Protein AF-A0A956QXT5-F1 (afdb_monomer_lite)

Structure (mmCIF, N/CA/C/O backbone):
data_AF-A0A956QXT5-F1
#
_entry.id   AF-A0A956QXT5-F1
#
loop_
_atom_site.group_PDB
_atom_site.id
_atom_site.type_symbol
_atom_site.label_atom_id
_atom_site.label_alt_id
_atom_site.label_comp_id
_atom_site.label_asym_id
_atom_site.label_entity_id
_atom_site.label_seq_id
_atom_site.pdbx_PDB_ins_code
_atom_site.Cartn_x
_atom_site.Cartn_y
_atom_site.Cartn_z
_atom_site.occupancy
_atom_site.B_iso_or_equiv
_atom_site.auth_seq_id
_atom_site.auth_comp_id
_atom_site.auth_asym_id
_atom_site.auth_atom_id
_atom_site.pdbx_PDB_model_num
ATOM 1 N N . MET A 1 1 ? 35.397 8.849 39.940 1.00 33.38 1 MET A N 1
ATOM 2 C CA . MET A 1 1 ? 35.461 8.107 41.216 1.00 33.38 1 MET A CA 1
ATOM 3 C C . MET A 1 1 ? 36.608 7.116 41.119 1.00 33.38 1 MET A C 1
ATOM 5 O O . MET A 1 1 ? 36.564 6.267 40.241 1.00 33.38 1 MET A O 1
ATOM 9 N N . ARG A 1 2 ? 37.656 7.274 41.935 1.00 33.16 2 ARG A N 1
ATOM 10 C CA . ARG A 1 2 ? 38.649 6.218 42.184 1.00 33.16 2 ARG A CA 1
ATOM 11 C C . ARG A 1 2 ? 38.092 5.381 43.335 1.00 33.16 2 ARG A C 1
ATOM 13 O O . ARG A 1 2 ? 37.823 5.950 44.386 1.00 33.16 2 ARG A O 1
ATOM 20 N N . LEU A 1 3 ? 37.857 4.095 43.102 1.00 41.50 3 LEU A N 1
ATOM 21 C CA . LEU A 1 3 ? 37.559 3.132 44.160 1.00 41.50 3 LEU A CA 1
ATOM 22 C C . LEU A 1 3 ? 38.892 2.741 44.806 1.00 41.50 3 LEU A C 1
ATOM 24 O O . LEU A 1 3 ? 39.744 2.151 44.146 1.00 41.50 3 LEU A O 1
ATOM 28 N N . GLU A 1 4 ? 39.088 3.137 46.061 1.00 44.16 4 GLU A N 1
ATOM 29 C CA . GLU A 1 4 ? 40.103 2.552 46.937 1.00 44.16 4 GLU A CA 1
ATOM 30 C C . GLU A 1 4 ? 39.530 1.229 47.461 1.00 44.16 4 GLU A C 1
ATOM 32 O O . GLU A 1 4 ? 38.479 1.215 48.101 1.00 44.16 4 GLU A O 1
ATOM 37 N N . LEU A 1 5 ? 40.173 0.114 47.112 1.00 43.59 5 LEU A N 1
ATOM 38 C CA . LEU A 1 5 ? 39.846 -1.213 47.629 1.00 43.59 5 LEU A CA 1
ATOM 39 C C . LEU A 1 5 ? 40.491 -1.357 49.012 1.00 43.59 5 LEU A C 1
ATOM 41 O O . LEU A 1 5 ? 41.715 -1.328 49.124 1.00 43.59 5 LEU A O 1
ATOM 45 N N . ASN A 1 6 ? 39.670 -1.504 50.051 1.00 49.28 6 ASN A N 1
ATOM 46 C CA . ASN A 1 6 ? 40.124 -2.001 51.348 1.00 49.28 6 ASN A CA 1
ATOM 47 C C . ASN A 1 6 ? 40.420 -3.504 51.204 1.00 49.28 6 ASN A C 1
ATOM 49 O O . ASN A 1 6 ? 39.565 -4.253 50.740 1.00 49.28 6 ASN A O 1
ATOM 53 N N . GLU A 1 7 ? 41.621 -3.940 51.585 1.00 50.31 7 GLU A N 1
ATOM 54 C CA . GLU A 1 7 ? 42.147 -5.295 51.332 1.00 50.31 7 GLU A CA 1
ATOM 55 C C . GLU A 1 7 ? 41.571 -6.413 52.236 1.00 50.31 7 GLU A C 1
ATOM 57 O O . GLU A 1 7 ? 42.074 -7.529 52.185 1.00 50.31 7 GLU A O 1
ATOM 62 N N . ASP A 1 8 ? 40.506 -6.173 53.015 1.00 52.91 8 ASP A N 1
ATOM 63 C CA . ASP A 1 8 ? 40.034 -7.113 54.058 1.00 52.91 8 ASP A CA 1
ATOM 64 C C . ASP A 1 8 ? 38.511 -7.406 54.070 1.00 52.91 8 ASP A C 1
ATOM 66 O O . ASP A 1 8 ? 37.985 -7.899 55.068 1.00 52.91 8 ASP A O 1
ATOM 70 N N . GLU A 1 9 ? 37.773 -7.159 52.983 1.00 55.09 9 GLU A N 1
ATOM 71 C CA . GLU A 1 9 ? 36.393 -7.665 52.838 1.00 55.09 9 GLU A CA 1
ATOM 72 C C . GLU A 1 9 ? 36.376 -8.851 51.865 1.00 55.09 9 GLU A C 1
ATOM 74 O O . GLU A 1 9 ? 36.993 -8.791 50.800 1.00 55.09 9 GLU A O 1
ATOM 79 N N . GLU A 1 10 ? 35.707 -9.950 52.250 1.00 60.25 10 GLU A N 1
ATOM 80 C CA . GLU A 1 10 ? 35.424 -11.091 51.369 1.00 60.25 10 GLU A CA 1
ATOM 81 C C . GLU A 1 10 ? 35.057 -10.566 49.982 1.00 60.25 10 GLU A C 1
ATOM 83 O O . GLU A 1 10 ? 34.196 -9.695 49.873 1.00 60.25 10 GLU A O 1
ATOM 88 N N . ILE A 1 11 ? 35.73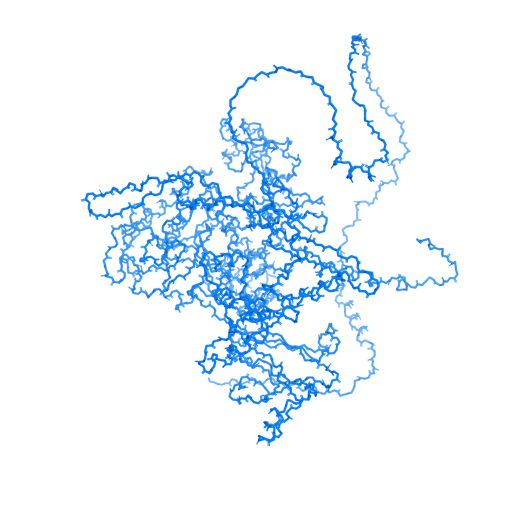1 -11.059 48.935 1.00 61.75 11 ILE A N 1
ATOM 89 C CA . ILE A 1 11 ? 35.431 -10.686 47.551 1.00 61.75 11 ILE A CA 1
ATOM 90 C C . ILE A 1 11 ? 33.943 -10.975 47.342 1.00 61.75 11 ILE A C 1
ATOM 92 O O . ILE A 1 11 ? 33.554 -12.135 47.194 1.00 61.75 11 ILE A O 1
ATOM 96 N N . GLY A 1 12 ? 33.127 -9.917 47.405 1.00 65.50 12 GLY A N 1
ATOM 97 C CA . GLY A 1 12 ? 31.688 -9.996 47.220 1.00 65.50 12 GLY A CA 1
ATOM 98 C C . GLY A 1 12 ? 31.412 -10.734 45.923 1.00 65.50 12 GLY A C 1
ATOM 99 O O . GLY A 1 12 ? 32.169 -10.618 44.950 1.00 65.50 12 GLY A O 1
ATOM 100 N N . SER A 1 13 ? 30.363 -11.549 45.913 1.00 79.12 13 SER A N 1
ATOM 101 C CA . SER A 1 13 ? 30.019 -12.288 44.707 1.00 79.12 13 SER A CA 1
ATOM 102 C C . SER A 1 13 ? 29.807 -11.290 43.555 1.00 79.12 13 SER A C 1
ATOM 104 O O . SER A 1 13 ? 29.371 -10.164 43.799 1.00 79.12 13 SER A O 1
ATOM 106 N N . PRO A 1 14 ? 30.072 -11.644 42.284 1.00 76.75 14 PRO A N 1
ATOM 107 C CA . PRO A 1 14 ? 29.818 -10.736 41.160 1.00 76.75 14 PRO A CA 1
ATOM 108 C C . PRO A 1 14 ? 28.393 -10.151 41.141 1.00 76.75 14 PRO A C 1
ATOM 110 O O . PRO A 1 14 ? 28.189 -9.043 40.649 1.00 76.75 14 PRO A O 1
ATOM 113 N N . ASN A 1 15 ? 27.422 -10.855 41.734 1.00 78.12 15 ASN A N 1
ATOM 114 C CA . ASN A 1 15 ? 26.043 -10.393 41.894 1.00 78.12 15 ASN A CA 1
ATOM 115 C C . ASN A 1 15 ? 25.910 -9.168 42.813 1.00 78.12 15 ASN A C 1
ATOM 117 O O . ASN A 1 15 ? 24.997 -8.372 42.618 1.00 78.12 15 ASN A O 1
ATOM 121 N N . ASP A 1 16 ? 26.819 -8.990 43.774 1.00 80.12 16 ASP A N 1
ATOM 122 C CA . ASP A 1 16 ? 26.822 -7.846 44.693 1.00 80.12 16 ASP A CA 1
ATOM 123 C C . ASP A 1 16 ? 27.403 -6.583 44.027 1.00 80.12 16 ASP A C 1
ATOM 125 O O . ASP A 1 16 ? 27.138 -5.461 44.460 1.00 80.12 16 ASP A O 1
ATOM 129 N N . LEU A 1 17 ? 28.169 -6.757 42.942 1.00 82.19 17 LEU A N 1
ATOM 130 C CA . LEU A 1 17 ? 28.815 -5.678 42.184 1.00 82.19 17 LEU A CA 1
ATOM 131 C C . LEU A 1 17 ? 28.030 -5.255 40.932 1.00 82.19 17 LEU A C 1
ATOM 133 O O . LEU A 1 17 ? 28.204 -4.131 40.453 1.00 82.19 17 LEU A O 1
ATOM 137 N N . ILE A 1 18 ? 27.193 -6.136 40.374 1.00 84.88 18 ILE A N 1
ATOM 138 C CA . ILE A 1 18 ? 26.511 -5.917 39.092 1.00 84.88 18 ILE A CA 1
ATOM 139 C C . ILE A 1 18 ? 25.040 -5.559 39.322 1.00 84.88 18 ILE A C 1
ATOM 141 O O . ILE A 1 18 ? 24.184 -6.421 39.504 1.00 84.88 18 ILE A O 1
ATOM 145 N N . ASP A 1 19 ? 24.719 -4.269 39.210 1.00 86.25 19 ASP A N 1
ATOM 146 C CA . ASP A 1 19 ? 23.337 -3.819 39.036 1.00 86.25 19 ASP A CA 1
ATOM 147 C C . ASP A 1 19 ? 22.961 -3.861 37.547 1.00 86.25 19 ASP A C 1
ATOM 149 O O . ASP A 1 19 ? 23.505 -3.117 36.729 1.00 86.25 19 ASP A O 1
ATOM 153 N N . THR A 1 20 ? 22.013 -4.724 37.180 1.00 90.94 20 THR A N 1
ATOM 154 C CA . THR A 1 20 ? 21.535 -4.869 35.795 1.00 90.94 20 THR A CA 1
ATOM 155 C C . THR A 1 20 ? 20.510 -3.805 35.399 1.00 90.94 20 THR A C 1
ATOM 157 O O . THR A 1 20 ? 20.243 -3.625 34.206 1.00 90.94 20 THR A O 1
ATOM 160 N N . ARG A 1 21 ? 19.946 -3.050 36.355 1.00 92.12 21 ARG A N 1
ATOM 161 C CA . ARG A 1 21 ? 18.882 -2.066 36.086 1.00 92.12 21 ARG A CA 1
ATOM 162 C C . ARG A 1 21 ? 19.313 -0.948 35.134 1.00 92.12 21 ARG A C 1
ATOM 164 O O . ARG A 1 21 ? 18.531 -0.645 34.234 1.00 92.12 21 ARG A O 1
ATOM 171 N N . PRO A 1 22 ? 20.509 -0.332 35.247 1.00 93.62 22 PRO A N 1
ATOM 172 C CA . PRO A 1 22 ? 20.951 0.684 34.290 1.00 93.62 22 PRO A CA 1
ATOM 173 C C . PRO A 1 22 ? 21.026 0.146 32.858 1.00 93.62 22 PRO A C 1
ATOM 175 O O . PRO A 1 22 ? 20.615 0.832 31.924 1.00 93.62 22 PRO A O 1
ATOM 178 N N . PHE A 1 23 ? 21.489 -1.095 32.693 1.00 91.69 23 PHE A N 1
ATOM 179 C CA . PHE A 1 23 ? 21.576 -1.758 31.395 1.00 91.69 23 PHE A CA 1
ATOM 180 C C . PHE A 1 23 ? 20.186 -2.067 30.821 1.00 91.69 23 PHE A C 1
ATOM 182 O O . PHE A 1 23 ? 19.888 -1.675 29.693 1.00 91.69 23 PHE A O 1
ATOM 189 N N . ALA A 1 24 ? 19.298 -2.670 31.618 1.00 92.00 24 ALA A N 1
ATOM 190 C CA . ALA A 1 24 ? 17.917 -2.940 31.215 1.00 92.00 24 ALA A CA 1
ATOM 191 C C . ALA A 1 24 ? 17.161 -1.646 30.861 1.00 92.00 24 ALA A C 1
ATOM 193 O O . ALA A 1 24 ? 16.478 -1.579 29.841 1.00 92.00 24 ALA A O 1
ATOM 194 N N . ASN A 1 25 ? 17.339 -0.582 31.649 1.00 92.50 25 ASN A N 1
ATOM 195 C CA . ASN A 1 25 ? 16.747 0.727 31.375 1.00 92.50 25 ASN A CA 1
ATOM 196 C C . ASN A 1 25 ? 17.300 1.356 30.093 1.00 92.50 25 ASN A C 1
ATOM 198 O O . ASN A 1 25 ? 16.537 1.974 29.353 1.00 92.50 25 ASN A O 1
ATOM 202 N N . ALA A 1 26 ? 18.596 1.205 29.806 1.00 92.75 26 ALA A N 1
ATOM 203 C CA . ALA A 1 26 ? 19.191 1.690 28.563 1.00 92.75 26 ALA A CA 1
ATOM 204 C C . ALA A 1 26 ? 18.623 0.954 27.340 1.00 92.75 26 ALA A C 1
ATOM 206 O O . ALA A 1 26 ? 18.244 1.604 26.365 1.00 92.75 26 ALA A O 1
ATOM 207 N N . ILE A 1 27 ? 18.484 -0.374 27.420 1.00 93.94 27 ILE A N 1
ATOM 208 C CA . ILE A 1 27 ? 17.854 -1.195 26.376 1.00 93.94 27 ILE A CA 1
ATOM 209 C C . ILE A 1 27 ? 16.394 -0.783 26.177 1.00 93.94 27 ILE A C 1
ATOM 211 O O . ILE A 1 27 ? 15.992 -0.468 25.058 1.00 93.94 27 ILE A O 1
ATOM 215 N N . ASN A 1 28 ? 15.612 -0.708 27.254 1.00 91.19 28 ASN A N 1
ATOM 216 C CA . ASN A 1 28 ? 14.204 -0.320 27.182 1.00 91.19 28 ASN A CA 1
ATOM 217 C C . ASN A 1 28 ? 14.039 1.096 26.623 1.00 91.19 28 ASN A C 1
ATOM 219 O O . ASN A 1 28 ? 13.178 1.328 25.778 1.00 91.19 28 ASN A O 1
ATOM 223 N N . LYS A 1 29 ? 14.899 2.040 27.022 1.00 91.62 29 LYS A N 1
ATOM 224 C CA . LYS A 1 29 ? 14.904 3.401 26.473 1.00 91.62 29 LYS A CA 1
ATOM 225 C C . LYS A 1 29 ? 15.244 3.413 24.982 1.00 91.62 29 LYS A C 1
ATOM 227 O O . LYS A 1 29 ? 14.651 4.197 24.244 1.00 91.62 29 LYS A O 1
ATOM 232 N N . TYR A 1 30 ? 16.165 2.559 24.538 1.00 91.31 30 TYR A N 1
ATOM 233 C CA . TYR A 1 30 ? 16.497 2.424 23.123 1.00 91.31 30 TYR A CA 1
ATOM 234 C C . TYR A 1 30 ? 15.307 1.874 22.326 1.00 91.31 30 TYR A C 1
ATOM 236 O O . TYR A 1 30 ? 14.869 2.523 21.383 1.00 91.31 30 TYR A O 1
ATOM 244 N N . PHE A 1 31 ? 14.724 0.742 22.724 1.00 91.75 31 PHE A N 1
ATOM 245 C CA . PHE A 1 31 ? 13.622 0.131 21.970 1.00 91.75 31 PHE A CA 1
ATOM 246 C C . PHE A 1 31 ? 12.296 0.898 22.060 1.00 91.75 31 PHE A C 1
ATOM 248 O O . PHE A 1 31 ? 11.539 0.899 21.095 1.00 91.75 31 PHE A O 1
ATOM 255 N N . ALA A 1 32 ? 12.010 1.577 23.174 1.00 89.81 32 ALA A N 1
ATOM 256 C CA . ALA A 1 32 ? 10.759 2.318 23.340 1.00 89.81 32 ALA A CA 1
ATOM 257 C C . ALA A 1 32 ? 10.829 3.777 22.856 1.00 89.81 32 ALA A C 1
ATOM 259 O O . ALA A 1 32 ? 9.798 4.352 22.516 1.00 89.81 32 ALA A O 1
ATOM 260 N N . GLY A 1 33 ? 12.015 4.399 22.871 1.00 86.38 33 GLY A N 1
ATOM 261 C CA . GLY A 1 33 ? 12.171 5.842 22.653 1.00 86.38 33 GLY A CA 1
ATOM 262 C C . GLY A 1 33 ? 13.008 6.247 21.440 1.00 86.38 33 GLY A C 1
ATOM 263 O O . GLY A 1 33 ? 13.043 7.434 21.114 1.00 86.38 33 GLY A O 1
ATOM 264 N N . ASN A 1 34 ? 13.705 5.320 20.777 1.00 89.06 34 ASN A N 1
ATOM 265 C CA . ASN A 1 34 ? 14.541 5.660 19.626 1.00 89.06 34 ASN A CA 1
ATOM 266 C C . ASN A 1 34 ? 13.701 5.736 18.336 1.00 89.06 34 ASN A C 1
ATOM 268 O O . ASN A 1 34 ? 13.064 4.746 17.983 1.00 89.06 34 ASN A O 1
ATOM 272 N N . PRO A 1 35 ? 13.749 6.843 17.568 1.00 86.44 35 PRO A N 1
ATOM 273 C CA . PRO A 1 35 ? 13.013 6.973 16.304 1.00 86.44 35 PRO A CA 1
ATOM 274 C C . PRO A 1 35 ? 13.438 5.977 15.206 1.00 86.44 35 PRO A C 1
ATOM 276 O O . PRO A 1 35 ? 12.717 5.806 14.218 1.00 86.44 35 PRO A O 1
ATOM 279 N N . LEU A 1 36 ? 14.598 5.325 15.351 1.00 88.56 36 LEU A N 1
ATOM 280 C CA . LEU A 1 36 ? 15.037 4.242 14.466 1.00 88.56 36 LEU A CA 1
ATOM 281 C C . LEU A 1 36 ? 14.276 2.934 14.721 1.00 88.56 36 LEU A C 1
ATOM 283 O O . LEU A 1 36 ? 14.147 2.116 13.811 1.00 88.56 36 LEU A O 1
ATOM 287 N N . VAL A 1 37 ? 13.750 2.739 15.934 1.00 92.12 37 VAL A N 1
ATOM 288 C CA . VAL A 1 37 ? 12.935 1.575 16.282 1.00 92.12 37 VAL A CA 1
ATOM 289 C C . VAL A 1 37 ? 11.493 1.886 15.912 1.00 92.12 37 VAL A C 1
ATOM 291 O O . VAL A 1 37 ? 10.801 2.657 16.571 1.00 92.12 37 VAL A O 1
ATOM 294 N N . GLN A 1 38 ? 11.055 1.307 14.800 1.00 90.81 38 GLN A N 1
ATOM 295 C CA . GLN A 1 38 ? 9.746 1.575 14.221 1.00 90.81 38 GLN A CA 1
ATOM 296 C C . GLN A 1 38 ? 8.889 0.319 14.218 1.00 90.81 38 GLN A C 1
ATOM 298 O O . GLN A 1 38 ? 9.390 -0.792 14.045 1.00 90.81 38 GLN A O 1
ATOM 303 N N . TYR A 1 39 ? 7.576 0.508 14.349 1.00 92.25 39 TYR A N 1
ATOM 304 C CA . TYR A 1 39 ? 6.623 -0.568 14.116 1.00 92.25 39 TYR A CA 1
ATOM 305 C C . TYR A 1 39 ? 6.800 -1.116 12.707 1.00 92.25 39 TYR A C 1
ATOM 307 O O . TYR A 1 39 ? 6.758 -0.369 11.729 1.00 92.25 39 TYR A O 1
ATOM 315 N N . LEU A 1 40 ? 6.991 -2.428 12.613 1.00 93.50 40 LEU A N 1
ATOM 316 C CA . LEU A 1 40 ? 7.218 -3.086 11.339 1.00 93.50 40 LEU A CA 1
ATOM 317 C C . LEU A 1 40 ? 6.010 -2.886 10.410 1.00 93.50 40 LEU A C 1
ATOM 319 O O . LEU A 1 40 ? 4.858 -3.006 10.835 1.00 93.50 40 LEU A O 1
ATOM 323 N N . ASP A 1 41 ? 6.291 -2.572 9.144 1.00 93.69 41 ASP A N 1
ATOM 324 C CA . ASP A 1 41 ? 5.271 -2.272 8.133 1.00 93.69 41 ASP A CA 1
ATOM 325 C C . ASP A 1 41 ? 4.868 -3.561 7.421 1.00 93.69 41 ASP A C 1
ATOM 327 O O . ASP A 1 41 ? 5.502 -3.981 6.458 1.00 93.69 41 ASP A O 1
ATOM 331 N N . GLN A 1 42 ? 3.835 -4.211 7.936 1.00 93.31 42 GLN A N 1
ATOM 332 C CA . GLN A 1 42 ? 3.338 -5.522 7.531 1.00 93.31 42 GLN A CA 1
ATOM 333 C C . GLN A 1 42 ? 2.003 -5.430 6.786 1.00 93.31 42 GLN A C 1
ATOM 335 O O . GLN A 1 42 ? 1.137 -6.290 6.942 1.00 93.31 42 GLN A O 1
ATOM 340 N N . GLN A 1 43 ? 1.811 -4.398 5.962 1.00 94.62 43 GLN A N 1
ATOM 341 C CA . GLN A 1 43 ? 0.646 -4.350 5.077 1.00 94.62 43 GLN A CA 1
ATOM 342 C C . GLN A 1 43 ? 0.638 -5.539 4.120 1.00 94.62 43 GLN A C 1
ATOM 344 O O . GLN A 1 43 ? -0.380 -6.218 3.993 1.00 94.62 43 GLN A O 1
ATOM 349 N N . ASN A 1 44 ? 1.780 -5.814 3.489 1.00 95.81 44 ASN A N 1
ATOM 350 C CA . ASN A 1 44 ? 1.991 -6.958 2.612 1.00 95.81 44 ASN A CA 1
ATOM 351 C C . ASN A 1 44 ? 3.468 -7.421 2.656 1.00 95.81 44 ASN A C 1
ATOM 353 O O . ASN A 1 44 ? 4.317 -6.736 3.230 1.00 95.81 44 ASN A O 1
ATOM 357 N N . PRO A 1 45 ? 3.826 -8.566 2.046 1.00 95.81 45 PRO A N 1
ATOM 358 C CA . PRO A 1 45 ? 5.200 -9.074 2.112 1.00 95.81 45 PRO A CA 1
ATOM 359 C C . PRO A 1 45 ? 6.266 -8.129 1.529 1.00 95.81 45 PRO A C 1
ATOM 361 O O . PRO A 1 45 ? 7.415 -8.142 1.976 1.00 95.81 45 PRO A O 1
ATOM 364 N N . LEU A 1 46 ? 5.911 -7.302 0.536 1.00 96.31 46 LEU A N 1
ATOM 365 C CA . LEU A 1 46 ? 6.823 -6.319 -0.055 1.00 96.31 46 LEU A CA 1
ATOM 366 C C . LEU A 1 46 ? 7.046 -5.127 0.883 1.00 96.31 46 LEU A C 1
ATOM 368 O O . LEU A 1 46 ? 8.184 -4.678 1.010 1.00 96.31 46 LEU A O 1
ATOM 372 N N . SER A 1 47 ? 5.997 -4.620 1.542 1.00 95.44 47 SER A N 1
ATOM 373 C CA . SER A 1 47 ? 6.122 -3.505 2.493 1.00 95.44 47 SER A CA 1
ATOM 374 C C . SER A 1 47 ? 7.103 -3.850 3.610 1.00 95.44 47 SER A C 1
ATOM 376 O O . SER A 1 47 ? 7.997 -3.060 3.916 1.00 95.44 47 SER A O 1
ATOM 378 N N . GLU A 1 48 ? 7.006 -5.072 4.135 1.00 95.12 48 GLU A N 1
ATOM 379 C CA . GLU A 1 48 ? 7.861 -5.545 5.220 1.00 95.12 48 GLU A CA 1
ATOM 380 C C . GLU A 1 48 ? 9.318 -5.671 4.769 1.00 95.12 48 GLU A C 1
ATOM 382 O O . GLU A 1 48 ? 10.232 -5.174 5.436 1.00 95.12 48 GLU A O 1
ATOM 387 N N . LEU A 1 49 ? 9.541 -6.290 3.606 1.00 94.94 49 LEU A N 1
ATOM 388 C CA . LEU A 1 49 ? 10.877 -6.458 3.044 1.00 94.94 49 LEU A CA 1
ATOM 389 C C . LEU A 1 49 ? 11.539 -5.107 2.738 1.00 94.94 49 LEU A C 1
ATOM 391 O O . LEU A 1 49 ? 12.715 -4.913 3.052 1.00 94.94 49 LEU A O 1
ATOM 395 N N . SER A 1 50 ? 10.794 -4.161 2.165 1.00 94.50 50 SER A N 1
ATOM 396 C CA . SER A 1 50 ? 11.301 -2.819 1.878 1.00 94.50 50 SER A CA 1
ATOM 397 C C . SER A 1 50 ? 11.565 -2.014 3.149 1.00 94.50 50 SER A C 1
ATOM 399 O O . SER A 1 50 ? 12.562 -1.297 3.198 1.00 94.50 50 SER A O 1
ATOM 401 N N . HIS A 1 51 ? 10.744 -2.149 4.196 1.00 94.94 51 HIS A N 1
ATOM 402 C CA . HIS A 1 51 ? 10.983 -1.476 5.477 1.00 94.94 51 HIS A CA 1
ATOM 403 C C . HIS A 1 51 ? 12.297 -1.956 6.114 1.00 94.94 51 HIS A C 1
ATOM 405 O O . HIS A 1 51 ? 13.115 -1.134 6.523 1.00 94.94 51 HIS A O 1
ATOM 411 N N . ARG A 1 52 ? 12.574 -3.266 6.094 1.00 93.94 52 ARG A N 1
ATOM 412 C CA . ARG A 1 52 ? 13.849 -3.826 6.587 1.00 93.94 52 ARG A CA 1
ATOM 413 C C . ARG A 1 52 ? 15.079 -3.356 5.795 1.00 93.94 52 ARG A C 1
ATOM 415 O O . ARG A 1 52 ? 16.189 -3.426 6.308 1.00 93.94 52 ARG A O 1
ATOM 422 N N . ARG A 1 53 ? 14.897 -2.897 4.551 1.00 94.44 53 ARG A N 1
ATOM 423 C CA . ARG A 1 53 ? 15.960 -2.405 3.649 1.00 94.44 53 ARG A CA 1
ATOM 424 C C . ARG A 1 53 ? 15.974 -0.879 3.496 1.00 94.44 53 ARG A C 1
ATOM 426 O O . ARG A 1 53 ? 16.604 -0.362 2.569 1.00 94.44 53 ARG A O 1
ATOM 433 N N . ARG A 1 54 ? 15.248 -0.164 4.354 1.00 94.06 54 ARG A N 1
ATOM 434 C CA . ARG A 1 54 ? 15.135 1.292 4.309 1.00 94.06 54 ARG A CA 1
ATOM 435 C C . ARG A 1 54 ? 16.328 1.942 5.002 1.00 94.06 54 ARG A C 1
ATOM 437 O O . ARG A 1 54 ? 16.732 1.526 6.082 1.00 94.06 54 ARG A O 1
ATOM 444 N N . ILE A 1 55 ? 16.842 2.993 4.387 1.00 92.81 55 ILE A N 1
ATOM 445 C CA . ILE A 1 55 ? 17.942 3.823 4.868 1.00 92.81 55 ILE A CA 1
ATOM 446 C C . ILE A 1 55 ? 17.341 5.148 5.327 1.00 92.81 55 ILE A C 1
ATOM 448 O O . ILE A 1 55 ? 16.527 5.734 4.612 1.00 92.81 55 ILE A O 1
ATOM 452 N N . THR A 1 56 ? 17.717 5.613 6.514 1.00 91.56 56 THR A N 1
ATOM 453 C CA . THR A 1 56 ? 17.247 6.884 7.076 1.00 91.56 56 THR A CA 1
ATOM 454 C C . THR A 1 56 ? 18.432 7.738 7.501 1.00 91.56 56 THR A C 1
ATOM 456 O O . THR A 1 56 ? 19.259 7.283 8.287 1.00 91.56 56 THR A O 1
ATOM 459 N N . SER A 1 57 ? 18.484 8.980 7.025 1.00 88.69 57 SER A N 1
ATOM 460 C CA . SER A 1 57 ? 19.556 9.938 7.345 1.00 88.69 57 SER A CA 1
ATOM 461 C C . SER A 1 57 ? 19.316 10.728 8.642 1.00 88.69 57 SER A C 1
ATOM 463 O O . SER A 1 57 ? 20.179 11.490 9.074 1.00 88.69 57 SER A O 1
ATOM 465 N N . PHE A 1 58 ? 18.148 10.564 9.270 1.00 84.69 58 PHE A N 1
ATOM 466 C CA . PHE A 1 58 ? 17.779 11.200 10.537 1.00 84.69 58 PHE A CA 1
ATOM 467 C C . PHE A 1 58 ? 17.760 10.195 11.696 1.00 84.69 58 PHE A C 1
ATOM 469 O O . PHE A 1 58 ? 17.672 8.986 11.490 1.00 84.69 58 PHE A O 1
ATOM 476 N N . GLY A 1 59 ? 17.796 10.712 12.924 1.00 86.00 59 GLY A N 1
ATOM 477 C CA . GLY A 1 59 ? 17.850 9.928 14.160 1.00 86.00 59 GLY A CA 1
ATOM 478 C C . GLY A 1 59 ? 18.985 10.402 15.072 1.00 86.00 59 GLY A C 1
ATOM 479 O O . GLY A 1 59 ? 19.635 11.402 14.765 1.00 86.00 59 GLY A O 1
ATOM 480 N N . PRO A 1 60 ? 19.239 9.722 16.202 1.00 85.19 60 PRO A N 1
ATOM 481 C CA . PRO A 1 60 ? 20.366 10.050 17.071 1.00 85.19 60 PRO A CA 1
ATOM 482 C C . PRO A 1 60 ? 21.691 10.005 16.295 1.00 85.19 60 PRO A C 1
ATOM 484 O O . PRO A 1 60 ? 22.029 8.973 15.722 1.00 85.19 60 PRO A O 1
ATOM 487 N N . GLY A 1 61 ? 22.422 11.123 16.257 1.00 86.31 61 GLY A N 1
ATOM 488 C CA . GLY A 1 61 ? 23.660 11.262 15.474 1.00 86.31 61 GLY A CA 1
ATOM 489 C C . GLY A 1 61 ? 23.462 11.500 13.969 1.00 86.31 61 GLY A C 1
ATOM 490 O O . GLY A 1 61 ? 24.447 11.636 13.251 1.00 86.31 61 GLY A O 1
ATOM 491 N N . GLY A 1 62 ? 22.214 11.556 13.496 1.00 87.81 62 GLY A N 1
ATOM 492 C CA . GLY A 1 62 ? 21.855 11.915 12.124 1.00 87.81 62 GLY A CA 1
ATOM 493 C C . GLY A 1 62 ? 21.524 13.399 11.968 1.00 87.81 62 GLY A C 1
ATOM 494 O O . GLY A 1 62 ? 21.830 14.224 12.829 1.00 87.81 62 GLY A O 1
ATOM 495 N N . ILE A 1 63 ? 20.868 13.733 10.858 1.00 86.00 63 ILE A N 1
ATOM 496 C CA . ILE A 1 63 ? 20.534 15.112 10.485 1.00 86.00 63 ILE A CA 1
ATOM 497 C C . ILE A 1 63 ? 19.039 15.360 10.674 1.00 86.00 63 ILE A C 1
ATOM 499 O O . ILE A 1 63 ? 18.213 14.518 10.320 1.00 86.00 63 ILE A O 1
ATOM 503 N N . ASP A 1 64 ? 18.687 16.519 11.235 1.00 83.94 64 ASP A N 1
ATOM 504 C CA . ASP A 1 64 ? 17.292 16.949 11.328 1.00 83.94 64 ASP A CA 1
ATOM 505 C C . ASP A 1 64 ? 16.744 17.208 9.912 1.00 83.94 64 ASP A C 1
ATOM 507 O O . ASP A 1 64 ? 17.283 18.063 9.201 1.00 83.94 64 ASP A O 1
ATOM 511 N N . PRO A 1 65 ? 15.672 16.515 9.477 1.00 81.56 65 PRO A N 1
ATOM 512 C CA . PRO A 1 65 ? 15.066 16.746 8.171 1.00 81.56 65 PRO A CA 1
ATOM 513 C C . PRO A 1 65 ? 14.688 18.208 7.910 1.00 81.56 65 PRO A C 1
ATOM 515 O O . PRO A 1 65 ? 14.712 18.627 6.752 1.00 81.56 65 PRO A O 1
ATOM 518 N N . ALA A 1 66 ? 14.339 18.982 8.943 1.00 83.38 66 ALA A N 1
ATOM 519 C CA . ALA A 1 66 ? 13.974 20.392 8.799 1.00 83.38 66 ALA A CA 1
ATOM 520 C C . ALA A 1 66 ? 15.182 21.303 8.524 1.00 83.38 66 ALA A C 1
ATOM 522 O O . ALA A 1 66 ? 15.023 22.341 7.888 1.00 83.38 66 ALA A O 1
ATOM 523 N N . ALA A 1 67 ? 16.373 20.904 8.974 1.00 85.69 67 ALA A N 1
ATOM 524 C CA . ALA A 1 67 ? 17.617 21.648 8.788 1.00 85.69 67 ALA A CA 1
ATOM 525 C C . ALA A 1 67 ? 18.468 21.122 7.615 1.00 85.69 67 ALA A C 1
ATOM 527 O O . ALA A 1 67 ? 19.493 21.717 7.290 1.00 85.69 67 ALA A O 1
ATOM 528 N N . ALA A 1 68 ? 18.076 20.002 6.998 1.00 86.81 68 ALA A N 1
ATOM 529 C CA . ALA A 1 68 ? 18.842 19.364 5.934 1.00 86.81 68 ALA A CA 1
ATOM 530 C C . ALA A 1 68 ? 18.865 20.227 4.652 1.00 86.81 68 ALA A C 1
ATOM 532 O O . ALA A 1 68 ? 17.790 20.500 4.102 1.00 86.81 68 ALA A O 1
ATOM 533 N N . PRO A 1 69 ? 20.054 20.609 4.140 1.00 87.75 69 PRO A N 1
ATOM 534 C CA . PRO A 1 69 ? 20.174 21.344 2.886 1.00 87.75 69 PRO A CA 1
ATOM 535 C C . PRO A 1 69 ? 19.723 20.489 1.697 1.00 87.75 69 PRO A C 1
ATOM 537 O O . PRO A 1 69 ? 19.699 19.256 1.761 1.00 87.75 69 PRO A O 1
ATOM 540 N N . VAL A 1 70 ? 19.364 21.154 0.597 1.00 87.19 70 VAL A N 1
ATOM 541 C CA . VAL A 1 70 ? 18.830 20.492 -0.604 1.00 87.19 70 VAL A CA 1
ATOM 542 C C . VAL A 1 70 ? 19.849 19.525 -1.207 1.00 87.19 70 VAL A C 1
ATOM 544 O O . VAL A 1 70 ? 19.476 18.400 -1.520 1.00 87.19 70 VAL A O 1
ATOM 547 N N . GLU A 1 71 ? 21.139 19.880 -1.243 1.00 88.94 71 GLU A N 1
ATOM 548 C CA . GLU A 1 71 ? 22.176 19.029 -1.857 1.00 88.94 71 GLU A CA 1
ATOM 549 C C . GLU A 1 71 ? 22.314 17.662 -1.171 1.00 88.94 71 GLU A C 1
ATOM 551 O O . GLU A 1 71 ? 22.723 16.683 -1.789 1.00 88.94 71 GLU A O 1
ATOM 556 N N . MET A 1 72 ? 21.957 17.569 0.115 1.00 86.12 72 MET A N 1
ATOM 557 C CA . MET A 1 72 ? 21.989 16.306 0.853 1.00 86.12 72 MET A CA 1
ATOM 558 C C . MET A 1 72 ? 20.845 15.363 0.447 1.00 86.12 72 MET A C 1
ATOM 560 O O . MET A 1 72 ? 20.934 14.149 0.634 1.00 86.12 72 MET A O 1
ATOM 564 N N . ARG A 1 73 ? 19.752 15.924 -0.072 1.00 90.06 73 ARG A N 1
ATOM 565 C CA . ARG A 1 73 ? 18.563 15.183 -0.508 1.00 90.06 73 ARG A CA 1
ATOM 566 C C . ARG A 1 73 ? 18.684 14.713 -1.956 1.00 90.06 73 ARG A C 1
ATOM 568 O O . ARG A 1 73 ? 17.947 13.810 -2.350 1.00 90.06 73 ARG A O 1
ATOM 575 N N . ASP A 1 74 ? 19.589 15.314 -2.721 1.00 91.19 74 ASP A N 1
ATOM 576 C CA . ASP A 1 74 ? 19.782 15.012 -4.130 1.00 91.19 74 ASP A CA 1
ATOM 577 C C . ASP A 1 74 ? 20.450 13.649 -4.354 1.00 91.19 74 ASP A C 1
ATOM 579 O O . ASP A 1 74 ? 21.169 13.091 -3.515 1.00 91.19 74 ASP A O 1
ATOM 583 N N . VAL A 1 75 ? 20.198 13.088 -5.535 1.00 91.75 75 VAL A N 1
ATOM 584 C CA . VAL A 1 75 ? 20.787 11.818 -5.952 1.00 91.75 75 VAL A CA 1
ATOM 585 C C . VAL A 1 75 ? 22.238 12.049 -6.358 1.00 91.75 75 VAL A C 1
ATOM 587 O O . VAL A 1 75 ? 22.531 12.762 -7.315 1.00 91.75 75 VAL A O 1
ATOM 590 N N . HIS A 1 76 ? 23.158 11.392 -5.657 1.00 92.38 76 HIS A N 1
ATOM 591 C CA . HIS A 1 76 ? 24.588 11.486 -5.939 1.00 92.38 76 HIS A CA 1
ATOM 592 C C . HIS A 1 76 ? 25.065 10.321 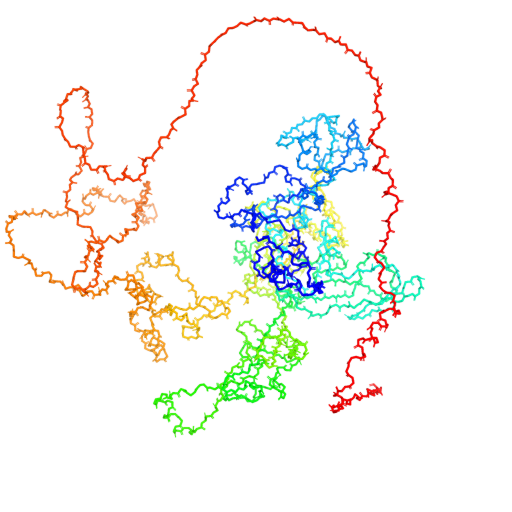-6.835 1.00 92.38 76 HIS A C 1
ATOM 594 O O . HIS A 1 76 ? 24.645 9.186 -6.606 1.00 92.38 76 HIS A O 1
ATOM 600 N N . PRO A 1 77 ? 26.000 10.509 -7.794 1.00 91.81 77 PRO A N 1
ATOM 601 C CA . PRO A 1 77 ? 26.480 9.430 -8.675 1.00 91.81 77 PRO A CA 1
ATOM 602 C C . PRO A 1 77 ? 27.049 8.197 -7.956 1.00 91.81 77 PRO A C 1
ATOM 604 O O . PRO A 1 77 ? 26.964 7.079 -8.466 1.00 91.81 77 PRO A O 1
ATOM 607 N N . SER A 1 78 ? 27.591 8.363 -6.746 1.00 92.56 78 SER A N 1
ATOM 608 C CA . SER A 1 78 ? 28.041 7.229 -5.922 1.00 92.56 78 SER A CA 1
ATOM 609 C C . SER A 1 78 ? 26.894 6.327 -5.451 1.00 92.56 78 SER A C 1
ATOM 611 O O . SER A 1 78 ? 27.147 5.203 -5.030 1.00 92.56 78 SER A O 1
ATOM 613 N N . GLN A 1 79 ? 25.636 6.763 -5.525 1.00 93.88 79 GLN A N 1
ATOM 614 C CA . GLN A 1 79 ? 24.478 5.962 -5.132 1.00 93.88 79 GLN A CA 1
ATOM 615 C C . GLN A 1 79 ? 24.143 4.864 -6.151 1.00 93.88 79 GLN A C 1
ATOM 617 O O . GLN A 1 79 ? 23.451 3.913 -5.792 1.00 93.88 79 GLN A O 1
ATOM 622 N N . ILE A 1 80 ? 24.664 4.939 -7.384 1.00 93.50 80 ILE A N 1
ATOM 623 C CA . ILE A 1 80 ? 24.402 3.961 -8.452 1.00 93.50 80 ILE A CA 1
ATOM 624 C C . ILE A 1 80 ? 24.707 2.535 -7.966 1.00 93.50 80 ILE A C 1
ATOM 626 O O . ILE A 1 80 ? 25.842 2.195 -7.633 1.00 93.50 80 ILE A O 1
ATOM 630 N N . GLY A 1 81 ? 23.668 1.694 -7.922 1.00 92.56 81 GLY A N 1
ATOM 631 C CA . GLY A 1 81 ? 23.755 0.295 -7.484 1.00 92.56 81 GLY A CA 1
ATOM 632 C C . GLY A 1 81 ? 23.911 0.081 -5.973 1.00 92.56 81 GLY A C 1
ATOM 633 O O . GLY A 1 81 ? 24.013 -1.065 -5.536 1.00 92.56 81 GLY A O 1
ATOM 634 N N . ARG A 1 82 ? 23.899 1.156 -5.176 1.00 95.19 82 ARG A N 1
ATOM 635 C CA . ARG A 1 82 ? 23.982 1.134 -3.705 1.00 95.19 82 ARG A CA 1
ATOM 636 C C . ARG A 1 82 ? 22.649 1.532 -3.076 1.00 95.19 82 ARG A C 1
ATOM 638 O O . ARG A 1 82 ? 22.060 0.777 -2.303 1.00 95.19 82 ARG A O 1
ATOM 645 N N . VAL A 1 83 ? 22.133 2.687 -3.480 1.00 95.69 83 VAL A N 1
ATOM 646 C CA . VAL A 1 83 ? 20.836 3.231 -3.070 1.00 95.69 83 VAL A CA 1
ATOM 647 C C . VAL A 1 83 ? 19.951 3.324 -4.308 1.00 95.69 83 VAL A C 1
ATOM 649 O O . VAL A 1 83 ? 20.432 3.594 -5.406 1.00 95.69 83 VAL A O 1
ATOM 652 N N . CYS A 1 84 ? 18.660 3.049 -4.158 1.00 95.19 84 CYS A N 1
ATOM 653 C CA . CYS A 1 84 ? 17.723 3.181 -5.261 1.00 95.19 84 CYS A CA 1
ATOM 654 C C . CYS A 1 84 ? 17.627 4.638 -5.718 1.00 95.19 84 CYS A C 1
ATOM 656 O O . CYS A 1 84 ? 17.402 5.529 -4.907 1.00 95.19 84 CYS A O 1
ATOM 658 N N . LEU A 1 85 ? 17.738 4.845 -7.029 1.00 91.12 85 LEU A N 1
ATOM 659 C CA . LEU A 1 85 ? 17.702 6.171 -7.654 1.00 91.12 85 LEU A CA 1
ATOM 660 C C . LEU A 1 85 ? 16.279 6.721 -7.856 1.00 91.12 85 LEU A C 1
ATOM 662 O O . LEU A 1 85 ? 16.116 7.855 -8.287 1.00 91.12 85 LEU A O 1
ATOM 666 N N . VAL A 1 86 ? 15.254 5.905 -7.595 1.00 92.56 86 VAL A N 1
ATOM 667 C CA . VAL A 1 86 ? 13.842 6.228 -7.861 1.00 92.56 86 VAL A CA 1
ATOM 668 C C . VAL A 1 86 ? 13.028 6.232 -6.573 1.00 92.56 86 VAL A C 1
ATOM 670 O O . VAL A 1 86 ? 12.211 7.117 -6.353 1.00 92.56 86 VAL A O 1
ATOM 673 N N . GLU A 1 87 ? 13.207 5.233 -5.710 1.00 90.75 87 GLU A N 1
ATOM 674 C CA . GLU A 1 87 ? 12.339 5.061 -4.552 1.00 90.75 87 GLU A CA 1
ATOM 675 C C . GLU A 1 87 ? 12.756 5.961 -3.380 1.00 90.75 87 GLU A C 1
ATOM 677 O O . GLU A 1 87 ? 13.751 5.710 -2.700 1.00 90.75 87 GLU A O 1
ATOM 682 N N . SER A 1 88 ? 11.928 6.965 -3.096 1.00 92.31 88 SER A N 1
ATOM 683 C CA . SER A 1 88 ? 11.987 7.827 -1.913 1.00 92.31 88 SER A CA 1
ATOM 684 C C . SER A 1 88 ? 10.556 8.253 -1.545 1.00 92.31 88 SER A C 1
ATOM 686 O O . SER A 1 88 ? 9.709 8.356 -2.432 1.00 92.31 88 SER A O 1
ATOM 688 N N . PRO A 1 89 ? 10.210 8.476 -0.264 1.00 89.94 89 PRO A N 1
ATOM 689 C CA . PRO A 1 89 ? 8.920 9.056 0.094 1.00 89.94 89 PRO A CA 1
ATOM 690 C C . PRO A 1 89 ? 8.748 10.464 -0.485 1.00 89.94 89 PRO A C 1
ATOM 692 O O . PRO A 1 89 ? 9.663 11.283 -0.417 1.00 89.94 89 PRO A O 1
ATOM 695 N N . GLU A 1 90 ? 7.549 10.767 -0.979 1.00 86.44 90 GLU A N 1
ATOM 696 C CA . GLU A 1 90 ? 7.164 12.134 -1.336 1.00 86.44 90 GLU A CA 1
ATOM 697 C C . GLU A 1 90 ? 7.004 13.000 -0.069 1.00 86.44 90 GLU A C 1
ATOM 699 O O . GLU A 1 90 ? 6.612 12.517 0.999 1.00 86.44 90 GLU A O 1
ATOM 704 N N . GLY A 1 91 ? 7.287 14.300 -0.179 1.00 86.75 91 GLY A N 1
ATOM 705 C CA . GLY A 1 91 ? 7.098 15.275 0.900 1.00 86.75 91 GLY A CA 1
ATOM 706 C C . GLY A 1 91 ? 8.360 15.555 1.720 1.00 86.75 91 GLY A C 1
ATOM 707 O O . GLY A 1 91 ? 9.477 15.533 1.208 1.00 86.75 91 GLY A O 1
ATOM 708 N N . LYS A 1 92 ? 8.195 15.853 3.017 1.00 85.81 92 LYS A N 1
ATOM 709 C CA . LYS A 1 92 ? 9.279 16.393 3.866 1.00 85.81 92 LYS A CA 1
ATOM 710 C C . LYS A 1 92 ? 10.502 15.482 3.982 1.00 85.81 92 LYS A C 1
ATOM 712 O O . LYS A 1 92 ? 11.611 15.985 4.132 1.00 85.81 92 LYS A O 1
ATOM 717 N N . ASN A 1 93 ? 10.302 14.170 3.885 1.00 89.38 93 ASN A N 1
ATOM 718 C CA . ASN A 1 93 ? 11.353 13.163 4.036 1.00 89.38 93 ASN A CA 1
ATOM 719 C C . ASN A 1 93 ? 12.006 12.753 2.706 1.00 89.38 93 ASN A C 1
ATOM 721 O O . ASN A 1 93 ? 12.821 11.832 2.701 1.00 89.38 93 ASN A O 1
ATOM 725 N N . CYS A 1 94 ? 11.662 13.413 1.595 1.00 90.62 94 CYS A N 1
ATOM 726 C CA . CYS A 1 94 ? 12.252 13.126 0.291 1.00 90.62 94 CYS A CA 1
ATOM 727 C C . CYS A 1 94 ? 13.779 13.293 0.326 1.00 90.62 94 CYS A C 1
ATOM 729 O O . CYS A 1 94 ? 14.271 14.297 0.852 1.00 90.62 94 CYS A O 1
ATOM 731 N N . GLY A 1 95 ? 14.508 12.290 -0.177 1.00 89.44 95 GLY A N 1
ATOM 732 C CA . GLY A 1 95 ? 15.977 12.228 -0.184 1.00 89.44 95 GLY A CA 1
ATOM 733 C C . GLY A 1 95 ? 16.618 11.860 1.162 1.00 89.44 95 GLY A C 1
ATOM 734 O O . GLY A 1 95 ? 17.732 11.352 1.203 1.00 89.44 95 GLY A O 1
ATOM 735 N N . MET A 1 96 ? 15.899 12.044 2.274 1.00 90.50 96 MET A N 1
ATOM 736 C CA . MET A 1 96 ? 16.355 11.667 3.624 1.00 90.50 96 MET A CA 1
ATOM 737 C C . MET A 1 96 ? 16.029 10.214 3.976 1.00 90.50 96 MET A C 1
ATOM 739 O O . MET A 1 96 ? 16.591 9.649 4.918 1.00 90.50 96 MET A O 1
ATOM 743 N N . VAL A 1 97 ? 15.072 9.628 3.259 1.00 92.44 97 VAL A N 1
ATOM 744 C CA . VAL A 1 97 ? 14.673 8.232 3.383 1.00 92.44 97 VAL A CA 1
ATOM 745 C C . VAL A 1 97 ? 14.780 7.590 2.016 1.00 92.44 97 VAL A C 1
ATOM 747 O O . VAL A 1 97 ? 14.042 7.951 1.103 1.00 92.44 97 VAL A O 1
ATOM 750 N N . SER A 1 98 ? 15.633 6.583 1.916 1.00 93.38 98 SER A N 1
ATOM 751 C CA . SER A 1 98 ? 15.890 5.874 0.664 1.00 93.38 98 SER A CA 1
ATOM 752 C C . SER A 1 98 ? 15.868 4.369 0.902 1.00 93.38 98 SER A C 1
ATOM 754 O O . SER A 1 98 ? 15.711 3.903 2.031 1.00 93.38 98 SER A O 1
ATOM 756 N N . TYR A 1 99 ? 16.003 3.578 -0.156 1.00 94.81 99 TYR A N 1
ATOM 757 C CA . TYR A 1 99 ? 15.966 2.117 -0.071 1.00 94.81 99 TYR A CA 1
ATOM 758 C C . TYR A 1 99 ? 17.228 1.530 -0.686 1.00 94.81 99 TYR A C 1
ATOM 760 O O . TYR A 1 99 ? 17.719 2.030 -1.699 1.00 94.81 99 TYR A O 1
ATOM 768 N N . LEU A 1 100 ? 17.754 0.460 -0.088 1.00 95.88 100 LEU A N 1
ATOM 769 C CA . LEU A 1 100 ? 18.911 -0.243 -0.641 1.00 95.88 100 LEU A CA 1
ATOM 770 C C . LEU A 1 100 ? 18.591 -0.798 -2.029 1.00 95.88 100 LEU A C 1
ATOM 772 O O . LEU A 1 100 ? 17.547 -1.429 -2.238 1.00 95.88 100 LEU A O 1
ATOM 776 N N . ALA A 1 101 ? 19.534 -0.633 -2.951 1.00 95.44 101 ALA A N 1
ATOM 777 C CA . ALA A 1 101 ? 19.464 -1.270 -4.255 1.00 95.44 101 ALA A CA 1
ATOM 778 C C . ALA A 1 101 ? 19.556 -2.804 -4.124 1.00 95.44 101 ALA A C 1
ATOM 780 O O . ALA A 1 101 ? 20.021 -3.340 -3.111 1.00 95.44 101 ALA A O 1
ATOM 781 N N . THR A 1 102 ? 19.090 -3.533 -5.137 1.00 93.00 102 THR A N 1
ATOM 782 C CA . THR A 1 102 ? 18.849 -4.986 -5.054 1.00 93.00 102 THR A CA 1
ATOM 783 C C . THR A 1 102 ? 20.098 -5.797 -4.675 1.00 93.00 102 THR A C 1
ATOM 785 O O . THR A 1 102 ? 20.041 -6.600 -3.739 1.00 93.00 102 THR A O 1
ATOM 788 N N . TYR A 1 103 ? 21.236 -5.564 -5.342 1.00 93.06 103 TYR A N 1
ATOM 789 C CA . TYR A 1 103 ? 22.486 -6.312 -5.107 1.00 93.06 103 TYR A CA 1
ATOM 790 C C . TYR A 1 103 ? 23.460 -5.639 -4.133 1.00 93.06 103 TYR A C 1
ATOM 792 O O . TYR A 1 103 ? 24.550 -6.173 -3.909 1.00 93.06 103 TYR A O 1
ATOM 800 N N . CYS A 1 104 ? 23.082 -4.491 -3.564 1.00 94.88 104 CYS A N 1
ATOM 801 C CA . CYS A 1 104 ? 23.907 -3.785 -2.593 1.00 94.88 104 CYS A CA 1
ATOM 802 C C . CYS A 1 104 ? 24.155 -4.659 -1.357 1.00 94.88 104 CYS A C 1
ATOM 804 O O . CYS A 1 104 ? 23.244 -5.338 -0.867 1.00 94.88 104 CYS A O 1
ATOM 806 N N . ARG A 1 105 ? 25.382 -4.609 -0.839 1.00 93.88 105 ARG A N 1
ATOM 807 C CA . ARG A 1 105 ? 25.769 -5.195 0.449 1.00 93.88 105 ARG A CA 1
ATOM 808 C C . ARG A 1 105 ? 26.397 -4.132 1.336 1.00 93.88 105 ARG A C 1
ATOM 810 O O . ARG A 1 105 ? 26.848 -3.107 0.839 1.00 93.88 105 ARG A O 1
ATOM 817 N N . ILE A 1 106 ? 26.396 -4.389 2.634 1.00 95.12 106 ILE A N 1
ATOM 818 C CA . ILE A 1 106 ? 27.117 -3.589 3.620 1.00 95.12 106 ILE A CA 1
ATOM 819 C C . ILE A 1 106 ? 28.359 -4.406 3.978 1.00 95.12 106 ILE A C 1
ATOM 821 O O . ILE A 1 106 ? 28.217 -5.603 4.238 1.00 95.12 106 ILE A O 1
ATOM 825 N N . ASP A 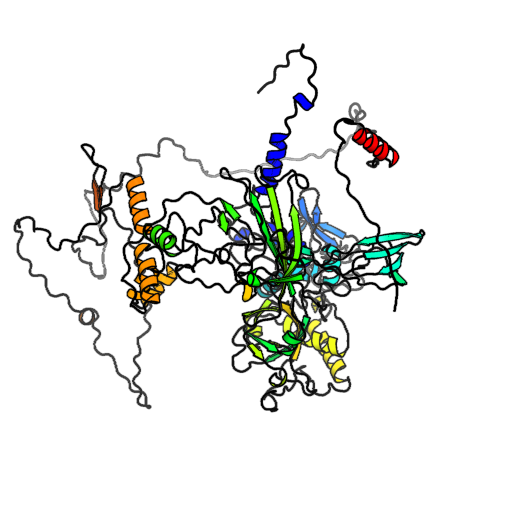1 107 ? 29.546 -3.814 3.869 1.00 94.06 107 ASP A N 1
ATOM 826 C CA . ASP A 1 107 ? 30.787 -4.450 4.323 1.00 94.06 107 ASP A CA 1
ATOM 827 C C . ASP A 1 107 ? 30.982 -4.295 5.842 1.00 94.06 107 ASP A C 1
ATOM 829 O O . ASP A 1 107 ? 30.162 -3.675 6.523 1.00 94.06 107 ASP A O 1
ATOM 833 N N . ASP A 1 108 ? 32.048 -4.890 6.378 1.00 92.94 108 ASP A N 1
ATOM 834 C CA . ASP A 1 108 ? 32.317 -4.911 7.823 1.00 92.94 108 ASP A CA 1
ATOM 835 C C . ASP A 1 108 ? 32.593 -3.506 8.399 1.00 92.94 108 ASP A C 1
ATOM 837 O O . ASP A 1 108 ? 32.338 -3.262 9.578 1.00 92.94 108 ASP A O 1
ATOM 841 N N . ASP A 1 109 ? 33.040 -2.568 7.555 1.00 92.75 109 ASP A N 1
ATOM 842 C CA . ASP A 1 109 ? 33.276 -1.162 7.905 1.00 92.75 109 ASP A CA 1
ATOM 843 C C . ASP A 1 109 ? 32.000 -0.299 7.797 1.00 92.75 109 ASP A C 1
ATOM 845 O O . ASP A 1 109 ? 31.995 0.875 8.180 1.00 92.75 109 ASP A O 1
ATOM 849 N N . GLY A 1 110 ? 30.898 -0.860 7.288 1.00 91.75 110 GLY A N 1
ATOM 850 C CA . GLY A 1 110 ? 29.612 -0.179 7.145 1.00 91.75 110 GLY A CA 1
ATOM 851 C C . GLY A 1 110 ? 29.408 0.558 5.816 1.00 91.75 110 GLY A C 1
ATOM 852 O O . GLY A 1 110 ? 28.410 1.270 5.663 1.00 91.75 110 GLY A O 1
ATOM 853 N N . PHE A 1 111 ? 30.297 0.401 4.831 1.00 94.94 111 PHE A N 1
ATOM 854 C CA . PHE A 1 111 ? 30.133 0.988 3.504 1.00 94.94 111 PHE A CA 1
ATOM 855 C C . PHE A 1 111 ? 29.189 0.170 2.622 1.00 94.94 111 PHE A C 1
ATOM 857 O O . PHE A 1 111 ? 29.190 -1.061 2.584 1.00 94.94 111 PHE A O 1
ATOM 864 N N . LEU A 1 112 ? 28.400 0.894 1.826 1.00 96.00 112 LEU A N 1
ATOM 865 C CA . LEU A 1 112 ? 27.562 0.299 0.795 1.00 96.00 112 LEU A CA 1
ATOM 866 C C . LEU A 1 112 ? 28.426 -0.110 -0.401 1.00 96.00 112 LEU A C 1
ATOM 868 O O . LEU A 1 112 ? 29.029 0.730 -1.076 1.00 96.00 112 LEU A O 1
ATOM 872 N N . THR A 1 113 ? 28.457 -1.403 -0.693 1.00 95.56 113 THR A N 1
ATOM 873 C CA . THR A 1 113 ? 29.231 -1.975 -1.790 1.00 95.56 113 THR A CA 1
ATOM 874 C C . THR A 1 113 ? 28.329 -2.526 -2.885 1.00 95.56 113 THR A C 1
ATOM 876 O O . THR A 1 113 ? 27.259 -3.089 -2.641 1.00 95.56 113 THR A O 1
ATOM 879 N N . VAL A 1 114 ? 28.781 -2.362 -4.125 1.00 95.19 114 VAL A N 1
ATOM 880 C CA . VAL A 1 114 ? 28.060 -2.769 -5.338 1.00 95.19 114 VAL A CA 1
ATOM 881 C C . VAL A 1 114 ? 28.917 -3.756 -6.132 1.00 95.19 114 VAL A C 1
ATOM 883 O O . VAL A 1 114 ? 30.125 -3.538 -6.263 1.00 95.19 114 VAL A O 1
ATOM 886 N N . PRO A 1 115 ? 28.345 -4.851 -6.659 1.00 95.19 115 PRO A N 1
ATOM 887 C CA . PRO A 1 115 ? 29.121 -5.828 -7.402 1.00 95.19 115 PRO A CA 1
ATOM 888 C C . PRO A 1 115 ? 29.342 -5.399 -8.857 1.00 95.19 115 PRO A C 1
ATOM 890 O O . PRO A 1 115 ? 28.404 -5.037 -9.570 1.00 95.19 115 PRO A O 1
ATOM 893 N N . TYR A 1 116 ? 30.585 -5.521 -9.309 1.00 95.25 116 TYR A N 1
ATOM 894 C CA . TYR A 1 116 ? 31.011 -5.305 -10.688 1.00 95.25 116 TYR A CA 1
ATOM 895 C C . TYR A 1 116 ? 31.829 -6.500 -11.186 1.00 95.25 116 TYR A C 1
ATOM 897 O O . TYR A 1 116 ? 32.535 -7.150 -10.413 1.00 95.25 116 TYR A O 1
ATOM 905 N N . ARG A 1 117 ? 31.773 -6.787 -12.488 1.00 95.06 117 ARG A N 1
ATOM 906 C CA . ARG A 1 117 ? 32.630 -7.792 -13.134 1.00 95.06 117 ARG A CA 1
ATOM 907 C C . ARG A 1 117 ? 33.906 -7.146 -13.653 1.00 95.06 117 ARG A C 1
ATOM 909 O O . ARG A 1 117 ? 33.846 -6.072 -14.249 1.00 95.06 117 ARG A O 1
ATOM 916 N N . LYS A 1 118 ? 35.041 -7.822 -13.473 1.00 94.94 118 LYS A N 1
ATOM 917 C CA . LYS A 1 118 ? 36.334 -7.377 -14.011 1.00 94.94 118 LYS A CA 1
ATOM 918 C C . LYS A 1 118 ? 36.386 -7.526 -15.525 1.00 94.94 118 LYS A C 1
ATOM 920 O O . LYS A 1 118 ? 36.012 -8.575 -16.060 1.00 94.94 118 LYS A O 1
ATOM 925 N N . VAL A 1 119 ? 36.921 -6.511 -16.188 1.00 95.00 119 VAL A N 1
ATOM 926 C CA . VAL A 1 119 ? 37.244 -6.512 -17.614 1.00 95.00 119 VAL A CA 1
ATOM 927 C C . VAL A 1 119 ? 38.762 -6.460 -17.753 1.00 95.00 119 VAL A C 1
ATOM 929 O O . VAL A 1 119 ? 39.442 -5.738 -17.031 1.00 95.00 119 VAL A O 1
ATOM 932 N N . LYS A 1 120 ? 39.309 -7.277 -18.651 1.00 92.81 120 LYS A N 1
ATOM 933 C CA . LYS A 1 120 ? 40.737 -7.291 -18.965 1.00 92.81 120 LYS A CA 1
ATOM 934 C C . LYS A 1 120 ? 40.918 -7.198 -20.471 1.00 92.81 120 LYS A C 1
ATOM 936 O O . LYS A 1 120 ? 40.458 -8.083 -21.188 1.00 92.81 120 LYS A O 1
ATOM 941 N N . ASP A 1 121 ? 41.574 -6.137 -20.934 1.00 87.94 121 ASP A N 1
ATOM 942 C CA . ASP A 1 121 ? 41.856 -5.892 -22.355 1.00 87.94 121 ASP A CA 1
ATOM 943 C C . ASP A 1 121 ? 40.587 -5.983 -23.238 1.00 87.94 121 ASP A C 1
ATOM 945 O O . ASP A 1 121 ? 40.575 -6.626 -24.288 1.00 87.94 121 ASP A O 1
ATOM 949 N N . GLY A 1 122 ? 39.472 -5.407 -22.766 1.00 88.19 122 GLY A N 1
ATOM 950 C CA . GLY A 1 122 ? 38.167 -5.454 -23.445 1.00 88.19 122 GLY A CA 1
ATOM 951 C C . GLY A 1 122 ? 37.431 -6.803 -23.368 1.00 88.19 122 GLY A C 1
ATOM 952 O O . GLY A 1 122 ? 36.373 -6.963 -23.986 1.00 88.19 122 GLY A O 1
ATOM 953 N N . ILE A 1 123 ? 37.962 -7.776 -22.617 1.00 91.81 123 ILE A N 1
ATOM 954 C CA . ILE A 1 123 ? 37.365 -9.100 -22.395 1.00 91.81 123 ILE A CA 1
ATOM 955 C C . ILE A 1 123 ? 36.765 -9.172 -20.992 1.00 91.81 123 ILE A C 1
ATOM 957 O O . ILE A 1 123 ? 37.439 -8.960 -19.983 1.00 91.81 123 ILE A O 1
ATOM 961 N N . LEU A 1 124 ? 35.485 -9.512 -20.926 1.00 92.88 124 LEU A N 1
ATOM 962 C CA . LEU A 1 124 ? 34.752 -9.712 -19.692 1.00 92.88 124 LEU A CA 1
ATOM 963 C C . LEU A 1 124 ? 35.186 -11.009 -18.997 1.00 92.88 124 LEU A C 1
ATOM 965 O O . LEU A 1 124 ? 35.216 -12.075 -19.608 1.00 92.88 124 LEU A O 1
ATOM 969 N N . THR A 1 125 ? 35.470 -10.928 -17.699 1.00 91.69 125 THR A N 1
ATOM 970 C CA . THR A 1 125 ? 35.792 -12.092 -16.859 1.00 91.69 125 THR A CA 1
ATOM 971 C C . THR A 1 125 ? 34.620 -12.454 -15.943 1.00 91.69 125 THR A C 1
ATOM 973 O O . THR A 1 125 ? 33.718 -11.645 -15.709 1.00 91.69 125 THR A O 1
ATOM 976 N N . ASP A 1 126 ? 34.600 -13.678 -15.411 1.00 90.12 126 ASP A N 1
ATOM 977 C CA . ASP A 1 126 ? 33.598 -14.115 -14.420 1.00 90.12 126 ASP A CA 1
ATOM 978 C C . ASP A 1 126 ? 33.927 -13.658 -12.988 1.00 90.12 126 ASP A C 1
ATOM 980 O O . ASP A 1 126 ? 33.137 -13.862 -12.068 1.00 90.12 126 ASP A O 1
ATOM 984 N N . ALA A 1 127 ? 35.077 -13.006 -12.783 1.00 93.94 127 ALA A N 1
ATOM 985 C CA . ALA A 1 127 ? 35.470 -12.486 -11.482 1.00 93.94 127 ALA A CA 1
ATOM 986 C C . ALA A 1 127 ? 34.615 -11.264 -11.108 1.00 93.94 127 ALA A C 1
ATOM 988 O O . ALA A 1 127 ? 34.687 -10.215 -11.756 1.00 93.94 127 ALA A O 1
ATOM 989 N N . VAL A 1 128 ? 33.834 -11.399 -10.035 1.00 94.88 128 VAL A N 1
ATOM 990 C CA . VAL A 1 128 ? 33.035 -10.321 -9.442 1.00 94.88 128 VAL A CA 1
ATOM 991 C C . VAL A 1 128 ? 33.794 -9.711 -8.269 1.00 94.88 128 VAL A C 1
ATOM 993 O O . VAL A 1 128 ? 34.289 -10.430 -7.404 1.00 94.88 128 VAL A O 1
ATOM 996 N N . GLN A 1 129 ? 33.861 -8.383 -8.223 1.00 94.88 129 GLN A N 1
ATOM 997 C CA . GLN A 1 129 ? 34.400 -7.623 -7.101 1.00 94.88 129 GLN A CA 1
ATOM 998 C C . GLN A 1 129 ? 33.352 -6.627 -6.604 1.00 94.88 129 GLN A C 1
ATOM 1000 O O . GLN A 1 129 ? 32.701 -5.949 -7.398 1.00 94.88 129 GLN A O 1
ATOM 1005 N N . TYR A 1 130 ? 33.203 -6.542 -5.284 1.00 94.94 130 TYR A N 1
ATOM 1006 C CA . TYR A 1 130 ? 32.385 -5.530 -4.626 1.00 94.94 130 TYR A CA 1
ATOM 1007 C C . TYR A 1 130 ? 33.200 -4.246 -4.470 1.00 94.94 130 TYR A C 1
ATOM 1009 O O . TYR A 1 130 ? 34.332 -4.292 -3.993 1.00 94.94 130 TYR A O 1
ATOM 1017 N N . LEU A 1 131 ? 32.643 -3.123 -4.923 1.00 94.88 131 LEU A N 1
ATOM 1018 C CA . LEU A 1 131 ? 33.320 -1.827 -4.952 1.00 94.88 131 LEU A CA 1
ATOM 1019 C C . LEU A 1 131 ? 32.719 -0.863 -3.928 1.00 94.88 131 LEU A C 1
ATOM 1021 O O . LEU A 1 131 ? 31.500 -0.647 -3.900 1.00 94.88 131 LEU A O 1
ATOM 1025 N N . THR A 1 132 ? 33.584 -0.233 -3.137 1.00 95.19 132 THR A N 1
ATOM 1026 C CA . THR A 1 132 ? 33.223 0.855 -2.216 1.00 95.19 132 THR A CA 1
ATOM 1027 C C . THR A 1 132 ? 33.059 2.177 -2.980 1.00 95.19 132 THR A C 1
ATOM 1029 O O . THR A 1 132 ? 33.556 2.295 -4.103 1.00 95.19 132 THR A O 1
ATOM 1032 N N . PRO A 1 133 ? 32.399 3.207 -2.415 1.00 93.12 133 PRO A N 1
ATOM 1033 C CA . PRO A 1 133 ? 32.271 4.510 -3.079 1.00 93.12 133 PRO A CA 1
ATOM 1034 C C . PRO A 1 133 ? 33.614 5.145 -3.472 1.00 93.12 133 PRO A C 1
ATOM 1036 O O . PRO A 1 133 ? 33.706 5.824 -4.492 1.00 93.12 133 PRO A O 1
ATOM 1039 N N . SER A 1 134 ? 34.674 4.897 -2.700 1.00 92.44 134 SER A N 1
ATOM 1040 C CA . SER A 1 134 ? 36.027 5.393 -2.984 1.00 92.44 134 SER A CA 1
ATOM 1041 C C . SER A 1 134 ? 36.651 4.751 -4.226 1.00 92.44 134 SER A C 1
ATOM 1043 O O . SER A 1 134 ? 37.491 5.367 -4.888 1.00 92.44 134 SER A O 1
ATOM 1045 N N . ASP A 1 135 ? 36.243 3.527 -4.566 1.00 93.94 135 ASP A N 1
ATOM 1046 C CA . ASP A 1 135 ? 36.744 2.808 -5.738 1.00 93.94 135 ASP A CA 1
ATOM 1047 C C . ASP A 1 135 ? 36.166 3.350 -7.051 1.00 93.94 135 ASP A C 1
ATOM 1049 O O . ASP A 1 135 ? 36.798 3.190 -8.096 1.00 93.94 135 ASP A O 1
ATOM 1053 N N . ASP A 1 136 ? 35.040 4.075 -7.006 1.00 91.25 136 ASP A N 1
ATOM 1054 C CA . ASP A 1 136 ? 34.430 4.696 -8.190 1.00 91.25 136 ASP A CA 1
ATOM 1055 C C . ASP A 1 136 ? 35.396 5.674 -8.885 1.00 91.25 136 ASP A C 1
ATOM 1057 O O . ASP A 1 136 ? 35.308 5.867 -10.095 1.00 91.25 136 ASP A O 1
ATOM 1061 N N . LYS A 1 137 ? 36.344 6.280 -8.150 1.00 93.25 137 LYS A N 1
ATOM 1062 C CA . LYS A 1 137 ? 37.388 7.161 -8.712 1.00 93.25 137 LYS A CA 1
ATOM 1063 C C . LYS A 1 137 ? 38.588 6.396 -9.283 1.00 93.25 137 LYS A C 1
ATOM 1065 O O . LYS A 1 137 ? 39.324 6.956 -10.094 1.00 93.25 137 LYS A O 1
ATOM 1070 N N . LYS A 1 138 ? 38.807 5.152 -8.846 1.00 94.50 138 LYS A N 1
ATOM 1071 C CA . LYS A 1 138 ? 39.968 4.330 -9.226 1.00 94.50 138 LYS A CA 1
ATOM 1072 C C . LYS A 1 138 ? 39.751 3.623 -10.558 1.00 94.50 138 LYS A C 1
ATOM 1074 O O . LYS A 1 138 ? 40.678 3.556 -11.358 1.00 94.50 138 LYS A O 1
ATOM 1079 N N . TYR A 1 139 ? 38.546 3.105 -10.777 1.00 95.00 139 TYR A N 1
ATOM 1080 C CA . TYR A 1 139 ? 38.214 2.278 -11.934 1.00 95.00 139 TYR A CA 1
ATOM 1081 C C . TYR A 1 139 ? 37.338 3.018 -12.943 1.00 95.00 139 TYR A C 1
ATOM 1083 O O . TYR A 1 139 ? 36.545 3.892 -12.597 1.00 95.00 139 TYR A O 1
ATOM 1091 N N . THR A 1 140 ? 37.462 2.631 -14.204 1.00 96.00 140 THR A N 1
ATOM 1092 C CA . THR A 1 140 ? 36.596 3.038 -15.312 1.00 96.00 140 THR A CA 1
ATOM 1093 C C . THR A 1 140 ? 35.439 2.056 -15.403 1.00 96.00 140 THR A C 1
ATOM 1095 O O . THR A 1 140 ? 35.625 0.892 -15.769 1.00 96.00 140 THR A O 1
ATOM 1098 N N . LEU A 1 141 ? 34.252 2.512 -15.014 1.00 95.56 141 LEU A N 1
ATOM 1099 C CA . LEU A 1 141 ? 33.078 1.669 -14.825 1.00 95.56 141 LEU A CA 1
ATOM 1100 C C . LEU A 1 141 ? 32.135 1.794 -16.025 1.00 95.56 141 LEU A C 1
ATOM 1102 O O . LEU A 1 141 ? 31.574 2.863 -16.259 1.00 95.56 141 LEU A O 1
ATOM 1106 N N . ALA A 1 142 ? 31.921 0.700 -16.748 1.00 94.31 142 ALA A N 1
ATOM 1107 C CA . ALA A 1 142 ? 30.899 0.595 -17.783 1.00 94.31 142 ALA A CA 1
ATOM 1108 C C . ALA A 1 142 ? 29.530 0.214 -17.179 1.00 94.31 142 ALA A C 1
ATOM 1110 O O . ALA A 1 142 ? 29.468 -0.566 -16.213 1.00 94.31 142 ALA A O 1
ATOM 1111 N N . PRO A 1 143 ? 28.418 0.725 -17.730 1.00 91.50 143 PRO A N 1
ATOM 1112 C CA . PRO A 1 143 ? 27.080 0.348 -17.304 1.00 91.50 143 PRO A CA 1
ATOM 1113 C C . PRO A 1 143 ? 26.728 -1.085 -17.770 1.00 91.50 143 PRO A C 1
ATOM 1115 O O . PRO A 1 143 ? 27.336 -1.610 -18.708 1.00 91.50 143 PRO A O 1
ATOM 1118 N N . PRO A 1 144 ? 25.783 -1.761 -17.093 1.00 89.56 144 PRO A N 1
ATOM 1119 C CA . PRO A 1 144 ? 25.458 -3.172 -17.324 1.00 89.56 144 PRO A CA 1
ATOM 1120 C C . PRO A 1 144 ? 24.784 -3.460 -18.674 1.00 89.56 144 PRO A C 1
ATOM 1122 O O . PRO A 1 144 ? 24.733 -4.613 -19.089 1.00 89.56 144 PRO A O 1
ATOM 1125 N N . ASP A 1 145 ? 24.265 -2.439 -19.349 1.00 88.12 145 ASP A N 1
ATOM 1126 C CA . ASP A 1 145 ? 23.677 -2.487 -20.693 1.00 88.12 145 ASP A CA 1
ATOM 1127 C C . ASP A 1 145 ? 24.723 -2.401 -21.821 1.00 88.12 145 ASP A C 1
ATOM 1129 O O . ASP A 1 145 ? 24.382 -2.448 -23.005 1.00 88.12 145 ASP A O 1
ATOM 1133 N N . THR A 1 146 ? 26.011 -2.305 -21.477 1.00 90.06 146 THR A N 1
ATOM 1134 C CA . THR A 1 146 ? 27.101 -2.316 -22.457 1.00 90.06 146 THR A CA 1
ATOM 1135 C C . THR A 1 146 ? 27.061 -3.596 -23.293 1.00 90.06 146 THR A C 1
ATOM 1137 O O . THR A 1 146 ? 27.037 -4.711 -22.770 1.00 90.06 146 THR A O 1
ATOM 1140 N N . LYS A 1 147 ? 27.111 -3.445 -24.620 1.00 88.12 147 LYS A N 1
ATOM 1141 C CA . LYS A 1 147 ? 27.009 -4.566 -25.562 1.00 88.12 147 LYS A CA 1
ATOM 1142 C C . LYS A 1 147 ? 28.247 -5.458 -25.502 1.00 88.12 147 LYS A C 1
ATOM 1144 O O . LYS A 1 147 ? 29.367 -5.008 -25.742 1.00 88.12 147 LYS A O 1
ATOM 1149 N N . VAL A 1 148 ? 28.028 -6.748 -25.257 1.00 87.69 148 VAL A N 1
ATOM 1150 C CA . VAL A 1 148 ? 29.074 -7.777 -25.201 1.00 87.69 148 VAL A CA 1
ATOM 1151 C C . VAL A 1 148 ? 28.731 -8.911 -26.169 1.00 87.69 148 VAL A C 1
ATOM 1153 O O . VAL A 1 148 ? 27.601 -9.396 -26.188 1.00 87.69 148 VAL A O 1
ATOM 1156 N N . LYS A 1 149 ? 29.705 -9.361 -26.966 1.00 86.69 149 LYS A N 1
ATOM 1157 C CA . LYS A 1 149 ? 29.592 -10.518 -27.866 1.00 86.69 149 LYS A CA 1
ATOM 1158 C C . LYS A 1 149 ? 30.761 -11.467 -27.636 1.00 86.69 149 LYS A C 1
ATOM 1160 O O . LYS A 1 149 ? 31.910 -11.039 -27.657 1.00 86.69 149 LYS A O 1
ATOM 1165 N N . ASP A 1 150 ? 30.469 -12.745 -27.397 1.00 84.44 150 ASP A N 1
ATOM 1166 C CA . ASP A 1 150 ? 31.473 -13.784 -27.107 1.00 84.44 150 ASP A CA 1
ATOM 1167 C C . ASP A 1 150 ? 32.446 -13.386 -25.972 1.00 84.44 150 ASP A C 1
ATOM 1169 O O . ASP A 1 150 ? 33.642 -13.670 -26.015 1.00 84.44 150 ASP A O 1
ATOM 1173 N N . GLY A 1 151 ? 31.937 -12.660 -24.968 1.00 84.56 151 GLY A N 1
ATOM 1174 C CA . GLY A 1 151 ? 32.723 -12.144 -23.842 1.00 84.56 151 GLY A CA 1
ATOM 1175 C C . GLY A 1 151 ? 33.556 -10.893 -24.143 1.00 84.56 151 GLY A C 1
ATOM 1176 O O . GLY A 1 151 ? 34.210 -10.388 -23.238 1.00 84.56 151 GLY A O 1
ATOM 1177 N N . LYS A 1 152 ? 33.531 -10.353 -25.366 1.00 90.81 152 LYS A N 1
ATOM 1178 C CA . LYS A 1 152 ? 34.213 -9.102 -25.735 1.00 90.81 152 LYS A CA 1
ATOM 1179 C C . LYS A 1 152 ? 33.244 -7.936 -25.813 1.00 90.81 152 LYS A C 1
ATOM 1181 O O . LYS A 1 152 ? 32.151 -8.078 -26.359 1.00 90.81 152 LYS A O 1
ATOM 1186 N N . ILE A 1 153 ? 33.659 -6.783 -25.308 1.00 91.06 153 ILE A N 1
ATOM 1187 C CA . ILE A 1 153 ? 32.887 -5.544 -25.430 1.00 91.06 153 ILE A CA 1
ATOM 1188 C C . ILE A 1 153 ? 32.876 -5.094 -26.900 1.00 91.06 153 ILE A C 1
ATOM 1190 O O . ILE A 1 153 ? 33.895 -5.159 -27.590 1.00 91.06 153 ILE A O 1
ATOM 1194 N N . VAL A 1 154 ? 31.709 -4.677 -27.395 1.00 88.31 154 VAL A N 1
ATOM 1195 C CA . VAL A 1 154 ? 31.478 -4.327 -28.804 1.00 88.31 154 VAL A CA 1
ATOM 1196 C C . VAL A 1 154 ? 31.161 -2.842 -28.942 1.00 88.31 154 VAL A C 1
ATOM 1198 O O . VAL A 1 154 ? 30.272 -2.332 -28.268 1.00 88.31 154 VAL A O 1
ATOM 1201 N N . GLY A 1 155 ? 31.822 -2.178 -29.889 1.00 85.56 155 GLY A N 1
ATOM 1202 C CA . GLY A 1 155 ? 31.598 -0.770 -30.223 1.00 85.56 155 GLY A CA 1
ATOM 1203 C C . GLY A 1 155 ? 32.916 0.006 -30.290 1.00 85.56 155 GLY A C 1
ATOM 1204 O O . GLY A 1 155 ? 33.887 -0.408 -29.663 1.00 85.56 155 GLY A O 1
ATOM 1205 N N . PRO A 1 156 ? 32.987 1.100 -31.071 1.00 87.12 156 PRO A N 1
ATOM 1206 C CA . PRO A 1 156 ? 34.196 1.921 -31.146 1.00 87.12 156 PRO A CA 1
ATOM 1207 C C . PRO A 1 156 ? 34.444 2.701 -29.849 1.00 87.12 156 PRO A C 1
ATOM 1209 O O . PRO A 1 156 ? 35.589 2.910 -29.462 1.00 87.12 156 PRO A O 1
ATOM 1212 N N . LEU A 1 157 ? 33.364 3.115 -29.190 1.00 92.75 157 LEU A N 1
ATOM 1213 C CA . LEU A 1 157 ? 33.353 3.839 -27.932 1.00 92.75 157 LEU A CA 1
ATOM 1214 C C . LEU A 1 157 ? 32.213 3.297 -27.066 1.00 92.75 157 LEU A C 1
ATOM 1216 O O . LEU A 1 157 ? 31.172 2.882 -27.580 1.00 92.75 157 LEU A O 1
ATOM 1220 N N . VAL A 1 158 ? 32.446 3.272 -25.762 1.00 92.38 158 VAL A N 1
ATOM 1221 C CA . VAL A 1 158 ? 31.571 2.712 -24.735 1.00 92.38 158 VAL A CA 1
ATOM 1222 C C . VAL A 1 158 ? 31.375 3.772 -23.664 1.00 92.38 158 VAL A C 1
ATOM 1224 O O . VAL A 1 158 ? 32.351 4.361 -23.194 1.00 92.38 158 VAL A O 1
ATOM 1227 N N . ALA A 1 159 ? 30.123 4.005 -23.274 1.00 93.88 159 ALA A N 1
ATOM 1228 C CA . ALA A 1 159 ? 29.808 4.890 -22.164 1.00 93.88 159 ALA A CA 1
ATOM 1229 C C . ALA A 1 159 ? 30.430 4.347 -20.873 1.00 93.88 159 ALA A C 1
ATOM 1231 O O . ALA A 1 159 ? 30.294 3.170 -20.541 1.00 93.88 159 ALA A O 1
ATOM 1232 N N . ALA A 1 160 ? 31.115 5.207 -20.138 1.00 94.75 160 ALA A N 1
ATOM 1233 C CA . ALA A 1 160 ? 31.775 4.866 -18.897 1.00 94.75 160 ALA A CA 1
ATOM 1234 C C . ALA A 1 160 ? 31.663 6.010 -17.894 1.00 94.75 160 ALA A C 1
ATOM 1236 O O . ALA A 1 160 ? 31.414 7.168 -18.241 1.00 94.75 160 ALA A O 1
ATOM 1237 N N . ARG A 1 161 ? 31.886 5.675 -16.626 1.00 94.69 161 ARG A N 1
ATOM 1238 C CA . ARG A 1 161 ? 32.027 6.657 -15.556 1.00 94.69 161 ARG A CA 1
ATOM 1239 C C . ARG A 1 161 ? 33.297 6.437 -14.751 1.00 94.69 161 ARG A C 1
ATOM 1241 O O . ARG A 1 161 ? 33.747 5.302 -14.578 1.00 94.69 161 ARG A O 1
ATOM 1248 N N . ARG A 1 162 ? 33.836 7.528 -14.212 1.00 94.56 162 ARG A N 1
ATOM 1249 C CA . ARG A 1 162 ? 34.894 7.524 -13.193 1.00 94.56 162 ARG A CA 1
ATOM 1250 C C . ARG A 1 162 ? 34.616 8.651 -12.203 1.00 94.56 162 ARG A C 1
ATOM 1252 O O . ARG A 1 162 ? 34.658 9.827 -12.559 1.00 94.56 162 ARG A O 1
ATOM 1259 N N . GLY A 1 163 ? 34.311 8.290 -10.962 1.00 91.56 163 GLY A N 1
ATOM 1260 C CA . GLY A 1 163 ? 33.765 9.207 -9.967 1.00 91.56 163 GLY A CA 1
ATOM 1261 C C . GLY A 1 163 ? 32.439 9.803 -10.446 1.00 91.56 163 GLY A C 1
ATOM 1262 O O . GLY A 1 163 ? 31.493 9.069 -10.727 1.00 91.56 163 GLY A O 1
ATOM 1263 N N . GLU A 1 164 ? 32.400 11.128 -10.553 1.00 91.00 164 GLU A N 1
ATOM 1264 C CA . GLU A 1 164 ? 31.240 11.910 -11.009 1.00 91.00 164 GLU A CA 1
ATOM 1265 C C . GLU A 1 164 ? 31.266 12.200 -12.520 1.00 91.00 164 GLU A C 1
ATOM 1267 O O . GLU A 1 164 ? 30.297 12.720 -13.068 1.00 91.00 164 GLU A O 1
ATOM 1272 N N . LEU A 1 165 ? 32.361 11.867 -13.212 1.00 93.75 165 LEU A N 1
ATOM 1273 C CA . LEU A 1 165 ? 32.515 12.137 -14.640 1.00 93.75 165 LEU A CA 1
ATOM 1274 C C . LEU A 1 165 ? 31.918 11.002 -15.472 1.00 93.75 165 LEU A C 1
ATOM 1276 O O . LEU A 1 165 ? 32.290 9.840 -15.289 1.00 93.75 165 LEU A O 1
ATOM 1280 N N . PHE A 1 166 ? 31.065 11.363 -16.430 1.00 94.94 166 PHE A N 1
ATOM 1281 C CA . PHE A 1 166 ? 30.512 10.481 -17.458 1.00 94.94 166 PHE A CA 1
ATOM 1282 C C . PHE A 1 166 ? 31.141 10.828 -18.809 1.00 94.94 166 PHE A C 1
ATOM 1284 O O . PHE A 1 166 ? 31.185 11.997 -19.192 1.00 94.94 166 PHE A O 1
ATOM 1291 N N . PHE A 1 167 ? 31.675 9.832 -19.508 1.00 95.69 167 PHE A N 1
ATOM 1292 C CA . PHE A 1 167 ? 32.413 10.015 -20.759 1.00 95.69 167 PHE A CA 1
ATOM 1293 C C . PHE A 1 167 ? 32.401 8.725 -21.584 1.00 95.69 167 PHE A C 1
ATOM 1295 O O . PHE A 1 167 ? 31.977 7.676 -21.109 1.00 95.69 167 PHE A O 1
ATOM 1302 N N . GLU A 1 168 ? 32.870 8.786 -22.826 1.00 96.31 168 GLU A N 1
ATOM 1303 C CA . GLU A 1 168 ? 32.993 7.612 -23.687 1.00 96.31 168 GLU A CA 1
ATOM 1304 C C . GLU A 1 168 ? 34.462 7.219 -23.867 1.00 96.31 168 GLU A C 1
ATOM 1306 O O . GLU A 1 168 ? 35.329 8.079 -24.042 1.00 96.31 168 GLU A O 1
ATOM 1311 N N . VAL A 1 169 ? 34.751 5.918 -23.834 1.00 95.25 169 VAL A N 1
ATOM 1312 C CA . VAL A 1 169 ? 36.109 5.375 -24.003 1.00 95.25 169 VAL A CA 1
ATOM 1313 C C . VAL A 1 169 ? 36.135 4.154 -24.906 1.00 95.25 169 VAL A C 1
ATOM 1315 O O . VAL A 1 169 ? 35.119 3.472 -25.042 1.00 95.25 169 VAL A O 1
ATOM 1318 N N . PRO A 1 170 ? 37.288 3.833 -25.513 1.00 94.75 170 PRO A N 1
ATOM 1319 C CA . PRO A 1 170 ? 37.436 2.575 -26.224 1.00 94.75 170 PRO A CA 1
ATOM 1320 C C . PRO A 1 170 ? 37.323 1.371 -25.259 1.00 94.75 170 PRO A C 1
ATOM 1322 O O . PRO A 1 170 ? 37.663 1.499 -24.077 1.00 94.75 170 PRO A O 1
ATOM 1325 N N . PRO A 1 171 ? 36.866 0.196 -25.737 1.00 94.12 171 PRO A N 1
ATOM 1326 C CA . PRO A 1 171 ? 36.658 -1.003 -24.917 1.00 94.12 171 PRO A CA 1
ATOM 1327 C C . PRO A 1 171 ? 37.849 -1.437 -24.053 1.00 94.12 171 PRO A C 1
ATOM 1329 O O . PRO A 1 171 ? 37.656 -2.010 -22.981 1.00 94.12 171 PRO A O 1
ATOM 1332 N N . GLU A 1 172 ? 39.077 -1.177 -24.499 1.00 92.75 172 GLU A N 1
ATOM 1333 C CA . GLU A 1 172 ? 40.307 -1.555 -23.798 1.00 92.75 172 GLU A CA 1
ATOM 1334 C C . GLU A 1 172 ? 40.547 -0.730 -22.527 1.00 92.75 172 GLU A C 1
ATOM 1336 O O . GLU A 1 172 ? 41.280 -1.170 -21.646 1.00 92.75 172 GLU A O 1
ATOM 1341 N N . ALA A 1 173 ? 39.932 0.451 -22.420 1.00 93.38 173 ALA A N 1
ATOM 1342 C CA . ALA A 1 173 ? 40.049 1.334 -21.262 1.00 93.38 173 ALA A CA 1
ATOM 1343 C C . ALA A 1 173 ? 38.993 1.057 -20.174 1.00 93.38 173 ALA A C 1
ATOM 1345 O O . ALA A 1 173 ? 38.974 1.747 -19.155 1.00 93.38 173 ALA A O 1
ATOM 1346 N N . ILE A 1 174 ? 38.100 0.084 -20.384 1.00 96.25 174 ILE A N 1
ATOM 1347 C CA . ILE A 1 174 ? 37.113 -0.334 -19.385 1.00 96.25 174 ILE A CA 1
ATOM 1348 C C . ILE A 1 174 ? 37.765 -1.294 -18.393 1.00 96.25 174 ILE A C 1
ATOM 1350 O O . ILE A 1 174 ? 38.234 -2.366 -18.772 1.00 96.25 174 ILE A O 1
ATOM 1354 N N . ASP A 1 175 ? 37.719 -0.935 -17.111 1.00 95.75 175 ASP A N 1
ATOM 1355 C CA . ASP A 1 175 ? 38.253 -1.764 -16.029 1.00 95.75 175 ASP A CA 1
ATOM 1356 C C . ASP A 1 175 ? 37.192 -2.732 -15.490 1.00 95.75 175 ASP A C 1
ATOM 1358 O O . ASP A 1 175 ? 37.475 -3.888 -15.166 1.00 95.75 175 ASP A O 1
ATOM 1362 N N . MET A 1 176 ? 35.947 -2.262 -15.375 1.00 95.25 176 MET A N 1
ATOM 1363 C CA . MET A 1 176 ? 34.856 -3.003 -14.745 1.00 95.25 176 MET A CA 1
ATOM 1364 C C . MET A 1 176 ? 33.524 -2.735 -15.450 1.00 95.25 176 MET A C 1
ATOM 1366 O O . MET A 1 176 ? 33.287 -1.630 -15.930 1.00 95.25 176 MET A O 1
ATOM 1370 N N . ILE A 1 177 ? 32.612 -3.705 -15.434 1.00 93.94 177 ILE A N 1
ATOM 1371 C CA . ILE A 1 177 ? 31.242 -3.565 -15.956 1.00 93.94 177 ILE A CA 1
ATOM 1372 C C . ILE A 1 177 ? 30.207 -3.946 -14.891 1.00 93.94 177 ILE A C 1
ATOM 1374 O O . ILE A 1 177 ? 30.424 -4.872 -14.100 1.00 93.94 177 ILE A O 1
ATOM 1378 N N . GLY A 1 178 ? 29.090 -3.217 -14.840 1.00 91.44 178 GLY A N 1
ATOM 1379 C CA . GLY A 1 178 ? 27.959 -3.557 -13.971 1.00 91.44 178 GLY A CA 1
ATOM 1380 C C . GLY A 1 178 ? 27.360 -4.931 -14.304 1.00 91.44 178 GLY A C 1
ATOM 1381 O O . GLY A 1 178 ? 27.494 -5.424 -15.419 1.00 91.44 178 GLY A O 1
ATOM 1382 N N . ILE A 1 179 ? 26.682 -5.566 -13.341 1.00 89.94 179 ILE A N 1
ATOM 1383 C CA . ILE A 1 179 ? 26.112 -6.914 -13.541 1.00 89.94 179 ILE A CA 1
ATOM 1384 C C . ILE A 1 179 ? 24.785 -6.884 -14.304 1.00 89.94 179 ILE A C 1
ATOM 1386 O O . ILE A 1 179 ? 24.595 -7.654 -15.240 1.00 89.94 179 ILE A O 1
ATOM 1390 N N . THR A 1 180 ? 23.836 -6.056 -13.865 1.00 89.38 180 THR A N 1
ATOM 1391 C CA . THR A 1 180 ? 22.487 -5.997 -14.445 1.00 89.38 180 THR A CA 1
ATOM 1392 C C . THR A 1 180 ? 21.824 -4.649 -14.144 1.00 89.38 180 THR A C 1
ATOM 1394 O O . THR A 1 180 ? 22.030 -4.129 -13.041 1.00 89.38 180 THR A O 1
ATOM 1397 N N . PRO A 1 181 ? 21.012 -4.089 -15.067 1.00 88.88 181 PRO A N 1
ATOM 1398 C CA . PRO A 1 181 ? 20.291 -2.833 -14.836 1.00 88.88 181 PRO A CA 1
ATOM 1399 C C . PRO A 1 181 ? 19.353 -2.879 -13.622 1.00 88.88 181 PRO A C 1
ATOM 1401 O O . PRO A 1 181 ? 19.280 -1.917 -12.861 1.00 88.88 181 PRO A O 1
ATOM 1404 N N . GLN A 1 182 ? 18.714 -4.028 -13.357 1.00 88.81 182 GLN A N 1
ATOM 1405 C CA . GLN A 1 182 ? 17.832 -4.215 -12.192 1.00 88.81 182 GLN A CA 1
ATOM 1406 C C . GLN A 1 182 ? 18.564 -3.984 -10.856 1.00 88.81 182 GLN A C 1
ATOM 1408 O O . GLN A 1 182 ? 17.954 -3.666 -9.835 1.00 88.81 182 GLN A O 1
ATOM 1413 N N . GLY A 1 183 ? 19.895 -4.101 -10.859 1.00 89.12 183 GLY A N 1
ATOM 1414 C CA . GLY A 1 183 ? 20.730 -3.848 -9.696 1.00 89.12 183 GLY A CA 1
ATOM 1415 C C . GLY A 1 183 ? 20.781 -2.397 -9.238 1.00 89.12 183 GLY A C 1
ATOM 1416 O O . GLY A 1 183 ? 21.211 -2.165 -8.113 1.00 89.12 183 GLY A O 1
ATOM 1417 N N . PHE A 1 184 ? 20.341 -1.441 -10.058 1.00 91.06 184 PHE A N 1
ATOM 1418 C CA . PHE A 1 184 ? 20.306 -0.016 -9.710 1.00 91.06 184 PHE A CA 1
ATOM 1419 C C . PHE A 1 184 ? 19.061 0.388 -8.918 1.00 91.06 184 PHE A C 1
ATOM 1421 O O . PHE A 1 184 ? 19.032 1.453 -8.300 1.00 91.06 184 PHE A O 1
ATOM 1428 N N . PHE A 1 185 ? 18.047 -0.471 -8.897 1.00 93.81 185 PHE A N 1
ATOM 1429 C CA . PHE A 1 185 ? 16.760 -0.182 -8.287 1.00 93.81 185 PHE A CA 1
ATOM 1430 C C . PHE A 1 185 ? 16.563 -0.974 -6.997 1.00 93.81 185 PHE A C 1
ATOM 1432 O O . PHE A 1 185 ? 17.212 -1.999 -6.752 1.00 93.81 185 PHE A O 1
ATOM 1439 N N . SER A 1 186 ? 15.666 -0.474 -6.148 1.00 94.75 186 SER A N 1
ATOM 1440 C CA . SER A 1 186 ? 15.174 -1.205 -4.987 1.00 94.75 186 SER A CA 1
ATOM 1441 C C . SER A 1 186 ? 14.345 -2.407 -5.431 1.00 94.75 186 SER A C 1
ATOM 1443 O O . SER A 1 186 ? 13.965 -2.548 -6.594 1.00 94.75 186 SER A O 1
ATOM 1445 N N . VAL A 1 187 ? 13.985 -3.249 -4.467 1.00 93.75 187 VAL A N 1
ATOM 1446 C CA . VAL A 1 187 ? 13.049 -4.353 -4.695 1.00 93.75 187 VAL A CA 1
ATOM 1447 C C . VAL A 1 187 ? 11.678 -3.845 -5.170 1.00 93.75 187 VAL A C 1
ATOM 1449 O O . VAL A 1 187 ? 11.065 -4.479 -6.022 1.00 93.75 187 VAL A O 1
ATOM 1452 N N . GLY A 1 188 ? 11.213 -2.696 -4.660 1.00 93.38 188 GLY A N 1
ATOM 1453 C CA . GLY A 1 188 ? 9.937 -2.086 -5.045 1.00 93.38 188 GLY A CA 1
ATOM 1454 C C . GLY A 1 188 ? 9.934 -1.624 -6.501 1.00 93.38 188 GLY A C 1
ATOM 1455 O O . GLY A 1 188 ? 9.146 -2.121 -7.302 1.00 93.38 188 GLY A O 1
ATOM 1456 N N . SER A 1 189 ? 10.851 -0.729 -6.876 1.00 94.25 189 SER A N 1
ATOM 1457 C CA . SER A 1 189 ? 10.986 -0.274 -8.269 1.00 94.25 189 SER A CA 1
ATOM 1458 C C . SER A 1 189 ? 11.385 -1.413 -9.219 1.00 94.25 189 SER A C 1
ATOM 1460 O O . SER A 1 189 ? 11.006 -1.407 -10.386 1.00 94.25 189 SER A O 1
ATOM 1462 N N . GLY A 1 190 ? 12.088 -2.433 -8.719 1.00 93.94 190 GLY A N 1
ATOM 1463 C CA . GLY A 1 190 ? 12.462 -3.650 -9.446 1.00 93.94 190 GLY A CA 1
ATOM 1464 C C . GLY A 1 190 ? 11.290 -4.539 -9.893 1.00 93.94 190 GLY A C 1
ATOM 1465 O O . GLY A 1 190 ? 11.504 -5.449 -10.695 1.00 93.94 190 GLY A O 1
ATOM 1466 N N . LEU A 1 191 ? 10.074 -4.307 -9.381 1.00 95.44 191 LEU A N 1
ATOM 1467 C CA . LEU A 1 191 ? 8.838 -5.030 -9.733 1.00 95.44 191 LEU A CA 1
ATOM 1468 C C . LEU A 1 191 ? 8.020 -4.351 -10.848 1.00 95.44 191 LEU A C 1
ATOM 1470 O O . LEU A 1 191 ? 6.988 -4.884 -11.264 1.00 95.44 191 LEU A O 1
ATOM 1474 N N . ILE A 1 192 ? 8.454 -3.181 -11.324 1.00 96.31 192 ILE A N 1
ATOM 1475 C CA . ILE A 1 192 ? 7.795 -2.446 -12.408 1.00 96.31 192 ILE A CA 1
ATOM 1476 C C . ILE A 1 192 ? 8.355 -2.960 -13.749 1.00 96.31 192 ILE A C 1
ATOM 1478 O O . ILE A 1 192 ? 9.566 -2.828 -13.974 1.00 96.31 192 ILE A O 1
ATOM 1482 N N . PRO A 1 193 ? 7.536 -3.591 -14.616 1.00 95.19 193 PRO A N 1
ATOM 1483 C CA . PRO A 1 193 ? 7.957 -3.950 -15.971 1.00 95.19 193 PRO A CA 1
ATOM 1484 C C . PRO A 1 193 ? 8.053 -2.691 -16.837 1.00 95.19 193 PRO A C 1
ATOM 1486 O O . PRO A 1 193 ? 7.393 -1.705 -16.532 1.00 95.19 193 PRO A O 1
ATOM 1489 N N . PHE A 1 194 ? 8.832 -2.722 -17.923 1.00 95.12 194 PHE A N 1
ATOM 1490 C CA . PHE A 1 194 ? 8.947 -1.584 -18.853 1.00 95.12 194 PHE A CA 1
ATOM 1491 C C . PHE A 1 194 ? 9.308 -0.255 -18.163 1.00 95.12 194 PHE A C 1
ATOM 1493 O O . PHE A 1 194 ? 8.855 0.809 -18.580 1.00 95.12 194 PHE A O 1
ATOM 1500 N N . LEU A 1 195 ? 10.092 -0.324 -17.081 1.00 94.12 195 LEU A N 1
ATOM 1501 C CA . LEU A 1 195 ? 10.429 0.813 -16.221 1.00 94.12 195 LEU A CA 1
ATOM 1502 C C . LEU A 1 195 ? 11.100 1.956 -17.000 1.00 94.12 195 LEU A C 1
ATOM 1504 O O . LEU A 1 195 ? 10.906 3.122 -16.682 1.00 94.12 195 LEU A O 1
ATOM 1508 N N . GLU A 1 196 ? 11.869 1.624 -18.031 1.00 92.44 196 GLU A N 1
ATOM 1509 C CA . GLU A 1 196 ? 12.526 2.559 -18.946 1.00 92.44 196 GLU A CA 1
ATOM 1510 C C . GLU A 1 196 ? 11.553 3.443 -19.750 1.00 92.44 196 GLU A C 1
ATOM 1512 O O . GLU A 1 196 ? 11.962 4.483 -20.265 1.00 92.44 196 GLU A O 1
ATOM 1517 N N . HIS A 1 197 ? 10.276 3.055 -19.842 1.00 94.69 197 HIS A N 1
ATOM 1518 C CA . HIS A 1 197 ? 9.214 3.793 -20.539 1.00 94.69 197 HIS A CA 1
ATOM 1519 C C . HIS A 1 197 ? 8.333 4.613 -19.582 1.00 94.69 197 HIS A C 1
ATOM 1521 O O . HIS A 1 197 ? 7.304 5.156 -20.002 1.00 94.69 197 HIS A O 1
ATOM 1527 N N . ASP A 1 198 ? 8.719 4.693 -18.305 1.00 95.44 198 ASP A N 1
ATOM 1528 C CA . ASP A 1 198 ? 8.042 5.474 -17.277 1.00 95.44 198 ASP A CA 1
ATOM 1529 C C . ASP A 1 198 ? 8.922 6.618 -16.761 1.00 95.44 198 ASP A C 1
ATOM 1531 O O . ASP A 1 198 ? 10.101 6.441 -16.453 1.00 95.44 198 ASP A O 1
ATOM 1535 N N . ASP A 1 199 ? 8.324 7.798 -16.581 1.00 95.56 199 ASP A N 1
ATOM 1536 C CA . ASP A 1 199 ? 8.965 8.892 -15.852 1.00 95.56 199 ASP A CA 1
ATOM 1537 C C . ASP A 1 199 ? 9.312 8.478 -14.412 1.00 95.56 199 ASP A C 1
ATOM 1539 O O . ASP A 1 199 ? 8.525 7.821 -13.716 1.00 95.56 199 ASP A O 1
ATOM 1543 N N . ALA A 1 200 ? 10.472 8.928 -13.930 1.00 93.25 200 ALA A N 1
ATOM 1544 C CA . ALA A 1 200 ? 10.994 8.554 -12.619 1.00 93.25 200 ALA A CA 1
ATOM 1545 C C . ALA A 1 200 ? 10.024 8.893 -11.475 1.00 93.25 200 ALA A C 1
ATOM 1547 O O . ALA A 1 200 ? 9.875 8.101 -10.542 1.00 93.25 200 ALA A O 1
ATOM 1548 N N . ASN A 1 201 ? 9.293 10.012 -11.557 1.00 92.88 201 ASN A N 1
ATOM 1549 C CA . ASN A 1 201 ? 8.333 10.386 -10.514 1.00 92.88 201 ASN A CA 1
ATOM 1550 C C . ASN A 1 201 ? 7.133 9.429 -10.478 1.00 92.88 201 ASN A C 1
ATOM 1552 O O . ASN A 1 201 ? 6.573 9.155 -9.414 1.00 92.88 201 ASN A O 1
ATOM 1556 N N . ARG A 1 202 ? 6.728 8.878 -11.629 1.00 94.25 202 ARG A N 1
ATOM 1557 C CA . ARG A 1 202 ? 5.646 7.883 -11.699 1.00 94.25 202 ARG A CA 1
ATOM 1558 C C . ARG A 1 202 ? 6.111 6.502 -11.277 1.00 94.25 202 ARG A C 1
ATOM 1560 O O . ARG A 1 202 ? 5.373 5.816 -10.569 1.00 94.25 202 ARG A O 1
ATOM 1567 N N . ALA A 1 203 ? 7.339 6.132 -11.612 1.00 94.62 203 ALA A N 1
ATOM 1568 C CA . ALA A 1 203 ? 7.951 4.916 -11.099 1.00 94.62 203 ALA A CA 1
ATOM 1569 C C . ALA A 1 203 ? 8.105 4.945 -9.563 1.00 94.62 203 ALA A C 1
ATOM 1571 O O . ALA A 1 203 ? 7.820 3.943 -8.899 1.00 94.62 203 ALA A O 1
ATOM 1572 N N . LEU A 1 204 ? 8.469 6.098 -8.983 1.00 94.50 204 LEU A N 1
ATOM 1573 C CA . LEU A 1 204 ? 8.508 6.322 -7.529 1.00 94.50 204 LEU A CA 1
ATOM 1574 C C . LEU A 1 204 ? 7.140 6.037 -6.904 1.00 94.50 204 LEU A C 1
ATOM 1576 O O . LEU A 1 204 ? 7.030 5.247 -5.959 1.00 94.50 204 LEU A O 1
ATOM 1580 N N . MET A 1 205 ? 6.086 6.626 -7.475 1.00 94.44 205 MET A N 1
ATOM 1581 C CA . MET A 1 205 ? 4.706 6.380 -7.057 1.00 94.44 205 MET A CA 1
ATOM 1582 C C . MET A 1 205 ? 4.332 4.895 -7.152 1.00 94.44 205 MET A C 1
ATOM 1584 O O . MET A 1 205 ? 3.729 4.366 -6.219 1.00 94.44 205 MET A O 1
ATOM 1588 N N . GLY A 1 206 ? 4.706 4.214 -8.238 1.00 94.56 206 GLY A N 1
ATOM 1589 C CA . GLY A 1 206 ? 4.455 2.787 -8.449 1.00 94.56 206 GLY A CA 1
ATOM 1590 C C . GLY A 1 206 ? 5.036 1.904 -7.344 1.00 94.56 206 GLY A C 1
ATOM 1591 O O . GLY A 1 206 ? 4.309 1.124 -6.719 1.00 94.56 206 GLY A O 1
ATOM 1592 N N . GLY A 1 207 ? 6.324 2.085 -7.034 1.00 92.75 207 GLY A N 1
ATOM 1593 C CA . GLY A 1 207 ? 7.001 1.381 -5.938 1.00 92.75 207 GLY A CA 1
ATOM 1594 C C . GLY A 1 207 ? 6.348 1.645 -4.577 1.00 92.75 207 GLY A C 1
ATOM 1595 O O . GLY A 1 207 ? 6.067 0.712 -3.818 1.00 92.75 207 GLY A O 1
ATOM 1596 N N . GLY A 1 208 ? 6.022 2.910 -4.293 1.00 93.75 208 GLY A N 1
ATOM 1597 C CA . GLY A 1 208 ? 5.336 3.306 -3.062 1.00 93.75 208 GLY A CA 1
ATOM 1598 C C . GLY A 1 208 ? 3.928 2.713 -2.921 1.00 93.75 208 GLY A C 1
ATOM 1599 O O . GLY A 1 208 ? 3.554 2.267 -1.837 1.00 93.75 208 GLY A O 1
ATOM 1600 N N . MET A 1 209 ? 3.153 2.657 -4.005 1.00 95.50 209 MET A N 1
ATOM 1601 C CA . MET A 1 209 ? 1.786 2.119 -4.007 1.00 95.50 209 MET A CA 1
ATOM 1602 C C . MET A 1 209 ? 1.750 0.602 -3.835 1.00 95.50 209 MET A C 1
ATOM 1604 O O . MET A 1 209 ? 0.892 0.093 -3.112 1.00 95.50 209 MET A O 1
ATOM 1608 N N . MET A 1 210 ? 2.708 -0.129 -4.409 1.00 96.38 210 MET A N 1
ATOM 1609 C CA . MET A 1 210 ? 2.821 -1.573 -4.175 1.00 96.38 210 MET A CA 1
ATOM 1610 C C . MET A 1 210 ? 3.021 -1.896 -2.685 1.00 96.38 210 MET A C 1
ATOM 1612 O O . MET A 1 210 ? 2.425 -2.843 -2.175 1.00 96.38 210 MET A O 1
ATOM 1616 N N . ARG A 1 211 ? 3.764 -1.067 -1.938 1.00 94.81 211 ARG A N 1
ATOM 1617 C CA . ARG A 1 211 ? 3.890 -1.209 -0.473 1.00 94.81 211 ARG A CA 1
ATOM 1618 C C . ARG A 1 211 ? 2.603 -0.886 0.288 1.00 94.81 211 ARG A C 1
ATOM 1620 O O . ARG A 1 211 ? 2.396 -1.419 1.366 1.00 94.81 211 ARG A O 1
ATOM 1627 N N . GLN A 1 212 ? 1.732 -0.057 -0.281 1.00 94.75 212 GLN A N 1
ATOM 1628 C CA . GLN A 1 212 ? 0.440 0.316 0.308 1.00 94.75 212 GLN A CA 1
ATOM 1629 C C . GLN A 1 212 ? -0.700 -0.648 -0.058 1.00 94.75 212 GLN A C 1
ATOM 1631 O O . GLN A 1 212 ? -1.864 -0.389 0.251 1.00 94.75 212 GLN A O 1
ATOM 1636 N N . THR A 1 213 ? -0.396 -1.715 -0.798 1.00 96.44 213 THR A N 1
ATOM 1637 C CA . THR A 1 213 ? -1.403 -2.631 -1.334 1.00 96.44 213 THR A CA 1
ATOM 1638 C C . THR A 1 213 ? -1.870 -3.625 -0.275 1.00 96.44 213 THR A C 1
ATOM 1640 O O . THR A 1 213 ? -1.068 -4.155 0.492 1.00 96.44 213 THR A O 1
ATOM 1643 N N . LEU A 1 214 ? -3.169 -3.904 -0.252 1.00 96.31 214 LEU A N 1
ATOM 1644 C CA . LEU A 1 214 ? -3.785 -4.837 0.685 1.00 96.31 214 LEU A CA 1
ATOM 1645 C C . LEU A 1 214 ? -3.766 -6.276 0.135 1.00 96.31 214 LEU A C 1
ATOM 1647 O O . LEU A 1 214 ? -4.070 -6.478 -1.043 1.00 96.31 214 LEU A O 1
ATOM 1651 N N . PRO A 1 215 ? -3.465 -7.293 0.965 1.00 96.25 215 PRO A N 1
ATOM 1652 C CA . PRO A 1 215 ? -3.466 -8.686 0.539 1.00 96.25 215 PRO A CA 1
ATOM 1653 C C . PRO A 1 215 ? -4.893 -9.149 0.229 1.00 96.25 215 PRO A C 1
ATOM 1655 O O . PRO A 1 215 ? -5.765 -9.194 1.099 1.00 96.25 215 PRO A O 1
ATOM 1658 N N . LEU A 1 216 ? -5.134 -9.495 -1.035 1.00 96.25 216 LEU A N 1
ATOM 1659 C CA . LEU A 1 216 ? -6.443 -9.952 -1.493 1.00 96.25 216 LEU A CA 1
ATOM 1660 C C . LEU A 1 216 ? -6.753 -11.368 -0.992 1.00 96.25 216 LEU A C 1
ATOM 1662 O O . LEU A 1 216 ? -5.861 -12.187 -0.770 1.00 96.25 216 LEU A O 1
ATOM 1666 N N . VAL A 1 217 ? -8.041 -11.698 -0.890 1.00 93.62 217 VAL A N 1
ATOM 1667 C CA . VAL A 1 217 ? -8.500 -13.059 -0.575 1.00 93.62 217 VAL A CA 1
ATOM 1668 C C . VAL A 1 217 ? -8.087 -14.027 -1.680 1.00 93.62 217 VAL A C 1
ATOM 1670 O O . VAL A 1 217 ? -7.639 -15.133 -1.389 1.00 93.62 217 VAL A O 1
ATOM 1673 N N . ARG A 1 218 ? -8.196 -13.617 -2.946 1.00 91.81 218 ARG A N 1
ATOM 1674 C CA . ARG A 1 218 ? -7.813 -14.415 -4.119 1.00 91.81 218 ARG A CA 1
ATOM 1675 C C . ARG A 1 218 ? -6.754 -13.671 -4.934 1.00 91.81 218 ARG A C 1
ATOM 1677 O O . ARG A 1 218 ? -7.103 -13.126 -5.978 1.00 91.81 218 ARG A O 1
ATOM 1684 N N . PRO A 1 219 ? -5.496 -13.602 -4.475 1.00 93.44 219 PRO A N 1
ATOM 1685 C CA . PRO A 1 219 ? -4.444 -12.959 -5.250 1.00 93.44 219 PRO A CA 1
ATOM 1686 C C . PRO A 1 219 ? -4.207 -13.721 -6.564 1.00 93.44 219 PRO A C 1
ATOM 1688 O O . PRO A 1 219 ? -4.493 -14.915 -6.657 1.00 93.44 219 PRO A O 1
ATOM 1691 N N . GLU A 1 220 ? -3.725 -13.028 -7.588 1.00 95.31 220 GLU A N 1
ATOM 1692 C CA . GLU A 1 220 ? -3.340 -13.624 -8.869 1.00 95.31 220 GLU A CA 1
ATOM 1693 C C . GLU A 1 220 ? -1.976 -13.066 -9.256 1.00 95.31 220 GLU A C 1
ATOM 1695 O O . GLU A 1 220 ? -1.774 -11.856 -9.190 1.00 95.31 220 GLU A O 1
ATOM 1700 N N . ARG A 1 221 ? -1.027 -13.912 -9.653 1.00 95.06 221 ARG A N 1
ATOM 1701 C CA . ARG A 1 221 ? 0.275 -13.416 -10.122 1.00 95.06 221 ARG A CA 1
ATOM 1702 C C . ARG A 1 221 ? 0.141 -12.558 -11.396 1.00 95.06 221 ARG A C 1
ATOM 1704 O O . ARG A 1 221 ? -0.728 -12.836 -12.235 1.00 95.06 221 ARG A O 1
ATOM 1711 N N . PRO A 1 222 ? 0.999 -11.545 -11.602 1.00 95.94 222 PRO A N 1
ATOM 1712 C CA . PRO A 1 222 ? 0.947 -10.729 -12.811 1.00 95.94 222 PRO A CA 1
ATOM 1713 C C . PRO A 1 222 ? 1.274 -11.565 -14.058 1.00 95.94 222 PRO A C 1
ATOM 1715 O O . PRO A 1 222 ? 2.179 -12.400 -14.045 1.00 95.94 222 PRO A O 1
ATOM 1718 N N . ARG A 1 223 ? 0.554 -11.337 -15.165 1.00 95.00 223 ARG A N 1
ATOM 1719 C CA . ARG A 1 223 ? 0.863 -11.983 -16.461 1.00 95.00 223 ARG A CA 1
ATOM 1720 C C . ARG A 1 223 ? 2.193 -11.513 -17.049 1.00 95.00 223 ARG A C 1
ATOM 1722 O O . ARG A 1 223 ? 2.869 -12.280 -17.733 1.00 95.00 223 ARG A O 1
ATOM 1729 N N . VAL A 1 224 ? 2.555 -10.271 -16.760 1.00 96.62 224 VAL A N 1
ATOM 1730 C CA . VAL A 1 224 ? 3.807 -9.630 -17.155 1.00 96.62 224 VAL A CA 1
ATOM 1731 C C . VAL A 1 224 ? 4.532 -9.241 -15.870 1.00 96.62 224 VAL A C 1
ATOM 1733 O O . VAL A 1 224 ? 4.121 -8.314 -15.173 1.00 96.62 224 VAL A O 1
ATOM 1736 N N . GLY A 1 225 ? 5.566 -9.990 -15.511 1.00 95.06 225 GLY A N 1
ATOM 1737 C CA . GLY A 1 225 ? 6.384 -9.750 -14.322 1.00 95.06 225 GLY A CA 1
ATOM 1738 C C . GLY A 1 225 ? 7.814 -9.364 -14.678 1.00 95.06 225 GLY A C 1
ATOM 1739 O O . GLY A 1 225 ? 8.192 -9.360 -15.851 1.00 95.06 225 GLY A O 1
ATOM 1740 N N . THR A 1 226 ? 8.632 -9.088 -13.665 1.00 94.69 226 THR A N 1
ATOM 1741 C CA . THR A 1 226 ? 10.072 -8.804 -13.841 1.00 94.69 226 THR A CA 1
ATOM 1742 C C . THR A 1 226 ? 10.967 -9.970 -13.423 1.00 94.69 226 THR A C 1
ATOM 1744 O O . THR A 1 226 ? 12.164 -9.999 -13.709 1.00 94.69 226 THR A O 1
ATOM 1747 N N . GLY A 1 227 ? 10.393 -10.976 -12.759 1.00 92.38 227 GLY A N 1
ATOM 1748 C CA . GLY A 1 227 ? 11.103 -12.097 -12.147 1.00 92.38 227 GLY A CA 1
ATOM 1749 C C . GLY A 1 227 ? 11.526 -11.824 -10.703 1.00 92.38 227 GLY A C 1
ATOM 1750 O O . GLY A 1 227 ? 11.955 -12.752 -10.012 1.00 92.38 227 GLY A O 1
ATOM 1751 N N . MET A 1 228 ? 11.374 -10.584 -10.227 1.00 94.25 228 MET A N 1
ATOM 1752 C CA . MET A 1 228 ? 11.600 -10.222 -8.828 1.00 94.25 228 MET A CA 1
ATOM 1753 C C . MET A 1 228 ? 10.505 -10.797 -7.916 1.00 94.25 228 MET A C 1
ATOM 1755 O O . MET A 1 228 ? 10.762 -11.086 -6.751 1.00 94.25 228 MET A O 1
ATOM 1759 N N . GLU A 1 229 ? 9.311 -11.064 -8.446 1.00 95.88 229 GLU A N 1
ATOM 1760 C CA . GLU A 1 229 ? 8.142 -11.568 -7.717 1.00 95.88 229 GLU A CA 1
ATOM 1761 C C . GLU A 1 229 ? 8.454 -12.856 -6.942 1.00 95.88 229 GLU A C 1
ATOM 1763 O O . GLU A 1 229 ? 8.135 -12.969 -5.756 1.00 95.88 229 GLU A O 1
ATOM 1768 N N . LYS A 1 230 ? 9.137 -13.811 -7.585 1.00 93.69 230 LYS A N 1
ATOM 1769 C CA . LYS A 1 230 ? 9.566 -15.073 -6.961 1.00 93.69 230 LYS A CA 1
ATOM 1770 C C . LYS A 1 230 ? 10.601 -14.854 -5.856 1.00 93.69 230 LYS A C 1
ATOM 1772 O O . LYS A 1 230 ? 10.596 -15.543 -4.835 1.00 93.69 230 LYS A O 1
ATOM 1777 N N . ILE A 1 231 ? 11.508 -13.898 -6.058 1.00 93.38 231 ILE A N 1
ATOM 1778 C CA . ILE A 1 231 ? 12.565 -13.570 -5.094 1.00 93.38 231 ILE A CA 1
ATOM 1779 C C . ILE A 1 231 ? 11.948 -12.924 -3.852 1.00 93.38 231 ILE A C 1
ATOM 1781 O O . ILE A 1 231 ? 12.322 -13.292 -2.737 1.00 93.38 231 ILE A O 1
ATOM 1785 N N . VAL A 1 232 ? 10.978 -12.025 -4.025 1.00 94.94 232 VAL A N 1
ATOM 1786 C CA . VAL A 1 232 ? 10.269 -11.360 -2.921 1.00 94.94 232 VAL A CA 1
ATOM 1787 C C . VAL A 1 232 ? 9.415 -12.344 -2.134 1.00 94.94 232 VAL A C 1
ATOM 1789 O O . VAL A 1 232 ? 9.526 -12.387 -0.909 1.00 94.94 232 VAL A O 1
ATOM 1792 N N . ALA A 1 233 ? 8.627 -13.186 -2.807 1.00 93.62 233 ALA A N 1
ATOM 1793 C CA . ALA A 1 233 ? 7.815 -14.204 -2.138 1.00 93.62 233 ALA A CA 1
ATOM 1794 C C . ALA A 1 233 ? 8.674 -15.127 -1.257 1.00 93.62 233 ALA A C 1
ATOM 1796 O O . ALA A 1 233 ? 8.313 -15.408 -0.114 1.00 93.62 233 ALA A O 1
ATOM 1797 N N . ARG A 1 234 ? 9.857 -15.518 -1.750 1.00 91.81 234 ARG A N 1
ATOM 1798 C CA . ARG A 1 234 ? 10.826 -16.330 -1.003 1.00 91.81 234 ARG A CA 1
ATOM 1799 C C . ARG A 1 234 ? 11.510 -15.562 0.135 1.00 91.81 234 ARG A C 1
ATOM 1801 O O . ARG A 1 234 ? 11.681 -16.108 1.218 1.00 91.81 234 ARG A O 1
ATOM 1808 N N . SER A 1 235 ? 11.945 -14.328 -0.111 1.00 92.00 235 SER A N 1
ATOM 1809 C CA . SER A 1 235 ? 12.815 -13.579 0.816 1.00 92.00 235 SER A CA 1
ATOM 1810 C C . SER A 1 235 ? 12.052 -12.787 1.879 1.00 92.00 235 SER A C 1
ATOM 1812 O O . SER A 1 235 ? 12.641 -12.399 2.882 1.00 92.00 235 SER A O 1
ATOM 1814 N N . SER A 1 236 ? 10.753 -12.552 1.681 1.00 90.50 236 SER A N 1
ATOM 1815 C CA . SER A 1 236 ? 9.893 -11.849 2.643 1.00 90.50 236 SER A CA 1
ATOM 1816 C C . SER A 1 236 ? 9.714 -12.600 3.966 1.00 90.50 236 SER A C 1
ATOM 1818 O O . SER A 1 236 ? 9.428 -11.978 4.982 1.00 90.50 236 SER A O 1
ATOM 1820 N N . GLY A 1 237 ? 9.873 -13.929 3.970 1.00 89.19 237 GLY A N 1
ATOM 1821 C CA . GLY A 1 237 ? 9.631 -14.774 5.145 1.00 89.19 237 GLY A CA 1
ATOM 1822 C C . GLY A 1 237 ? 8.153 -15.083 5.416 1.00 89.19 237 GLY A C 1
ATOM 1823 O O . GLY A 1 237 ? 7.852 -15.772 6.384 1.00 89.19 237 GLY A O 1
ATOM 1824 N N . HIS A 1 238 ? 7.240 -14.613 4.559 1.00 92.31 238 HIS A N 1
ATOM 1825 C CA . HIS A 1 238 ? 5.798 -14.871 4.672 1.00 92.31 238 HIS A CA 1
ATOM 1826 C C . HIS A 1 238 ? 5.394 -16.243 4.120 1.00 92.31 238 HIS A C 1
ATOM 1828 O O . HIS A 1 238 ? 4.488 -16.883 4.653 1.00 92.31 238 HIS A O 1
ATOM 1834 N N . SER A 1 239 ? 6.074 -16.701 3.065 1.00 93.75 239 SER A N 1
ATOM 1835 C CA . SER A 1 239 ? 5.858 -18.021 2.462 1.00 93.75 239 SER A CA 1
ATOM 1836 C C . SER A 1 239 ? 6.656 -19.103 3.192 1.00 93.75 239 SER A C 1
ATOM 1838 O O . SER A 1 239 ? 7.778 -18.866 3.648 1.00 93.75 239 SER A O 1
ATOM 1840 N N . VAL A 1 240 ? 6.120 -20.322 3.260 1.00 94.75 240 VAL A N 1
ATOM 1841 C CA . VAL A 1 240 ? 6.797 -21.453 3.911 1.00 94.75 240 VAL A CA 1
ATOM 1842 C C . VAL A 1 240 ? 7.688 -22.167 2.903 1.00 94.75 240 VAL A C 1
ATOM 1844 O O . VAL A 1 240 ? 7.237 -22.560 1.829 1.00 94.75 240 VAL A O 1
ATOM 1847 N N . ILE A 1 241 ? 8.957 -22.364 3.263 1.00 94.75 241 ILE A N 1
ATOM 1848 C CA . ILE A 1 241 ? 9.977 -22.971 2.401 1.00 94.75 241 ILE A CA 1
ATOM 1849 C C . ILE A 1 241 ? 10.394 -24.341 2.951 1.00 94.75 241 ILE A C 1
ATOM 1851 O O . ILE A 1 241 ? 10.696 -24.489 4.141 1.00 94.75 241 ILE A O 1
ATOM 1855 N N . ALA A 1 242 ? 10.483 -25.341 2.071 1.00 94.38 242 ALA A N 1
ATOM 1856 C CA . ALA A 1 242 ? 11.043 -26.647 2.397 1.00 94.38 242 ALA A CA 1
ATOM 1857 C C . ALA A 1 242 ? 12.538 -26.518 2.724 1.00 94.38 242 ALA A C 1
ATOM 1859 O O . ALA A 1 242 ? 13.344 -26.096 1.899 1.00 94.38 242 ALA A O 1
ATOM 1860 N N . ARG A 1 243 ? 12.940 -26.916 3.935 1.00 91.44 243 ARG A N 1
ATOM 1861 C CA . ARG A 1 243 ? 14.354 -26.852 4.361 1.00 91.44 243 ARG A CA 1
ATOM 1862 C C . ARG A 1 243 ? 15.203 -27.941 3.705 1.00 91.44 243 ARG A C 1
ATOM 1864 O O . ARG A 1 243 ? 16.396 -27.753 3.502 1.00 91.44 243 ARG A O 1
ATOM 1871 N N . ARG A 1 244 ? 14.594 -29.088 3.408 1.00 91.56 244 ARG A N 1
ATOM 1872 C CA . ARG A 1 244 ? 15.210 -30.242 2.746 1.00 91.56 244 ARG A CA 1
ATOM 1873 C C . ARG A 1 244 ? 14.229 -30.820 1.736 1.00 91.56 244 ARG A C 1
ATOM 1875 O O . ARG A 1 244 ? 13.022 -30.681 1.916 1.00 91.56 244 ARG A O 1
ATOM 1882 N N . GLY A 1 245 ? 14.765 -31.466 0.705 1.00 93.75 245 GLY A N 1
ATOM 1883 C CA . GLY A 1 245 ? 13.949 -32.161 -0.281 1.00 93.75 245 GLY A CA 1
ATOM 1884 C C . GLY A 1 245 ? 13.331 -33.446 0.274 1.00 93.75 245 GLY A C 1
ATOM 1885 O O . GLY A 1 245 ? 13.876 -34.071 1.190 1.00 93.75 245 GLY A O 1
ATOM 1886 N N . GLY A 1 246 ? 12.194 -33.841 -0.286 1.00 95.12 246 GLY A N 1
ATOM 1887 C CA . GLY A 1 246 ? 11.434 -35.002 0.167 1.00 95.12 246 GLY A CA 1
ATOM 1888 C C . GLY A 1 246 ? 10.147 -35.214 -0.623 1.00 95.12 246 GLY A C 1
ATOM 1889 O O . GLY A 1 246 ? 9.925 -34.578 -1.653 1.00 95.12 246 GLY A O 1
ATOM 1890 N N . ILE A 1 247 ? 9.307 -36.126 -0.141 1.00 96.31 247 ILE A N 1
ATOM 1891 C CA . ILE A 1 247 ? 7.980 -36.410 -0.697 1.00 96.31 247 ILE A CA 1
ATOM 1892 C C . ILE A 1 247 ? 6.930 -35.937 0.303 1.00 96.31 247 ILE A C 1
ATOM 1894 O O . ILE A 1 247 ? 7.014 -36.252 1.489 1.00 96.31 247 ILE A O 1
ATOM 1898 N N . VAL A 1 248 ? 5.936 -35.195 -0.170 1.00 96.69 248 VAL A N 1
ATOM 1899 C CA . VAL A 1 248 ? 4.830 -34.714 0.661 1.00 96.69 248 VAL A CA 1
ATOM 1900 C C . VAL A 1 248 ? 3.928 -35.891 1.047 1.00 96.69 248 VAL A C 1
ATOM 1902 O O . VAL A 1 248 ? 3.272 -36.491 0.192 1.00 96.69 248 VAL A O 1
ATOM 1905 N N . THR A 1 249 ? 3.874 -36.232 2.334 1.00 95.94 249 THR A N 1
ATOM 1906 C CA . THR A 1 249 ? 3.065 -37.348 2.857 1.00 95.94 249 THR A CA 1
ATOM 1907 C C . THR A 1 249 ? 1.667 -36.911 3.269 1.00 95.94 249 THR A C 1
ATOM 1909 O O . THR A 1 249 ? 0.708 -37.675 3.104 1.00 95.94 249 THR A O 1
ATOM 1912 N N . HIS A 1 250 ? 1.538 -35.684 3.773 1.00 95.62 250 HIS A N 1
ATOM 1913 C CA . HIS A 1 250 ? 0.286 -35.127 4.270 1.00 95.62 250 HIS A CA 1
ATOM 1914 C C . HIS A 1 250 ? 0.209 -33.623 3.992 1.00 95.62 250 HIS A C 1
ATOM 1916 O O . HIS A 1 250 ? 1.201 -32.908 4.121 1.00 95.62 250 HIS A O 1
ATOM 1922 N N . VAL A 1 251 ? -0.980 -33.158 3.611 1.00 96.19 251 VAL A N 1
ATOM 1923 C CA . VAL A 1 251 ? -1.306 -31.741 3.418 1.00 96.19 251 VAL A CA 1
ATOM 1924 C C . VAL A 1 251 ? -2.695 -31.517 3.992 1.00 96.19 251 VAL A C 1
ATOM 1926 O O . VAL A 1 251 ? -3.643 -32.184 3.572 1.00 96.19 251 VAL A O 1
ATOM 1929 N N . ASP A 1 252 ? -2.809 -30.581 4.924 1.00 94.69 252 ASP A N 1
ATOM 1930 C CA . ASP A 1 252 ? -4.078 -30.029 5.382 1.00 94.69 252 ASP A CA 1
ATOM 1931 C C . ASP A 1 252 ? -3.992 -28.487 5.421 1.00 94.69 252 ASP A C 1
ATOM 1933 O O . ASP A 1 252 ? -2.993 -27.894 5.012 1.00 94.69 252 ASP A O 1
ATOM 1937 N N . GLY A 1 253 ? -5.062 -27.814 5.854 1.00 91.75 253 GLY A N 1
ATOM 1938 C CA . GLY A 1 253 ? -5.088 -26.348 5.922 1.00 91.75 253 GLY A CA 1
ATOM 1939 C C . GLY A 1 253 ? -4.182 -25.741 6.999 1.00 91.75 253 GLY A C 1
ATOM 1940 O O . GLY A 1 253 ? -3.909 -24.550 6.935 1.00 91.75 253 GLY A O 1
ATOM 1941 N N . ASN A 1 254 ? -3.714 -26.530 7.965 1.00 94.50 254 ASN A N 1
ATOM 1942 C CA . ASN A 1 254 ? -2.983 -26.083 9.151 1.00 94.50 254 ASN A CA 1
ATOM 1943 C C . ASN A 1 254 ? -1.535 -26.596 9.192 1.00 94.50 254 ASN A C 1
ATOM 1945 O O . ASN A 1 254 ? -0.729 -26.069 9.954 1.00 94.50 254 ASN A O 1
ATOM 1949 N N . ARG A 1 255 ? -1.184 -27.629 8.423 1.00 95.56 255 ARG A N 1
ATOM 1950 C CA . ARG A 1 255 ? 0.144 -28.235 8.384 1.00 95.56 255 ARG A CA 1
ATOM 1951 C C . ARG A 1 255 ? 0.429 -28.996 7.088 1.00 95.56 255 ARG A C 1
ATOM 1953 O O . ARG A 1 255 ? -0.455 -29.509 6.403 1.00 95.56 255 ARG A O 1
ATOM 1960 N N . ILE A 1 256 ? 1.719 -29.125 6.799 1.00 96.69 256 ILE A N 1
ATOM 1961 C CA . ILE A 1 256 ? 2.276 -29.916 5.698 1.00 96.69 256 ILE A CA 1
ATOM 1962 C C . ILE A 1 256 ? 3.334 -30.857 6.273 1.00 96.69 256 ILE A C 1
ATOM 1964 O O . ILE A 1 256 ? 4.192 -30.427 7.042 1.00 96.69 256 ILE A O 1
ATOM 1968 N N . GLU A 1 257 ? 3.314 -32.128 5.884 1.00 96.69 257 GLU A N 1
ATOM 1969 C CA . GLU A 1 257 ? 4.326 -33.109 6.280 1.00 96.69 257 GLU A CA 1
ATOM 1970 C C . GLU A 1 257 ? 5.116 -33.592 5.068 1.00 96.69 257 GLU A C 1
ATOM 1972 O O . GLU A 1 257 ? 4.546 -34.002 4.052 1.00 96.69 257 GLU A O 1
ATOM 1977 N N . ILE A 1 258 ? 6.442 -33.551 5.184 1.00 96.38 258 ILE A N 1
ATOM 1978 C CA . ILE A 1 258 ? 7.370 -33.977 4.136 1.00 96.38 258 ILE A CA 1
ATOM 1979 C C . ILE A 1 258 ? 8.263 -35.081 4.689 1.00 96.38 258 ILE A C 1
ATOM 1981 O O . ILE A 1 258 ? 9.003 -34.872 5.653 1.00 96.38 258 ILE A O 1
ATOM 1985 N N . GLN A 1 259 ? 8.227 -36.243 4.041 1.00 95.75 259 GLN A N 1
ATOM 1986 C CA . GLN A 1 259 ? 9.135 -37.348 4.309 1.00 95.75 259 GLN A CA 1
ATOM 1987 C C . GLN A 1 259 ? 10.431 -37.157 3.522 1.00 95.75 259 GLN A C 1
ATOM 1989 O O . GLN A 1 259 ? 10.443 -37.130 2.288 1.00 95.75 259 GLN A O 1
ATOM 1994 N N . GLN A 1 260 ? 11.535 -37.023 4.247 1.00 92.94 260 GLN A N 1
ATOM 1995 C CA . GLN A 1 260 ? 12.870 -36.907 3.671 1.00 92.94 260 GLN A CA 1
ATOM 1996 C C . GLN A 1 260 ? 13.376 -38.270 3.180 1.00 92.94 260 GLN A C 1
ATOM 1998 O O . GLN A 1 260 ? 12.882 -39.323 3.582 1.00 92.94 260 GLN A O 1
ATOM 2003 N N . ALA A 1 261 ? 14.434 -38.263 2.365 1.00 88.50 261 ALA A N 1
ATOM 2004 C CA . ALA A 1 261 ? 15.103 -39.492 1.928 1.00 88.50 261 ALA A CA 1
ATOM 2005 C C . ALA A 1 261 ? 15.670 -40.333 3.095 1.00 88.50 261 ALA A C 1
ATOM 2007 O O . ALA A 1 261 ? 15.816 -41.542 2.955 1.00 88.50 261 ALA A O 1
ATOM 2008 N N . SER A 1 262 ? 15.951 -39.710 4.248 1.00 88.19 262 SER A N 1
ATOM 2009 C CA . SER A 1 262 ? 16.363 -40.386 5.489 1.00 88.19 262 SER A CA 1
ATOM 2010 C C . SER A 1 262 ? 15.238 -41.178 6.170 1.00 88.19 262 SER A C 1
ATOM 2012 O O . SER A 1 262 ? 15.508 -41.929 7.103 1.00 88.19 262 SER A O 1
ATOM 2014 N N . GLY A 1 263 ? 13.984 -40.995 5.746 1.00 87.31 263 GLY A N 1
ATOM 2015 C CA . GLY A 1 263 ? 12.794 -41.534 6.405 1.00 87.31 263 GLY A CA 1
ATOM 2016 C C . GLY A 1 263 ? 12.205 -40.624 7.490 1.00 87.31 263 GLY A C 1
ATOM 2017 O O . GLY A 1 263 ? 11.087 -40.879 7.930 1.00 87.31 263 GLY A O 1
ATOM 2018 N N . GLU A 1 264 ? 12.901 -39.550 7.883 1.00 92.88 264 GLU A N 1
ATOM 2019 C CA . GLU A 1 264 ? 12.405 -38.547 8.836 1.00 92.88 264 GLU A CA 1
ATOM 2020 C C . GLU A 1 264 ? 11.222 -37.768 8.240 1.00 92.88 264 GLU A C 1
ATOM 2022 O O . GLU A 1 264 ? 11.309 -37.246 7.122 1.00 92.88 264 GLU A O 1
ATOM 2027 N N . ILE A 1 265 ? 10.126 -37.662 8.995 1.00 93.88 265 ILE A N 1
ATOM 2028 C CA . ILE A 1 265 ? 8.967 -36.841 8.636 1.00 93.88 265 ILE A CA 1
ATOM 2029 C C . ILE A 1 265 ? 9.114 -35.490 9.317 1.00 93.88 265 ILE A C 1
ATOM 2031 O O . ILE A 1 265 ? 9.239 -35.404 10.537 1.00 93.88 265 ILE A O 1
ATOM 2035 N N . ARG A 1 266 ? 9.077 -34.427 8.518 1.00 93.69 266 ARG A N 1
ATOM 2036 C CA . ARG A 1 266 ? 9.133 -33.057 9.012 1.00 93.69 266 ARG A CA 1
ATOM 2037 C C . ARG A 1 266 ? 7.789 -32.375 8.827 1.00 93.69 266 ARG A C 1
ATOM 2039 O O . ARG A 1 266 ? 7.321 -32.246 7.697 1.00 93.69 266 ARG A O 1
ATOM 2046 N N . THR A 1 267 ? 7.222 -31.905 9.931 1.00 95.75 267 THR A N 1
ATOM 2047 C CA . THR A 1 267 ? 5.954 -31.171 9.956 1.00 95.75 267 THR A CA 1
ATOM 2048 C C . THR A 1 267 ? 6.204 -29.666 9.910 1.00 95.75 267 THR A C 1
ATOM 2050 O O . THR A 1 267 ? 7.046 -29.133 10.636 1.00 95.75 267 THR A O 1
ATOM 2053 N N . TYR A 1 268 ? 5.463 -28.984 9.048 1.00 95.62 268 TYR A N 1
ATOM 2054 C CA . TYR A 1 268 ? 5.440 -27.538 8.883 1.00 95.62 268 TYR A CA 1
ATOM 2055 C C . TYR A 1 268 ? 4.051 -27.043 9.269 1.00 95.62 268 TYR A C 1
ATOM 2057 O O . TYR A 1 268 ? 3.103 -27.338 8.552 1.00 95.62 268 TYR A O 1
ATOM 2065 N N . ASN A 1 269 ? 3.926 -26.314 10.378 1.00 96.06 269 ASN A N 1
ATOM 2066 C CA . ASN A 1 269 ? 2.658 -25.697 10.774 1.00 96.06 269 ASN A CA 1
ATOM 2067 C C . ASN A 1 269 ? 2.456 -24.389 10.002 1.00 96.06 269 ASN A C 1
ATOM 2069 O O . ASN A 1 269 ? 3.405 -23.623 9.833 1.00 96.06 269 ASN A O 1
ATOM 2073 N N . LEU A 1 270 ? 1.234 -24.160 9.538 1.00 95.94 270 LEU A N 1
ATOM 2074 C CA . LEU A 1 270 ? 0.832 -22.991 8.769 1.00 95.94 270 LEU A CA 1
ATOM 2075 C C . LEU A 1 270 ? 0.115 -21.991 9.673 1.00 95.94 270 LEU A C 1
ATOM 2077 O O . LEU A 1 270 ? -0.764 -22.365 10.451 1.00 95.94 270 LEU A O 1
ATOM 2081 N N . THR A 1 271 ? 0.454 -20.714 9.532 1.00 94.31 271 THR A N 1
ATOM 2082 C CA . THR A 1 271 ? -0.276 -19.625 10.188 1.00 94.31 271 THR A CA 1
ATOM 2083 C C . THR A 1 271 ? -1.583 -19.357 9.448 1.00 94.31 271 THR A C 1
ATOM 2085 O O . THR A 1 271 ? -1.585 -19.194 8.227 1.00 94.31 271 THR A O 1
ATOM 2088 N N . ARG A 1 272 ? -2.705 -19.306 10.171 1.00 93.31 272 ARG A N 1
ATOM 2089 C CA . ARG A 1 272 ? -4.049 -19.149 9.597 1.00 93.31 272 ARG A CA 1
ATOM 2090 C C . ARG A 1 272 ? -4.780 -18.002 10.280 1.00 93.31 272 ARG A C 1
ATOM 2092 O O . ARG A 1 272 ? -4.899 -18.011 11.498 1.00 93.31 272 ARG A O 1
ATOM 2099 N N . PHE A 1 273 ? -5.302 -17.071 9.479 1.00 91.50 273 PHE A N 1
ATOM 2100 C CA . PHE A 1 273 ? -6.124 -15.938 9.932 1.00 91.50 273 PHE A CA 1
ATOM 2101 C C . PHE A 1 273 ? -5.525 -15.130 11.098 1.00 91.50 273 PHE A C 1
ATOM 2103 O O . PHE A 1 273 ? -6.261 -14.676 11.972 1.00 91.50 273 PHE A O 1
ATOM 2110 N N . ASP A 1 274 ? -4.205 -14.935 11.110 1.00 93.25 274 ASP A N 1
ATOM 2111 C CA . ASP A 1 274 ? -3.559 -14.117 12.138 1.00 93.25 274 ASP A CA 1
ATOM 2112 C C . ASP A 1 274 ? -3.525 -12.635 11.729 1.00 93.25 274 ASP A C 1
ATOM 2114 O O . ASP A 1 274 ? -3.621 -12.294 10.543 1.00 93.25 274 ASP A O 1
ATOM 2118 N N . ARG A 1 275 ? -3.417 -11.741 12.713 1.00 94.56 275 ARG A N 1
ATOM 2119 C CA . ARG A 1 275 ? -3.468 -10.286 12.513 1.00 94.56 275 ARG A CA 1
ATOM 2120 C C . ARG A 1 275 ? -2.064 -9.704 12.334 1.00 94.56 275 ARG A C 1
ATOM 2122 O O . ARG A 1 275 ? -1.193 -9.911 13.174 1.00 94.56 275 ARG A O 1
ATOM 2129 N N . THR A 1 276 ? -1.872 -8.869 11.315 1.00 94.38 276 THR A N 1
ATOM 2130 C CA . THR A 1 276 ? -0.648 -8.059 11.164 1.00 94.38 276 THR A CA 1
ATOM 2131 C C . THR A 1 276 ? -0.721 -6.736 11.941 1.00 94.38 276 THR A C 1
ATOM 2133 O O . THR A 1 276 ? -1.785 -6.307 12.398 1.00 94.38 276 THR A O 1
ATOM 2136 N N . ASN A 1 277 ? 0.404 -6.023 12.059 1.00 92.56 277 ASN A N 1
ATOM 2137 C CA . ASN A 1 277 ? 0.441 -4.704 12.707 1.00 92.56 277 ASN A CA 1
ATOM 2138 C C . ASN A 1 277 ? -0.544 -3.685 12.097 1.00 92.56 277 ASN A C 1
ATOM 2140 O O . ASN A 1 277 ? -1.100 -2.870 12.833 1.00 92.56 277 ASN A O 1
ATOM 2144 N N . GLN A 1 278 ? -0.784 -3.747 10.784 1.00 91.94 278 GLN A N 1
ATOM 2145 C CA . GLN A 1 278 ? -1.659 -2.836 10.033 1.00 91.94 278 GLN A CA 1
ATOM 2146 C C . GLN A 1 278 ? -3.069 -3.411 9.810 1.00 91.94 278 GLN A C 1
ATOM 2148 O O . GLN A 1 278 ? -3.737 -3.024 8.857 1.00 91.94 278 GLN A O 1
ATOM 2153 N N . ASN A 1 279 ? -3.525 -4.324 10.678 1.00 92.56 279 ASN A N 1
ATOM 2154 C CA . ASN A 1 279 ? -4.855 -4.955 10.624 1.00 92.56 279 ASN A CA 1
ATOM 2155 C C . ASN A 1 279 ? -5.127 -5.773 9.347 1.00 92.56 279 ASN A C 1
ATOM 2157 O O . ASN A 1 279 ? -6.277 -6.094 9.051 1.00 92.56 279 ASN A O 1
ATOM 2161 N N . THR A 1 280 ? -4.096 -6.143 8.584 1.00 93.75 280 THR A N 1
ATOM 2162 C CA . THR A 1 280 ? -4.246 -7.054 7.442 1.00 93.75 280 THR A CA 1
ATOM 2163 C C . THR A 1 280 ? -4.164 -8.512 7.899 1.00 93.75 280 THR A C 1
ATOM 2165 O O . THR A 1 280 ? -3.868 -8.810 9.060 1.00 93.75 280 THR A O 1
ATOM 2168 N N . ILE A 1 281 ? -4.455 -9.433 6.981 1.00 93.81 281 ILE A N 1
ATOM 2169 C CA . ILE A 1 281 ? -4.443 -10.871 7.245 1.00 93.81 281 ILE A CA 1
ATOM 2170 C C . ILE A 1 281 ? -3.072 -11.499 6.953 1.00 93.81 281 ILE A C 1
ATOM 2172 O O . ILE A 1 281 ? -2.514 -11.336 5.865 1.00 93.81 281 ILE A O 1
ATOM 2176 N N . LEU A 1 282 ? -2.574 -12.290 7.902 1.00 93.44 282 LEU A N 1
ATOM 2177 C CA . LEU A 1 282 ? -1.483 -13.241 7.715 1.00 93.44 282 LEU A CA 1
ATOM 2178 C C . LEU A 1 282 ? -2.080 -14.650 7.578 1.00 93.44 282 LEU A C 1
ATOM 2180 O O . LEU A 1 282 ? -2.465 -15.288 8.559 1.00 93.44 282 LEU A O 1
ATOM 2184 N N . ASP A 1 283 ? -2.187 -15.123 6.337 1.00 94.31 283 ASP A N 1
ATOM 2185 C CA . ASP A 1 283 ? -2.762 -16.428 6.003 1.00 94.31 283 ASP A CA 1
ATOM 2186 C C . ASP A 1 283 ? -1.830 -17.204 5.073 1.00 94.31 283 ASP A C 1
ATOM 2188 O O . ASP A 1 283 ? -1.522 -16.746 3.972 1.00 94.31 283 ASP A O 1
ATOM 2192 N N . GLN A 1 284 ? -1.397 -18.381 5.519 1.00 95.31 284 GLN A N 1
ATOM 2193 C CA . GLN A 1 284 ? -0.578 -19.303 4.740 1.00 95.31 284 GLN A CA 1
ATOM 2194 C C . GLN A 1 284 ? -1.438 -20.428 4.169 1.00 95.31 284 GLN A C 1
ATOM 2196 O O . GLN A 1 284 ? -2.259 -21.031 4.869 1.00 95.31 284 GLN A O 1
ATOM 2201 N N . ARG A 1 285 ? -1.249 -20.723 2.883 1.00 94.00 285 ARG A N 1
ATOM 2202 C CA . ARG A 1 285 ? -2.045 -21.703 2.133 1.00 94.00 285 ARG A CA 1
ATOM 2203 C C . ARG A 1 285 ? -1.131 -22.739 1.496 1.00 94.00 285 ARG A C 1
ATOM 2205 O O . ARG A 1 285 ? -0.172 -22.345 0.834 1.00 94.00 285 ARG A O 1
ATOM 2212 N N . PRO A 1 286 ? -1.406 -24.045 1.645 1.00 94.62 286 PRO A N 1
ATOM 2213 C CA . PRO A 1 286 ? -0.611 -25.065 0.976 1.00 94.62 286 PRO A CA 1
ATOM 2214 C C . PRO A 1 286 ? -0.558 -24.841 -0.539 1.00 94.62 286 PRO A C 1
ATOM 2216 O O . PRO A 1 286 ? -1.597 -24.698 -1.182 1.00 94.62 286 PRO A O 1
ATOM 2219 N N . ALA A 1 287 ? 0.652 -24.834 -1.098 1.00 92.50 287 ALA A N 1
ATOM 2220 C CA . ALA A 1 287 ? 0.905 -24.711 -2.536 1.00 92.50 287 ALA A CA 1
ATOM 2221 C C . ALA A 1 287 ? 1.248 -26.065 -3.191 1.00 92.50 287 ALA A C 1
ATOM 2223 O O . ALA A 1 287 ? 1.310 -26.166 -4.415 1.00 92.50 287 ALA A O 1
ATOM 2224 N N . VAL A 1 288 ? 1.473 -27.102 -2.377 1.00 94.06 288 VAL A N 1
ATOM 2225 C CA . VAL A 1 288 ? 1.808 -28.471 -2.799 1.00 94.06 288 VAL A CA 1
ATOM 2226 C C . VAL A 1 288 ? 0.670 -29.441 -2.497 1.00 94.06 288 VAL A C 1
ATOM 2228 O O . VAL A 1 288 ? -0.119 -29.229 -1.574 1.00 94.06 288 VAL A O 1
ATOM 2231 N N . ALA A 1 289 ? 0.609 -30.531 -3.252 1.00 94.75 289 ALA A N 1
ATOM 2232 C CA . ALA A 1 289 ? -0.319 -31.632 -3.051 1.00 94.75 289 ALA A CA 1
ATOM 2233 C C . ALA A 1 289 ? 0.376 -32.857 -2.433 1.00 94.75 289 ALA A C 1
ATOM 2235 O O . ALA A 1 289 ? 1.596 -33.030 -2.480 1.00 94.75 289 ALA A O 1
ATOM 2236 N N . LYS A 1 290 ? -0.424 -33.755 -1.848 1.00 95.69 290 LYS A N 1
ATOM 2237 C CA . LYS A 1 290 ? 0.069 -35.043 -1.349 1.00 95.69 290 LYS A CA 1
ATOM 2238 C C . LYS A 1 290 ? 0.669 -35.858 -2.500 1.00 95.69 290 LYS A C 1
ATOM 2240 O O . LYS A 1 290 ? 0.004 -36.091 -3.504 1.00 95.69 290 LYS A O 1
ATOM 2245 N N . GLY A 1 291 ? 1.884 -36.363 -2.301 1.00 93.94 291 GLY A N 1
ATOM 2246 C CA . GLY A 1 291 ? 2.639 -37.129 -3.294 1.00 93.94 291 GLY A CA 1
ATOM 2247 C C . GLY A 1 291 ? 3.638 -36.300 -4.102 1.00 93.94 291 GLY A C 1
ATOM 2248 O O . GLY A 1 291 ? 4.475 -36.890 -4.789 1.00 93.94 291 GLY A O 1
ATOM 2249 N N . ASP A 1 292 ? 3.611 -34.970 -3.988 1.00 95.00 292 ASP A N 1
ATOM 2250 C CA . ASP A 1 292 ? 4.558 -34.107 -4.687 1.00 95.00 292 ASP A CA 1
ATOM 2251 C C . ASP A 1 292 ? 5.988 -34.321 -4.176 1.00 95.00 292 ASP A C 1
ATOM 2253 O O . ASP A 1 292 ? 6.237 -34.499 -2.978 1.00 95.00 292 ASP A O 1
ATOM 2257 N N . ARG A 1 293 ? 6.950 -34.294 -5.104 1.00 94.94 293 ARG A N 1
ATOM 2258 C CA . ARG A 1 293 ? 8.380 -34.237 -4.784 1.00 94.94 293 ARG A CA 1
ATOM 2259 C C . ARG A 1 293 ? 8.784 -32.778 -4.652 1.00 94.94 293 ARG A C 1
ATOM 2261 O O . ARG A 1 293 ? 8.588 -32.009 -5.588 1.00 94.94 293 ARG A O 1
ATOM 2268 N N . VAL A 1 294 ? 9.363 -32.426 -3.511 1.00 94.62 294 VAL A N 1
ATOM 2269 C CA . VAL A 1 294 ? 9.813 -31.064 -3.216 1.00 94.62 294 VAL A CA 1
ATOM 2270 C C . VAL A 1 294 ? 11.327 -31.003 -3.112 1.00 94.62 294 VAL A C 1
ATOM 2272 O O . VAL A 1 294 ? 11.965 -31.917 -2.581 1.00 94.62 294 VAL A O 1
ATOM 2275 N N . GLU A 1 295 ? 11.903 -29.914 -3.605 1.00 94.62 295 GLU A N 1
ATOM 2276 C CA . GLU A 1 295 ? 13.331 -29.621 -3.488 1.00 94.62 295 GLU A CA 1
ATOM 2277 C C . GLU A 1 295 ? 13.630 -28.757 -2.256 1.00 94.62 295 GLU A C 1
ATOM 2279 O O . GLU A 1 295 ? 12.773 -28.040 -1.733 1.00 94.62 295 GLU A O 1
ATOM 2284 N N . ALA A 1 296 ? 14.878 -28.797 -1.785 1.00 93.44 296 ALA A N 1
ATOM 2285 C CA . ALA A 1 296 ? 15.322 -27.885 -0.739 1.00 93.44 296 ALA A CA 1
ATOM 2286 C C . ALA A 1 296 ? 15.280 -26.436 -1.255 1.00 93.44 296 ALA A C 1
ATOM 2288 O O . ALA A 1 296 ? 15.834 -26.119 -2.304 1.00 93.44 296 ALA A O 1
ATOM 2289 N N . GLY A 1 297 ? 14.636 -25.543 -0.508 1.00 90.69 297 GLY A N 1
ATOM 2290 C CA . GLY A 1 297 ? 14.456 -24.144 -0.890 1.00 90.69 297 GLY A CA 1
ATOM 2291 C C . GLY A 1 297 ? 13.198 -23.857 -1.717 1.00 90.69 297 GLY A C 1
ATOM 2292 O O . GLY A 1 297 ? 12.969 -22.692 -2.047 1.00 90.69 297 GLY A O 1
ATOM 2293 N N . GLN A 1 298 ? 12.377 -24.865 -2.027 1.00 93.69 298 GLN A N 1
ATOM 2294 C CA . GLN A 1 298 ? 11.096 -24.683 -2.713 1.00 93.69 298 GLN A CA 1
ATOM 2295 C C . GLN A 1 298 ? 10.023 -24.136 -1.760 1.00 93.69 298 GLN A C 1
ATOM 2297 O O . GLN A 1 298 ? 9.936 -24.557 -0.606 1.00 93.69 298 GLN A O 1
ATOM 2302 N N . ILE A 1 299 ? 9.188 -23.213 -2.246 1.00 94.12 299 ILE A N 1
ATOM 2303 C CA . ILE A 1 299 ? 8.006 -22.732 -1.518 1.00 94.12 299 ILE A CA 1
ATOM 2304 C C . ILE A 1 299 ? 6.949 -23.842 -1.514 1.00 94.12 299 ILE A C 1
ATOM 2306 O O . ILE A 1 299 ? 6.577 -24.346 -2.573 1.00 94.12 299 ILE A O 1
ATOM 2310 N N . ILE A 1 300 ? 6.499 -24.232 -0.322 1.00 94.81 300 ILE A N 1
ATOM 2311 C CA . ILE A 1 300 ? 5.511 -25.299 -0.098 1.00 94.81 300 ILE A CA 1
ATOM 2312 C C . ILE A 1 300 ? 4.161 -24.769 0.388 1.00 94.81 300 ILE A C 1
ATOM 2314 O O . ILE A 1 300 ? 3.145 -25.442 0.223 1.00 94.81 300 ILE A O 1
ATOM 2318 N N . ALA A 1 301 ? 4.134 -23.561 0.950 1.00 95.69 301 ALA A N 1
ATOM 2319 C CA . ALA A 1 301 ? 2.906 -22.834 1.234 1.00 95.69 301 ALA A CA 1
ATOM 2320 C C . ALA A 1 301 ? 3.084 -21.362 0.864 1.00 95.69 301 ALA A C 1
ATOM 2322 O O . ALA A 1 301 ? 4.083 -20.742 1.242 1.00 95.69 301 ALA A O 1
ATOM 2323 N N . ASP A 1 302 ? 2.110 -20.827 0.141 1.00 95.31 302 ASP A N 1
ATOM 2324 C CA . ASP A 1 302 ? 2.040 -19.417 -0.218 1.00 95.31 302 ASP A CA 1
ATOM 2325 C C . ASP A 1 302 ? 1.632 -18.598 1.009 1.00 95.31 302 ASP A C 1
ATOM 2327 O O . ASP A 1 302 ? 0.748 -19.005 1.766 1.00 95.31 302 ASP A O 1
ATOM 2331 N N . GLY A 1 303 ? 2.289 -17.456 1.216 1.00 94.00 303 GLY A N 1
ATOM 2332 C CA . GLY A 1 303 ? 1.887 -16.470 2.221 1.00 94.00 303 GLY A CA 1
ATOM 2333 C C . GLY A 1 303 ? 0.759 -15.545 1.737 1.00 94.00 303 GLY A C 1
ATOM 2334 O O . GLY A 1 303 ? 0.230 -15.720 0.632 1.00 94.00 303 GLY A O 1
ATOM 2335 N N . PRO A 1 304 ? 0.410 -14.504 2.517 1.00 94.06 304 PRO A N 1
ATOM 2336 C CA . PRO A 1 304 ? -0.485 -13.454 2.040 1.00 94.06 304 PRO A CA 1
ATOM 2337 C C . PRO A 1 304 ? 0.076 -12.800 0.771 1.00 94.06 304 PRO A C 1
ATOM 2339 O O . PRO A 1 304 ? 1.288 -12.663 0.610 1.00 94.06 304 PRO A O 1
ATOM 2342 N N . ALA A 1 305 ? -0.814 -12.395 -0.139 1.00 95.38 305 ALA A N 1
ATOM 2343 C CA . ALA A 1 305 ? -0.446 -11.780 -1.417 1.00 95.38 305 ALA A CA 1
ATOM 2344 C C . ALA A 1 305 ? 0.613 -12.573 -2.214 1.00 95.38 305 ALA A C 1
ATOM 2346 O O . ALA A 1 305 ? 1.542 -11.991 -2.772 1.00 95.38 305 ALA A O 1
ATOM 2347 N N . SER A 1 306 ? 0.498 -13.902 -2.240 1.00 95.06 306 SER A N 1
ATOM 2348 C CA . SER A 1 306 ? 1.339 -14.797 -3.041 1.00 95.06 306 SER A CA 1
ATOM 2349 C C . SER A 1 306 ? 0.469 -15.788 -3.820 1.00 95.06 306 SER A C 1
ATOM 2351 O O . SER A 1 306 ? -0.595 -16.185 -3.344 1.00 95.06 306 SER A O 1
ATOM 2353 N N . ASP A 1 307 ? 0.909 -16.163 -5.019 1.00 94.69 307 ASP A N 1
ATOM 2354 C CA . ASP A 1 307 ? 0.256 -17.155 -5.882 1.00 94.69 307 ASP A CA 1
ATOM 2355 C C . ASP A 1 307 ? 1.331 -18.016 -6.558 1.00 94.69 307 ASP A C 1
ATOM 2357 O O . ASP A 1 307 ? 2.145 -17.515 -7.338 1.00 94.69 307 ASP A O 1
ATOM 2361 N N . LYS A 1 308 ? 1.360 -19.315 -6.239 1.00 90.88 308 LYS A N 1
ATOM 2362 C CA . LYS A 1 308 ? 2.304 -20.307 -6.789 1.00 90.88 308 LYS A CA 1
ATOM 2363 C C . LYS A 1 308 ? 3.775 -19.926 -6.586 1.00 90.88 308 LYS A C 1
ATOM 2365 O O . LYS A 1 308 ? 4.609 -20.119 -7.475 1.00 90.88 308 LYS A O 1
ATOM 2370 N N . GLY A 1 309 ? 4.105 -19.409 -5.406 1.00 90.56 309 GLY A N 1
ATOM 2371 C CA . GLY A 1 309 ? 5.460 -19.011 -5.029 1.00 90.56 309 GLY A CA 1
ATOM 2372 C C . GLY A 1 309 ? 5.949 -17.701 -5.655 1.00 90.56 309 GLY A C 1
ATOM 2373 O O . GLY A 1 309 ? 7.150 -17.427 -5.614 1.00 90.56 309 GLY A O 1
ATOM 2374 N N . GLU A 1 310 ? 5.053 -16.899 -6.231 1.00 94.69 310 GLU A N 1
ATOM 2375 C CA . GLU A 1 310 ? 5.336 -15.560 -6.753 1.00 94.69 310 GLU A CA 1
ATOM 2376 C C . GLU A 1 310 ? 4.511 -14.510 -6.004 1.00 94.69 310 GLU A C 1
ATOM 2378 O O . GLU A 1 310 ? 3.388 -14.772 -5.575 1.00 94.69 310 GLU A O 1
ATOM 2383 N N . LEU A 1 311 ? 5.073 -13.311 -5.837 1.00 97.00 311 LEU A N 1
ATOM 2384 C CA . LEU A 1 311 ? 4.365 -12.184 -5.241 1.00 97.00 311 LEU A CA 1
ATOM 2385 C C . LEU A 1 311 ? 3.158 -11.795 -6.109 1.00 97.00 311 LEU A C 1
ATOM 2387 O O . LEU A 1 311 ? 3.290 -11.492 -7.294 1.00 97.00 311 LEU A O 1
ATOM 2391 N N . ALA A 1 312 ? 1.990 -11.739 -5.482 1.00 96.88 312 ALA A N 1
ATOM 2392 C CA . ALA A 1 312 ? 0.703 -11.488 -6.105 1.00 96.88 312 ALA A CA 1
ATOM 2393 C C . ALA A 1 312 ? -0.093 -10.449 -5.291 1.00 96.88 312 ALA A C 1
ATOM 2395 O O . ALA A 1 312 ? -1.011 -10.764 -4.538 1.00 96.88 312 ALA A O 1
ATOM 2396 N N . LEU A 1 313 ? 0.298 -9.178 -5.422 1.00 95.62 313 LEU A N 1
ATOM 2397 C CA . LEU A 1 313 ? -0.346 -8.039 -4.753 1.00 95.62 313 LEU A CA 1
ATOM 2398 C C . LEU A 1 313 ? -1.749 -7.680 -5.295 1.00 95.62 313 LEU A C 1
ATOM 2400 O O . LEU A 1 313 ? -2.473 -6.930 -4.649 1.00 95.62 313 LEU A O 1
ATOM 2404 N N . GLY A 1 314 ? -2.142 -8.170 -6.473 1.00 95.31 314 GLY A N 1
ATOM 2405 C CA . GLY A 1 314 ? -3.314 -7.684 -7.201 1.00 95.31 314 GLY A CA 1
ATOM 2406 C C . GLY A 1 314 ? -3.983 -8.729 -8.087 1.00 95.31 314 GLY A C 1
ATOM 2407 O O . GLY A 1 314 ? -3.948 -9.928 -7.800 1.00 95.31 314 GLY A O 1
ATOM 2408 N N . ARG A 1 315 ? -4.634 -8.252 -9.153 1.00 96.38 315 ARG A N 1
ATOM 2409 C CA . ARG A 1 315 ? -5.349 -9.062 -10.156 1.00 96.38 315 ARG A CA 1
ATOM 2410 C C . ARG A 1 315 ? -5.093 -8.540 -11.565 1.00 96.38 315 ARG A C 1
ATOM 2412 O O . ARG A 1 315 ? -4.946 -7.336 -11.759 1.00 96.38 315 ARG A O 1
ATOM 2419 N N . ASN A 1 316 ? -5.110 -9.433 -12.555 1.00 96.75 316 ASN A N 1
ATOM 2420 C CA . ASN A 1 316 ? -5.078 -9.047 -13.968 1.00 96.75 316 ASN A CA 1
ATOM 2421 C C . ASN A 1 316 ? -6.512 -8.731 -14.434 1.00 96.75 316 ASN A C 1
ATOM 2423 O O . ASN A 1 316 ? -7.289 -9.657 -14.672 1.00 96.75 316 ASN A O 1
ATOM 2427 N N . LEU A 1 317 ? -6.870 -7.450 -14.552 1.00 96.56 317 LEU A N 1
ATOM 2428 C CA . LEU A 1 317 ? -8.212 -7.005 -14.953 1.00 96.56 317 LEU A CA 1
ATOM 2429 C C . LEU A 1 317 ? -8.264 -6.600 -16.424 1.00 96.56 317 LEU A C 1
ATOM 2431 O O . LEU A 1 317 ? -7.303 -6.022 -16.929 1.00 96.56 317 LEU A O 1
ATOM 2435 N N . LEU A 1 318 ? -9.386 -6.864 -17.100 1.00 97.44 318 LEU A N 1
ATOM 2436 C CA . LEU A 1 318 ? -9.624 -6.388 -18.464 1.00 97.44 318 LEU A CA 1
ATOM 2437 C C . LEU A 1 318 ? -9.920 -4.876 -18.471 1.00 97.44 318 LEU A C 1
ATOM 2439 O O . LEU A 1 318 ? -11.015 -4.436 -18.133 1.00 97.44 318 LEU A O 1
ATOM 2443 N N . THR A 1 319 ? -8.936 -4.084 -18.872 1.00 97.19 319 THR A N 1
ATOM 2444 C CA . THR A 1 319 ? -8.944 -2.623 -18.858 1.00 97.19 319 THR A CA 1
ATOM 2445 C C . THR A 1 319 ? -9.197 -2.043 -20.243 1.00 97.19 319 THR A C 1
ATOM 2447 O O . THR A 1 319 ? -8.531 -2.433 -21.203 1.00 97.19 319 THR A O 1
ATOM 2450 N N . ALA A 1 320 ? -10.082 -1.049 -20.337 1.00 96.81 320 ALA A N 1
ATOM 2451 C CA . ALA A 1 320 ? -10.255 -0.210 -21.523 1.00 96.81 320 ALA A CA 1
ATOM 2452 C C . ALA A 1 320 ? -9.853 1.246 -21.257 1.00 96.81 320 ALA A C 1
ATOM 2454 O O . ALA A 1 320 ? -10.236 1.828 -20.242 1.00 96.81 320 ALA A O 1
ATOM 2455 N N . PHE A 1 321 ? -9.127 1.854 -22.196 1.00 95.50 321 PHE A N 1
ATOM 2456 C CA . PHE A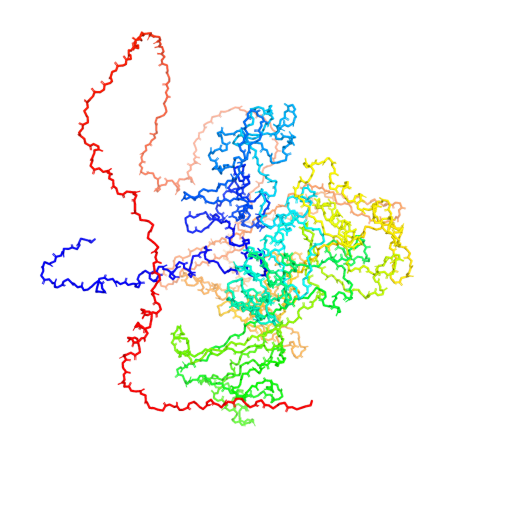 1 321 ? -8.765 3.274 -22.153 1.00 95.50 321 PHE A CA 1
ATOM 2457 C C . PHE A 1 321 ? -9.766 4.108 -22.957 1.00 95.50 321 PHE A C 1
ATOM 2459 O O . PHE A 1 321 ? -9.578 4.359 -24.147 1.00 95.50 321 PHE A O 1
ATOM 2466 N N . LEU A 1 322 ? -10.843 4.532 -22.302 1.00 94.62 322 LEU A N 1
ATOM 2467 C CA . LEU A 1 322 ? -11.983 5.210 -22.918 1.00 94.62 322 LEU A CA 1
ATOM 2468 C C . LEU A 1 322 ? -12.541 6.255 -21.955 1.00 94.62 322 LEU A C 1
ATOM 2470 O O . LEU A 1 322 ? -12.766 5.943 -20.796 1.00 94.62 322 LEU A O 1
ATOM 2474 N N . SER A 1 323 ? -12.843 7.468 -22.412 1.00 93.69 323 SER A N 1
ATOM 2475 C CA . SER A 1 323 ? -13.632 8.419 -21.615 1.00 93.69 323 SER A CA 1
ATOM 2476 C C . SER A 1 323 ? -15.113 8.029 -21.648 1.00 93.69 323 SER A C 1
ATOM 2478 O O . SER A 1 323 ? -15.677 7.874 -22.730 1.00 93.69 323 SER A O 1
ATOM 2480 N N . TRP A 1 324 ? -15.755 7.877 -20.487 1.00 92.94 324 TRP A N 1
ATOM 2481 C CA . TRP A 1 324 ? -17.118 7.339 -20.399 1.00 92.94 324 TRP A CA 1
ATOM 2482 C C . TRP A 1 324 ? -18.009 8.203 -19.496 1.00 92.94 324 TRP A C 1
ATOM 2484 O O . TRP A 1 324 ? -17.903 8.171 -18.269 1.00 92.94 324 TRP A O 1
ATOM 2494 N N . ASN A 1 325 ? -18.876 9.011 -20.120 1.00 88.88 325 ASN A N 1
ATOM 2495 C CA . ASN A 1 325 ? -19.874 9.887 -19.478 1.00 88.88 325 ASN A CA 1
ATOM 2496 C C . ASN A 1 325 ? -19.342 10.811 -18.360 1.00 88.88 325 ASN A C 1
ATOM 2498 O O . ASN A 1 325 ? -20.104 11.249 -17.504 1.00 88.88 325 ASN A O 1
ATOM 2502 N N . GLY A 1 326 ? -18.037 11.095 -18.336 1.00 91.56 326 GLY A N 1
ATOM 2503 C CA . GLY A 1 326 ? -17.399 11.903 -17.292 1.00 91.56 326 GLY A CA 1
ATOM 2504 C C . GLY A 1 326 ? -17.203 11.189 -15.948 1.00 91.56 326 GLY A C 1
ATOM 2505 O O . GLY A 1 326 ? -16.572 11.756 -15.062 1.00 91.56 326 GLY A O 1
ATOM 2506 N N . TYR A 1 327 ? -17.657 9.941 -15.786 1.00 94.31 327 TYR A N 1
ATOM 2507 C CA . TYR A 1 327 ? -17.452 9.190 -14.539 1.00 94.31 327 TYR A CA 1
ATOM 2508 C C . TYR A 1 327 ? -15.984 8.862 -14.275 1.00 94.31 327 TYR A C 1
ATOM 2510 O O . TYR A 1 327 ? -15.601 8.671 -13.128 1.00 94.31 327 TYR A O 1
ATOM 2518 N N . ASN A 1 328 ? -15.165 8.814 -15.324 1.00 95.06 328 ASN A N 1
ATOM 2519 C CA . ASN A 1 328 ? -13.717 8.695 -15.227 1.00 95.06 328 ASN A CA 1
ATOM 2520 C C . ASN A 1 328 ? -12.998 10.018 -15.530 1.00 95.06 328 ASN A C 1
ATOM 2522 O O . ASN A 1 328 ? -11.939 10.030 -16.152 1.00 95.06 328 ASN A O 1
ATOM 2526 N N . PHE A 1 329 ? -13.583 11.153 -15.136 1.00 93.31 329 PHE A N 1
ATOM 2527 C CA . PHE A 1 329 ? -12.904 12.444 -15.228 1.00 93.31 329 PHE A CA 1
ATOM 2528 C C . PHE A 1 329 ? -11.586 12.426 -14.436 1.00 93.31 329 PHE A C 1
ATOM 2530 O O . PHE A 1 329 ? -11.526 11.896 -13.327 1.00 93.31 329 PHE A O 1
ATOM 2537 N N . GLU A 1 330 ? -10.528 12.983 -15.031 1.00 89.12 330 GLU A N 1
ATOM 2538 C CA . GLU A 1 330 ? -9.151 12.919 -14.518 1.00 89.12 330 GLU A CA 1
ATOM 2539 C C . GLU A 1 330 ? -8.711 11.492 -14.144 1.00 89.12 330 GLU A C 1
ATOM 2541 O O . GLU A 1 330 ? -8.471 10.675 -15.034 1.00 89.12 330 GLU A O 1
ATOM 2546 N N . ASP A 1 331 ? -8.610 11.211 -12.843 1.00 91.50 331 ASP A N 1
ATOM 2547 C CA . ASP A 1 331 ? -8.108 9.966 -12.254 1.00 91.50 331 ASP A CA 1
ATOM 2548 C C . ASP A 1 331 ? -9.222 9.067 -11.718 1.00 91.50 331 ASP A C 1
ATOM 2550 O O . ASP A 1 331 ? -8.954 8.055 -11.072 1.00 91.50 331 ASP A O 1
ATOM 2554 N N . ALA A 1 332 ? -10.484 9.419 -11.938 1.00 96.12 332 ALA A N 1
ATOM 2555 C CA . ALA A 1 332 ? -11.584 8.566 -11.536 1.00 96.12 332 ALA A CA 1
ATOM 2556 C C . ALA A 1 332 ? -11.607 7.257 -12.347 1.00 96.12 332 ALA A C 1
ATOM 2558 O O . ALA A 1 332 ? -11.260 7.212 -13.528 1.00 96.12 332 ALA A O 1
ATOM 2559 N N . ILE A 1 333 ? -12.023 6.177 -11.691 1.00 96.44 333 ILE A N 1
ATOM 2560 C CA . ILE A 1 333 ? -12.059 4.824 -12.246 1.00 96.44 333 ILE A CA 1
ATOM 2561 C C . ILE A 1 333 ? -13.498 4.316 -12.239 1.00 96.44 333 ILE A C 1
ATOM 2563 O O . ILE A 1 333 ? -14.214 4.458 -11.245 1.00 96.44 333 ILE A O 1
ATOM 2567 N N . ILE A 1 334 ? -13.897 3.671 -13.332 1.00 97.50 334 ILE A N 1
ATOM 2568 C CA . ILE A 1 334 ? -15.173 2.961 -13.442 1.00 97.50 334 ILE A CA 1
ATOM 2569 C C . ILE A 1 334 ? -14.909 1.464 -13.317 1.00 97.50 334 ILE A C 1
ATOM 2571 O O . ILE A 1 334 ? -13.984 0.946 -13.946 1.00 97.50 334 ILE A O 1
ATOM 2575 N N . ILE A 1 335 ? -15.728 0.778 -12.524 1.00 97.44 335 ILE A N 1
ATOM 2576 C CA . ILE A 1 335 ? -15.582 -0.648 -12.233 1.00 97.44 335 ILE A CA 1
ATOM 2577 C C . ILE A 1 335 ? -16.847 -1.411 -12.615 1.00 97.44 335 ILE A C 1
ATOM 2579 O O . ILE A 1 335 ? -17.957 -0.963 -12.337 1.00 97.44 335 ILE A O 1
ATOM 2583 N N . ARG A 1 336 ? -16.676 -2.601 -13.189 1.00 97.12 336 ARG A N 1
ATOM 2584 C CA . ARG A 1 336 ? -17.763 -3.547 -13.450 1.00 97.12 336 ARG A CA 1
ATOM 2585 C C . ARG A 1 336 ? -18.291 -4.188 -12.163 1.00 97.12 336 ARG A C 1
ATOM 2587 O O . ARG A 1 336 ? -17.517 -4.674 -11.335 1.00 97.12 336 ARG A O 1
ATOM 2594 N N . GLN A 1 337 ? -19.610 -4.284 -12.026 1.00 96.75 337 GLN A N 1
ATOM 2595 C CA . GLN A 1 337 ? -20.282 -4.868 -10.862 1.00 96.75 337 GLN A CA 1
ATOM 2596 C C . GLN A 1 337 ? -19.889 -6.331 -10.602 1.00 96.75 337 GLN A C 1
ATOM 2598 O O . GLN A 1 337 ? -19.744 -6.722 -9.440 1.00 96.75 337 GLN A O 1
ATOM 2603 N N . GLY A 1 338 ? -19.643 -7.128 -11.647 1.00 95.19 338 GLY A N 1
ATOM 2604 C CA . GLY A 1 338 ? -19.168 -8.509 -11.532 1.00 95.19 338 GLY A CA 1
ATOM 2605 C C . GLY A 1 338 ? -17.901 -8.668 -10.681 1.00 95.19 338 GLY A C 1
ATOM 2606 O O . GLY A 1 338 ? -17.803 -9.618 -9.911 1.00 95.19 338 GLY A O 1
ATOM 2607 N N . ILE A 1 339 ? -16.975 -7.701 -10.707 1.00 95.25 339 ILE A N 1
ATOM 2608 C CA . ILE A 1 339 ? -15.739 -7.728 -9.893 1.00 95.25 339 ILE A CA 1
ATOM 2609 C C . ILE A 1 339 ? -16.058 -7.706 -8.396 1.00 95.25 339 ILE A C 1
ATOM 2611 O O . ILE A 1 339 ? -15.386 -8.367 -7.599 1.00 95.25 339 ILE A O 1
ATOM 2615 N N . VAL A 1 340 ? -17.083 -6.941 -8.019 1.00 95.19 340 VAL A N 1
ATOM 2616 C CA . VAL A 1 340 ? -17.545 -6.794 -6.635 1.00 95.19 340 VAL A CA 1
ATOM 2617 C C . VAL A 1 340 ? -18.393 -7.994 -6.221 1.00 95.19 340 VAL A C 1
ATOM 2619 O O . VAL A 1 340 ? -18.242 -8.500 -5.109 1.00 95.19 340 VAL A O 1
ATOM 2622 N N . ARG A 1 341 ? -19.262 -8.478 -7.119 1.00 94.62 341 ARG A N 1
ATOM 2623 C CA . ARG A 1 341 ? -20.107 -9.658 -6.884 1.00 94.62 341 ARG A CA 1
ATOM 2624 C C . ARG A 1 341 ? -19.272 -10.918 -6.653 1.00 94.62 341 ARG A C 1
ATOM 2626 O O . ARG A 1 341 ? -19.567 -11.668 -5.727 1.00 94.62 341 ARG A O 1
ATOM 2633 N N . ASP A 1 342 ? -18.230 -11.115 -7.457 1.00 94.31 342 ASP A N 1
ATOM 2634 C CA . ASP A 1 342 ? -17.434 -12.347 -7.481 1.00 94.31 342 ASP A CA 1
ATOM 2635 C C . ASP A 1 342 ? -16.215 -12.291 -6.525 1.00 94.31 342 ASP A C 1
ATOM 2637 O O . ASP A 1 342 ? -15.355 -13.179 -6.533 1.00 94.31 342 ASP A O 1
ATOM 2641 N N . ASP A 1 343 ? -16.141 -11.256 -5.676 1.00 94.81 343 ASP A N 1
ATOM 2642 C CA . ASP A 1 343 ? -15.076 -11.002 -4.696 1.00 94.81 343 ASP A CA 1
ATOM 2643 C C . ASP A 1 343 ? -13.658 -11.005 -5.311 1.00 94.81 343 ASP A C 1
ATOM 2645 O O . ASP A 1 343 ? -12.699 -11.505 -4.715 1.00 94.81 343 ASP A O 1
ATOM 2649 N N . VAL A 1 344 ? -13.505 -10.451 -6.521 1.00 94.44 344 VAL A N 1
ATOM 2650 C CA . VAL A 1 344 ? -12.228 -10.451 -7.265 1.00 94.44 344 VAL A CA 1
ATOM 2651 C C . VAL A 1 344 ? -11.194 -9.545 -6.591 1.00 94.44 344 VAL A C 1
ATOM 2653 O O . VAL A 1 344 ? -10.046 -9.943 -6.405 1.00 94.44 344 VAL A O 1
ATOM 2656 N N . ILE A 1 345 ? -11.608 -8.339 -6.185 1.00 95.38 345 ILE A N 1
ATOM 2657 C CA . ILE A 1 345 ? -10.768 -7.345 -5.494 1.00 95.38 345 ILE A CA 1
ATOM 2658 C C . ILE A 1 345 ? -11.313 -7.118 -4.079 1.00 95.38 345 ILE A C 1
ATOM 2660 O O . ILE A 1 345 ? -11.907 -6.095 -3.743 1.00 95.38 345 ILE A O 1
ATOM 2664 N N . THR A 1 346 ? -11.140 -8.133 -3.241 1.00 95.94 346 THR A N 1
ATOM 2665 C CA . THR A 1 346 ? -11.618 -8.153 -1.854 1.00 95.94 346 THR A CA 1
ATOM 2666 C C . THR A 1 346 ? -10.482 -8.557 -0.928 1.00 95.94 346 THR A C 1
ATOM 2668 O O . THR A 1 346 ? -9.706 -9.449 -1.268 1.00 95.94 346 THR A O 1
ATOM 2671 N N . HIS A 1 347 ? -10.384 -7.917 0.236 1.00 95.94 347 HIS A N 1
ATOM 2672 C CA . HIS A 1 347 ? -9.410 -8.250 1.282 1.00 95.94 347 HIS A CA 1
ATOM 2673 C C . HIS A 1 347 ? -10.123 -8.516 2.613 1.00 95.94 347 HIS A C 1
ATOM 2675 O O . HIS A 1 347 ? -11.312 -8.227 2.751 1.00 95.94 347 HIS A O 1
ATOM 2681 N N . ILE A 1 348 ? -9.397 -9.081 3.577 1.00 95.38 348 ILE A N 1
ATOM 2682 C CA . ILE A 1 348 ? -9.880 -9.282 4.947 1.00 95.38 348 ILE A CA 1
ATOM 2683 C C . ILE A 1 348 ? -9.126 -8.323 5.861 1.00 95.38 348 ILE A C 1
ATOM 2685 O O . ILE A 1 348 ? -7.899 -8.236 5.785 1.00 95.38 348 ILE A O 1
ATOM 2689 N N . GLU A 1 349 ? -9.868 -7.628 6.713 1.00 94.12 349 GLU A N 1
ATOM 2690 C CA . GLU A 1 349 ? -9.330 -6.792 7.783 1.00 94.12 349 GLU A CA 1
ATOM 2691 C C . GLU A 1 349 ? -9.630 -7.456 9.128 1.00 94.12 349 GLU A C 1
ATOM 2693 O O . GLU A 1 349 ? -10.740 -7.957 9.334 1.00 94.12 349 GLU A O 1
ATOM 2698 N N . ILE A 1 350 ? -8.628 -7.497 10.009 1.00 95.19 350 ILE A N 1
ATOM 2699 C CA . ILE A 1 350 ? -8.739 -8.041 11.365 1.00 95.19 350 ILE A CA 1
ATOM 2700 C C . ILE A 1 350 ? -8.429 -6.927 12.360 1.00 95.19 350 ILE A C 1
ATOM 2702 O O . ILE A 1 350 ? -7.280 -6.496 12.503 1.00 95.19 350 ILE A O 1
ATOM 2706 N N . GLU A 1 351 ? -9.454 -6.482 13.072 1.00 92.69 351 GLU A N 1
ATOM 2707 C CA . GLU A 1 351 ? -9.337 -5.473 14.113 1.00 92.69 351 GLU A CA 1
ATOM 2708 C C . GLU A 1 351 ? -9.188 -6.123 15.488 1.00 92.69 351 GLU A C 1
ATOM 2710 O O . GLU A 1 351 ? -9.759 -7.174 15.785 1.00 92.69 351 GLU A O 1
ATOM 2715 N N . LYS A 1 352 ? -8.391 -5.474 16.339 1.00 94.00 352 LYS A N 1
ATOM 2716 C CA . LYS A 1 352 ? -8.185 -5.872 17.727 1.00 94.00 352 LYS A CA 1
ATOM 2717 C C . LYS A 1 352 ? -8.811 -4.840 18.643 1.00 94.00 352 LYS A C 1
ATOM 2719 O O . LYS A 1 352 ? -8.376 -3.689 18.652 1.00 94.00 352 LYS A O 1
ATOM 2724 N N . HIS A 1 353 ? -9.772 -5.271 19.448 1.00 94.06 353 HIS A N 1
ATOM 2725 C CA . HIS A 1 353 ? -10.372 -4.449 20.489 1.00 94.06 353 HIS A CA 1
ATOM 2726 C C . HIS A 1 353 ? -9.957 -5.004 21.847 1.00 94.06 353 HIS A C 1
ATOM 2728 O O . HIS A 1 353 ? -10.202 -6.176 22.125 1.00 94.06 353 HIS A O 1
ATOM 2734 N N . SER A 1 354 ? -9.316 -4.187 22.681 1.00 94.00 354 SER A N 1
ATOM 2735 C CA . SER A 1 354 ? -8.878 -4.602 24.013 1.00 94.00 354 SER A CA 1
ATOM 2736 C C . SER A 1 354 ? -9.519 -3.759 25.108 1.00 94.00 354 SER A C 1
ATOM 2738 O O . SER A 1 354 ? -9.767 -2.563 24.935 1.00 94.00 354 SER A O 1
ATOM 2740 N N . ILE A 1 355 ? -9.799 -4.392 26.245 1.00 94.19 355 ILE A N 1
ATOM 2741 C CA . ILE A 1 355 ? -10.254 -3.721 27.460 1.00 94.19 355 ILE A CA 1
ATOM 2742 C C . ILE A 1 355 ? -9.635 -4.379 28.694 1.00 94.19 355 ILE A C 1
ATOM 2744 O O . ILE A 1 355 ? -9.623 -5.600 28.834 1.00 94.19 355 ILE A O 1
ATOM 2748 N N . GLY A 1 356 ? -9.121 -3.546 29.599 1.00 93.69 356 GLY A N 1
ATOM 2749 C CA . GLY A 1 356 ? -8.660 -3.968 30.918 1.00 93.69 356 GLY A CA 1
ATOM 2750 C C . GLY A 1 356 ? -9.780 -3.905 31.954 1.00 93.69 356 GLY A C 1
ATOM 2751 O O . GLY A 1 356 ? -10.606 -2.981 31.936 1.00 93.69 356 GLY A O 1
ATOM 2752 N N . VAL A 1 357 ? -9.776 -4.875 32.865 1.00 93.81 357 VAL A N 1
ATOM 2753 C CA . VAL A 1 357 ? -10.601 -4.908 34.075 1.00 93.81 357 VAL A CA 1
ATOM 2754 C C . VAL A 1 357 ? -9.707 -4.565 35.258 1.00 93.81 357 VAL A C 1
ATOM 2756 O O . VAL A 1 357 ? -8.727 -5.264 35.528 1.00 93.81 357 VAL A O 1
ATOM 2759 N N . TYR A 1 358 ? -10.023 -3.475 35.951 1.00 91.94 358 TYR A N 1
ATOM 2760 C CA . TYR A 1 358 ? -9.147 -2.912 36.977 1.00 91.94 358 TYR A CA 1
ATOM 2761 C C . TYR A 1 358 ? -9.691 -3.093 38.394 1.00 91.94 358 TYR A C 1
ATOM 2763 O O . TYR A 1 358 ? -10.895 -3.036 38.653 1.00 91.94 358 TYR A O 1
ATOM 2771 N N . GLN A 1 359 ? -8.771 -3.218 39.346 1.00 90.88 359 GLN A N 1
ATOM 2772 C CA . GLN A 1 359 ? -9.050 -3.027 40.759 1.00 90.88 359 GLN A CA 1
ATOM 2773 C C . GLN A 1 359 ? -9.039 -1.524 41.064 1.00 90.88 359 GLN A C 1
ATOM 2775 O O . GLN A 1 359 ? -7.977 -0.908 41.161 1.00 90.88 359 GLN A O 1
ATOM 2780 N N . THR A 1 360 ? -10.216 -0.918 41.228 1.00 87.38 360 THR A N 1
ATOM 2781 C CA . THR A 1 360 ? -10.312 0.498 41.615 1.00 87.38 360 THR A CA 1
ATOM 2782 C C . THR A 1 360 ? -10.270 0.658 43.137 1.00 87.38 360 THR A C 1
ATOM 2784 O O . THR A 1 360 ? -10.496 -0.293 43.890 1.00 87.38 360 THR A O 1
ATOM 2787 N N . LEU A 1 361 ? -10.042 1.890 43.608 1.00 86.19 361 LEU A N 1
ATOM 2788 C CA . LEU A 1 361 ? -10.098 2.231 45.038 1.00 86.19 361 LEU A CA 1
ATOM 2789 C C . LEU A 1 361 ? -11.483 1.994 45.666 1.00 86.19 361 LEU A C 1
ATOM 2791 O O . LEU A 1 361 ? -11.579 1.828 46.878 1.00 86.19 361 LEU A O 1
ATOM 2795 N N . ARG A 1 362 ? -12.555 2.007 44.860 1.00 81.38 362 ARG A N 1
ATOM 2796 C CA . ARG A 1 362 ? -13.951 1.893 45.322 1.00 81.38 362 ARG A CA 1
ATOM 2797 C C . ARG A 1 362 ? -14.513 0.474 45.195 1.00 81.38 362 ARG A C 1
ATOM 2799 O O . ARG A 1 362 ? -15.586 0.200 45.717 1.00 81.38 362 ARG A O 1
ATOM 2806 N N . GLY A 1 363 ? -13.797 -0.413 44.511 1.00 85.81 363 GLY A N 1
ATOM 2807 C CA . GLY A 1 363 ? -14.212 -1.784 44.235 1.00 85.81 363 GLY A CA 1
ATOM 2808 C C . GLY A 1 363 ? -13.611 -2.309 42.928 1.00 85.81 363 GLY A C 1
ATOM 2809 O O . GLY A 1 363 ? -13.128 -1.520 42.110 1.00 85.81 363 GLY A O 1
ATOM 2810 N N . PRO A 1 364 ? -13.601 -3.630 42.718 1.00 89.69 364 PRO A N 1
ATOM 2811 C CA . PRO A 1 364 ? -13.218 -4.190 41.428 1.00 89.69 364 PRO A CA 1
ATOM 2812 C C . PRO A 1 364 ? -14.236 -3.797 40.352 1.00 89.69 364 PRO A C 1
ATOM 2814 O O . PRO A 1 364 ? -15.436 -3.727 40.622 1.00 89.69 364 PRO A O 1
ATOM 2817 N N . GLU A 1 365 ? -13.765 -3.560 39.131 1.00 91.75 365 GLU A N 1
ATOM 2818 C CA . GLU A 1 365 ? -14.639 -3.592 37.957 1.00 91.75 365 GLU A CA 1
ATOM 2819 C C . GLU A 1 365 ? -15.114 -5.029 37.713 1.00 91.75 365 GLU A C 1
ATOM 2821 O O . GLU A 1 365 ? -14.362 -5.984 37.927 1.00 91.75 365 GLU A O 1
ATOM 2826 N N . ILE A 1 366 ? -16.367 -5.191 37.286 1.00 91.38 366 ILE A N 1
ATOM 2827 C CA . ILE A 1 366 ? -17.015 -6.504 37.177 1.00 91.38 366 ILE A CA 1
ATOM 2828 C C . ILE A 1 366 ? -17.479 -6.732 35.740 1.00 91.38 366 ILE A C 1
ATOM 2830 O O . ILE A 1 366 ? -18.022 -5.830 35.101 1.00 91.38 366 ILE A O 1
ATOM 2834 N N . LEU A 1 367 ? -17.276 -7.953 35.249 1.00 93.12 367 LEU A N 1
ATOM 2835 C CA . LEU A 1 367 ? -17.843 -8.436 33.993 1.00 93.12 367 LEU A CA 1
ATOM 2836 C C . LEU A 1 367 ? -19.187 -9.107 34.279 1.00 93.12 367 LEU A C 1
ATOM 2838 O O . LEU A 1 367 ? -19.290 -9.918 35.200 1.00 93.12 367 LEU A O 1
ATOM 2842 N N . THR A 1 368 ? -20.218 -8.755 33.518 1.00 89.25 368 THR A N 1
ATOM 2843 C CA . THR A 1 368 ? -21.582 -9.264 33.724 1.00 89.25 368 THR A CA 1
ATOM 2844 C C . THR A 1 368 ? -22.302 -9.411 32.393 1.00 89.25 368 THR A C 1
ATOM 2846 O O . THR A 1 368 ? -22.204 -8.504 31.574 1.00 89.25 368 THR A O 1
ATOM 2849 N N . PRO A 1 369 ? -23.062 -10.489 32.147 1.00 86.50 369 PRO A N 1
ATOM 2850 C CA . PRO A 1 369 ? -23.866 -10.613 30.933 1.00 86.50 369 PRO A CA 1
ATOM 2851 C C . PRO A 1 369 ? -25.058 -9.640 30.904 1.00 86.50 369 PRO A C 1
ATOM 2853 O O . PRO A 1 369 ? -25.619 -9.396 29.842 1.00 86.50 369 PRO A O 1
ATOM 2856 N N . GLU A 1 370 ? -25.448 -9.076 32.050 1.00 84.06 370 GLU A N 1
ATOM 2857 C CA . GLU A 1 370 ? -26.559 -8.129 32.167 1.00 84.06 370 GLU A CA 1
ATOM 2858 C C . GLU A 1 370 ? -26.031 -6.704 32.349 1.00 84.06 370 GLU A C 1
ATOM 2860 O O . GLU A 1 370 ? -25.225 -6.449 33.248 1.00 84.06 370 GLU A O 1
ATOM 2865 N N . LEU A 1 371 ? -26.495 -5.779 31.502 1.00 85.25 371 LEU A N 1
ATOM 2866 C CA . LEU A 1 371 ? -26.184 -4.352 31.589 1.00 85.25 371 LEU A CA 1
ATOM 2867 C C . LEU A 1 371 ? -27.434 -3.534 31.955 1.00 85.25 371 LEU A C 1
ATOM 2869 O O . LEU A 1 371 ? -28.516 -3.801 31.419 1.00 85.25 371 LEU A O 1
ATOM 2873 N N . PRO A 1 372 ? -27.297 -2.488 32.791 1.00 81.50 372 PRO A N 1
ATOM 2874 C CA . PRO A 1 372 ? -28.392 -1.575 33.092 1.00 81.50 372 PRO A CA 1
ATOM 2875 C C . PRO A 1 372 ? -28.896 -0.887 31.832 1.00 81.50 372 PRO A C 1
ATOM 2877 O O . PRO A 1 372 ? -28.114 -0.336 31.059 1.00 81.50 372 PRO A O 1
ATOM 2880 N N . ASN A 1 373 ? -30.218 -0.805 31.688 1.00 77.75 373 ASN A N 1
ATOM 2881 C CA . ASN A 1 373 ? -30.884 -0.055 30.617 1.00 77.75 373 ASN A CA 1
ATOM 2882 C C . ASN A 1 373 ? -30.567 -0.536 29.185 1.00 77.75 373 ASN A C 1
ATOM 2884 O O . ASN A 1 373 ? -30.847 0.190 28.233 1.00 77.75 373 ASN A O 1
ATOM 2888 N N . VAL A 1 374 ? -30.019 -1.743 29.016 1.00 83.31 374 VAL A N 1
ATOM 2889 C CA . VAL A 1 374 ? -29.800 -2.370 27.704 1.00 83.31 374 VAL A CA 1
ATOM 2890 C C . VAL A 1 374 ? -30.782 -3.531 27.543 1.00 83.31 374 VAL A C 1
ATOM 2892 O O . VAL A 1 374 ? -30.977 -4.327 28.462 1.00 83.31 374 VAL A O 1
ATOM 2895 N N . ALA A 1 375 ? -31.451 -3.621 26.392 1.00 84.50 375 ALA A N 1
ATOM 2896 C CA . ALA A 1 375 ? -32.405 -4.695 26.145 1.00 84.50 375 ALA A CA 1
ATOM 2897 C C . ALA A 1 375 ? -31.670 -6.031 25.956 1.00 84.50 375 ALA A C 1
ATOM 2899 O O . ALA A 1 375 ? -30.666 -6.090 25.257 1.00 84.50 375 ALA A O 1
ATOM 2900 N N . GLY A 1 376 ? -32.204 -7.131 26.498 1.00 81.25 376 GLY A N 1
ATOM 2901 C CA . GLY A 1 376 ? -31.550 -8.448 26.406 1.00 81.25 376 GLY A CA 1
ATOM 2902 C C . GLY A 1 376 ? -31.312 -8.950 24.972 1.00 81.25 376 GLY A C 1
ATOM 2903 O O . GLY A 1 376 ? -30.403 -9.740 24.746 1.00 81.25 376 GLY A O 1
ATOM 2904 N N . LYS A 1 377 ? -32.079 -8.453 23.991 1.00 84.12 377 LYS A N 1
ATOM 2905 C CA . LYS A 1 377 ? -31.862 -8.741 22.565 1.00 84.12 377 LYS A CA 1
ATOM 2906 C C . LYS A 1 377 ? -30.517 -8.200 22.062 1.00 84.12 377 LYS A C 1
ATOM 2908 O O . LYS A 1 377 ? -29.866 -8.856 21.260 1.00 84.12 377 LYS A O 1
ATOM 2913 N N . ASP A 1 378 ? -30.089 -7.048 22.571 1.00 84.38 378 ASP A N 1
ATOM 2914 C CA . ASP A 1 378 ? -28.865 -6.360 22.143 1.00 84.38 378 ASP A CA 1
ATOM 2915 C C . ASP A 1 378 ? -27.601 -6.967 22.786 1.00 84.38 378 ASP A C 1
ATOM 2917 O O . ASP A 1 378 ? -26.495 -6.476 22.580 1.00 84.38 378 ASP A O 1
ATOM 2921 N N . ILE A 1 379 ? -27.761 -8.017 23.603 1.00 89.38 379 ILE A N 1
ATOM 2922 C CA . ILE A 1 379 ? -26.688 -8.688 24.352 1.00 89.38 379 ILE A CA 1
ATOM 2923 C C . ILE A 1 379 ? -26.695 -10.211 24.094 1.00 89.38 379 ILE A C 1
ATOM 2925 O O . ILE A 1 379 ? -25.938 -10.970 24.694 1.00 89.38 379 ILE A O 1
ATOM 2929 N N . GLU A 1 380 ? -27.526 -10.701 23.169 1.00 90.06 380 GLU A N 1
ATOM 2930 C CA . GLU A 1 380 ? -27.668 -12.140 22.891 1.00 90.06 380 GLU A CA 1
ATOM 2931 C C . GLU A 1 380 ? -26.351 -12.785 22.411 1.00 90.06 380 GLU A C 1
ATOM 2933 O O . GLU A 1 380 ? -26.065 -13.964 22.672 1.00 90.06 380 GLU A O 1
ATOM 2938 N N . HIS A 1 381 ? -25.503 -12.000 21.747 1.00 92.50 381 HIS A N 1
ATOM 2939 C CA . HIS A 1 381 ? -24.195 -12.426 21.259 1.00 92.50 381 HIS A CA 1
ATOM 2940 C C . HIS A 1 381 ? -23.116 -12.523 22.347 1.00 92.50 381 HIS A C 1
ATOM 2942 O O . HIS A 1 381 ? -22.035 -13.023 22.027 1.00 92.50 381 HIS A O 1
ATOM 2948 N N . LEU A 1 382 ? -23.377 -12.119 23.598 1.00 94.38 382 LEU A N 1
ATOM 2949 C CA . LEU A 1 382 ? -22.454 -12.306 24.728 1.00 94.38 382 LEU A CA 1
ATOM 2950 C C . LEU A 1 382 ? -22.609 -13.686 25.385 1.00 94.38 382 LEU A C 1
ATOM 2952 O O . LEU A 1 382 ? -23.683 -14.292 25.385 1.00 94.38 382 LEU A O 1
ATOM 2956 N N . ASP A 1 383 ? -21.507 -14.205 25.922 1.00 93.81 383 ASP A N 1
ATOM 2957 C CA . ASP A 1 383 ? -21.444 -15.403 26.756 1.00 93.81 383 ASP A CA 1
ATOM 2958 C C . ASP A 1 383 ? -21.869 -15.118 28.211 1.00 93.81 383 ASP A C 1
ATOM 2960 O O . ASP A 1 383 ? -22.175 -13.988 28.586 1.00 93.81 383 ASP A O 1
ATOM 2964 N N . GLU A 1 384 ? -21.881 -16.154 29.052 1.00 92.00 384 GLU A N 1
ATOM 2965 C CA . GLU A 1 384 ? -22.278 -16.057 30.468 1.00 92.00 384 GLU A CA 1
ATOM 2966 C C . GLU A 1 384 ? -21.383 -15.119 31.299 1.00 92.00 384 GLU A C 1
ATOM 2968 O O . GLU A 1 384 ? -21.774 -14.698 32.386 1.00 92.00 384 GLU A O 1
ATOM 2973 N N . ARG A 1 385 ? -20.186 -14.782 30.804 1.00 91.06 385 ARG A N 1
ATOM 2974 C CA . ARG A 1 385 ? -19.246 -13.861 31.457 1.00 91.06 385 ARG A CA 1
ATOM 2975 C C . ARG A 1 385 ? -19.426 -12.423 30.980 1.00 91.06 385 ARG A C 1
ATOM 2977 O O . ARG A 1 385 ? -18.799 -11.536 31.549 1.00 91.06 385 ARG A O 1
ATOM 2984 N N . GLY A 1 386 ? -20.237 -12.187 29.949 1.00 92.00 386 GLY A N 1
ATOM 2985 C CA . GLY A 1 386 ? -20.357 -10.879 29.316 1.00 92.00 386 GLY A CA 1
ATOM 2986 C C . GLY A 1 386 ? -19.323 -10.614 28.217 1.00 92.00 386 GLY A C 1
ATOM 2987 O O . GLY A 1 386 ? -18.969 -9.467 27.963 1.00 92.00 386 GLY A O 1
ATOM 2988 N N . ILE A 1 387 ? -18.792 -11.650 27.562 1.00 95.81 387 ILE A N 1
ATOM 2989 C CA . ILE A 1 387 ? -17.819 -11.515 26.466 1.00 95.81 387 ILE A CA 1
ATOM 2990 C C . ILE A 1 387 ? -18.436 -12.024 25.163 1.00 95.81 387 ILE A C 1
ATOM 2992 O O . ILE A 1 387 ? -19.127 -13.040 25.154 1.00 95.81 387 ILE A O 1
ATOM 2996 N N . ALA A 1 388 ? -18.197 -11.343 24.044 1.00 95.56 388 ALA A N 1
ATOM 2997 C CA . ALA A 1 388 ? -18.757 -11.731 22.755 1.00 95.56 388 ALA A CA 1
ATOM 2998 C C . ALA A 1 388 ? -18.364 -13.166 22.357 1.00 95.56 388 ALA A C 1
ATOM 3000 O O . ALA A 1 388 ? -17.192 -13.547 22.377 1.00 95.56 388 ALA A O 1
ATOM 3001 N N . LYS A 1 389 ? -19.359 -13.968 21.963 1.00 95.50 389 LYS A N 1
ATOM 3002 C CA . LYS A 1 389 ? -19.173 -15.355 21.518 1.00 95.50 389 LYS A CA 1
ATOM 3003 C C . LYS A 1 389 ? -18.417 -15.392 20.189 1.00 95.50 389 LYS A C 1
ATOM 3005 O O . LYS A 1 389 ? -18.743 -14.663 19.250 1.00 95.50 389 LYS A O 1
ATOM 3010 N N . ILE A 1 390 ? -17.455 -16.309 20.079 1.00 96.31 390 ILE A N 1
ATOM 3011 C CA . ILE A 1 390 ? -16.754 -16.572 18.818 1.00 96.31 390 ILE A CA 1
ATOM 3012 C C . ILE A 1 390 ? -17.772 -17.007 17.758 1.00 96.31 390 ILE A C 1
ATOM 3014 O O . ILE A 1 390 ? -18.610 -17.879 17.985 1.00 96.31 390 ILE A O 1
ATOM 3018 N N . GLY A 1 391 ? -17.690 -16.391 16.584 1.00 94.12 391 GLY A N 1
ATOM 3019 C CA . GLY A 1 391 ? -18.575 -16.634 15.456 1.00 94.12 391 GLY A CA 1
ATOM 3020 C C . GLY A 1 391 ? -19.777 -15.694 15.369 1.00 94.12 391 GLY A C 1
ATOM 3021 O O . GLY A 1 391 ? -20.400 -15.687 14.303 1.00 94.12 391 GLY A O 1
ATOM 3022 N N . SER A 1 392 ? -20.068 -14.900 16.404 1.00 94.38 392 SER A N 1
ATOM 3023 C CA . SER A 1 392 ? -21.107 -13.864 16.373 1.00 94.38 392 SER A CA 1
ATOM 3024 C C . SER A 1 392 ? -20.749 -12.742 15.401 1.00 94.38 392 SER A C 1
ATOM 3026 O O . SER A 1 392 ? -19.577 -12.389 15.250 1.00 94.38 392 SER A O 1
ATOM 3028 N N . TYR A 1 393 ? -21.762 -12.189 14.740 1.00 94.62 393 TYR A N 1
ATOM 3029 C CA . TYR A 1 393 ? -21.626 -10.981 13.932 1.00 94.62 393 TYR A CA 1
ATOM 3030 C C . TYR A 1 393 ? -21.961 -9.767 14.797 1.00 94.62 393 TYR A C 1
ATOM 3032 O O . TYR A 1 393 ? -22.942 -9.817 15.534 1.00 94.62 393 TYR A O 1
ATOM 3040 N N . VAL A 1 394 ? -21.135 -8.727 14.724 1.00 94.44 394 VAL A N 1
ATOM 3041 C CA . VAL A 1 394 ? -21.262 -7.506 15.525 1.00 94.44 394 VAL A CA 1
ATOM 3042 C C . VAL A 1 394 ? -21.187 -6.272 14.631 1.00 94.44 394 VAL A C 1
ATOM 3044 O O . VAL A 1 394 ? -20.359 -6.192 13.714 1.00 94.44 394 VAL A O 1
ATOM 3047 N N . GLU A 1 395 ? -22.050 -5.307 14.911 1.00 92.62 395 GLU A N 1
ATOM 3048 C CA . GLU A 1 395 ? -22.181 -4.036 14.202 1.00 92.62 395 GLU A CA 1
ATOM 3049 C C . GLU A 1 395 ? -21.699 -2.859 15.072 1.00 92.62 395 GLU A C 1
ATOM 3051 O O . GLU A 1 395 ? -21.550 -3.000 16.290 1.00 92.62 395 GLU A O 1
ATOM 3056 N N . PRO A 1 396 ? -21.411 -1.680 14.480 1.00 89.50 396 PRO A N 1
ATOM 3057 C CA . PRO A 1 396 ? -21.084 -0.481 15.247 1.00 89.50 396 PRO A CA 1
ATOM 3058 C C . PRO A 1 396 ? -22.066 -0.210 16.396 1.00 89.50 396 PRO A C 1
ATOM 3060 O O . PRO A 1 396 ? -23.260 -0.039 16.169 1.00 89.50 396 PRO A O 1
ATOM 3063 N N . GLY A 1 397 ? -21.549 -0.082 17.621 1.00 88.00 397 GLY A N 1
ATOM 3064 C CA . GLY A 1 397 ? -22.344 0.167 18.831 1.00 88.00 397 GLY A CA 1
ATOM 3065 C C . GLY A 1 397 ? -22.677 -1.079 19.661 1.00 88.00 397 GLY A C 1
ATOM 3066 O O . GLY A 1 397 ? -22.945 -0.931 20.863 1.00 88.00 397 GLY A O 1
ATOM 3067 N N . ASP A 1 398 ? -22.572 -2.275 19.076 1.00 92.56 398 ASP A N 1
ATOM 3068 C CA . ASP A 1 398 ? -22.761 -3.537 19.794 1.00 92.56 398 ASP A CA 1
ATOM 3069 C C . ASP A 1 398 ? -21.703 -3.713 20.884 1.00 92.56 398 ASP A C 1
ATOM 3071 O O . ASP A 1 398 ? -20.554 -3.273 20.760 1.00 92.56 398 ASP A O 1
ATOM 3075 N N . VAL A 1 399 ? -22.089 -4.369 21.977 1.00 93.19 399 VAL A N 1
ATOM 3076 C CA . VAL A 1 399 ? -21.196 -4.637 23.110 1.00 93.19 399 VAL A CA 1
ATOM 3077 C C . VAL A 1 399 ? -20.276 -5.809 22.770 1.00 93.19 399 VAL A C 1
ATOM 3079 O O . VAL A 1 399 ? -20.748 -6.880 22.416 1.00 93.19 399 VAL A O 1
ATOM 3082 N N . LEU A 1 400 ? -18.961 -5.636 22.888 1.00 94.81 400 LEU A N 1
ATOM 3083 C CA . LEU A 1 400 ? -17.980 -6.721 22.755 1.00 94.81 400 LEU A CA 1
ATOM 3084 C C . LEU A 1 400 ? -17.657 -7.363 24.103 1.00 94.81 400 LEU A C 1
ATOM 3086 O O . LEU A 1 400 ? -17.504 -8.579 24.198 1.00 94.81 400 LEU A O 1
ATOM 3090 N N . VAL A 1 401 ? -17.523 -6.531 25.135 1.00 96.06 401 VAL A N 1
ATOM 3091 C CA . VAL A 1 401 ? -17.243 -6.956 26.507 1.00 96.06 401 VAL A CA 1
ATOM 3092 C C . VAL A 1 401 ? -18.044 -6.061 27.432 1.00 96.06 401 VAL A C 1
ATOM 3094 O O . VAL A 1 401 ? -17.804 -4.852 27.472 1.00 96.06 401 VAL A O 1
ATOM 3097 N N . SER A 1 402 ? -18.986 -6.637 28.164 1.00 94.00 402 SER A N 1
ATOM 3098 C CA . SER A 1 402 ? -19.785 -5.908 29.136 1.00 94.00 402 SER A CA 1
ATOM 3099 C C . SER A 1 402 ? -19.016 -5.729 30.441 1.00 94.00 402 SER A C 1
ATOM 3101 O O . SER A 1 402 ? -18.611 -6.693 31.094 1.00 94.00 402 SER A O 1
ATOM 3103 N N . LYS A 1 403 ? -18.801 -4.466 30.814 1.00 93.44 403 LYS A N 1
ATOM 3104 C CA . LYS A 1 403 ? -18.016 -4.074 31.984 1.00 93.44 403 LYS A CA 1
ATOM 3105 C C . LYS A 1 403 ? -18.765 -3.034 32.804 1.00 93.44 403 LYS A C 1
ATOM 3107 O O . LYS A 1 403 ? -19.277 -2.052 32.269 1.00 93.44 403 LYS A O 1
ATOM 3112 N N . LEU A 1 404 ? -18.788 -3.252 34.113 1.00 91.25 404 LEU A N 1
ATOM 3113 C CA . LEU A 1 404 ? -19.374 -2.356 35.096 1.00 91.25 404 LEU A CA 1
ATOM 3114 C C . LEU A 1 404 ? -18.291 -1.771 36.006 1.00 91.25 404 LEU A C 1
ATOM 3116 O O . LEU A 1 404 ? -17.506 -2.509 36.607 1.00 91.25 404 LEU A O 1
ATOM 3120 N N . THR A 1 405 ? -18.278 -0.444 36.137 1.00 89.81 405 THR A N 1
ATOM 3121 C CA . THR A 1 405 ? -17.359 0.290 37.023 1.00 89.81 405 THR A CA 1
ATOM 3122 C C . THR A 1 405 ? -18.135 0.953 38.167 1.00 89.81 405 THR A C 1
ATOM 3124 O O . THR A 1 405 ? -19.137 1.619 37.898 1.00 89.81 405 THR A O 1
ATOM 3127 N N . PRO A 1 406 ? -17.683 0.857 39.432 1.00 86.56 406 PRO A N 1
ATOM 3128 C CA . PRO A 1 406 ? -18.329 1.543 40.553 1.00 86.56 406 PRO A CA 1
ATOM 3129 C C . PRO A 1 406 ? -18.375 3.068 40.350 1.00 86.56 406 PRO A C 1
ATOM 3131 O O . PRO A 1 406 ? -17.340 3.699 40.119 1.00 86.56 406 PRO A O 1
ATOM 3134 N N . LYS A 1 407 ? -19.563 3.679 40.446 1.00 77.62 407 LYS A N 1
ATOM 3135 C CA . LYS A 1 407 ? -19.755 5.130 40.269 1.00 77.62 407 LYS A CA 1
ATOM 3136 C C . LYS A 1 407 ? -19.175 5.928 41.432 1.00 77.62 407 LYS A C 1
ATOM 3138 O O . LYS A 1 407 ? -19.219 5.524 42.596 1.00 77.62 407 LYS A O 1
ATOM 3143 N N . GLU A 1 408 ? -18.717 7.143 41.134 1.00 68.81 408 GLU A N 1
ATOM 3144 C CA . GLU A 1 408 ? -18.516 8.132 42.186 1.00 68.81 408 GLU A CA 1
ATOM 3145 C C . GLU A 1 408 ? -19.867 8.600 42.740 1.00 68.81 408 GLU A C 1
ATOM 3147 O O . GLU A 1 408 ? -20.795 8.861 41.979 1.00 68.81 408 GLU A O 1
ATOM 3152 N N . HIS A 1 409 ? -19.985 8.744 44.064 1.00 60.53 409 HIS A N 1
ATOM 3153 C CA . HIS A 1 409 ? -21.109 9.463 44.667 1.00 60.53 409 HIS A CA 1
ATOM 3154 C C . HIS A 1 409 ? -21.033 10.942 44.268 1.00 60.53 409 HIS A C 1
ATOM 3156 O O . HIS A 1 409 ? -20.421 11.757 44.959 1.00 60.53 409 HIS A O 1
ATOM 3162 N N . ARG A 1 410 ? -21.630 11.287 43.127 1.00 59.88 410 ARG A N 1
ATOM 3163 C CA . ARG A 1 410 ? -21.983 12.668 42.801 1.00 59.88 410 ARG A CA 1
ATOM 3164 C C . ARG A 1 410 ? -23.232 13.047 43.587 1.00 59.88 410 ARG A C 1
ATOM 3166 O O . ARG A 1 410 ? -24.138 12.230 43.734 1.00 59.88 410 ARG A O 1
ATOM 3173 N N . ALA A 1 411 ? -23.282 14.290 44.066 1.00 59.38 411 ALA A N 1
ATOM 3174 C CA . ALA A 1 411 ? -24.560 14.895 44.414 1.00 59.38 411 ALA A CA 1
ATOM 3175 C C . ALA A 1 411 ? -25.409 14.884 43.136 1.00 59.38 411 ALA A C 1
ATOM 3177 O O . ALA A 1 411 ? -24.987 15.446 42.123 1.00 59.38 411 ALA A O 1
ATOM 3178 N N . LEU A 1 412 ? -26.523 14.155 43.172 1.00 64.00 412 LEU A N 1
ATOM 3179 C CA . LEU A 1 412 ? -27.480 14.108 42.072 1.00 64.00 412 LEU A CA 1
ATOM 3180 C C . LEU A 1 412 ? -27.955 15.537 41.795 1.00 64.00 412 LEU A C 1
ATOM 3182 O O . LEU A 1 412 ? -28.105 16.330 42.732 1.00 64.00 412 LEU A O 1
ATOM 3186 N N . SER A 1 413 ? -28.169 15.892 40.528 1.00 71.38 413 SER A N 1
ATOM 3187 C CA . SER A 1 413 ? -28.832 17.171 40.252 1.00 71.38 413 SER A CA 1
ATOM 3188 C C . SER A 1 413 ? -30.266 17.129 40.787 1.00 71.38 413 SER A C 1
ATOM 3190 O O . SER A 1 413 ? -30.854 16.056 40.924 1.00 71.38 413 SER A O 1
ATOM 3192 N N . SER A 1 414 ? -30.868 18.284 41.073 1.00 76.06 414 SER A N 1
ATOM 3193 C CA . SER A 1 414 ? -32.263 18.332 41.535 1.00 76.06 414 SER A CA 1
ATOM 3194 C C . SER A 1 414 ? -33.234 17.681 40.535 1.00 76.06 414 SER A C 1
ATOM 3196 O O . SER A 1 414 ? -34.251 17.116 40.934 1.00 76.06 414 SER A O 1
ATOM 3198 N N . GLU A 1 415 ? -32.912 17.710 39.239 1.00 77.19 415 GLU A N 1
ATOM 3199 C CA . GLU A 1 415 ? -33.637 17.011 38.174 1.00 77.19 415 GLU A CA 1
ATOM 3200 C C . GLU A 1 415 ? -33.452 15.488 38.238 1.00 77.19 415 GLU A C 1
ATOM 3202 O O . GLU A 1 415 ? -34.427 14.752 38.093 1.00 77.19 415 GLU A O 1
ATOM 3207 N N . GLU A 1 416 ? -32.231 15.000 38.475 1.00 69.38 416 GLU A N 1
ATOM 3208 C CA . GLU A 1 416 ? -31.948 13.568 38.648 1.00 69.38 416 GLU A CA 1
ATOM 3209 C C . GLU A 1 416 ? -32.580 13.015 39.933 1.00 69.38 416 GLU A C 1
ATOM 3211 O O . GLU A 1 416 ? -33.135 11.916 39.920 1.00 69.38 416 GLU A O 1
ATOM 3216 N N . GLU A 1 417 ? -32.562 13.785 41.026 1.00 73.50 417 GLU A N 1
ATOM 3217 C CA . GLU A 1 417 ? -33.267 13.456 42.270 1.00 73.50 417 GLU A CA 1
ATOM 3218 C C . GLU A 1 417 ? -34.778 13.357 42.044 1.00 73.50 417 GLU A C 1
ATOM 3220 O O . GLU A 1 417 ? -35.415 12.411 42.512 1.00 73.50 417 GLU A O 1
ATOM 3225 N N . LEU A 1 418 ? -35.358 14.296 41.288 1.00 80.81 418 LEU A N 1
ATOM 3226 C CA . LEU A 1 418 ? -36.771 14.259 40.923 1.00 80.81 418 LEU A CA 1
ATOM 3227 C C . LEU A 1 418 ? -37.092 13.046 40.039 1.00 80.81 418 LEU A C 1
ATOM 3229 O O . LEU A 1 418 ? -38.084 12.360 40.282 1.00 80.81 418 LEU A O 1
ATOM 3233 N N . LEU A 1 419 ? -36.257 12.746 39.042 1.00 76.94 419 LEU A N 1
ATOM 3234 C CA . LEU A 1 419 ? -36.419 11.564 38.190 1.00 76.94 419 LEU A CA 1
ATOM 3235 C C . LEU A 1 419 ? -36.357 10.272 39.010 1.00 76.94 419 LEU A C 1
ATOM 3237 O O . LEU A 1 419 ? -37.210 9.404 38.834 1.00 76.94 419 LEU A O 1
ATOM 3241 N N . GLN A 1 420 ? -35.420 10.165 39.954 1.00 74.00 420 GLN A N 1
ATOM 3242 C CA . GLN A 1 420 ? -35.358 9.035 40.885 1.00 74.00 420 GLN A CA 1
ATOM 3243 C C . GLN A 1 420 ? -36.567 8.976 41.824 1.00 74.00 420 GLN A C 1
ATOM 3245 O O . GLN A 1 420 ? -37.020 7.888 42.174 1.00 74.00 420 GLN A O 1
ATOM 3250 N N . ALA A 1 421 ? -37.123 10.116 42.234 1.00 77.56 421 ALA A N 1
ATOM 3251 C CA . ALA A 1 421 ? -38.341 10.145 43.040 1.00 77.56 421 ALA A CA 1
ATOM 3252 C C . ALA A 1 421 ? -39.577 9.676 42.247 1.00 77.56 421 ALA A C 1
ATOM 3254 O O . ALA A 1 421 ? -40.455 9.031 42.818 1.00 77.56 421 ALA A O 1
ATOM 3255 N N . ILE A 1 422 ? -39.638 9.970 40.941 1.00 81.44 422 ILE A N 1
ATOM 3256 C CA . ILE A 1 422 ? -40.751 9.602 40.049 1.00 81.44 422 ILE A CA 1
ATOM 3257 C C . ILE A 1 422 ? -40.668 8.133 39.615 1.00 81.44 422 ILE A C 1
ATOM 3259 O O . ILE A 1 422 ? -41.664 7.415 39.689 1.00 81.44 422 ILE A O 1
ATOM 3263 N N . PHE A 1 423 ? -39.498 7.683 39.157 1.00 74.69 423 PHE A N 1
ATOM 3264 C CA . PHE A 1 423 ? -39.296 6.336 38.606 1.00 74.69 423 PHE A CA 1
ATOM 3265 C C . PHE A 1 423 ? -38.806 5.314 39.644 1.00 74.69 423 PHE A C 1
ATOM 3267 O O . PHE A 1 423 ? -38.677 4.130 39.337 1.00 74.69 423 PHE A O 1
ATOM 3274 N N . GLY A 1 424 ? -38.579 5.751 40.885 1.00 65.38 424 GLY A N 1
ATOM 3275 C CA . GLY A 1 424 ? -37.967 4.949 41.939 1.00 65.38 424 GLY A CA 1
ATOM 3276 C C . GLY A 1 424 ? -36.437 4.929 41.844 1.00 65.38 424 GLY A C 1
ATOM 3277 O O . GLY A 1 424 ? -35.835 5.334 40.849 1.00 65.38 424 GLY A O 1
ATOM 3278 N N . LYS A 1 425 ? -35.782 4.444 42.908 1.00 56.56 425 LYS A N 1
ATOM 3279 C CA . LYS A 1 425 ? -34.327 4.245 42.923 1.00 56.56 425 LYS A CA 1
ATOM 3280 C C . LYS A 1 425 ? -33.942 3.133 41.945 1.00 56.56 425 LYS A C 1
ATOM 3282 O O . LYS A 1 425 ? -33.843 1.977 42.342 1.00 56.56 425 LYS A O 1
ATOM 3287 N N . VAL A 1 426 ? -33.643 3.479 40.699 1.00 50.75 426 VAL A N 1
ATOM 3288 C CA . VAL A 1 426 ? -32.781 2.651 39.844 1.00 50.75 426 VAL A CA 1
ATOM 3289 C C . VAL A 1 426 ? -31.345 3.096 40.108 1.00 50.75 426 VAL A C 1
ATOM 3291 O O . VAL A 1 426 ? -30.700 3.755 39.298 1.00 50.75 426 VAL A O 1
ATOM 3294 N N . ALA A 1 427 ? -30.876 2.839 41.327 1.00 49.00 427 ALA A N 1
ATOM 3295 C CA . ALA A 1 427 ? -29.490 3.073 41.692 1.00 49.00 427 ALA A CA 1
ATOM 3296 C C . ALA A 1 427 ? -28.729 1.771 41.464 1.00 49.00 427 ALA A C 1
ATOM 3298 O O . ALA A 1 427 ? -28.465 1.027 42.404 1.00 49.00 427 ALA A O 1
ATOM 3299 N N . GLU A 1 428 ? -28.377 1.486 40.213 1.00 59.47 428 GLU A N 1
ATOM 3300 C CA . GLU A 1 428 ? -27.189 0.669 40.022 1.00 59.47 428 GLU A CA 1
ATOM 3301 C C . GLU A 1 428 ? -25.991 1.542 40.399 1.00 59.47 428 GLU A C 1
ATOM 3303 O O . GLU A 1 428 ? -25.669 2.534 39.732 1.00 59.47 428 GLU A O 1
ATOM 3308 N N . GLU A 1 429 ? -25.356 1.177 41.516 1.00 71.94 429 GLU A N 1
ATOM 3309 C CA . GLU A 1 429 ? -24.096 1.742 42.026 1.00 71.94 429 GLU A CA 1
ATOM 3310 C C . GLU A 1 429 ? -22.945 1.628 41.007 1.00 71.94 429 GLU A C 1
ATOM 3312 O O . GLU A 1 429 ? -21.866 2.182 41.206 1.00 71.94 429 GLU A O 1
ATOM 3317 N N . MET A 1 430 ? -23.194 0.943 39.892 1.00 77.69 430 MET A N 1
ATOM 3318 C CA . MET A 1 430 ? -22.287 0.710 38.787 1.00 77.69 430 MET A CA 1
ATOM 3319 C C . MET A 1 430 ? -22.659 1.560 37.558 1.00 77.69 430 MET A C 1
ATOM 3321 O O . MET A 1 430 ? -23.822 1.882 37.302 1.00 77.69 430 MET A O 1
ATOM 3325 N N . ALA A 1 431 ? -21.649 1.969 36.796 1.00 82.44 431 ALA A N 1
ATOM 3326 C CA . ALA A 1 431 ? -21.761 2.588 35.481 1.00 82.44 431 ALA A CA 1
ATOM 3327 C C . ALA A 1 431 ? -21.363 1.585 34.401 1.00 82.44 431 ALA A C 1
ATOM 3329 O O . ALA A 1 431 ? -20.399 0.844 34.585 1.00 82.44 431 ALA A O 1
ATOM 3330 N N . ASP A 1 432 ? -22.067 1.625 33.269 1.00 86.88 432 ASP A N 1
ATOM 3331 C CA . ASP A 1 432 ? -21.651 0.932 32.052 1.00 86.88 432 ASP A CA 1
ATOM 3332 C C . ASP A 1 432 ? -20.347 1.555 31.525 1.00 86.88 432 ASP A C 1
ATOM 3334 O O . ASP A 1 432 ? -20.308 2.729 31.149 1.00 86.88 432 ASP A O 1
ATOM 3338 N N . SER A 1 433 ? -19.278 0.763 31.530 1.00 89.44 433 SER A N 1
ATOM 3339 C CA . SER A 1 433 ? -17.960 1.077 30.970 1.00 89.44 433 SER A CA 1
ATOM 3340 C C . SER A 1 433 ? -17.528 0.016 29.950 1.00 89.44 433 SER A C 1
ATOM 3342 O O . SER A 1 433 ? -16.335 -0.235 29.751 1.00 89.44 433 SER A O 1
ATOM 3344 N N . SER A 1 434 ? -18.515 -0.623 29.319 1.00 92.56 434 SER A N 1
ATOM 3345 C CA . SER A 1 434 ? -18.342 -1.727 28.381 1.00 92.56 434 SER A CA 1
ATOM 3346 C C . SER A 1 434 ? -17.562 -1.334 27.132 1.00 92.56 434 SER A C 1
ATOM 3348 O O . SER A 1 434 ? -17.662 -0.216 26.619 1.00 92.56 434 SER A O 1
ATOM 3350 N N . LEU A 1 435 ? -16.832 -2.304 26.586 1.00 93.56 435 LEU A N 1
ATOM 3351 C CA . LEU A 1 435 ? -16.211 -2.190 25.275 1.00 93.56 435 LEU A CA 1
ATOM 3352 C C . LEU A 1 435 ? -17.289 -2.352 24.204 1.00 93.56 435 LEU A C 1
ATOM 3354 O O . LEU A 1 435 ? -17.955 -3.385 24.155 1.00 93.56 435 LEU A O 1
ATOM 3358 N N . ARG A 1 436 ? -17.437 -1.357 23.331 1.00 91.31 436 ARG A N 1
ATOM 3359 C CA . ARG A 1 436 ? -18.369 -1.386 22.196 1.00 91.31 436 ARG A CA 1
ATOM 3360 C C . ARG A 1 436 ? -17.615 -1.318 20.877 1.00 91.31 436 ARG A C 1
ATOM 3362 O O . ARG A 1 436 ? -16.518 -0.759 20.821 1.00 91.31 436 ARG A O 1
ATOM 3369 N N . VAL A 1 437 ? -18.213 -1.854 19.818 1.00 91.06 437 VAL A N 1
ATOM 3370 C CA . VAL A 1 437 ? -17.653 -1.762 18.464 1.00 91.06 437 VAL A CA 1
ATOM 3371 C C . VAL A 1 437 ? -17.599 -0.286 18.034 1.00 91.06 437 VAL A C 1
ATOM 3373 O O . VAL A 1 437 ? -18.635 0.391 18.046 1.00 91.06 437 VAL A O 1
ATOM 3376 N N . PRO A 1 438 ? -16.421 0.243 17.649 1.00 86.81 438 PRO A N 1
ATOM 3377 C CA . PRO A 1 438 ? -16.288 1.612 17.159 1.00 86.81 438 PRO A CA 1
ATOM 3378 C C . PRO A 1 438 ? -17.110 1.881 15.893 1.00 86.81 438 PRO A C 1
ATOM 3380 O O . PRO A 1 438 ? -17.481 0.978 15.147 1.00 86.81 438 PRO A O 1
ATOM 3383 N N . HIS A 1 439 ? -17.363 3.155 15.596 1.00 82.38 439 HIS A N 1
ATOM 3384 C CA . HIS A 1 439 ? -18.057 3.517 14.359 1.00 82.38 439 HIS A CA 1
ATOM 3385 C C . HIS A 1 439 ? -17.183 3.218 13.136 1.00 82.38 439 HIS A C 1
ATOM 3387 O O . HIS A 1 439 ? -16.014 3.599 13.089 1.00 82.38 439 HIS A O 1
ATOM 3393 N N . GLY A 1 440 ? -17.765 2.555 12.136 1.00 79.62 440 GLY A N 1
ATOM 3394 C CA . GLY A 1 440 ? -17.057 2.118 10.928 1.00 79.62 440 GLY A CA 1
ATOM 3395 C C . GLY A 1 440 ? -16.300 0.793 11.075 1.00 79.62 440 GLY A C 1
ATOM 3396 O O . GLY A 1 440 ? -15.875 0.244 10.059 1.00 79.62 440 GLY A O 1
ATOM 3397 N N . ALA A 1 441 ? -16.186 0.263 12.294 1.00 83.69 441 ALA A N 1
ATOM 3398 C CA . ALA A 1 441 ? -15.694 -1.082 12.578 1.00 83.69 441 ALA A CA 1
ATOM 3399 C C . ALA A 1 441 ? -16.856 -2.088 12.625 1.00 83.69 441 ALA A C 1
ATOM 3401 O O . ALA A 1 441 ? -18.024 -1.710 12.571 1.00 83.69 441 ALA A O 1
ATOM 3402 N N . GLY A 1 442 ? -16.549 -3.375 12.713 1.00 88.25 442 GLY A N 1
ATOM 3403 C CA . GLY A 1 442 ? -17.550 -4.438 12.802 1.00 88.25 442 GLY A CA 1
ATOM 3404 C C . GLY A 1 442 ? -17.168 -5.635 11.953 1.00 88.25 442 GLY A C 1
ATOM 3405 O O . GLY A 1 442 ? -16.225 -5.578 11.164 1.00 88.25 442 GLY A O 1
ATOM 3406 N N . GLY A 1 443 ? -17.895 -6.730 12.125 1.00 93.75 443 GLY A N 1
ATOM 3407 C CA . GLY A 1 443 ? -17.604 -7.985 11.449 1.00 93.75 443 GLY A CA 1
ATOM 3408 C C . GLY A 1 443 ? -17.890 -9.182 12.335 1.00 93.75 443 GLY A C 1
ATOM 3409 O O . GLY A 1 443 ? -18.719 -9.135 13.238 1.00 93.75 443 GLY A O 1
ATOM 3410 N N . ARG A 1 444 ? -17.207 -10.288 12.064 1.00 96.25 444 ARG A N 1
ATOM 3411 C CA . ARG A 1 444 ? -17.381 -11.537 12.799 1.00 96.25 444 ARG A CA 1
ATOM 3412 C C . ARG A 1 444 ? -16.314 -11.679 13.874 1.00 96.25 444 ARG A C 1
ATOM 3414 O O . ARG A 1 444 ? -15.133 -11.527 13.575 1.00 96.25 444 ARG A O 1
ATOM 3421 N N . VAL A 1 445 ? -16.707 -12.028 15.094 1.00 96.38 445 VAL A N 1
ATOM 3422 C CA . VAL A 1 445 ? -15.758 -12.360 16.166 1.00 96.38 445 VAL A CA 1
ATOM 3423 C C . VAL A 1 445 ? -15.038 -13.656 15.797 1.00 96.38 445 VAL A C 1
ATOM 3425 O O . VAL A 1 445 ? -15.686 -14.691 15.630 1.00 96.38 445 VAL A O 1
ATOM 3428 N N . ILE A 1 446 ? -13.717 -13.602 15.635 1.00 95.25 446 ILE A N 1
ATOM 3429 C CA . ILE A 1 446 ? -12.903 -14.761 15.233 1.00 95.25 446 ILE A CA 1
ATOM 3430 C C . ILE A 1 446 ? -12.167 -15.404 16.402 1.00 95.25 446 ILE A C 1
ATOM 3432 O O . ILE A 1 446 ? -11.986 -16.618 16.398 1.00 95.25 446 ILE A O 1
ATOM 3436 N N . ASP A 1 447 ? -11.762 -14.611 17.391 1.00 94.94 447 ASP A N 1
ATOM 3437 C CA . ASP A 1 447 ? -10.955 -15.072 18.516 1.00 94.94 447 ASP A CA 1
ATOM 3438 C C . ASP A 1 447 ? -11.135 -14.134 19.717 1.00 94.94 447 ASP A C 1
ATOM 3440 O O . ASP A 1 447 ? -11.407 -12.938 19.559 1.00 94.94 447 ASP A O 1
ATOM 3444 N N . VAL A 1 448 ? -10.996 -14.690 20.917 1.00 95.31 448 VAL A N 1
ATOM 3445 C CA . VAL A 1 448 ? -11.096 -13.977 22.193 1.00 95.31 448 VAL A CA 1
ATOM 3446 C C . VAL A 1 448 ? -9.958 -14.453 23.082 1.00 95.31 448 VAL A C 1
ATOM 3448 O O . VAL A 1 448 ? -9.891 -15.628 23.443 1.00 95.31 448 VAL A O 1
ATOM 3451 N N . ARG A 1 449 ? -9.081 -13.530 23.471 1.00 94.38 449 ARG A N 1
ATOM 3452 C CA . ARG A 1 449 ? -7.912 -13.808 24.310 1.00 94.38 449 ARG A CA 1
ATOM 3453 C C . ARG A 1 449 ? -8.093 -13.126 25.655 1.00 94.38 449 ARG A C 1
ATOM 3455 O O . ARG A 1 449 ? -8.432 -11.950 25.716 1.00 94.38 449 ARG A O 1
ATOM 3462 N N . ILE A 1 450 ? -7.889 -13.877 26.732 1.00 93.31 450 ILE A N 1
ATOM 3463 C CA . ILE A 1 450 ? -8.010 -13.378 28.102 1.00 93.31 450 ILE A CA 1
ATOM 3464 C C . ILE A 1 450 ? -6.657 -13.563 28.773 1.00 93.31 450 ILE A C 1
ATOM 3466 O O . ILE A 1 450 ? -6.185 -14.690 28.913 1.00 93.31 450 ILE A O 1
ATOM 3470 N N . PHE A 1 451 ? -6.053 -12.457 29.184 1.00 93.12 451 PHE A N 1
ATOM 3471 C CA . PHE A 1 451 ? -4.780 -12.427 29.886 1.00 93.12 451 PHE A CA 1
ATOM 3472 C C . PHE A 1 451 ? -5.037 -12.193 31.373 1.00 93.12 451 PHE A C 1
ATOM 3474 O O . PHE A 1 451 ? -5.742 -11.254 31.753 1.00 93.12 451 PHE A O 1
ATOM 3481 N N . THR A 1 452 ? -4.468 -13.043 32.226 1.00 90.06 452 THR A N 1
ATOM 3482 C CA . THR A 1 452 ? -4.503 -12.905 33.690 1.00 90.06 452 THR A CA 1
ATOM 3483 C C . THR A 1 452 ? -3.082 -12.725 34.239 1.00 90.06 452 THR A C 1
ATOM 3485 O O . THR A 1 452 ? -2.118 -13.118 33.577 1.00 90.06 452 THR A O 1
ATOM 3488 N N . PRO A 1 453 ? -2.895 -12.096 35.415 1.00 86.56 453 PRO A N 1
ATOM 3489 C CA . PRO A 1 453 ? -1.564 -11.895 35.997 1.00 86.56 453 PRO A CA 1
ATOM 3490 C C . PRO A 1 453 ? -0.755 -13.192 36.148 1.00 86.56 453 PRO A C 1
ATOM 3492 O O . PRO A 1 453 ? 0.470 -13.165 36.126 1.00 86.56 453 PRO A O 1
ATOM 3495 N N . GLU A 1 454 ? -1.444 -14.332 36.250 1.00 84.56 454 GLU A N 1
ATOM 3496 C CA . GLU A 1 454 ? -0.851 -15.672 36.276 1.00 84.56 454 GLU A CA 1
ATOM 3497 C C . GLU A 1 454 ? -0.269 -16.085 34.916 1.00 84.56 454 GLU A C 1
ATOM 3499 O O . GLU A 1 454 ? 0.811 -16.669 34.859 1.00 84.56 454 GLU A O 1
ATOM 3504 N N . THR A 1 455 ? -0.962 -15.781 33.813 1.00 84.06 455 THR A N 1
ATOM 3505 C CA . THR A 1 455 ? -0.494 -16.103 32.455 1.00 84.06 455 THR A CA 1
ATOM 3506 C C . THR A 1 455 ? 0.515 -15.088 31.934 1.00 84.06 455 THR A C 1
ATOM 3508 O O . THR A 1 455 ? 1.332 -15.411 31.073 1.00 84.06 455 THR A O 1
ATOM 3511 N N . THR A 1 456 ? 0.437 -13.846 32.412 1.00 82.50 456 THR A N 1
ATOM 3512 C CA . THR A 1 456 ? 1.226 -12.719 31.910 1.00 82.50 456 THR A CA 1
ATOM 3513 C C . THR A 1 456 ? 1.708 -11.863 33.086 1.00 82.50 456 THR A C 1
ATOM 3515 O O . THR A 1 456 ? 1.072 -10.862 33.426 1.00 82.50 456 THR A O 1
ATOM 3518 N N . PRO A 1 457 ? 2.842 -12.233 33.712 1.00 70.12 457 PRO A N 1
ATOM 3519 C CA . PRO A 1 457 ? 3.361 -11.555 34.905 1.00 70.12 457 PRO A CA 1
ATOM 3520 C C . PRO A 1 457 ? 3.843 -10.115 34.646 1.00 70.12 457 PRO A C 1
ATOM 3522 O O . PRO A 1 457 ? 4.077 -9.369 35.590 1.00 70.12 457 PRO A O 1
ATOM 3525 N N . GLU A 1 458 ? 3.963 -9.702 33.381 1.00 75.94 458 GLU A N 1
ATOM 3526 C CA . GLU A 1 458 ? 4.333 -8.339 32.967 1.00 75.94 458 GLU A CA 1
ATOM 3527 C C . GLU A 1 458 ? 3.165 -7.335 33.010 1.00 75.94 458 GLU A C 1
ATOM 3529 O O . GLU A 1 458 ? 3.342 -6.154 32.698 1.00 75.94 458 GLU A O 1
ATOM 3534 N N . MET A 1 459 ? 1.955 -7.770 33.380 1.00 79.12 459 MET A N 1
ATOM 3535 C CA . MET A 1 459 ? 0.804 -6.873 33.460 1.00 79.12 459 MET A CA 1
ATOM 3536 C C . MET A 1 459 ? 0.960 -5.785 34.527 1.00 79.12 459 MET A C 1
ATOM 3538 O O . MET A 1 459 ? 1.596 -5.955 35.568 1.00 79.12 459 MET A O 1
ATOM 3542 N N . LYS A 1 460 ? 0.334 -4.631 34.268 1.00 78.06 460 LYS A N 1
ATOM 3543 C CA . LYS A 1 460 ? 0.361 -3.492 35.192 1.00 78.06 460 LYS A CA 1
ATOM 3544 C C . LYS A 1 460 ? -0.288 -3.871 36.525 1.00 78.06 460 LYS A C 1
ATOM 3546 O O . LYS A 1 460 ? -1.359 -4.475 36.559 1.00 78.06 460 LYS A O 1
ATOM 3551 N N . ALA A 1 461 ? 0.330 -3.441 37.624 1.00 80.38 461 ALA A N 1
ATOM 3552 C CA . ALA A 1 461 ? -0.232 -3.617 38.957 1.00 80.38 461 ALA A CA 1
ATOM 3553 C C . ALA A 1 461 ? -1.651 -3.020 39.034 1.00 80.38 461 ALA A C 1
ATOM 3555 O O . ALA A 1 461 ? -1.879 -1.888 38.605 1.00 80.38 461 ALA A O 1
ATOM 3556 N N . GLY A 1 462 ? -2.598 -3.789 39.576 1.00 84.19 462 GLY A N 1
ATOM 3557 C CA . GLY A 1 462 ? -4.008 -3.398 39.679 1.00 84.19 462 GLY A CA 1
ATOM 3558 C C . GLY A 1 462 ? -4.890 -3.811 38.494 1.00 84.19 462 GLY A C 1
ATOM 3559 O O . GLY A 1 462 ? -6.088 -3.544 38.537 1.00 84.19 462 GLY A O 1
ATOM 3560 N N . VAL A 1 463 ? -4.349 -4.474 37.466 1.00 88.94 463 VAL A N 1
ATOM 3561 C CA . VAL A 1 463 ? -5.148 -5.144 36.425 1.00 88.94 463 VAL A CA 1
ATOM 3562 C C . VAL A 1 463 ? -5.545 -6.537 36.913 1.00 88.94 463 VAL A C 1
ATOM 3564 O O . VAL A 1 463 ? -4.688 -7.324 37.307 1.00 88.94 463 VAL A O 1
ATOM 3567 N N . ILE A 1 464 ? -6.843 -6.837 36.894 1.00 90.44 464 ILE A N 1
ATOM 3568 C CA . ILE A 1 464 ? -7.391 -8.157 37.235 1.00 90.44 464 ILE A CA 1
ATOM 3569 C C . ILE A 1 464 ? -7.274 -9.085 36.025 1.00 90.44 464 ILE A C 1
ATOM 3571 O O . ILE A 1 464 ? -6.766 -10.198 36.137 1.00 90.44 464 ILE A O 1
ATOM 3575 N N . CYS A 1 465 ? -7.732 -8.620 34.863 1.00 91.81 465 CYS A N 1
ATOM 3576 C CA . CYS A 1 465 ? -7.540 -9.287 33.583 1.00 91.81 465 CYS A CA 1
ATOM 3577 C C . CYS A 1 465 ? -7.579 -8.277 32.431 1.00 91.81 465 CYS A C 1
ATOM 3579 O O . CYS A 1 465 ? -8.137 -7.184 32.556 1.00 91.81 465 CYS A O 1
ATOM 3581 N N . GLU A 1 466 ? -6.996 -8.658 31.302 1.00 93.81 466 GLU A N 1
ATOM 3582 C CA . GLU A 1 466 ? -7.105 -7.941 30.034 1.00 93.81 466 GLU A CA 1
ATOM 3583 C C . GLU A 1 466 ? -7.781 -8.851 29.010 1.00 93.81 466 GLU A C 1
ATOM 3585 O O . GLU A 1 466 ? -7.413 -10.017 28.860 1.00 93.81 466 GLU A O 1
ATOM 3590 N N . ILE A 1 467 ? -8.809 -8.337 28.338 1.00 95.00 467 ILE A N 1
ATOM 3591 C CA . ILE A 1 467 ? -9.589 -9.083 27.351 1.00 95.00 467 ILE A CA 1
ATOM 3592 C C . ILE A 1 467 ? -9.356 -8.451 25.990 1.00 95.00 467 ILE A C 1
ATOM 3594 O O . ILE A 1 467 ? -9.604 -7.259 25.803 1.00 95.00 467 ILE A O 1
ATOM 3598 N N . GLU A 1 468 ? -8.925 -9.263 25.033 1.00 95.50 468 GLU A N 1
ATOM 3599 C CA . GLU A 1 468 ? -8.810 -8.903 23.628 1.00 95.50 468 GLU A CA 1
ATOM 3600 C C . GLU A 1 468 ? -9.847 -9.672 22.807 1.00 95.50 468 GLU A C 1
ATOM 3602 O O . GLU A 1 468 ? -9.927 -10.898 22.869 1.00 95.50 468 GLU A O 1
ATOM 3607 N N . VAL A 1 469 ? -10.622 -8.951 22.002 1.00 96.00 469 VAL A N 1
ATOM 3608 C CA . VAL A 1 469 ? -11.587 -9.506 21.053 1.00 96.00 469 VAL A CA 1
ATOM 3609 C C . VAL A 1 469 ? -11.121 -9.161 19.643 1.00 96.00 469 VAL A C 1
ATOM 3611 O O . VAL A 1 469 ? -10.963 -7.984 19.302 1.00 96.00 469 VAL A O 1
ATOM 3614 N N . LEU A 1 470 ? -10.888 -10.190 18.828 1.00 96.12 470 LEU A N 1
ATOM 3615 C CA . LEU A 1 470 ? -10.517 -10.051 17.424 1.00 96.12 470 LEU A CA 1
ATOM 3616 C C . LEU A 1 470 ? -11.768 -10.153 16.551 1.00 96.12 470 LEU A C 1
ATOM 3618 O O . LEU A 1 470 ? -12.484 -11.160 16.579 1.00 96.12 470 LEU A O 1
ATOM 3622 N N . THR A 1 471 ? -12.020 -9.119 15.755 1.00 95.38 471 THR A N 1
ATOM 3623 C CA . THR A 1 471 ? -13.117 -9.078 14.783 1.00 95.38 471 THR A CA 1
ATOM 3624 C C . THR A 1 471 ? -12.537 -9.094 13.374 1.00 95.38 471 THR A C 1
ATOM 3626 O O . THR A 1 471 ? -11.560 -8.411 13.082 1.00 95.38 471 THR A O 1
ATOM 3629 N N . ALA A 1 472 ? -13.110 -9.909 12.492 1.00 95.56 472 ALA A N 1
ATOM 3630 C CA . ALA A 1 472 ? -12.701 -9.995 11.098 1.00 95.56 472 ALA A CA 1
ATOM 3631 C C . ALA A 1 472 ? -13.844 -9.591 10.173 1.00 95.56 472 ALA A C 1
ATOM 3633 O O . ALA A 1 472 ? -14.987 -10.035 10.336 1.00 95.56 472 ALA A O 1
ATOM 3634 N N . ARG A 1 473 ? -13.525 -8.802 9.150 1.00 93.56 473 ARG A N 1
ATOM 3635 C CA . ARG A 1 473 ? -14.478 -8.376 8.122 1.00 93.56 473 ARG A CA 1
ATOM 3636 C C . ARG A 1 473 ? -13.942 -8.616 6.726 1.00 93.56 473 ARG A C 1
ATOM 3638 O O . ARG A 1 473 ? -12.748 -8.505 6.463 1.00 93.56 473 ARG A O 1
ATOM 3645 N N . LEU A 1 474 ? -14.861 -8.926 5.821 1.00 93.44 474 LEU A N 1
ATOM 3646 C CA . LEU A 1 474 ? -14.580 -9.062 4.401 1.00 93.44 474 LEU A CA 1
ATOM 3647 C C . LEU A 1 474 ? -14.874 -7.724 3.715 1.00 93.44 474 LEU A C 1
ATOM 3649 O O . LEU A 1 474 ? -16.024 -7.299 3.617 1.00 93.44 474 LEU A O 1
ATOM 3653 N N . CYS A 1 475 ? -13.822 -7.049 3.268 1.00 94.25 475 CYS A N 1
ATOM 3654 C CA . CYS A 1 475 ? -13.876 -5.702 2.714 1.00 94.25 475 CYS A CA 1
ATOM 3655 C C . CYS A 1 475 ? -13.895 -5.749 1.184 1.00 94.25 475 CYS A C 1
ATOM 3657 O O . CYS A 1 475 ? -12.843 -5.742 0.518 1.00 94.25 475 CYS A O 1
ATOM 3659 N N . LYS A 1 476 ? -15.114 -5.789 0.635 1.00 94.88 476 LYS A N 1
ATOM 3660 C CA . LYS A 1 476 ? -15.372 -5.683 -0.808 1.00 94.88 476 LYS A CA 1
ATOM 3661 C C . LYS A 1 476 ? -14.924 -4.322 -1.346 1.00 94.88 476 LYS A C 1
ATOM 3663 O O . LYS A 1 476 ? -14.568 -3.421 -0.591 1.00 94.88 476 LYS A O 1
ATOM 3668 N N . LEU A 1 477 ? -14.840 -4.204 -2.666 1.00 94.56 477 LEU A N 1
ATOM 3669 C CA . LEU A 1 477 ? -14.532 -2.939 -3.328 1.00 94.56 477 LEU A CA 1
ATOM 3670 C C . LEU A 1 477 ? -15.761 -2.021 -3.313 1.00 94.56 477 LEU A C 1
ATOM 3672 O O . LEU A 1 477 ? -16.834 -2.435 -3.748 1.00 94.56 477 LEU A O 1
ATOM 3676 N N . GLU A 1 478 ? -15.584 -0.790 -2.839 1.00 94.94 478 GLU A N 1
ATOM 3677 C CA . GLU A 1 478 ? -16.649 0.213 -2.722 1.00 94.94 478 GLU A CA 1
ATOM 3678 C C . GLU A 1 478 ? -16.315 1.495 -3.501 1.00 94.94 478 GLU A C 1
ATOM 3680 O O . GLU A 1 478 ? -15.160 1.769 -3.835 1.00 94.94 478 GLU A O 1
ATOM 3685 N N . VAL A 1 479 ? -17.338 2.305 -3.791 1.00 96.56 479 VAL A N 1
ATOM 3686 C CA . VAL A 1 479 ? -17.145 3.649 -4.358 1.00 96.56 479 VAL A CA 1
ATOM 3687 C C . VAL A 1 479 ? -16.383 4.509 -3.350 1.00 96.56 479 VAL A C 1
ATOM 3689 O O . VAL A 1 479 ? -16.767 4.601 -2.187 1.00 96.56 479 VAL A O 1
ATOM 3692 N N . GLY A 1 480 ? -15.305 5.148 -3.796 1.00 95.44 480 GLY A N 1
ATOM 3693 C CA . GLY A 1 480 ? -14.384 5.899 -2.945 1.00 95.44 480 GLY A CA 1
ATOM 3694 C C . GLY A 1 480 ? -13.112 5.134 -2.560 1.00 95.44 480 GLY A C 1
ATOM 3695 O O . GLY A 1 480 ? -12.146 5.769 -2.127 1.00 95.44 480 GLY A O 1
ATOM 3696 N N . ASP A 1 481 ? -13.059 3.812 -2.761 1.00 96.88 481 ASP A N 1
ATOM 3697 C CA . ASP A 1 481 ? -11.816 3.049 -2.614 1.00 96.88 481 ASP A CA 1
ATOM 3698 C C . ASP A 1 481 ? -10.806 3.438 -3.698 1.00 96.88 481 ASP A C 1
ATOM 3700 O O . ASP A 1 481 ? -11.159 3.758 -4.838 1.00 96.88 481 ASP A O 1
ATOM 3704 N N . LYS A 1 482 ? -9.519 3.382 -3.350 1.00 97.06 482 LYS A N 1
ATOM 3705 C CA . LYS A 1 482 ? -8.432 3.720 -4.267 1.00 97.06 482 LYS A CA 1
ATOM 3706 C C . LYS A 1 482 ? -7.778 2.477 -4.867 1.00 97.06 482 LYS A C 1
ATOM 3708 O O . LYS A 1 482 ? -7.317 1.589 -4.146 1.00 97.06 482 LYS A O 1
ATOM 3713 N N . LEU A 1 483 ? -7.668 2.466 -6.191 1.00 97.19 483 LEU A N 1
ATOM 3714 C CA . LEU A 1 483 ? -6.932 1.470 -6.963 1.00 97.19 483 LEU A CA 1
ATOM 3715 C C . LEU A 1 483 ? -5.706 2.104 -7.627 1.00 97.19 483 LEU A C 1
ATOM 3717 O O . LEU A 1 483 ? -5.656 3.315 -7.861 1.00 97.19 483 LEU A O 1
ATOM 3721 N N . ALA A 1 484 ? -4.712 1.280 -7.937 1.00 96.94 484 ALA A N 1
ATOM 3722 C CA . ALA A 1 484 ? -3.530 1.708 -8.676 1.00 96.94 484 ALA A CA 1
ATOM 3723 C C . ALA A 1 484 ? -2.949 0.581 -9.532 1.00 96.94 484 ALA A C 1
ATOM 3725 O O . ALA A 1 484 ? -3.160 -0.595 -9.242 1.00 96.94 484 ALA A O 1
ATOM 3726 N N . GLY A 1 485 ? -2.206 0.943 -10.573 1.00 95.94 485 GLY A N 1
ATOM 3727 C CA . GLY A 1 485 ? -1.311 0.031 -11.280 1.00 95.94 485 GLY A CA 1
ATOM 3728 C C . GLY A 1 485 ? 0.144 0.219 -10.841 1.00 95.94 485 GLY A C 1
ATOM 3729 O O . GLY A 1 485 ? 0.472 1.083 -10.025 1.00 95.94 485 GLY A O 1
ATOM 3730 N N . ARG A 1 486 ? 1.043 -0.596 -11.402 1.00 95.81 486 ARG A N 1
ATOM 3731 C CA . ARG A 1 486 ? 2.483 -0.566 -11.077 1.00 95.81 486 ARG A CA 1
ATOM 3732 C C . ARG A 1 486 ? 3.226 0.649 -11.641 1.00 95.81 486 ARG A C 1
ATOM 3734 O O . ARG A 1 486 ? 4.282 0.990 -11.129 1.00 95.81 486 ARG A O 1
ATOM 3741 N N . HIS A 1 487 ? 2.655 1.326 -12.633 1.00 96.38 487 HIS A N 1
ATOM 3742 C CA . HIS A 1 487 ? 3.275 2.434 -13.373 1.00 96.38 487 HIS A CA 1
ATOM 3743 C C . HIS A 1 487 ? 2.905 3.817 -12.800 1.00 96.38 487 HIS A C 1
ATOM 3745 O O . HIS A 1 487 ? 2.857 4.823 -13.511 1.00 96.38 487 HIS A O 1
ATOM 3751 N N . GLY A 1 488 ? 2.512 3.878 -11.523 1.00 93.50 488 GLY A N 1
ATOM 3752 C CA . GLY A 1 488 ? 2.104 5.121 -10.857 1.00 93.50 488 GLY A CA 1
ATOM 3753 C C . GLY A 1 488 ? 0.749 5.689 -11.306 1.00 93.50 488 GLY A C 1
ATOM 3754 O O . GLY A 1 488 ? 0.384 6.796 -10.892 1.00 93.50 488 GLY A O 1
ATOM 3755 N N . ASN A 1 489 ? -0.014 4.959 -12.130 1.00 93.50 489 ASN A N 1
ATOM 3756 C CA . ASN A 1 489 ? -1.416 5.267 -12.403 1.00 93.50 489 ASN A CA 1
ATOM 3757 C C . ASN A 1 489 ? -2.248 4.945 -11.155 1.00 93.50 489 ASN A C 1
ATOM 3759 O O . ASN A 1 489 ? -2.183 3.841 -10.618 1.00 93.50 489 ASN A O 1
ATOM 3763 N N . LYS A 1 490 ? -3.019 5.921 -10.679 1.00 94.12 490 LYS A N 1
ATOM 3764 C CA . LYS A 1 490 ? -3.817 5.820 -9.456 1.00 94.12 490 LYS A CA 1
ATOM 3765 C C . LYS A 1 490 ? -5.176 6.440 -9.695 1.00 94.12 490 LYS A C 1
ATOM 3767 O O . LYS A 1 490 ? -5.266 7.411 -10.437 1.00 94.12 490 LYS A O 1
ATOM 3772 N N . GLY A 1 491 ? -6.189 5.921 -9.023 1.00 95.00 491 GLY A N 1
ATOM 3773 C CA . GLY A 1 491 ? -7.524 6.458 -9.169 1.00 95.00 491 GLY A CA 1
ATOM 3774 C C . GLY A 1 491 ? -8.493 5.990 -8.106 1.00 95.00 491 GLY A C 1
ATOM 3775 O O . GLY A 1 491 ? -8.268 4.984 -7.433 1.00 95.00 491 GLY A O 1
ATOM 3776 N N . ILE A 1 492 ? -9.554 6.765 -7.930 1.00 96.94 492 ILE A N 1
ATOM 3777 C CA . ILE A 1 492 ? -10.634 6.461 -6.993 1.00 96.94 492 ILE A CA 1
ATOM 3778 C C . ILE A 1 492 ? -11.771 5.831 -7.788 1.00 96.94 492 ILE A C 1
ATOM 3780 O O . ILE A 1 492 ? -12.126 6.332 -8.854 1.00 96.94 492 ILE A O 1
ATOM 3784 N N . VAL A 1 493 ? -12.349 4.746 -7.275 1.00 97.38 493 VAL A N 1
ATOM 3785 C CA . VAL A 1 493 ? -13.557 4.156 -7.857 1.00 97.38 493 VAL A CA 1
ATOM 3786 C C . VAL A 1 493 ? -14.691 5.167 -7.724 1.00 97.38 493 VAL A C 1
ATOM 3788 O O . VAL A 1 493 ? -15.160 5.425 -6.618 1.00 97.38 493 VAL A O 1
ATOM 3791 N N . ALA A 1 494 ? -15.112 5.761 -8.836 1.00 97.19 494 ALA A N 1
ATOM 3792 C CA . ALA A 1 494 ? -16.156 6.783 -8.852 1.00 97.19 494 ALA A CA 1
ATOM 3793 C C . ALA A 1 494 ? -17.551 6.180 -9.013 1.00 97.19 494 ALA A C 1
ATOM 3795 O O . ALA A 1 494 ? -18.521 6.700 -8.467 1.00 97.19 494 ALA A O 1
ATOM 3796 N N . THR A 1 495 ? -17.660 5.077 -9.752 1.00 96.69 495 THR A N 1
ATOM 3797 C CA . THR A 1 495 ? -18.926 4.371 -9.939 1.00 96.69 495 THR A CA 1
ATOM 3798 C C . THR A 1 495 ? -18.697 2.888 -10.214 1.00 96.69 495 THR A C 1
ATOM 3800 O O . THR A 1 495 ? -17.660 2.490 -10.757 1.00 96.69 495 THR A O 1
ATOM 3803 N N . ILE A 1 496 ? -19.683 2.081 -9.827 1.00 97.19 496 ILE A N 1
ATOM 3804 C CA . ILE A 1 496 ? -19.752 0.650 -10.110 1.00 97.19 496 ILE A CA 1
ATOM 3805 C C . ILE A 1 496 ? -20.925 0.445 -11.070 1.00 97.19 496 ILE A C 1
ATOM 3807 O O . ILE A 1 496 ? -22.071 0.716 -10.715 1.00 97.19 496 ILE A O 1
ATOM 3811 N N . VAL A 1 497 ? -20.628 -0.002 -12.286 1.00 97.06 497 VAL A N 1
ATOM 3812 C CA . VAL A 1 497 ? -21.588 -0.111 -13.393 1.00 97.06 497 VAL A CA 1
ATOM 3813 C C . VAL A 1 497 ? -22.040 -1.568 -13.544 1.00 97.06 497 VAL A C 1
ATOM 3815 O O . VAL A 1 497 ? -21.189 -2.460 -13.445 1.00 97.06 497 VAL A O 1
ATOM 3818 N N . PRO A 1 498 ? -23.344 -1.837 -13.763 1.00 97.00 498 PRO A N 1
ATOM 3819 C CA . PRO A 1 498 ? -23.852 -3.182 -14.037 1.00 97.00 498 PRO A CA 1
ATOM 3820 C C . PRO A 1 498 ? -23.129 -3.875 -15.198 1.00 97.00 498 PRO A C 1
ATOM 3822 O O . PRO A 1 498 ? -22.605 -3.217 -16.096 1.00 97.00 498 PRO A O 1
ATOM 3825 N N . ASP A 1 499 ? -23.104 -5.209 -15.187 1.00 96.12 499 ASP A N 1
ATOM 3826 C CA . ASP A 1 499 ? -22.386 -6.005 -16.195 1.00 96.12 499 ASP A CA 1
ATOM 3827 C C . ASP A 1 499 ? -22.906 -5.724 -17.619 1.00 96.12 499 ASP A C 1
ATOM 3829 O O . ASP A 1 499 ? -22.120 -5.680 -18.563 1.00 96.12 499 ASP A O 1
ATOM 3833 N N . GLU A 1 500 ? -24.214 -5.514 -17.754 1.00 95.38 500 GLU A N 1
ATOM 3834 C CA . GLU A 1 500 ? -24.935 -5.252 -19.001 1.00 95.38 500 GLU A CA 1
ATOM 3835 C C . GLU A 1 500 ? -24.674 -3.866 -19.605 1.00 95.38 500 GLU A C 1
ATOM 3837 O O . GLU A 1 500 ? -24.739 -3.715 -20.820 1.00 95.38 500 GLU A O 1
ATOM 3842 N N . ASP A 1 501 ? -24.347 -2.872 -18.778 1.00 96.31 501 ASP A N 1
ATOM 3843 C CA . ASP A 1 501 ? -24.122 -1.488 -19.213 1.00 96.31 501 ASP A CA 1
ATOM 3844 C C . ASP A 1 501 ? -22.651 -1.222 -19.565 1.00 96.31 501 ASP A C 1
ATOM 3846 O O . ASP A 1 501 ? -22.323 -0.207 -20.187 1.00 96.31 501 ASP A O 1
ATOM 3850 N N . MET A 1 502 ? -21.744 -2.109 -19.146 1.00 96.75 502 MET A N 1
ATOM 3851 C CA . MET A 1 502 ? -20.314 -1.956 -19.392 1.00 96.75 502 MET A CA 1
ATOM 3852 C C . MET A 1 502 ? -19.981 -2.100 -20.883 1.00 96.75 502 MET A C 1
ATOM 3854 O O . MET A 1 502 ? -20.541 -2.964 -21.562 1.00 96.75 502 MET A O 1
ATOM 3858 N N . PRO A 1 503 ? -19.017 -1.317 -21.406 1.00 97.00 503 PRO A N 1
ATOM 3859 C CA . PRO A 1 503 ? -18.493 -1.545 -22.744 1.00 97.00 503 PRO A CA 1
ATOM 3860 C C . PRO A 1 503 ? -17.967 -2.974 -22.889 1.00 97.00 503 PRO A C 1
ATOM 3862 O O . PRO A 1 503 ? -17.275 -3.478 -22.000 1.00 97.00 503 PRO A O 1
ATOM 3865 N N . TYR A 1 504 ? -18.263 -3.622 -24.010 1.00 96.81 504 TYR A N 1
ATOM 3866 C CA . TYR A 1 504 ? -17.913 -5.023 -24.226 1.00 96.81 504 TYR A CA 1
ATOM 3867 C C . TYR A 1 504 ? -17.186 -5.253 -25.550 1.00 96.81 504 TYR A C 1
ATOM 3869 O O . TYR A 1 504 ? -17.287 -4.478 -26.507 1.00 96.81 504 TYR A O 1
ATOM 3877 N N . LEU A 1 505 ? -16.385 -6.315 -25.560 1.00 95.94 505 LEU A N 1
ATOM 3878 C CA . LEU A 1 505 ? -15.612 -6.789 -26.701 1.00 95.94 505 LEU A CA 1
ATOM 3879 C C . LEU A 1 505 ? -16.519 -7.441 -27.763 1.00 95.94 505 LEU A C 1
ATOM 3881 O O . LEU A 1 505 ? -17.622 -7.877 -27.442 1.00 95.94 505 LEU A O 1
ATOM 3885 N N . PRO A 1 506 ? -16.054 -7.608 -29.016 1.00 94.06 506 PRO A N 1
ATOM 3886 C CA . PRO A 1 506 ? -16.827 -8.284 -30.065 1.00 94.06 506 PRO A CA 1
ATOM 3887 C C . PRO A 1 506 ? -17.262 -9.723 -29.733 1.00 94.06 506 PRO A C 1
ATOM 3889 O O . PRO A 1 506 ? -18.205 -10.231 -30.334 1.00 94.06 506 PRO A O 1
ATOM 3892 N N . ASP A 1 507 ? -16.586 -10.381 -28.788 1.00 91.94 507 ASP A N 1
ATOM 3893 C CA . ASP A 1 507 ? -16.924 -11.720 -28.293 1.00 91.94 507 ASP A CA 1
ATOM 3894 C C . ASP A 1 507 ? -18.008 -11.723 -27.192 1.00 91.94 507 ASP A C 1
ATOM 3896 O O . ASP A 1 507 ? -18.390 -12.788 -26.706 1.00 91.94 507 ASP A O 1
ATOM 3900 N N . GLY A 1 508 ? -18.521 -10.548 -26.812 1.00 93.00 508 GLY A N 1
ATOM 3901 C CA . GLY A 1 508 ? -19.522 -10.366 -25.759 1.00 93.00 508 GLY A CA 1
ATOM 3902 C C . GLY A 1 508 ? -18.942 -10.176 -24.355 1.00 93.00 508 GLY A C 1
ATOM 3903 O O . GLY A 1 508 ? -19.708 -9.984 -23.413 1.00 93.00 508 GLY A O 1
ATOM 3904 N N . THR A 1 509 ? -17.618 -10.218 -24.181 1.00 94.81 509 THR A N 1
ATOM 3905 C CA . THR A 1 509 ? -16.987 -10.062 -22.864 1.00 94.81 509 THR A CA 1
ATOM 3906 C C . THR A 1 509 ? -16.986 -8.589 -22.435 1.00 94.81 509 THR A C 1
ATOM 3908 O O . THR A 1 509 ? -16.342 -7.774 -23.104 1.00 94.81 509 THR A O 1
ATOM 3911 N N . PRO A 1 510 ? -17.648 -8.210 -21.324 1.00 97.00 510 PRO A N 1
ATOM 3912 C CA . PRO A 1 510 ? -17.588 -6.846 -20.808 1.00 97.00 510 PRO A CA 1
ATOM 3913 C C . PRO A 1 510 ? -16.214 -6.546 -20.204 1.00 97.00 510 PRO A C 1
ATOM 3915 O O . PRO A 1 510 ? -15.574 -7.421 -19.613 1.00 97.00 510 PRO A O 1
ATOM 3918 N N . VAL A 1 511 ? -15.764 -5.299 -20.328 1.00 97.12 511 VAL A N 1
ATOM 3919 C CA . VAL A 1 511 ? -14.518 -4.848 -19.697 1.00 97.12 511 VAL A CA 1
ATOM 3920 C C . VAL A 1 511 ? -14.703 -4.731 -18.185 1.00 97.12 511 VAL A C 1
ATOM 3922 O O . VAL A 1 511 ? -15.778 -4.400 -17.694 1.00 97.12 511 VAL A O 1
ATOM 3925 N N . ASP A 1 512 ? -13.651 -5.018 -17.433 1.00 97.38 512 ASP A N 1
ATOM 3926 C CA . ASP A 1 512 ? -13.661 -5.014 -15.971 1.00 97.38 512 ASP A CA 1
ATOM 3927 C C . ASP A 1 512 ? -13.493 -3.590 -15.415 1.00 97.38 512 ASP A C 1
ATOM 3929 O O . ASP A 1 512 ? -14.140 -3.202 -14.439 1.00 97.38 512 ASP A O 1
ATOM 3933 N N . ILE A 1 513 ? -12.631 -2.796 -16.046 1.00 97.25 513 ILE A N 1
ATOM 3934 C CA . ILE A 1 513 ? -12.270 -1.452 -15.596 1.00 97.25 513 ILE A CA 1
ATOM 3935 C C . ILE A 1 513 ? -12.135 -0.508 -16.792 1.00 97.25 513 ILE A C 1
ATOM 3937 O O . ILE A 1 513 ? -11.588 -0.874 -17.833 1.00 97.25 513 ILE A O 1
ATOM 3941 N N . VAL A 1 514 ? -12.620 0.725 -16.642 1.00 96.94 514 VAL A N 1
ATOM 3942 C CA . VAL A 1 514 ? -12.441 1.780 -17.648 1.00 96.94 514 VAL A CA 1
ATOM 3943 C C . VAL A 1 514 ? -11.584 2.893 -17.060 1.00 96.94 514 VAL A C 1
ATOM 3945 O O . VAL A 1 514 ? -11.941 3.509 -16.052 1.00 96.94 514 VAL A O 1
ATOM 3948 N N . LEU A 1 515 ? -10.446 3.143 -17.706 1.00 96.06 515 LEU A N 1
ATOM 3949 C CA . LEU A 1 515 ? -9.488 4.185 -17.354 1.00 96.06 515 LEU A CA 1
ATOM 3950 C C . LEU A 1 515 ? -9.544 5.335 -18.354 1.00 96.06 515 LEU A C 1
ATOM 3952 O O . LEU A 1 515 ? -9.834 5.152 -19.536 1.00 96.06 515 LEU A O 1
ATOM 3956 N N . ASN A 1 516 ? -9.231 6.535 -17.874 1.00 94.75 516 ASN A N 1
ATOM 3957 C CA . ASN A 1 516 ? -9.169 7.716 -18.719 1.00 94.75 516 ASN A CA 1
ATOM 3958 C C . ASN A 1 516 ? -7.850 7.761 -19.515 1.00 94.75 516 ASN A C 1
ATOM 3960 O O . ASN A 1 516 ? -6.776 7.795 -18.905 1.00 94.75 516 ASN A O 1
ATOM 3964 N N . PRO A 1 517 ? -7.885 7.823 -20.861 1.00 93.31 517 PRO A N 1
ATOM 3965 C CA . PRO A 1 517 ? -6.670 7.918 -21.672 1.00 93.31 517 PRO A CA 1
ATOM 3966 C C . PRO A 1 517 ? -5.876 9.212 -21.445 1.00 93.31 517 PRO A C 1
ATOM 3968 O O . PRO A 1 517 ? -4.659 9.213 -21.625 1.00 93.31 517 PRO A O 1
ATOM 3971 N N . LEU A 1 518 ? -6.518 10.303 -21.006 1.00 90.75 518 LEU A N 1
ATOM 3972 C CA . LEU A 1 518 ? -5.851 11.595 -20.764 1.00 90.75 518 LEU A CA 1
ATOM 3973 C C . LEU A 1 518 ? -4.790 11.526 -19.653 1.00 90.75 518 LEU A C 1
ATOM 3975 O O . LEU A 1 518 ? -3.873 12.349 -19.602 1.00 90.75 518 LEU A O 1
ATOM 3979 N N . GLY A 1 519 ? -4.896 10.521 -18.783 1.00 87.25 519 GLY A N 1
ATOM 3980 C CA . GLY A 1 519 ? -3.974 10.304 -17.682 1.00 87.25 519 GLY A CA 1
ATOM 3981 C C . GLY A 1 519 ? -2.619 9.714 -18.076 1.00 87.25 519 GLY A C 1
ATOM 3982 O O . GLY A 1 519 ? -1.769 9.615 -17.199 1.00 87.25 519 GLY A O 1
ATOM 3983 N N . VAL A 1 520 ? -2.403 9.307 -19.334 1.00 91.00 520 VAL A N 1
ATOM 3984 C CA . VAL A 1 520 ? -1.135 8.691 -19.776 1.00 91.00 520 VAL A CA 1
ATOM 3985 C C . VAL A 1 520 ? -0.145 9.729 -20.330 1.00 91.00 520 VAL A C 1
ATOM 3987 O O . VAL A 1 520 ? 0.970 9.806 -19.812 1.00 91.00 520 VAL A O 1
ATOM 3990 N N . PRO A 1 521 ? -0.502 10.587 -21.315 1.00 90.25 521 PRO A N 1
ATOM 3991 C CA . PRO A 1 521 ? 0.472 11.482 -21.950 1.00 90.25 521 PRO A CA 1
ATOM 3992 C C . PRO A 1 521 ? 1.056 12.524 -20.992 1.00 90.25 521 PRO A C 1
ATOM 3994 O O . PRO A 1 521 ? 2.256 12.768 -21.005 1.00 90.25 521 PRO A O 1
ATOM 3997 N N . SER A 1 522 ? 0.222 13.094 -20.116 1.00 88.75 522 SER A N 1
ATOM 3998 C CA . SER A 1 522 ? 0.634 14.100 -19.123 1.00 88.75 522 SER A CA 1
ATOM 3999 C C . SER A 1 522 ? 1.565 13.548 -18.040 1.00 88.75 522 SER A C 1
ATOM 4001 O O . SER A 1 522 ? 2.189 14.313 -17.309 1.00 88.75 522 SER A O 1
ATOM 4003 N N . ARG A 1 523 ? 1.642 12.219 -17.909 1.00 91.81 523 ARG A N 1
ATOM 4004 C CA . ARG A 1 523 ? 2.388 11.524 -16.855 1.00 91.81 523 ARG A CA 1
ATOM 4005 C C . ARG A 1 523 ? 3.601 10.775 -17.369 1.00 91.81 523 ARG A C 1
ATOM 4007 O O . ARG A 1 523 ? 4.392 10.332 -16.547 1.00 91.81 523 ARG A O 1
ATOM 4014 N N . MET A 1 524 ? 3.731 10.637 -18.689 1.00 94.00 524 MET A N 1
ATOM 4015 C CA . MET A 1 524 ? 4.850 9.960 -19.344 1.00 94.00 524 MET A CA 1
ATOM 4016 C C . MET A 1 524 ? 5.114 8.553 -18.777 1.00 94.00 524 MET A C 1
ATOM 4018 O O . MET A 1 524 ? 6.256 8.150 -18.603 1.00 94.00 524 MET A O 1
ATOM 4022 N N . ASN A 1 525 ? 4.051 7.804 -18.471 1.00 94.75 525 ASN A N 1
ATOM 4023 C CA . ASN A 1 525 ? 4.115 6.417 -18.000 1.00 94.75 525 ASN A CA 1
ATOM 4024 C C . ASN A 1 525 ? 3.561 5.459 -19.061 1.00 94.75 525 ASN A C 1
ATOM 4026 O O . ASN A 1 525 ? 2.496 4.847 -18.907 1.00 94.75 525 ASN A O 1
ATOM 4030 N N . VAL A 1 526 ? 4.264 5.415 -20.195 1.00 94.62 526 VAL A N 1
ATOM 4031 C CA . VAL A 1 526 ? 3.867 4.664 -21.395 1.00 94.62 526 VAL A CA 1
ATOM 4032 C C . VAL A 1 526 ? 4.053 3.161 -21.188 1.00 94.62 526 VAL A C 1
ATOM 4034 O O . VAL A 1 526 ? 3.342 2.377 -21.822 1.00 94.62 526 VAL A O 1
ATOM 4037 N N . GLY A 1 527 ? 4.904 2.746 -20.241 1.00 94.94 527 GLY A N 1
ATOM 4038 C CA . GLY A 1 527 ? 5.090 1.341 -19.875 1.00 94.94 527 GLY A CA 1
ATOM 4039 C C . GLY A 1 527 ? 3.770 0.635 -19.551 1.00 94.94 527 GLY A C 1
ATOM 4040 O O . GLY A 1 527 ? 3.578 -0.519 -19.929 1.00 94.94 527 GLY A O 1
ATOM 4041 N N . GLN A 1 528 ? 2.793 1.352 -18.981 1.00 95.19 528 GLN A N 1
ATOM 4042 C CA . GLN A 1 528 ? 1.471 0.797 -18.673 1.00 95.19 528 GLN A CA 1
ATOM 4043 C C . GLN A 1 528 ? 0.677 0.363 -19.915 1.00 95.19 528 GLN A C 1
ATOM 4045 O O . GLN A 1 528 ? -0.149 -0.548 -19.836 1.00 95.19 528 GLN A O 1
ATOM 4050 N N . VAL A 1 529 ? 0.884 1.030 -21.056 1.00 95.31 529 VAL A N 1
ATOM 4051 C CA . VAL A 1 529 ? 0.212 0.706 -22.321 1.00 95.31 529 VAL A CA 1
ATOM 4052 C C . VAL A 1 529 ? 0.762 -0.612 -22.851 1.00 95.31 529 VAL A C 1
ATOM 4054 O O . VAL A 1 529 ? -0.017 -1.507 -23.182 1.00 95.31 529 VAL A O 1
ATOM 4057 N N . MET A 1 530 ? 2.090 -0.762 -22.836 1.00 94.81 530 MET A N 1
ATOM 4058 C CA . MET A 1 530 ? 2.767 -2.003 -23.218 1.00 94.81 530 MET A CA 1
ATOM 4059 C C . MET A 1 530 ? 2.399 -3.158 -22.276 1.00 94.81 530 MET A C 1
ATOM 4061 O O . MET A 1 530 ? 2.060 -4.240 -22.754 1.00 94.81 530 MET A O 1
ATOM 4065 N N . ASP A 1 531 ? 2.369 -2.916 -20.957 1.00 95.62 531 ASP A N 1
ATOM 4066 C CA . ASP A 1 531 ? 1.935 -3.893 -19.943 1.00 95.62 531 ASP A CA 1
ATOM 4067 C C . ASP A 1 531 ? 0.493 -4.357 -20.198 1.00 95.62 531 ASP A C 1
ATOM 4069 O O . ASP A 1 531 ? 0.207 -5.553 -20.208 1.00 95.62 531 ASP A O 1
ATOM 4073 N N . THR A 1 532 ? -0.413 -3.423 -20.506 1.00 95.88 532 THR A N 1
ATOM 4074 C CA . THR A 1 532 ? -1.826 -3.733 -20.771 1.00 95.88 532 THR A CA 1
ATOM 4075 C C . THR A 1 532 ? -2.005 -4.580 -22.036 1.00 95.88 532 THR A C 1
ATOM 4077 O O . THR A 1 532 ? -2.751 -5.568 -22.018 1.00 95.88 532 THR A O 1
ATOM 4080 N N . GLN A 1 533 ? -1.325 -4.227 -23.133 1.00 95.88 533 GLN A N 1
ATOM 4081 C CA . GLN A 1 533 ? -1.379 -4.985 -24.389 1.00 95.88 533 GLN A CA 1
ATOM 4082 C C . GLN A 1 533 ? -0.786 -6.382 -24.213 1.00 95.88 533 GLN A C 1
ATOM 4084 O O . GLN A 1 533 ? -1.459 -7.385 -24.469 1.00 95.88 533 GLN A O 1
ATOM 4089 N N . LEU A 1 534 ? 0.447 -6.460 -23.705 1.00 96.56 534 LEU A N 1
ATOM 4090 C CA . LEU A 1 534 ? 1.132 -7.731 -23.510 1.00 96.56 534 LEU A CA 1
ATOM 4091 C C . LEU A 1 534 ? 0.391 -8.620 -22.512 1.00 96.56 534 LEU A C 1
ATOM 4093 O O . LEU A 1 534 ? 0.286 -9.821 -22.739 1.00 96.56 534 LEU A O 1
ATOM 4097 N N . GLY A 1 535 ? -0.183 -8.054 -21.449 1.00 96.12 535 GLY A N 1
ATOM 4098 C CA . GLY A 1 535 ? -0.994 -8.788 -20.482 1.00 96.12 535 GLY A CA 1
ATOM 4099 C C . GLY A 1 535 ? -2.237 -9.424 -21.108 1.00 96.12 535 GLY A C 1
ATOM 4100 O O . GLY A 1 535 ? -2.595 -10.556 -20.759 1.00 96.12 535 GLY A O 1
ATOM 4101 N N . TYR A 1 536 ? -2.872 -8.752 -22.074 1.00 95.38 536 TYR A N 1
ATOM 4102 C CA . TYR A 1 536 ? -3.983 -9.327 -22.838 1.00 95.38 536 TYR A CA 1
ATOM 4103 C C . TYR A 1 536 ? -3.520 -10.494 -23.701 1.00 95.38 536 TYR A C 1
ATOM 4105 O O . TYR A 1 536 ? -4.067 -11.595 -23.601 1.00 95.38 536 TYR A O 1
ATOM 4113 N N . TYR A 1 537 ? -2.465 -10.279 -24.488 1.00 95.44 537 TYR A N 1
ATOM 4114 C CA . TYR A 1 537 ? -1.930 -11.290 -25.399 1.00 95.44 537 TYR A CA 1
ATOM 4115 C C . TYR A 1 537 ? -1.422 -12.511 -24.630 1.00 95.44 537 TYR A C 1
ATOM 4117 O O . TYR A 1 537 ? -1.734 -13.648 -24.979 1.00 95.44 537 TYR A O 1
ATOM 4125 N N . ALA A 1 538 ? -0.745 -12.288 -23.505 1.00 94.94 538 ALA A N 1
ATOM 4126 C CA . ALA A 1 538 ? -0.316 -13.324 -22.576 1.00 94.94 538 ALA A CA 1
ATOM 4127 C C . ALA A 1 538 ? -1.492 -14.135 -22.027 1.00 94.94 538 ALA A C 1
ATOM 4129 O O . ALA A 1 538 ? -1.378 -15.348 -21.857 1.00 94.94 538 ALA A O 1
ATOM 4130 N N . SER A 1 539 ? -2.632 -13.497 -21.758 1.00 93.50 539 SER A N 1
ATOM 4131 C CA . SER A 1 539 ? -3.822 -14.209 -21.299 1.00 93.50 539 SER A CA 1
ATOM 4132 C C . SER A 1 539 ? -4.433 -15.088 -22.385 1.00 93.50 539 SER A C 1
ATOM 4134 O O . SER A 1 539 ? -4.839 -16.204 -22.071 1.00 93.50 539 SER A O 1
ATOM 4136 N N . VAL A 1 540 ? -4.492 -14.614 -23.633 1.00 92.75 540 VAL A N 1
ATOM 4137 C CA . VAL A 1 540 ? -5.021 -15.394 -24.766 1.00 92.75 540 VAL A CA 1
ATOM 4138 C C . VAL A 1 540 ? -4.104 -16.577 -25.085 1.00 92.75 540 VAL A C 1
ATOM 4140 O O . VAL A 1 540 ? -4.564 -17.708 -25.211 1.00 92.75 540 VAL A O 1
ATOM 4143 N N . LEU A 1 541 ? -2.791 -16.341 -25.124 1.00 93.31 541 LEU A N 1
ATOM 4144 C CA . LEU A 1 541 ? -1.777 -17.372 -25.378 1.00 93.31 541 LEU A CA 1
ATOM 4145 C C . LEU A 1 541 ? -1.508 -18.274 -24.158 1.00 93.31 541 LEU A C 1
ATOM 4147 O O . LEU A 1 541 ? -0.740 -19.231 -24.253 1.00 93.31 541 LEU A O 1
ATOM 4151 N N . ASN A 1 542 ? -2.107 -17.959 -23.005 1.00 92.88 542 ASN A N 1
ATOM 4152 C CA . ASN A 1 542 ? -1.864 -18.579 -21.703 1.00 92.88 542 ASN A CA 1
ATOM 4153 C C . ASN A 1 542 ? -0.371 -18.656 -21.314 1.00 92.88 542 ASN A C 1
ATOM 4155 O O . ASN A 1 542 ? 0.129 -19.684 -20.851 1.00 92.88 542 ASN A O 1
ATOM 4159 N N . ARG A 1 543 ? 0.344 -17.545 -21.492 1.00 93.50 543 ARG A N 1
ATOM 4160 C CA . ARG A 1 543 ? 1.764 -17.383 -21.156 1.00 93.50 543 ARG A CA 1
ATOM 4161 C C . ARG A 1 543 ? 1.951 -16.415 -19.989 1.00 93.50 543 ARG A C 1
ATOM 4163 O O . ARG A 1 543 ? 1.027 -15.709 -19.581 1.00 93.50 543 ARG A O 1
ATOM 4170 N N . PHE A 1 544 ? 3.162 -16.434 -19.445 1.00 94.12 544 PHE A N 1
ATOM 4171 C CA . PHE A 1 544 ? 3.662 -15.466 -18.476 1.00 94.12 544 PHE A CA 1
ATOM 4172 C C . PHE A 1 544 ? 4.971 -14.911 -19.029 1.00 94.12 544 PHE A C 1
ATOM 4174 O O . PHE A 1 544 ? 5.818 -15.685 -19.482 1.00 94.12 544 PHE A O 1
ATOM 4181 N N . TYR A 1 545 ? 5.117 -13.590 -19.018 1.00 94.56 545 TYR A N 1
ATOM 4182 C CA . TYR A 1 545 ? 6.308 -12.908 -19.513 1.00 94.56 545 TYR A CA 1
ATOM 4183 C C . TYR A 1 545 ? 7.154 -12.417 -18.348 1.00 94.56 545 TYR A C 1
ATOM 4185 O O . TYR A 1 545 ? 6.631 -11.925 -17.349 1.00 94.56 545 TYR A O 1
ATOM 4193 N N . ARG A 1 546 ? 8.473 -12.538 -18.506 1.00 93.50 546 ARG A N 1
ATOM 4194 C CA . ARG A 1 546 ? 9.463 -11.935 -17.618 1.00 93.50 546 ARG A CA 1
ATOM 4195 C C . ARG A 1 546 ? 10.207 -10.852 -18.385 1.00 93.50 546 ARG A C 1
ATOM 4197 O O . ARG A 1 546 ? 11.062 -11.176 -19.211 1.00 93.50 546 ARG A O 1
ATOM 4204 N N . ILE A 1 547 ? 9.881 -9.602 -18.095 1.00 92.00 547 ILE A N 1
ATOM 4205 C CA . ILE A 1 547 ? 10.495 -8.424 -18.701 1.00 92.00 547 ILE A CA 1
ATOM 4206 C C . ILE A 1 547 ? 11.682 -8.007 -17.843 1.00 92.00 547 ILE A C 1
ATOM 4208 O O . ILE A 1 547 ? 11.536 -7.716 -16.656 1.00 92.00 547 ILE A O 1
ATOM 4212 N N . HIS A 1 548 ? 12.871 -8.022 -18.436 1.00 87.44 548 HIS A N 1
ATOM 4213 C CA . HIS A 1 548 ? 14.042 -7.464 -17.772 1.00 87.44 548 HIS A CA 1
ATOM 4214 C C . HIS A 1 548 ? 13.968 -5.947 -17.903 1.00 87.44 548 HIS A C 1
ATOM 4216 O O . HIS A 1 548 ? 13.576 -5.443 -18.945 1.00 87.44 548 HIS A O 1
ATOM 4222 N N . GLN A 1 549 ? 14.317 -5.223 -16.847 1.00 88.56 549 GLN A N 1
ATOM 4223 C CA . GLN A 1 549 ? 14.324 -3.763 -16.900 1.00 88.56 549 GLN A CA 1
ATOM 4224 C C . GLN A 1 549 ? 15.426 -3.287 -17.847 1.00 88.56 549 GLN A C 1
ATOM 4226 O O . GLN A 1 549 ? 16.531 -3.844 -17.806 1.00 88.56 549 GLN A O 1
ATOM 4231 N N . PHE A 1 550 ? 15.142 -2.246 -18.631 1.00 88.69 550 PHE A N 1
ATOM 4232 C CA . PHE A 1 550 ? 16.033 -1.741 -19.681 1.00 88.69 550 PHE A CA 1
ATOM 4233 C C . PHE A 1 550 ? 16.331 -2.819 -20.739 1.00 88.69 550 PHE A C 1
ATOM 4235 O O . PHE A 1 550 ? 17.491 -3.060 -21.099 1.00 88.69 550 PHE A O 1
ATOM 4242 N N . ASP A 1 551 ? 15.289 -3.499 -21.228 1.00 83.31 551 ASP A N 1
ATOM 4243 C CA . ASP A 1 551 ? 15.417 -4.559 -22.240 1.00 83.31 551 ASP A CA 1
ATOM 4244 C C . ASP A 1 551 ? 15.866 -4.038 -23.612 1.00 83.31 551 ASP A C 1
ATOM 4246 O O . ASP A 1 551 ? 16.451 -4.789 -24.395 1.00 83.31 551 ASP A O 1
ATOM 4250 N N . GLU A 1 552 ? 15.723 -2.735 -23.844 1.00 82.44 552 GLU A N 1
ATOM 4251 C CA . GLU A 1 552 ? 16.262 -1.998 -24.993 1.00 82.44 552 GLU A CA 1
ATOM 4252 C C . GLU A 1 552 ? 17.793 -2.131 -25.139 1.00 82.44 552 GLU A C 1
ATOM 4254 O O . GLU A 1 552 ? 18.367 -1.909 -26.210 1.00 82.44 552 GLU A O 1
ATOM 4259 N N . SER A 1 553 ? 18.479 -2.560 -24.075 1.00 76.38 553 SER A N 1
ATOM 4260 C CA . SER A 1 553 ? 19.894 -2.946 -24.124 1.00 76.38 553 SER A CA 1
ATOM 4261 C C . SER A 1 553 ? 20.158 -4.189 -24.988 1.00 76.38 553 SER A C 1
ATOM 4263 O O . SER A 1 553 ? 21.218 -4.303 -25.613 1.00 76.38 553 SER A O 1
ATOM 4265 N N . LEU A 1 554 ? 19.195 -5.114 -25.059 1.00 78.62 554 LEU A N 1
ATOM 4266 C CA . LEU A 1 554 ? 19.308 -6.385 -25.778 1.00 78.62 554 LEU A CA 1
ATOM 4267 C C . LEU A 1 554 ? 19.100 -6.201 -27.282 1.00 78.62 554 LEU A C 1
ATOM 4269 O O . LEU A 1 554 ? 19.853 -6.744 -28.094 1.00 78.62 554 LEU A O 1
ATOM 4273 N N . ALA A 1 555 ? 18.078 -5.438 -27.656 1.00 82.69 555 ALA A N 1
ATOM 4274 C CA . ALA A 1 555 ? 17.733 -5.146 -29.038 1.00 82.69 555 ALA A CA 1
ATOM 4275 C C . ALA A 1 555 ? 17.088 -3.765 -29.130 1.00 82.69 555 ALA A C 1
ATOM 4277 O O . ALA A 1 555 ? 16.470 -3.298 -28.185 1.00 82.69 555 ALA A O 1
ATOM 4278 N N . LYS A 1 556 ? 17.219 -3.122 -30.292 1.00 83.69 556 LYS A N 1
ATOM 4279 C CA . LYS A 1 556 ? 16.546 -1.847 -30.536 1.00 83.69 556 LYS A CA 1
ATOM 4280 C C . LYS A 1 556 ? 15.032 -2.065 -30.624 1.00 83.69 556 LYS A C 1
ATOM 4282 O O . LYS A 1 556 ? 14.600 -2.934 -31.385 1.00 83.69 556 LYS A O 1
ATOM 4287 N N . ASP A 1 557 ? 14.273 -1.236 -29.917 1.00 87.81 557 ASP A N 1
ATOM 4288 C CA . ASP A 1 557 ? 12.814 -1.283 -29.817 1.00 87.81 557 ASP A CA 1
ATOM 4289 C C . ASP A 1 557 ? 12.336 -2.656 -29.299 1.00 87.81 557 ASP A C 1
ATOM 4291 O O . ASP A 1 557 ? 11.331 -3.197 -29.769 1.00 87.81 557 ASP A O 1
ATOM 4295 N N . ALA A 1 558 ? 13.099 -3.269 -28.383 1.00 89.62 558 ALA A N 1
ATOM 4296 C CA . ALA A 1 558 ? 12.865 -4.626 -27.882 1.00 89.62 558 ALA A CA 1
ATOM 4297 C C . ALA A 1 558 ? 11.462 -4.777 -27.288 1.00 89.62 558 ALA A C 1
ATOM 4299 O O . ALA A 1 558 ? 10.729 -5.695 -27.671 1.00 89.62 558 ALA A O 1
ATOM 4300 N N . SER A 1 559 ? 11.073 -3.838 -26.423 1.00 91.62 559 SER A N 1
ATOM 4301 C CA . SER A 1 559 ? 9.758 -3.812 -25.787 1.00 91.62 559 SER A CA 1
ATOM 4302 C C . SER A 1 559 ? 8.636 -3.745 -26.831 1.00 91.6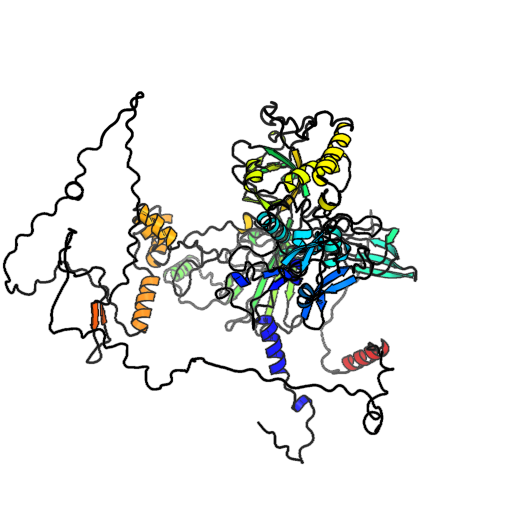2 559 SER A C 1
ATOM 4304 O O . SER A 1 559 ? 7.687 -4.532 -26.804 1.00 91.62 559 SER A O 1
ATOM 4306 N N . TYR A 1 560 ? 8.763 -2.843 -27.809 1.00 91.81 560 TYR A N 1
ATOM 4307 C CA . TYR A 1 560 ? 7.770 -2.665 -28.871 1.00 91.81 560 TYR A CA 1
ATOM 4308 C C . TYR A 1 560 ? 7.664 -3.896 -29.783 1.00 91.81 560 TYR A C 1
ATOM 4310 O O . TYR A 1 560 ? 6.558 -4.358 -30.080 1.00 91.81 560 TYR A O 1
ATOM 4318 N N . ASN A 1 561 ? 8.803 -4.453 -30.203 1.00 93.00 561 ASN A N 1
ATOM 4319 C CA . ASN A 1 561 ? 8.851 -5.637 -31.057 1.00 93.00 561 ASN A CA 1
ATOM 4320 C C . ASN A 1 561 ? 8.231 -6.850 -30.356 1.00 93.00 561 ASN A C 1
ATOM 4322 O O . ASN A 1 561 ? 7.434 -7.552 -30.972 1.00 93.00 561 ASN A O 1
ATOM 4326 N N . LEU A 1 562 ? 8.500 -7.043 -29.061 1.00 92.88 562 LEU A N 1
ATOM 4327 C CA . LEU A 1 562 ? 7.898 -8.114 -28.266 1.00 92.88 562 LEU A CA 1
ATOM 4328 C C . LEU A 1 562 ? 6.364 -8.025 -28.247 1.00 92.88 562 LEU A C 1
ATOM 4330 O O . LEU A 1 562 ? 5.676 -9.023 -28.473 1.00 92.88 562 LEU A O 1
ATOM 4334 N N . VAL A 1 563 ? 5.819 -6.832 -27.987 1.00 93.69 563 VAL A N 1
ATOM 4335 C CA . VAL A 1 563 ? 4.364 -6.602 -27.972 1.00 93.69 563 VAL A CA 1
ATOM 4336 C C . VAL A 1 563 ? 3.766 -6.852 -29.357 1.00 93.69 563 VAL A C 1
ATOM 4338 O O . VAL A 1 563 ? 2.723 -7.499 -29.474 1.00 93.69 563 VAL A O 1
ATOM 4341 N N . LYS A 1 564 ? 4.440 -6.387 -30.413 1.00 94.19 564 LYS A N 1
ATOM 4342 C CA . LYS A 1 564 ? 3.998 -6.558 -31.800 1.00 94.19 564 LYS A CA 1
ATOM 4343 C C . LYS A 1 564 ? 4.015 -8.022 -32.250 1.00 94.19 564 LYS A C 1
ATOM 4345 O O . LYS A 1 564 ? 3.049 -8.481 -32.853 1.00 94.19 564 LYS A O 1
ATOM 4350 N N . GLU A 1 565 ? 5.067 -8.770 -31.936 1.00 94.06 565 GLU A N 1
ATOM 4351 C CA . GLU A 1 565 ? 5.159 -10.203 -32.242 1.00 94.06 565 GLU A CA 1
ATOM 4352 C C . GLU A 1 565 ? 4.048 -10.992 -31.537 1.00 94.06 565 GLU A C 1
ATOM 4354 O O . GLU A 1 565 ? 3.381 -11.827 -32.156 1.00 94.06 565 GLU A O 1
ATOM 4359 N N . ALA A 1 566 ? 3.790 -10.683 -30.262 1.00 94.69 566 ALA A N 1
ATOM 4360 C CA . ALA A 1 566 ? 2.696 -11.290 -29.509 1.00 94.69 566 ALA A CA 1
ATOM 4361 C C . ALA A 1 566 ? 1.320 -10.953 -30.114 1.00 94.69 566 ALA A C 1
ATOM 4363 O O . ALA A 1 566 ? 0.466 -11.835 -30.221 1.00 94.69 566 ALA A O 1
ATOM 4364 N N . LEU A 1 567 ? 1.115 -9.711 -30.565 1.00 95.12 567 LEU A N 1
ATOM 4365 C CA . LEU A 1 567 ? -0.095 -9.293 -31.278 1.00 95.12 567 LEU A CA 1
ATOM 4366 C C . LEU A 1 567 ? -0.300 -10.100 -32.570 1.00 95.12 567 LEU A C 1
ATOM 4368 O O . LEU A 1 567 ? -1.395 -10.608 -32.821 1.00 95.12 567 LEU A O 1
ATOM 4372 N N . GLU A 1 568 ? 0.743 -10.251 -33.387 1.00 94.50 568 GLU A N 1
ATOM 4373 C CA . GLU A 1 568 ? 0.681 -11.028 -34.629 1.00 94.50 568 GLU A CA 1
ATOM 4374 C C . GLU A 1 568 ? 0.368 -12.513 -34.382 1.00 94.50 568 GLU A C 1
ATOM 4376 O O . GLU A 1 568 ? -0.325 -13.139 -35.188 1.00 94.50 568 GLU A O 1
ATOM 4381 N N . GLU A 1 569 ? 0.855 -13.091 -33.281 1.00 94.19 569 GLU A N 1
ATOM 4382 C CA . GLU A 1 569 ? 0.534 -14.463 -32.874 1.00 94.19 569 GLU A CA 1
ATOM 4383 C C . GLU A 1 569 ? -0.928 -14.597 -32.418 1.00 94.19 569 GLU A C 1
ATOM 4385 O O . GLU A 1 569 ? -1.634 -15.511 -32.853 1.00 94.19 569 GLU A O 1
ATOM 4390 N N . VAL A 1 570 ? -1.422 -13.658 -31.606 1.00 93.81 570 VAL A N 1
ATOM 4391 C CA . VAL A 1 570 ? -2.820 -13.646 -31.141 1.00 93.81 570 VAL A CA 1
ATOM 4392 C C . VAL A 1 570 ? -3.791 -13.500 -32.306 1.00 93.81 570 VAL A C 1
ATOM 4394 O O . VAL A 1 570 ? -4.763 -14.247 -32.373 1.00 93.81 570 VAL A O 1
ATOM 4397 N N . ARG A 1 571 ? -3.510 -12.624 -33.277 1.00 93.19 571 ARG A N 1
ATOM 4398 C CA . ARG A 1 571 ? -4.367 -12.441 -34.464 1.00 93.19 571 ARG A CA 1
ATOM 4399 C C . ARG A 1 571 ? -4.474 -13.692 -35.342 1.00 93.19 571 ARG A C 1
ATOM 4401 O O . ARG A 1 571 ? -5.450 -13.836 -36.069 1.00 93.19 571 ARG A O 1
ATOM 4408 N N . LYS A 1 572 ? -3.499 -14.608 -35.277 1.00 92.12 572 LYS A N 1
ATOM 4409 C CA . LYS A 1 572 ? -3.555 -15.918 -35.959 1.00 92.12 572 LYS A CA 1
ATOM 4410 C C . LYS A 1 572 ? -4.402 -16.945 -35.200 1.00 92.12 572 LYS A C 1
ATOM 4412 O O . LYS A 1 572 ? -4.697 -18.008 -35.744 1.00 92.12 572 LYS A O 1
ATOM 4417 N N . THR A 1 573 ? -4.766 -16.663 -33.950 1.00 90.81 573 THR A N 1
ATOM 4418 C CA . THR A 1 573 ? -5.582 -17.554 -33.122 1.00 90.81 573 THR A CA 1
ATOM 4419 C C . THR A 1 573 ? -7.060 -17.427 -33.519 1.00 90.81 573 THR A C 1
ATOM 4421 O O . THR A 1 573 ? -7.568 -16.305 -33.607 1.00 90.81 573 THR A O 1
ATOM 4424 N N . PRO A 1 574 ? -7.786 -18.543 -33.738 1.00 88.31 574 PRO A N 1
ATOM 4425 C CA . PRO A 1 574 ? -9.204 -18.499 -34.087 1.00 88.31 574 PRO A CA 1
ATOM 4426 C C . PRO A 1 574 ? -10.023 -17.729 -33.046 1.00 88.31 574 PRO A C 1
ATOM 4428 O O . PRO A 1 574 ? -9.902 -17.986 -31.850 1.00 88.31 574 PRO A O 1
ATOM 4431 N N . GLY A 1 575 ? -10.874 -16.810 -33.505 1.00 87.19 575 GLY A N 1
ATOM 4432 C CA . GLY A 1 575 ? -11.745 -16.010 -32.636 1.00 87.19 575 GLY A CA 1
ATOM 4433 C C . GLY A 1 575 ? -11.188 -14.647 -32.210 1.00 87.19 575 GLY A C 1
ATOM 4434 O O . GLY A 1 575 ? -11.910 -13.916 -31.541 1.00 87.19 575 GLY A O 1
ATOM 4435 N N . TYR A 1 576 ? -9.972 -14.272 -32.633 1.00 90.12 576 TYR A N 1
ATOM 4436 C CA . TYR A 1 576 ? -9.336 -12.977 -32.317 1.00 90.12 576 TYR A CA 1
ATOM 4437 C C . TYR A 1 576 ? -9.022 -12.114 -33.555 1.00 90.12 576 TYR A C 1
ATOM 4439 O O . TYR A 1 576 ? -8.238 -11.169 -33.491 1.00 90.12 576 TYR A O 1
ATOM 4447 N N . GLU A 1 577 ? -9.654 -12.407 -34.695 1.00 87.88 577 GLU A N 1
ATOM 4448 C CA . GLU A 1 577 ? -9.453 -11.687 -35.968 1.00 87.88 577 GLU A CA 1
ATOM 4449 C C . GLU A 1 577 ? -9.901 -10.216 -35.915 1.00 87.88 577 GLU A C 1
ATOM 4451 O O . GLU A 1 577 ? -9.436 -9.391 -36.698 1.00 87.88 577 GLU A O 1
ATOM 4456 N N . TRP A 1 578 ? -10.788 -9.884 -34.974 1.00 89.69 578 TRP A N 1
ATOM 4457 C CA . TRP A 1 578 ? -11.314 -8.537 -34.747 1.00 89.69 578 TRP A CA 1
ATOM 4458 C C . TRP A 1 578 ? -10.306 -7.580 -34.091 1.00 89.69 578 TRP A C 1
ATOM 4460 O O . TRP A 1 578 ? -10.584 -6.386 -33.976 1.00 89.69 578 TRP A O 1
ATOM 4470 N N . LEU A 1 579 ? -9.146 -8.076 -33.650 1.00 92.31 579 LEU A N 1
ATOM 4471 C CA . LEU A 1 579 ? -8.077 -7.260 -33.085 1.00 92.31 579 LEU A CA 1
ATOM 4472 C C . LEU A 1 579 ? -7.315 -6.526 -34.205 1.00 92.31 579 LEU A C 1
ATOM 4474 O O . LEU A 1 579 ? -6.791 -7.151 -35.137 1.00 92.31 579 LEU A O 1
ATOM 4478 N N . GLY A 1 580 ? -7.255 -5.195 -34.110 1.00 89.62 580 GLY A N 1
ATOM 4479 C CA . GLY A 1 580 ? -6.605 -4.330 -35.095 1.00 89.62 580 GLY A CA 1
ATOM 4480 C C . GLY A 1 580 ? -5.091 -4.542 -35.195 1.00 89.62 580 GLY A C 1
ATOM 4481 O O . GLY A 1 580 ? -4.457 -5.110 -34.306 1.00 89.62 580 GLY A O 1
ATOM 4482 N N . GLU A 1 581 ? -4.484 -4.051 -36.280 1.00 88.69 581 GLU A N 1
ATOM 4483 C CA . GLU A 1 581 ? -3.021 -4.103 -36.472 1.00 88.69 581 GLU A CA 1
ATOM 4484 C C . GLU A 1 581 ? -2.251 -3.259 -35.448 1.00 88.69 581 GLU A C 1
ATOM 4486 O O . GLU A 1 581 ? -1.088 -3.534 -35.169 1.00 88.69 581 GLU A O 1
ATOM 4491 N N . ASP A 1 582 ? -2.908 -2.252 -34.875 1.00 88.50 582 ASP A N 1
ATOM 4492 C CA . ASP A 1 582 ? -2.399 -1.403 -33.798 1.00 88.50 582 ASP A CA 1
ATOM 4493 C C . ASP A 1 582 ? -2.722 -1.956 -32.396 1.00 88.50 582 ASP A C 1
ATOM 4495 O O . ASP A 1 582 ? -2.433 -1.312 -31.386 1.00 88.50 582 ASP A O 1
ATOM 4499 N N . GLY A 1 583 ? -3.332 -3.145 -32.322 1.00 88.75 583 GLY A N 1
ATOM 4500 C CA . GLY A 1 583 ? -3.739 -3.792 -31.079 1.00 88.75 583 GLY A CA 1
ATOM 4501 C C . GLY A 1 583 ? -4.984 -3.184 -30.432 1.00 88.75 583 GLY A C 1
ATOM 4502 O O . GLY A 1 583 ? -5.311 -3.561 -29.306 1.00 88.75 583 GLY A O 1
ATOM 4503 N N . LYS A 1 584 ? -5.675 -2.254 -31.105 1.00 94.69 584 LYS A N 1
ATOM 4504 C CA . LYS A 1 584 ? -6.935 -1.675 -30.627 1.00 94.69 584 LYS A CA 1
ATOM 4505 C C . LYS A 1 584 ? -8.140 -2.472 -31.111 1.00 94.69 584 LYS A C 1
ATOM 4507 O O . LYS A 1 584 ? -8.063 -3.277 -32.040 1.00 94.69 584 LYS A O 1
ATOM 4512 N N . VAL A 1 585 ? -9.266 -2.232 -30.452 1.00 94.75 585 VAL A N 1
ATOM 4513 C CA . VAL A 1 585 ? -10.489 -3.018 -30.590 1.00 94.75 585 VAL A CA 1
ATOM 4514 C C . VAL A 1 585 ? -11.690 -2.100 -30.730 1.00 94.75 585 VAL A C 1
ATOM 4516 O O . VAL A 1 585 ? -11.823 -1.128 -29.988 1.00 94.75 585 VAL A O 1
ATOM 4519 N N . THR A 1 586 ? -12.605 -2.425 -31.639 1.00 95.44 586 THR A N 1
ATOM 4520 C CA . THR A 1 586 ? -13.934 -1.808 -31.653 1.00 95.44 586 THR A CA 1
ATOM 4521 C C . THR A 1 586 ? -14.758 -2.365 -30.495 1.00 95.44 586 THR A C 1
ATOM 4523 O O . THR A 1 586 ? -15.154 -3.529 -30.511 1.00 95.44 586 THR A O 1
ATOM 4526 N N . LEU A 1 587 ? -14.981 -1.533 -29.480 1.00 96.19 587 LEU A N 1
ATOM 4527 C CA . LEU A 1 587 ? -15.887 -1.827 -28.372 1.00 96.19 587 LEU A CA 1
ATOM 4528 C C . LEU A 1 587 ? -17.325 -1.458 -28.736 1.00 96.19 587 LEU A C 1
ATOM 4530 O O . LEU A 1 587 ? -17.554 -0.575 -29.564 1.00 96.19 587 LEU A O 1
ATOM 4534 N N . TYR A 1 588 ? -18.275 -2.093 -28.063 1.00 96.44 588 TYR A N 1
ATOM 4535 C CA . TYR A 1 588 ? -19.698 -1.780 -28.148 1.00 96.44 588 TYR A CA 1
ATOM 4536 C C . TYR A 1 588 ? -20.182 -1.248 -26.801 1.00 96.44 588 TYR A C 1
ATOM 4538 O O . TYR A 1 588 ? -19.763 -1.744 -25.753 1.00 96.44 588 TYR A O 1
ATOM 4546 N N . ASP A 1 589 ? -21.032 -0.225 -26.815 1.00 95.69 589 ASP A N 1
ATOM 4547 C CA . ASP A 1 589 ? -21.657 0.296 -25.599 1.00 95.69 589 ASP A CA 1
ATOM 4548 C C . ASP A 1 589 ? -22.727 -0.694 -25.115 1.00 95.69 589 ASP A C 1
ATOM 4550 O O . ASP A 1 589 ? -23.645 -1.032 -25.864 1.00 95.69 589 ASP A O 1
ATOM 4554 N N . GLY A 1 590 ? -22.621 -1.166 -23.870 1.00 94.31 590 GLY A N 1
ATOM 4555 C CA . GLY A 1 590 ? -23.592 -2.083 -23.262 1.00 94.31 590 GLY A CA 1
ATOM 4556 C C . GLY A 1 590 ? -25.009 -1.505 -23.194 1.00 94.31 590 GLY A C 1
ATOM 4557 O O . GLY A 1 590 ? -25.995 -2.226 -23.336 1.00 94.31 590 GLY A O 1
ATOM 4558 N N . ARG A 1 591 ? -25.123 -0.177 -23.088 1.00 93.12 591 ARG A N 1
ATOM 4559 C CA . ARG A 1 591 ? -26.403 0.521 -22.895 1.00 93.12 591 ARG A CA 1
ATOM 4560 C C . ARG A 1 591 ? -27.219 0.646 -24.176 1.00 93.12 591 ARG A C 1
ATOM 4562 O O . ARG A 1 591 ? -28.448 0.643 -24.128 1.00 93.12 591 ARG A O 1
ATOM 4569 N N . THR A 1 592 ? -26.548 0.826 -25.312 1.00 94.44 592 THR A N 1
ATOM 4570 C CA . THR A 1 592 ? -27.195 1.065 -26.615 1.00 94.44 592 THR A CA 1
ATOM 4571 C C . THR A 1 592 ? -27.009 -0.095 -27.587 1.00 94.44 592 THR A C 1
ATOM 4573 O O . THR A 1 592 ? -27.818 -0.265 -28.496 1.00 94.44 592 THR A O 1
ATOM 4576 N N . GLY A 1 593 ? -25.959 -0.899 -27.408 1.00 93.44 593 GLY A N 1
ATOM 4577 C CA . GLY A 1 593 ? -25.512 -1.913 -28.359 1.00 93.44 593 GLY A CA 1
ATOM 4578 C C . GLY A 1 593 ? -24.763 -1.344 -29.568 1.00 93.44 593 GLY A C 1
ATOM 4579 O O . GLY A 1 593 ? -24.355 -2.107 -30.443 1.00 93.44 593 GLY A O 1
ATOM 4580 N N . GLU A 1 594 ? -24.575 -0.025 -29.647 1.00 95.25 594 GLU A N 1
ATOM 4581 C CA . GLU A 1 594 ? -23.880 0.617 -30.760 1.00 95.25 594 GLU A CA 1
ATOM 4582 C C . GLU A 1 594 ? -22.358 0.515 -30.601 1.00 95.25 594 GLU A C 1
ATOM 4584 O O . GLU A 1 594 ? -21.816 0.514 -29.494 1.00 95.25 594 GLU A O 1
ATOM 4589 N N . ALA A 1 595 ? -21.652 0.432 -31.730 1.00 95.69 595 ALA A N 1
ATOM 4590 C CA . ALA A 1 595 ? -20.196 0.453 -31.738 1.00 95.69 595 ALA A CA 1
ATOM 4591 C C . ALA A 1 595 ? -19.677 1.840 -31.335 1.00 95.69 595 ALA A C 1
ATOM 4593 O O . ALA A 1 595 ? -20.165 2.866 -31.811 1.00 95.69 595 ALA A O 1
ATOM 4594 N N . ILE A 1 596 ? -18.635 1.874 -30.507 1.00 94.62 596 ILE A N 1
ATOM 4595 C CA . ILE A 1 596 ? -17.928 3.109 -30.171 1.00 94.62 596 ILE A CA 1
ATOM 4596 C C . ILE A 1 596 ? -17.207 3.626 -31.424 1.00 94.62 596 ILE A C 1
ATOM 4598 O O . ILE A 1 596 ? -16.545 2.867 -32.130 1.00 94.62 596 ILE A O 1
ATOM 4602 N N . ASN A 1 597 ? -17.315 4.935 -31.680 1.00 90.62 597 ASN A N 1
ATOM 4603 C CA . ASN A 1 597 ? -16.872 5.584 -32.925 1.00 90.62 597 ASN A CA 1
ATOM 4604 C C . ASN A 1 597 ? -15.413 5.306 -33.328 1.00 90.62 597 ASN A C 1
ATOM 4606 O O . ASN A 1 597 ? -15.099 5.304 -34.517 1.00 90.62 597 ASN A O 1
ATOM 4610 N N . SER A 1 598 ? -14.525 5.097 -32.354 1.00 92.00 598 SER A N 1
ATOM 4611 C CA . SER A 1 598 ? -13.095 4.877 -32.574 1.00 92.00 598 SER A CA 1
ATOM 4612 C C . SER A 1 598 ? -12.633 3.597 -31.881 1.00 92.00 598 SER A C 1
ATOM 4614 O O . SER A 1 598 ? -13.108 3.304 -30.782 1.00 92.00 598 SER A O 1
ATOM 4616 N N . PRO A 1 599 ? -11.673 2.857 -32.466 1.00 94.56 599 PRO A N 1
ATOM 4617 C CA . PRO A 1 599 ? -11.103 1.685 -31.823 1.00 94.56 599 PRO A CA 1
ATOM 4618 C C . PRO A 1 599 ? -10.346 2.091 -30.552 1.00 94.56 599 PRO A C 1
ATOM 4620 O O . PRO A 1 599 ? -9.595 3.071 -30.524 1.00 94.56 599 PRO A O 1
ATOM 4623 N N . VAL A 1 600 ? -10.560 1.318 -29.495 1.00 96.38 600 VAL A N 1
ATOM 4624 C CA . VAL A 1 600 ? -10.102 1.579 -28.132 1.00 96.38 600 VAL A CA 1
ATOM 4625 C C . VAL A 1 600 ? -8.962 0.630 -27.784 1.00 96.38 600 VAL A C 1
ATOM 4627 O O . VAL A 1 600 ? -8.960 -0.536 -28.177 1.00 96.38 600 VAL A O 1
ATOM 4630 N N . LEU A 1 601 ? -7.985 1.121 -27.023 1.00 95.81 601 LEU A N 1
ATOM 4631 C CA . LEU A 1 601 ? -6.984 0.254 -26.414 1.00 95.81 601 LEU A CA 1
ATOM 4632 C C . LEU A 1 601 ? -7.644 -0.557 -25.294 1.00 95.81 601 LEU A C 1
ATOM 4634 O O . LEU A 1 601 ? -8.081 0.009 -24.289 1.00 95.81 601 LEU A O 1
ATOM 4638 N N . VAL A 1 602 ? -7.678 -1.875 -25.471 1.00 96.19 602 VAL A N 1
ATOM 4639 C CA . VAL A 1 602 ? -8.180 -2.822 -24.478 1.00 96.19 602 VAL A CA 1
ATOM 4640 C C . VAL A 1 602 ? -7.101 -3.850 -24.192 1.00 96.19 602 VAL A C 1
ATOM 4642 O O . VAL A 1 602 ? -6.468 -4.364 -25.113 1.00 96.19 602 VAL A O 1
ATOM 4645 N N . GLY A 1 603 ? -6.900 -4.176 -22.923 1.00 95.75 603 GLY A N 1
ATOM 4646 C CA . GLY A 1 603 ? -6.045 -5.293 -22.567 1.00 95.75 603 GLY A CA 1
ATOM 4647 C C . GLY A 1 603 ? -6.101 -5.659 -21.095 1.00 95.75 603 GLY A C 1
ATOM 4648 O O . GLY A 1 603 ? -6.990 -5.199 -20.393 1.00 95.75 603 GLY A O 1
ATOM 4649 N N . ARG A 1 604 ? -5.198 -6.517 -20.609 1.00 96.12 604 ARG A N 1
ATOM 4650 C CA . ARG A 1 604 ? -5.199 -6.915 -19.194 1.00 96.12 604 ARG A CA 1
ATOM 4651 C C . ARG A 1 604 ? -4.108 -6.198 -18.426 1.00 96.12 604 ARG A C 1
ATOM 4653 O O . ARG A 1 604 ? -2.938 -6.515 -18.602 1.00 96.12 604 ARG A O 1
ATOM 4660 N N . GLN A 1 605 ? -4.508 -5.284 -17.551 1.00 95.88 605 GLN A N 1
ATOM 4661 C CA . GLN A 1 605 ? -3.593 -4.554 -16.683 1.00 95.88 605 GLN A CA 1
ATOM 4662 C C . GLN A 1 605 ? -3.578 -5.169 -15.282 1.00 95.88 605 GLN A C 1
ATOM 4664 O O . GLN A 1 605 ? -4.606 -5.618 -14.767 1.00 95.88 605 GLN A O 1
ATOM 4669 N N . TYR A 1 606 ? -2.408 -5.179 -14.647 1.00 97.50 606 TYR A N 1
ATOM 4670 C CA . TYR A 1 606 ? -2.271 -5.644 -13.273 1.00 97.50 606 TYR A CA 1
ATOM 4671 C C . TYR A 1 606 ? -2.643 -4.539 -12.275 1.00 97.50 606 TYR A C 1
ATOM 4673 O O . TYR A 1 606 ? -1.906 -3.562 -12.115 1.00 97.50 606 TYR A O 1
ATOM 4681 N N . MET A 1 607 ? -3.792 -4.695 -11.614 1.00 97.06 607 MET A N 1
ATOM 4682 C CA . MET A 1 607 ? -4.395 -3.687 -10.737 1.00 97.06 607 MET A CA 1
ATOM 4683 C C . MET A 1 607 ? -4.320 -4.088 -9.261 1.00 97.06 607 MET A C 1
ATOM 4685 O O . MET A 1 607 ? -4.525 -5.248 -8.896 1.00 97.06 607 MET A O 1
ATOM 4689 N N . LEU A 1 608 ? -4.057 -3.096 -8.413 1.00 97.38 608 LEU A N 1
ATOM 4690 C CA . LEU A 1 608 ? -3.794 -3.207 -6.980 1.00 97.38 608 LEU A CA 1
ATOM 4691 C C . LEU A 1 608 ? -4.880 -2.472 -6.180 1.00 97.38 608 LEU A C 1
ATOM 4693 O O . LEU A 1 608 ? -5.280 -1.367 -6.560 1.00 97.38 608 LEU A O 1
ATOM 4697 N N . LYS A 1 609 ? -5.317 -3.040 -5.045 1.00 97.00 609 LYS A N 1
ATOM 4698 C CA . LYS A 1 609 ? -6.189 -2.356 -4.068 1.00 97.00 609 LYS A CA 1
ATOM 4699 C C . LYS A 1 609 ? -5.343 -1.725 -2.970 1.00 97.00 609 LYS A C 1
ATOM 4701 O O . LYS A 1 609 ? -4.676 -2.441 -2.227 1.00 97.00 609 LYS A O 1
ATOM 4706 N N . LEU A 1 610 ? -5.377 -0.402 -2.852 1.00 96.56 610 LEU A N 1
ATOM 4707 C CA . LEU A 1 610 ? -4.584 0.311 -1.850 1.00 96.56 610 LEU A CA 1
ATOM 4708 C C . LEU A 1 610 ? -5.300 0.368 -0.498 1.00 96.56 610 LEU A C 1
ATOM 4710 O O . LEU A 1 610 ? -6.526 0.317 -0.428 1.00 96.56 610 LEU A O 1
ATOM 4714 N N . ASN A 1 611 ? -4.535 0.574 0.574 1.00 94.38 611 ASN A N 1
ATOM 4715 C CA . ASN A 1 611 ? -5.044 0.762 1.937 1.00 94.38 611 ASN A CA 1
ATOM 4716 C C . ASN A 1 611 ? -5.825 2.078 2.156 1.00 94.38 611 ASN A C 1
ATOM 4718 O O . ASN A 1 611 ? -6.203 2.411 3.275 1.00 94.38 611 ASN A O 1
ATOM 4722 N N . GLN A 1 612 ? -6.064 2.856 1.098 1.00 93.69 612 GLN A N 1
ATOM 4723 C CA . GLN A 1 612 ? -6.857 4.078 1.153 1.00 93.69 612 GLN A CA 1
ATOM 4724 C C . GLN A 1 612 ? -8.317 3.781 0.832 1.00 93.69 612 GLN A C 1
ATOM 4726 O O . GLN A 1 612 ? -8.790 4.059 -0.270 1.00 93.69 612 GLN A O 1
ATOM 4731 N N . LEU A 1 613 ? -9.003 3.233 1.829 1.00 92.56 613 LEU A N 1
ATOM 4732 C CA . LEU A 1 613 ? -10.408 2.853 1.747 1.00 92.56 613 LEU A CA 1
ATOM 4733 C C . LEU A 1 613 ? -11.321 4.004 2.167 1.00 92.56 613 LEU A C 1
ATOM 4735 O O . LEU A 1 613 ? -10.990 4.770 3.083 1.00 92.56 613 LEU A O 1
ATOM 4739 N N . VAL A 1 614 ? -12.494 4.103 1.541 1.00 91.81 614 VAL A N 1
ATOM 4740 C CA . VAL A 1 614 ? -13.510 5.103 1.922 1.00 91.81 614 VAL A CA 1
ATOM 4741 C C . VAL A 1 614 ? -13.972 4.893 3.360 1.00 91.81 614 VAL A C 1
ATOM 4743 O O . VAL A 1 614 ? -14.041 5.842 4.142 1.00 91.81 614 VAL A O 1
ATOM 4746 N N . LEU A 1 615 ? -14.165 3.630 3.737 1.00 85.94 615 LEU A N 1
ATOM 4747 C CA . LEU A 1 615 ? -14.551 3.191 5.071 1.00 85.94 615 LEU A CA 1
ATOM 4748 C C . LEU A 1 615 ? -13.635 3.767 6.157 1.00 85.94 615 LEU A C 1
ATOM 4750 O O . LEU A 1 615 ? -14.089 4.199 7.218 1.00 85.94 615 LEU A O 1
ATOM 4754 N N . HIS A 1 616 ? -12.329 3.805 5.892 1.00 84.69 616 HIS A N 1
ATOM 4755 C CA . HIS A 1 616 ? -11.338 4.309 6.839 1.00 84.69 616 HIS A CA 1
ATOM 4756 C C . HIS A 1 616 ? -11.282 5.836 6.868 1.00 84.69 616 HIS A C 1
ATOM 4758 O O . HIS A 1 616 ? -10.953 6.404 7.908 1.00 84.69 616 HIS A O 1
ATOM 4764 N N . LYS A 1 617 ? -11.663 6.507 5.778 1.00 86.50 617 LYS A N 1
ATOM 4765 C CA . LYS A 1 617 ? -11.538 7.963 5.620 1.00 86.50 617 LYS A CA 1
ATOM 4766 C C . LYS A 1 617 ? -12.796 8.752 5.946 1.00 86.50 617 LYS A C 1
ATOM 4768 O O . LYS A 1 617 ? -12.679 9.915 6.329 1.00 86.50 617 LYS A O 1
ATOM 4773 N N . ILE A 1 618 ? -13.976 8.152 5.822 1.00 87.06 618 ILE A N 1
ATOM 4774 C CA . ILE A 1 618 ? -15.215 8.828 6.189 1.00 87.06 618 ILE A CA 1
ATOM 4775 C C . ILE A 1 618 ? -15.233 9.071 7.703 1.00 87.06 618 ILE A C 1
ATOM 4777 O O . ILE A 1 618 ? -14.987 8.167 8.509 1.00 87.06 618 ILE A O 1
ATOM 4781 N N . ASN A 1 619 ? -15.468 10.324 8.079 1.00 85.56 619 ASN A N 1
ATOM 4782 C CA . ASN A 1 619 ? -15.638 10.753 9.457 1.00 85.56 619 ASN A CA 1
ATOM 4783 C C . ASN A 1 619 ? -16.667 11.878 9.487 1.00 85.56 619 ASN A C 1
ATOM 4785 O O . ASN A 1 619 ? -16.539 12.861 8.755 1.00 85.56 619 ASN A O 1
ATOM 4789 N N . ALA A 1 620 ? -17.657 11.736 10.356 1.00 85.88 620 ALA A N 1
ATOM 4790 C CA . ALA A 1 620 ? -18.676 12.739 10.590 1.00 85.88 620 ALA A CA 1
ATOM 4791 C C . ALA A 1 620 ? -18.870 12.893 12.096 1.00 85.88 620 ALA A C 1
ATOM 4793 O O . ALA A 1 620 ? -18.869 11.912 12.839 1.00 85.88 620 ALA A O 1
ATOM 4794 N N . ARG A 1 621 ? -19.050 14.138 12.535 1.00 84.06 621 ARG A N 1
ATOM 4795 C CA . ARG A 1 621 ? -19.296 14.481 13.932 1.00 84.06 621 ARG A CA 1
ATOM 4796 C C . ARG A 1 621 ? -20.538 15.351 14.020 1.00 84.06 621 ARG A C 1
ATOM 4798 O O . ARG A 1 621 ? -20.584 16.433 13.441 1.00 84.06 621 ARG A O 1
ATOM 4805 N N . SER A 1 622 ? -21.512 14.908 14.804 1.00 75.12 622 SER A N 1
ATOM 4806 C CA . SER A 1 622 ? -22.585 15.771 15.298 1.00 75.12 622 SER A CA 1
ATOM 4807 C C . SER A 1 622 ? -22.075 16.590 16.486 1.00 75.12 622 SER A C 1
ATOM 4809 O O . SER A 1 622 ? -21.435 16.020 17.370 1.00 75.12 622 SER A O 1
ATOM 4811 N N . GLY A 1 623 ? -22.377 17.893 16.532 1.00 65.12 623 GLY A N 1
ATOM 4812 C CA . GLY A 1 623 ? -21.801 18.876 17.467 1.00 65.12 623 GLY A CA 1
ATOM 4813 C C . GLY A 1 623 ? -21.511 18.352 18.881 1.00 65.12 623 GLY A C 1
ATOM 4814 O O . GLY A 1 623 ? -20.343 18.192 19.233 1.00 65.12 623 GLY A O 1
ATOM 4815 N N . LEU A 1 624 ? -22.559 18.018 19.646 1.00 64.88 624 LEU A N 1
ATOM 4816 C CA . LEU A 1 624 ? -22.455 17.579 21.048 1.00 64.88 624 LEU A CA 1
ATOM 4817 C C . LEU A 1 624 ? -22.099 16.097 21.257 1.00 64.88 624 LEU A C 1
ATOM 4819 O O . LEU A 1 624 ? -21.870 15.690 22.391 1.00 64.88 624 LEU A O 1
ATOM 4823 N N . GLY A 1 625 ? -22.069 15.280 20.201 1.00 65.88 625 GLY A N 1
ATOM 4824 C CA . GLY A 1 625 ? -21.900 13.825 20.325 1.00 65.88 625 GLY A CA 1
ATOM 4825 C C . GLY A 1 625 ? -20.457 13.361 20.543 1.00 65.88 625 GLY A C 1
ATOM 4826 O O . GLY A 1 625 ? -20.232 12.174 20.743 1.00 65.88 625 GLY A O 1
ATOM 4827 N N . GLY A 1 626 ? -19.479 14.272 20.473 1.00 76.69 626 GLY A N 1
ATOM 4828 C CA . GLY A 1 626 ? -18.054 13.943 20.528 1.00 76.69 626 GLY A CA 1
ATOM 4829 C C . GLY A 1 626 ? -17.313 14.593 21.703 1.00 76.69 626 GLY A C 1
ATOM 4830 O O . GLY A 1 626 ? -17.767 15.603 22.244 1.00 76.69 626 GLY A O 1
ATOM 4831 N N . PRO A 1 627 ? -16.133 14.068 22.071 1.00 85.31 627 PRO A N 1
ATOM 4832 C CA . PRO A 1 627 ? -15.314 14.622 23.137 1.00 85.31 627 PRO A CA 1
ATOM 4833 C C . PRO A 1 627 ? -14.773 16.019 22.801 1.00 85.31 627 PRO A C 1
ATOM 4835 O O . PRO A 1 627 ? -14.630 16.420 21.635 1.00 85.31 627 PRO A O 1
ATOM 4838 N N . TYR A 1 628 ? -14.454 16.756 23.859 1.00 89.31 628 TYR A N 1
ATOM 4839 C CA . TYR A 1 628 ? -13.861 18.088 23.817 1.00 89.31 628 TYR A CA 1
ATOM 4840 C C . TYR A 1 628 ? -12.563 18.092 24.619 1.00 89.31 628 TYR A C 1
ATOM 4842 O O . TYR A 1 628 ? -12.437 17.384 25.621 1.00 89.31 628 TYR A O 1
ATOM 4850 N N . ALA A 1 629 ? -11.589 18.877 24.171 1.00 90.25 629 ALA A N 1
ATOM 4851 C CA . ALA A 1 629 ? -10.336 19.043 24.887 1.00 90.25 629 ALA A CA 1
ATOM 4852 C C . ALA A 1 629 ? -10.597 19.705 26.248 1.00 90.25 629 ALA A C 1
ATOM 4854 O O . ALA A 1 629 ? -11.310 20.701 26.332 1.00 90.25 629 ALA A O 1
ATOM 4855 N N . ALA A 1 630 ? -9.995 19.178 27.316 1.00 88.19 630 ALA A N 1
ATOM 4856 C CA . ALA A 1 630 ? -10.252 19.666 28.671 1.00 88.19 630 ALA A CA 1
ATOM 4857 C C . ALA A 1 630 ? -9.870 21.147 28.859 1.00 88.19 630 ALA A C 1
ATOM 4859 O O . ALA A 1 630 ? -10.582 21.878 29.543 1.00 88.19 630 ALA A O 1
ATOM 4860 N N . VAL A 1 631 ? -8.771 21.579 28.229 1.00 87.56 631 VAL A N 1
ATOM 4861 C CA . VAL A 1 631 ? -8.227 22.939 28.362 1.00 87.56 631 VAL A CA 1
ATOM 4862 C C . VAL A 1 631 ? -8.908 23.907 27.397 1.00 87.56 631 VAL A C 1
ATOM 4864 O O . VAL A 1 631 ? -9.561 24.846 27.831 1.00 87.56 631 VAL A O 1
ATOM 4867 N N . THR A 1 632 ? -8.794 23.670 26.087 1.00 89.69 632 THR A N 1
ATOM 4868 C CA . THR A 1 632 ? -9.290 24.611 25.068 1.00 89.69 632 THR A CA 1
ATOM 4869 C C . THR A 1 632 ? -10.793 24.518 24.829 1.00 89.69 632 THR A C 1
ATOM 4871 O O . THR A 1 632 ? -11.345 25.371 24.150 1.00 89.69 632 THR A O 1
ATOM 4874 N N . GLN A 1 633 ? -11.461 23.472 25.331 1.00 91.31 633 GLN A N 1
ATOM 4875 C CA . GLN A 1 633 ? -12.886 23.189 25.101 1.00 91.31 633 GLN A CA 1
ATOM 4876 C C . GLN A 1 633 ? -13.287 23.039 23.630 1.00 91.31 633 GLN A C 1
ATOM 4878 O O . GLN A 1 633 ? -14.476 22.928 23.329 1.00 91.31 633 GLN A O 1
ATOM 4883 N N . GLN A 1 634 ? -12.309 22.946 22.729 1.00 91.19 634 GLN A N 1
ATOM 4884 C CA . GLN A 1 634 ? -12.522 22.682 21.314 1.00 91.19 634 GLN A CA 1
ATOM 4885 C C . GLN A 1 634 ? -12.829 21.198 21.072 1.00 91.19 634 GLN A C 1
ATOM 4887 O O . GLN A 1 634 ? -12.360 20.334 21.826 1.00 91.19 634 GLN A O 1
ATOM 4892 N N . PRO A 1 635 ? -13.598 20.873 20.017 1.00 90.88 635 PRO A N 1
ATOM 4893 C CA . PRO A 1 635 ? -13.729 19.517 19.504 1.00 90.88 635 PRO A CA 1
ATOM 4894 C C . PRO A 1 635 ? -12.355 18.858 19.369 1.00 90.88 635 PRO A C 1
ATOM 4896 O O . PRO A 1 635 ? -11.471 19.407 18.713 1.00 90.88 635 PRO A O 1
ATOM 4899 N N . VAL A 1 636 ? -12.152 17.685 19.978 1.00 90.19 636 VAL A N 1
ATOM 4900 C CA . VAL A 1 636 ? -10.879 16.973 19.787 1.00 90.19 636 VAL A CA 1
ATOM 4901 C C . VAL A 1 636 ? -10.702 16.587 18.320 1.00 90.19 636 VAL A C 1
ATOM 4903 O O . VAL A 1 636 ? -11.681 16.370 17.608 1.00 90.19 636 VAL A O 1
ATOM 4906 N N . GLY A 1 637 ? -9.455 16.499 17.865 1.00 85.69 637 GLY A N 1
ATOM 4907 C CA . GLY A 1 637 ? -9.133 16.019 16.526 1.00 85.69 637 GLY A CA 1
ATOM 4908 C C . GLY A 1 637 ? -9.089 14.490 16.441 1.00 85.69 637 GLY A C 1
ATOM 4909 O O . GLY A 1 637 ? -8.882 13.789 17.435 1.00 85.69 637 GLY A O 1
ATOM 4910 N N . GLY A 1 638 ? -9.221 13.985 15.215 1.00 80.06 638 GLY A N 1
ATOM 4911 C CA . GLY A 1 638 ? -8.972 12.584 14.875 1.00 80.06 638 GLY A CA 1
ATOM 4912 C C . GLY A 1 638 ? -10.221 11.700 14.868 1.00 80.06 638 GLY A C 1
ATOM 4913 O O . GLY A 1 638 ? -11.070 11.769 15.752 1.00 80.06 638 GLY A O 1
ATOM 4914 N N . LYS A 1 639 ? -10.305 10.819 13.866 1.00 76.56 639 LYS A N 1
ATOM 4915 C CA . LYS A 1 639 ? -11.443 9.910 13.655 1.00 76.56 639 LYS A CA 1
ATOM 4916 C C . LYS A 1 639 ? -11.674 8.953 14.827 1.00 76.56 639 LYS A C 1
ATOM 4918 O O . LYS A 1 639 ? -12.817 8.741 15.207 1.00 76.56 639 LYS A O 1
ATOM 4923 N N . ALA A 1 640 ? -10.602 8.410 15.409 1.00 72.00 640 ALA A N 1
ATOM 4924 C CA . ALA A 1 640 ? -10.690 7.464 16.527 1.00 72.00 640 ALA A CA 1
ATOM 4925 C C . ALA A 1 640 ? -11.403 8.052 17.758 1.00 72.00 640 ALA A C 1
ATOM 4927 O O . ALA A 1 640 ? -11.986 7.312 18.539 1.00 72.00 640 ALA A O 1
ATOM 4928 N N . ASN A 1 641 ? -11.384 9.381 17.894 1.00 75.62 641 ASN A N 1
ATOM 4929 C CA . ASN A 1 641 ? -12.039 10.109 18.974 1.00 75.62 641 ASN A CA 1
ATOM 4930 C C . ASN A 1 641 ? -13.370 10.740 18.534 1.00 75.62 641 ASN A C 1
ATOM 4932 O O . ASN A 1 641 ? -13.844 11.649 19.211 1.00 75.62 641 ASN A O 1
ATOM 4936 N N . HIS A 1 642 ? -13.914 10.374 17.365 1.00 77.50 642 HIS A N 1
ATOM 4937 C CA . HIS A 1 642 ? -15.057 11.058 16.737 1.00 77.50 642 HIS A CA 1
ATOM 4938 C C . HIS A 1 642 ? -14.842 12.575 16.666 1.00 77.50 642 HIS A C 1
ATOM 4940 O O . HIS A 1 642 ? -15.698 13.395 17.014 1.00 77.50 642 HIS A O 1
ATOM 4946 N N . GLY A 1 643 ? -13.623 12.947 16.279 1.00 84.12 643 GLY A N 1
ATOM 4947 C CA . GLY A 1 643 ? -13.143 14.312 16.319 1.00 84.12 643 GLY A CA 1
ATOM 4948 C C . GLY A 1 643 ? -13.764 15.224 15.265 1.00 84.12 643 GLY A C 1
ATOM 4949 O O . GLY A 1 643 ? -14.246 14.770 14.224 1.00 84.12 643 GLY A O 1
ATOM 4950 N N . GLY A 1 644 ? -13.750 16.526 15.552 1.00 86.19 644 GLY A N 1
ATOM 4951 C CA . GLY A 1 644 ? -14.182 17.564 14.615 1.00 86.19 644 GLY A CA 1
ATOM 4952 C C . GLY A 1 644 ? -13.174 17.779 13.485 1.00 86.19 644 GLY A C 1
ATOM 4953 O O . GLY A 1 644 ? -12.005 17.403 13.597 1.00 86.19 644 GLY A O 1
ATOM 4954 N N . GLN A 1 645 ? -13.632 18.392 12.393 1.00 90.38 645 GLN A N 1
ATOM 4955 C CA . GLN A 1 645 ? -12.738 18.868 11.337 1.00 90.38 645 GLN A CA 1
ATOM 4956 C C . GLN A 1 645 ? -12.077 20.175 11.768 1.00 90.38 645 GLN A C 1
ATOM 4958 O O . GLN A 1 645 ? -12.708 21.016 12.410 1.00 90.38 645 GLN A O 1
ATOM 4963 N N . ARG A 1 646 ? -10.802 20.341 11.415 1.00 90.88 646 ARG A N 1
ATOM 4964 C CA . ARG A 1 646 ? -10.080 21.582 11.684 1.00 90.88 646 ARG A CA 1
ATOM 4965 C C . ARG A 1 646 ? -10.480 22.618 10.643 1.00 90.88 646 ARG A C 1
ATOM 4967 O O . ARG A 1 646 ? -10.254 22.404 9.459 1.00 90.88 646 ARG A O 1
ATOM 4974 N N . MET A 1 647 ? -11.003 23.744 11.107 1.00 91.25 647 MET A N 1
ATOM 4975 C CA . MET A 1 647 ? -11.086 24.960 10.312 1.00 91.25 647 MET A CA 1
ATOM 4976 C C . MET A 1 647 ? -9.810 25.765 10.559 1.00 91.25 647 MET A C 1
ATOM 4978 O O . MET A 1 647 ? -9.580 26.245 11.670 1.00 91.25 647 MET A O 1
ATOM 4982 N N . GLY A 1 648 ? -8.917 25.783 9.575 1.00 93.75 648 GLY A N 1
ATOM 4983 C CA . GLY A 1 648 ? -7.642 26.476 9.655 1.00 93.75 648 GLY A CA 1
ATOM 4984 C C . GLY A 1 648 ? -7.757 27.947 9.275 1.00 93.75 648 GLY A C 1
ATOM 4985 O O . GLY A 1 648 ? -8.817 28.458 8.924 1.00 93.75 648 GLY A O 1
ATOM 4986 N N . GLU A 1 649 ? -6.619 28.628 9.346 1.00 96.00 649 GLU A N 1
ATOM 4987 C CA . GLU A 1 649 ? -6.497 30.041 8.993 1.00 96.00 649 GLU A CA 1
ATOM 4988 C C . GLU A 1 649 ? -6.873 30.304 7.526 1.00 96.00 649 GLU A C 1
ATOM 4990 O O . GLU A 1 649 ? -7.614 31.238 7.236 1.00 96.00 649 GLU A O 1
ATOM 4995 N N . MET A 1 650 ? -6.466 29.420 6.609 1.00 96.88 650 MET A N 1
ATOM 4996 C CA . MET A 1 650 ? -6.817 29.530 5.190 1.00 96.88 650 MET A CA 1
ATOM 4997 C C . MET A 1 650 ? -8.328 29.397 4.951 1.00 96.88 650 MET A C 1
ATOM 4999 O O . MET A 1 650 ? -8.892 30.140 4.148 1.00 96.88 650 MET A O 1
ATOM 5003 N N . GLU A 1 651 ? -9.012 28.497 5.665 1.00 96.06 651 GLU A N 1
ATOM 5004 C CA . GLU A 1 651 ? -10.471 28.375 5.577 1.00 96.06 651 GLU A CA 1
ATOM 5005 C C . GLU A 1 651 ? -11.183 29.594 6.179 1.00 96.06 651 GLU A C 1
ATOM 5007 O O . GLU A 1 651 ? -12.211 30.025 5.655 1.00 96.06 651 GLU A O 1
ATOM 5012 N N . VAL A 1 652 ? -10.635 30.182 7.247 1.00 95.38 652 VAL A N 1
ATOM 5013 C CA . VAL A 1 652 ? -11.130 31.450 7.804 1.00 95.38 652 VAL A CA 1
ATOM 5014 C C . VAL A 1 652 ? -11.035 32.563 6.761 1.00 95.38 652 VAL A C 1
ATOM 5016 O O . VAL A 1 652 ? -12.042 33.227 6.509 1.00 95.38 652 VAL A O 1
ATOM 5019 N N . TRP A 1 653 ? -9.881 32.726 6.107 1.00 96.19 653 TRP A N 1
ATOM 5020 C CA . TRP A 1 653 ? -9.700 33.718 5.042 1.00 96.19 653 TRP A CA 1
ATOM 5021 C C . TRP A 1 653 ? -10.675 33.509 3.888 1.00 96.19 653 TRP A C 1
ATOM 5023 O O . TRP A 1 653 ? -11.245 34.475 3.385 1.00 96.19 653 TRP A O 1
ATOM 5033 N N . ALA A 1 654 ? -10.933 32.257 3.504 1.00 96.38 654 ALA A N 1
ATOM 5034 C CA . ALA A 1 654 ? -11.909 31.952 2.467 1.00 96.38 654 ALA A CA 1
ATOM 5035 C C . ALA A 1 654 ? -13.313 32.458 2.845 1.00 96.38 654 ALA A C 1
ATOM 5037 O O . ALA A 1 654 ? -13.962 33.131 2.047 1.00 96.38 654 ALA A O 1
ATOM 5038 N N . ILE A 1 655 ? -13.779 32.203 4.074 1.00 95.38 655 ILE A N 1
ATOM 5039 C CA . ILE A 1 655 ? -15.098 32.676 4.532 1.00 95.38 655 ILE A CA 1
ATOM 5040 C C . ILE A 1 655 ? -15.145 34.207 4.643 1.00 95.38 655 ILE A C 1
ATOM 5042 O O . ILE A 1 655 ? -16.168 34.814 4.309 1.00 95.38 655 ILE A O 1
ATOM 5046 N N . GLN A 1 656 ? -14.050 34.833 5.084 1.00 94.44 656 GLN A N 1
ATOM 5047 C CA . GLN A 1 656 ? -13.919 36.291 5.141 1.00 94.44 656 GLN A CA 1
ATOM 5048 C C . GLN A 1 656 ? -13.999 36.923 3.749 1.00 94.44 656 GLN A C 1
ATOM 5050 O O . GLN A 1 656 ? -14.732 37.894 3.578 1.00 94.44 656 GLN A O 1
ATOM 5055 N N . ALA A 1 657 ? -13.327 36.343 2.750 1.00 96.88 657 ALA A N 1
ATOM 5056 C CA . ALA A 1 657 ? -13.367 36.813 1.366 1.00 96.88 657 ALA A CA 1
ATOM 5057 C C . ALA A 1 657 ? -14.787 36.770 0.775 1.00 96.88 657 ALA A C 1
ATOM 5059 O O . ALA A 1 657 ? -15.167 37.656 0.016 1.00 96.88 657 ALA A O 1
ATOM 5060 N N . TYR A 1 658 ? -15.605 35.789 1.173 1.00 96.50 658 TYR A N 1
ATOM 5061 C CA . TYR A 1 658 ? -17.025 35.731 0.803 1.00 96.50 658 TYR A CA 1
ATOM 5062 C C . TYR A 1 658 ? -17.923 36.707 1.587 1.00 96.50 658 TYR A C 1
ATOM 5064 O O . TYR A 1 658 ? -19.130 36.734 1.352 1.00 96.50 658 TYR A O 1
ATOM 5072 N N . GLY A 1 659 ? -17.397 37.463 2.557 1.00 94.94 659 GLY A N 1
ATOM 5073 C CA . GLY A 1 659 ? -18.194 38.347 3.416 1.00 94.94 659 GLY A CA 1
ATOM 5074 C C . GLY A 1 659 ? -19.181 37.604 4.331 1.00 94.94 659 GLY A C 1
ATOM 5075 O O . GLY A 1 659 ? -20.144 38.186 4.829 1.00 94.94 659 GLY A O 1
ATOM 5076 N N . CYS A 1 660 ? -18.975 36.305 4.567 1.00 95.88 660 CYS A N 1
ATOM 5077 C CA . CYS A 1 660 ? -19.923 35.441 5.276 1.00 95.88 660 CYS A CA 1
ATOM 5078 C C . CYS A 1 660 ? -19.763 35.520 6.807 1.00 95.88 660 CYS A C 1
ATOM 5080 O O . CYS A 1 660 ? -19.469 34.524 7.475 1.00 95.88 660 CYS A O 1
ATOM 5082 N N . ALA A 1 661 ? -19.980 36.707 7.382 1.00 93.62 661 ALA A N 1
ATOM 5083 C CA . ALA A 1 661 ? -19.704 36.999 8.793 1.00 93.62 661 ALA A CA 1
ATOM 5084 C C . ALA A 1 661 ? -20.437 36.075 9.787 1.00 93.62 661 ALA A C 1
ATOM 5086 O O . ALA A 1 661 ? -19.842 35.619 10.762 1.00 93.62 661 ALA A O 1
ATOM 5087 N N . HIS A 1 662 ? -21.712 35.753 9.538 1.00 91.94 662 HIS A N 1
ATOM 5088 C CA . HIS A 1 662 ? -22.482 34.864 10.417 1.00 91.94 662 HIS A CA 1
ATOM 5089 C C . HIS A 1 662 ? -21.951 33.430 10.414 1.00 91.94 662 HIS A C 1
ATOM 5091 O O . HIS A 1 662 ? -21.865 32.820 11.475 1.00 91.94 662 HIS A O 1
ATOM 5097 N N . MET A 1 663 ? -21.560 32.912 9.246 1.00 93.06 663 MET A N 1
ATOM 5098 C CA . MET A 1 663 ? -20.987 31.569 9.130 1.00 93.06 663 MET A CA 1
ATOM 5099 C C . MET A 1 663 ? -19.627 31.499 9.825 1.00 93.06 663 MET A C 1
ATOM 5101 O O . MET A 1 663 ? -19.352 30.535 10.535 1.00 93.06 663 MET A O 1
ATOM 5105 N N . LEU A 1 664 ? -18.800 32.538 9.678 1.00 93.38 664 LEU A N 1
ATOM 5106 C CA . LEU A 1 664 ? -17.532 32.623 10.395 1.00 93.38 664 LEU A CA 1
ATOM 5107 C C . LEU A 1 664 ? -17.748 32.656 11.911 1.00 93.38 664 LEU A C 1
ATOM 5109 O O . LEU A 1 664 ? -17.118 31.887 12.632 1.00 93.38 664 LEU A O 1
ATOM 5113 N N . ASN A 1 665 ? -18.660 33.505 12.390 1.00 91.94 665 ASN A N 1
ATOM 5114 C CA . ASN A 1 665 ? -18.995 33.583 13.810 1.00 91.94 665 ASN A CA 1
ATOM 5115 C C . ASN A 1 665 ? -19.474 32.218 14.330 1.00 91.94 665 ASN A C 1
ATOM 5117 O O . ASN A 1 665 ? -18.962 31.731 15.332 1.00 91.94 665 ASN A O 1
ATOM 5121 N N . GLU A 1 666 ? -20.377 31.554 13.607 1.00 91.12 666 GLU A N 1
ATOM 5122 C CA . GLU A 1 666 ? -20.887 30.231 13.969 1.00 91.12 666 GLU A CA 1
ATOM 5123 C C . GLU A 1 666 ? -19.765 29.187 14.116 1.00 91.12 666 GLU A C 1
ATOM 5125 O O . GLU A 1 666 ? -19.725 28.444 15.101 1.00 91.12 666 GLU A O 1
ATOM 5130 N N . MET A 1 667 ? -18.840 29.150 13.150 1.00 91.75 667 MET A N 1
ATOM 5131 C CA . MET A 1 667 ? -17.710 28.219 13.152 1.00 91.75 667 MET A CA 1
ATOM 5132 C C . MET A 1 667 ? -16.713 28.502 14.279 1.00 91.75 667 MET A C 1
ATOM 5134 O O . MET A 1 667 ? -16.177 27.561 14.857 1.00 91.75 667 MET A O 1
ATOM 5138 N N . MET A 1 668 ? -16.495 29.777 14.612 1.00 91.25 668 MET A N 1
ATOM 5139 C CA . MET A 1 668 ? -15.547 30.209 15.644 1.00 91.25 668 MET A CA 1
ATOM 5140 C C . MET A 1 668 ? -16.126 30.191 17.066 1.00 91.25 668 MET A C 1
ATOM 5142 O O . MET A 1 668 ? -15.365 30.351 18.012 1.00 91.25 668 MET A O 1
ATOM 5146 N N . THR A 1 669 ? -17.442 30.012 17.234 1.00 92.62 669 THR A N 1
ATOM 5147 C CA . THR A 1 669 ? -18.117 30.051 18.545 1.00 92.62 669 THR A CA 1
ATOM 5148 C C . THR A 1 669 ? -18.904 28.767 18.822 1.00 92.62 669 THR A C 1
ATOM 5150 O O . THR A 1 669 ? -18.359 27.815 19.382 1.00 92.62 669 THR A O 1
ATOM 5153 N N . ILE A 1 670 ? -20.177 28.698 18.415 1.00 91.50 670 ILE A N 1
ATOM 5154 C CA . ILE A 1 670 ? -21.127 27.645 18.801 1.00 91.50 670 ILE A CA 1
ATOM 5155 C C . ILE A 1 670 ? -20.732 26.255 18.282 1.00 91.50 670 ILE A C 1
ATOM 5157 O O . ILE A 1 670 ? -21.098 25.247 18.887 1.00 91.50 670 ILE A O 1
ATOM 5161 N N . LYS A 1 671 ? -19.979 26.175 17.175 1.00 90.62 671 LYS A N 1
ATOM 5162 C CA . LYS A 1 671 ? -19.437 24.913 16.635 1.00 90.62 671 LYS A CA 1
ATOM 5163 C C . LYS A 1 671 ? -18.043 24.567 17.174 1.00 90.62 671 LYS A C 1
ATOM 5165 O O . LYS A 1 671 ? -17.590 23.439 16.972 1.00 90.62 671 LYS A O 1
ATOM 5170 N N . ALA A 1 672 ? -17.395 25.496 17.873 1.00 89.19 672 ALA A N 1
ATOM 5171 C CA . ALA A 1 672 ? -16.072 25.335 18.456 1.00 89.19 672 ALA A CA 1
ATOM 5172 C C . ALA A 1 672 ? -16.160 25.237 19.990 1.00 89.19 672 ALA A C 1
ATOM 5174 O O . ALA A 1 672 ? -16.479 24.176 20.535 1.00 89.19 672 ALA A O 1
ATOM 5175 N N . ASP A 1 673 ? -15.858 26.326 20.687 1.00 92.12 673 ASP A N 1
ATOM 5176 C CA . ASP A 1 673 ? -15.513 26.368 22.108 1.00 92.12 673 ASP A CA 1
ATOM 5177 C C . ASP A 1 673 ? -16.378 27.343 22.930 1.00 92.12 673 ASP A C 1
ATOM 5179 O O . ASP A 1 673 ? -16.082 27.596 24.100 1.00 92.12 673 ASP A O 1
ATOM 5183 N N . ASP A 1 674 ? -17.481 27.845 22.367 1.00 92.69 674 ASP A N 1
ATOM 5184 C CA . ASP A 1 674 ? -18.543 28.475 23.156 1.00 92.69 674 ASP A CA 1
ATOM 5185 C C . ASP A 1 674 ? -19.356 27.392 23.880 1.00 92.69 674 ASP A C 1
ATOM 5187 O O . ASP A 1 674 ? -20.256 26.755 23.321 1.00 92.69 674 ASP A O 1
ATOM 5191 N N . ILE A 1 675 ? -19.015 27.168 25.150 1.00 90.06 675 ILE A N 1
ATOM 5192 C CA . ILE A 1 675 ? -19.609 26.119 25.984 1.00 90.06 675 ILE A CA 1
ATOM 5193 C C . ILE A 1 675 ? -21.114 26.340 26.160 1.00 90.06 675 ILE A C 1
ATOM 5195 O O . ILE A 1 675 ? -21.883 25.384 26.086 1.00 90.06 675 ILE A O 1
ATOM 5199 N N . GLN A 1 676 ? -21.555 27.573 26.404 1.00 89.56 676 GLN A N 1
ATOM 5200 C CA . GLN A 1 676 ? -22.973 27.847 26.651 1.00 89.56 676 GLN A CA 1
ATOM 5201 C C . GLN A 1 676 ? -23.750 27.867 25.335 1.00 89.56 676 GLN A C 1
ATOM 5203 O O . GLN A 1 676 ? -24.787 27.206 25.219 1.00 89.56 676 GLN A O 1
ATOM 5208 N N . GLY A 1 677 ? -23.206 28.553 24.329 1.00 90.12 677 GLY A N 1
ATOM 5209 C CA . GLY A 1 677 ? -23.803 28.677 23.006 1.00 90.12 677 GLY A CA 1
ATOM 5210 C C . GLY A 1 677 ? -24.010 27.328 22.330 1.00 90.12 677 GLY A C 1
ATOM 5211 O O . GLY A 1 677 ? -25.086 27.097 21.788 1.00 90.12 677 GLY A O 1
ATOM 5212 N N . ARG A 1 678 ? -23.062 26.385 22.428 1.00 89.62 678 ARG A N 1
ATOM 5213 C CA . ARG A 1 678 ? -23.211 25.053 21.807 1.00 89.62 678 ARG A CA 1
ATOM 5214 C C . ARG A 1 678 ? -24.333 24.211 22.426 1.00 89.62 678 ARG A C 1
ATOM 5216 O O . ARG A 1 678 ? -25.057 23.530 21.700 1.00 89.62 678 ARG A O 1
ATOM 5223 N N . HIS A 1 679 ? -24.497 24.248 23.753 1.00 89.31 679 HIS A N 1
ATOM 5224 C CA . HIS A 1 679 ? -25.561 23.501 24.437 1.00 89.31 679 HIS A CA 1
ATOM 5225 C C . HIS A 1 679 ? -26.932 24.094 24.123 1.00 89.31 679 HIS A C 1
ATOM 5227 O O . HIS A 1 679 ? -27.867 23.354 23.811 1.00 89.31 679 HIS A O 1
ATOM 5233 N N . GLN A 1 680 ? -27.025 25.424 24.142 1.00 89.81 680 GLN A N 1
ATOM 5234 C CA . GLN A 1 680 ? -28.247 26.134 23.798 1.00 89.81 680 GLN A CA 1
ATOM 5235 C C . GLN A 1 680 ? -28.613 25.933 22.323 1.00 89.81 680 GLN A C 1
ATOM 5237 O O . GLN A 1 680 ? -29.749 25.581 22.028 1.00 89.81 680 GLN A O 1
ATOM 5242 N N . ALA A 1 681 ? -27.645 26.039 21.407 1.00 90.31 681 ALA A N 1
ATOM 5243 C CA . ALA A 1 681 ? -27.850 25.785 19.984 1.00 90.31 681 ALA A CA 1
ATOM 5244 C C . ALA A 1 681 ? -28.403 24.383 19.728 1.00 90.31 681 ALA A C 1
ATOM 5246 O O . ALA A 1 681 ? -29.331 24.223 18.940 1.00 90.31 681 ALA A O 1
ATOM 5247 N N . TYR A 1 682 ? -27.886 23.362 20.414 1.00 89.31 682 TYR A N 1
ATOM 5248 C CA . TYR A 1 682 ? -28.432 22.014 20.297 1.00 89.31 682 TYR A CA 1
ATOM 5249 C C . TYR A 1 682 ? -29.863 21.907 20.831 1.00 89.31 682 TYR A C 1
ATOM 5251 O O . TYR A 1 682 ? -30.717 21.326 20.163 1.00 89.31 682 TYR A O 1
ATOM 5259 N N . ALA A 1 683 ? -30.140 22.481 22.005 1.00 89.31 683 ALA A N 1
ATOM 5260 C CA . ALA A 1 683 ? -31.484 22.488 22.577 1.00 89.31 683 ALA A CA 1
ATOM 5261 C C . ALA A 1 683 ? -32.491 23.196 21.654 1.00 89.31 683 ALA A C 1
ATOM 5263 O O . ALA A 1 683 ? -33.587 22.680 21.431 1.00 89.31 683 ALA A O 1
ATOM 5264 N N . ASP A 1 684 ? -32.101 24.331 21.076 1.00 91.56 684 ASP A N 1
ATOM 5265 C CA . ASP A 1 684 ? -32.919 25.089 20.133 1.00 91.56 684 ASP A CA 1
ATOM 5266 C C . ASP A 1 684 ? -33.139 24.315 18.831 1.00 91.56 684 ASP A C 1
ATOM 5268 O O . ASP A 1 684 ? -34.283 24.203 18.392 1.00 91.56 684 ASP A O 1
ATOM 5272 N N . MET A 1 685 ? -32.105 23.676 18.272 1.00 89.62 685 MET A N 1
ATOM 5273 C CA . MET A 1 685 ? -32.239 22.822 17.083 1.00 89.62 685 MET A CA 1
ATOM 5274 C C . MET A 1 685 ? -33.206 21.653 17.311 1.00 89.62 685 MET A C 1
ATOM 5276 O O . MET A 1 685 ? -34.058 21.394 16.462 1.00 89.62 685 MET A O 1
ATOM 5280 N N . VAL A 1 686 ? -33.134 20.977 18.465 1.00 89.88 686 VAL A N 1
ATOM 5281 C CA . VAL A 1 686 ? -34.069 19.890 18.825 1.00 89.88 686 VAL A CA 1
ATOM 5282 C C . VAL A 1 686 ? -35.505 20.410 18.957 1.00 89.88 686 VAL A C 1
ATOM 5284 O O . VAL A 1 686 ? -36.454 19.707 18.615 1.00 89.88 686 VAL A O 1
ATOM 5287 N N . GLN A 1 687 ? -35.678 21.651 19.416 1.00 92.75 687 GLN A N 1
ATOM 5288 C CA . GLN A 1 687 ? -36.980 22.317 19.520 1.00 92.75 687 GLN A CA 1
ATOM 5289 C C . GLN A 1 687 ? -37.449 22.967 18.205 1.00 92.75 687 GLN A C 1
ATOM 5291 O O . GLN A 1 687 ? -38.541 23.537 18.176 1.00 92.75 687 GLN A O 1
ATOM 5296 N N . GLY A 1 688 ? -36.654 22.913 17.130 1.00 92.50 688 GLY A N 1
ATOM 5297 C CA . GLY A 1 688 ? -36.947 23.583 15.859 1.00 92.50 688 GLY A CA 1
ATOM 5298 C C . GLY A 1 688 ? -36.863 25.115 15.917 1.00 92.50 688 GLY A C 1
ATOM 5299 O O . GLY A 1 688 ? -37.480 25.795 15.097 1.00 92.50 688 GLY A O 1
ATOM 5300 N N . LYS A 1 689 ? -36.144 25.670 16.897 1.00 92.75 689 LYS A N 1
ATOM 5301 C CA . LYS A 1 689 ? -35.861 27.104 17.042 1.00 92.75 689 LYS A CA 1
ATOM 5302 C C . LYS A 1 689 ? -34.543 27.470 16.359 1.00 92.75 689 LYS A C 1
ATOM 5304 O O . LYS A 1 689 ? -33.677 26.624 16.146 1.00 92.75 689 LYS A O 1
ATOM 5309 N N . ASN A 1 690 ? -34.386 28.755 16.044 1.00 88.69 690 ASN A N 1
ATOM 5310 C CA . ASN A 1 690 ? -33.131 29.275 15.507 1.00 88.69 690 ASN A CA 1
ATOM 5311 C C . ASN A 1 690 ? -32.020 29.206 16.566 1.00 88.69 690 ASN A C 1
ATOM 5313 O O . ASN A 1 690 ? -32.296 29.498 17.732 1.00 88.69 690 ASN A O 1
ATOM 5317 N N . PRO A 1 691 ? -30.780 28.868 16.171 1.00 87.00 691 PRO A N 1
ATOM 5318 C CA . PRO A 1 691 ? -29.656 28.838 17.093 1.00 87.00 691 PRO A CA 1
ATOM 5319 C C . PRO A 1 691 ? -29.343 30.246 17.630 1.00 87.00 691 PRO A C 1
ATOM 5321 O O . PRO A 1 691 ? -29.589 31.244 16.940 1.00 87.00 691 PRO A O 1
ATOM 5324 N N . PRO A 1 692 ? -28.790 30.345 18.850 1.00 86.62 692 PRO A N 1
ATOM 5325 C CA . PRO A 1 692 ? -28.383 31.614 19.430 1.00 86.62 692 PRO A CA 1
ATOM 5326 C C . PRO A 1 692 ? -27.193 32.210 18.671 1.00 86.62 692 PRO A C 1
ATOM 5328 O O . PRO A 1 692 ? -26.431 31.511 18.002 1.00 86.62 692 PRO A O 1
ATOM 5331 N N . THR A 1 693 ? -26.999 33.519 18.815 1.00 84.69 693 THR A N 1
ATOM 5332 C CA . THR A 1 693 ? -25.768 34.180 18.374 1.00 84.69 693 THR A CA 1
ATOM 5333 C C . THR A 1 693 ? -24.582 33.717 19.217 1.00 84.69 693 THR A C 1
ATOM 5335 O O . THR A 1 693 ? -24.726 33.547 20.428 1.00 84.69 693 THR A O 1
ATOM 5338 N N . GLY A 1 694 ? -23.416 33.569 18.583 1.00 83.06 694 GLY A N 1
ATOM 5339 C CA . GLY A 1 694 ? -22.170 33.195 19.247 1.00 83.06 694 GLY A CA 1
ATOM 5340 C C . GLY A 1 694 ? -21.805 34.117 20.406 1.00 83.06 694 GLY A C 1
ATOM 5341 O O . GLY A 1 694 ? -21.906 35.342 20.293 1.00 83.06 694 GLY A O 1
ATOM 5342 N N . GLY A 1 695 ? -21.415 33.513 21.524 1.00 87.19 695 GLY A N 1
ATOM 5343 C CA . GLY A 1 695 ? -21.003 34.192 22.741 1.00 87.19 695 GLY A CA 1
ATOM 5344 C C . GLY A 1 695 ? -19.487 34.236 22.919 1.00 87.19 695 GLY A C 1
ATOM 5345 O O . GLY A 1 695 ? -18.704 34.222 21.971 1.00 87.19 695 GLY A O 1
ATOM 5346 N N . ARG A 1 696 ? -19.070 34.323 24.184 1.00 86.06 696 ARG A N 1
ATOM 5347 C CA . ARG A 1 696 ? -17.661 34.367 24.579 1.00 86.06 696 ARG A CA 1
ATOM 5348 C C . ARG A 1 696 ? -17.057 32.963 24.534 1.00 86.06 696 ARG A C 1
ATOM 5350 O O . ARG A 1 696 ? -17.625 32.026 25.087 1.00 86.06 696 ARG A O 1
ATOM 5357 N N . THR A 1 697 ? -15.899 32.834 23.898 1.00 91.94 697 THR A N 1
ATOM 5358 C CA . THR A 1 697 ? -15.233 31.548 23.678 1.00 91.94 697 THR A CA 1
ATOM 5359 C C . THR A 1 697 ? -14.309 31.164 24.827 1.00 91.94 697 THR A C 1
ATOM 5361 O O . THR A 1 697 ? -13.670 32.016 25.455 1.00 91.94 697 THR A O 1
ATOM 5364 N N . ALA A 1 698 ? -14.193 29.861 25.086 1.00 91.56 698 ALA A N 1
ATOM 5365 C CA . ALA A 1 698 ? -13.293 29.349 26.113 1.00 91.56 698 ALA A CA 1
ATOM 5366 C C . ALA A 1 698 ? -11.812 29.601 25.782 1.00 91.56 698 ALA A C 1
ATOM 5368 O O . ALA A 1 698 ? -11.034 29.867 26.696 1.00 91.56 698 ALA A O 1
ATOM 5369 N N . ALA A 1 699 ? -11.406 29.581 24.506 1.00 90.81 699 ALA A N 1
ATOM 5370 C CA . ALA A 1 699 ? -10.038 29.921 24.116 1.00 90.81 699 ALA A CA 1
ATOM 5371 C C . ALA A 1 699 ? -9.698 31.382 24.431 1.00 90.81 699 ALA A C 1
ATOM 5373 O O . ALA A 1 699 ? -8.595 31.662 24.897 1.00 90.81 699 ALA A O 1
ATOM 5374 N N . PHE A 1 700 ? -10.644 32.311 24.247 1.00 90.62 700 PHE A N 1
ATOM 5375 C CA . PHE A 1 700 ? -10.436 33.707 24.629 1.00 90.62 700 PHE A CA 1
ATOM 5376 C C . PHE A 1 700 ? -10.295 33.858 26.151 1.00 90.62 700 PHE A C 1
ATOM 5378 O O . PHE A 1 700 ? -9.436 34.600 26.628 1.00 90.62 700 PHE A O 1
ATOM 5385 N N . ASP A 1 701 ? -11.084 33.119 26.932 1.00 89.44 701 ASP A N 1
ATOM 5386 C CA . ASP A 1 701 ? -10.933 33.073 28.391 1.00 89.44 701 ASP A CA 1
ATOM 5387 C C . ASP A 1 701 ? -9.612 32.449 28.840 1.00 89.44 701 ASP A C 1
ATOM 5389 O O . ASP A 1 701 ? -8.982 32.956 29.774 1.00 89.44 701 ASP A O 1
ATOM 5393 N N . GLY A 1 702 ? -9.165 31.400 28.150 1.00 90.31 702 GLY A N 1
ATOM 5394 C CA . GLY A 1 702 ? -7.848 30.797 28.325 1.00 90.31 702 GLY A CA 1
ATOM 5395 C C . GLY A 1 702 ? -6.741 31.819 28.090 1.00 90.31 702 GLY A C 1
ATOM 5396 O O . GLY A 1 702 ? -5.927 32.041 28.983 1.00 90.31 702 GLY A O 1
ATOM 5397 N N . LEU A 1 703 ? -6.792 32.537 26.966 1.00 91.12 703 LEU A N 1
ATOM 5398 C CA . LEU A 1 703 ? -5.856 33.614 26.639 1.00 91.12 703 LEU A CA 1
ATOM 5399 C C . LEU A 1 703 ? -5.837 34.704 27.721 1.00 91.12 703 LEU A C 1
ATOM 5401 O O . LEU A 1 703 ? -4.768 35.107 28.178 1.00 91.12 703 LEU A O 1
ATOM 5405 N N . CYS A 1 704 ? -7.009 35.149 28.192 1.00 90.06 704 CYS A N 1
ATOM 5406 C CA . CYS A 1 704 ? -7.099 36.105 29.301 1.00 90.06 704 CYS A CA 1
ATOM 5407 C C . CYS A 1 704 ? -6.363 35.594 30.550 1.00 90.06 704 CYS A C 1
ATOM 5409 O O . CYS A 1 704 ? -5.701 36.364 31.249 1.00 90.06 704 CYS A O 1
ATOM 5411 N N . CYS A 1 705 ? -6.524 34.309 30.872 1.00 89.88 705 CYS A N 1
ATOM 5412 C CA . CYS A 1 705 ? -5.892 33.684 32.029 1.00 89.88 705 CYS A CA 1
ATOM 5413 C C . CYS A 1 705 ? -4.380 33.524 31.843 1.00 89.88 705 CYS A C 1
ATOM 5415 O O . CYS A 1 705 ? -3.640 33.794 32.787 1.00 89.88 705 CYS A O 1
ATOM 5417 N N . GLU A 1 706 ? -3.919 33.148 30.651 1.00 93.31 706 GLU A N 1
ATOM 5418 C CA . GLU A 1 706 ? -2.496 33.021 30.318 1.00 93.31 706 GLU A CA 1
ATOM 5419 C C . GLU A 1 706 ? -1.778 34.372 30.416 1.00 93.31 706 GLU A C 1
ATOM 5421 O O . GLU A 1 706 ? -0.760 34.477 31.100 1.00 93.31 706 GLU A O 1
ATOM 5426 N N . ILE A 1 707 ? -2.365 35.436 29.859 1.00 93.00 707 ILE A N 1
ATOM 5427 C CA . ILE A 1 707 ? -1.848 36.810 29.970 1.00 93.00 707 ILE A CA 1
ATOM 5428 C C . ILE A 1 707 ? -1.778 37.252 31.442 1.00 93.00 707 ILE A C 1
ATOM 5430 O O . ILE A 1 707 ? -0.754 37.766 31.898 1.00 93.00 707 ILE A O 1
ATOM 5434 N N . ARG A 1 708 ? -2.817 36.967 32.241 1.00 91.12 708 ARG A N 1
ATOM 5435 C CA . ARG A 1 708 ? -2.792 37.216 33.697 1.00 91.12 708 ARG A CA 1
ATOM 5436 C C . ARG A 1 708 ? -1.747 36.386 34.432 1.00 91.12 708 ARG A C 1
ATOM 5438 O O . ARG A 1 708 ? -1.200 36.866 35.429 1.00 91.12 708 ARG A O 1
ATOM 5445 N N . GLY A 1 709 ? -1.469 35.174 33.959 1.00 93.19 709 GLY A N 1
ATOM 5446 C CA . GLY A 1 709 ? -0.400 34.307 34.450 1.00 93.19 709 GLY A CA 1
ATOM 5447 C C . GLY A 1 709 ? 0.986 34.912 34.237 1.00 93.19 709 GLY A C 1
ATOM 5448 O O . GLY A 1 709 ? 1.847 34.774 35.102 1.00 93.19 709 GLY A O 1
ATOM 5449 N N . LEU A 1 710 ? 1.164 35.681 33.159 1.00 95.44 710 LEU A N 1
ATOM 5450 C CA . LEU A 1 710 ? 2.370 36.473 32.890 1.00 95.44 710 LEU A CA 1
ATOM 5451 C C . LEU A 1 710 ? 2.461 37.758 33.738 1.00 95.44 710 LEU A C 1
ATOM 5453 O O . LEU A 1 710 ? 3.411 38.524 33.603 1.00 95.44 710 LEU A O 1
ATOM 5457 N N . GLY A 1 711 ? 1.494 38.007 34.627 1.00 91.75 711 GLY A N 1
ATOM 5458 C CA . GLY A 1 711 ? 1.450 39.198 35.478 1.00 91.75 711 GLY A CA 1
ATOM 5459 C C . GLY A 1 711 ? 0.802 40.419 34.825 1.00 91.75 711 GLY A C 1
ATOM 5460 O O . GLY A 1 711 ? 0.797 41.482 35.442 1.00 91.75 711 GLY A O 1
ATOM 5461 N N . LEU A 1 712 ? 0.227 40.266 33.630 1.00 90.56 712 LEU A N 1
ATOM 5462 C CA . LEU A 1 712 ? -0.411 41.334 32.865 1.00 90.56 712 LEU A CA 1
ATOM 5463 C C . LEU A 1 712 ? -1.922 41.356 33.125 1.00 90.56 712 LEU A C 1
ATOM 5465 O O . LEU A 1 712 ? -2.604 40.338 33.008 1.00 90.56 712 LEU A O 1
ATOM 5469 N N . GLU A 1 713 ? -2.480 42.505 33.492 1.00 84.94 713 GLU A N 1
ATOM 5470 C CA . GLU A 1 713 ? -3.931 42.634 33.655 1.00 84.94 713 GLU A CA 1
ATOM 5471 C C . GLU A 1 713 ? -4.605 43.005 32.327 1.00 84.94 713 GLU A C 1
ATOM 5473 O O . GLU A 1 713 ? -4.316 44.048 31.752 1.00 84.94 713 GLU A O 1
ATOM 5478 N N . MET A 1 714 ? -5.523 42.147 31.865 1.00 80.44 714 MET A N 1
ATOM 5479 C CA . MET A 1 714 ? -6.352 42.380 30.680 1.00 80.44 714 MET A CA 1
ATOM 5480 C C . MET A 1 714 ? -7.821 42.561 31.075 1.00 80.44 714 MET A C 1
ATOM 5482 O O . MET A 1 714 ? -8.425 41.683 31.716 1.00 80.44 714 MET A O 1
ATOM 5486 N N . THR A 1 715 ? -8.389 43.694 30.671 1.00 79.88 715 THR A N 1
ATOM 5487 C CA . THR A 1 715 ? -9.778 44.096 30.904 1.00 79.88 715 THR A CA 1
ATOM 5488 C C . THR A 1 715 ? -10.474 44.357 29.569 1.00 79.88 715 THR A C 1
ATOM 5490 O O . THR A 1 715 ? -9.935 45.003 28.678 1.00 79.88 715 THR A O 1
ATOM 5493 N N . LEU A 1 716 ? -11.693 43.834 29.414 1.00 76.38 716 LEU A N 1
ATOM 5494 C CA . LEU A 1 716 ? -12.555 44.177 28.284 1.00 76.38 716 LEU A CA 1
ATOM 5495 C C . LEU A 1 716 ? -13.234 45.514 28.594 1.00 76.38 716 LEU A C 1
ATOM 5497 O O . LEU A 1 716 ? -14.123 45.573 29.447 1.00 76.38 716 LEU A O 1
ATOM 5501 N N . GLY A 1 717 ? -12.800 46.583 27.932 1.00 74.75 717 GLY A N 1
ATOM 5502 C CA . GLY A 1 717 ? -13.489 47.869 27.974 1.00 74.75 717 GLY A CA 1
ATOM 5503 C C . GLY A 1 717 ? -14.773 47.828 27.146 1.00 74.75 717 GLY A C 1
ATOM 5504 O O . GLY A 1 717 ? -14.825 47.191 26.096 1.00 74.75 717 GLY A O 1
ATOM 5505 N N . LYS A 1 718 ? -15.822 48.526 27.593 1.00 56.97 718 LYS A N 1
ATOM 5506 C CA . LYS A 1 718 ? -16.830 49.005 26.641 1.00 56.97 718 LYS A CA 1
ATOM 5507 C C . LYS A 1 718 ? -16.169 50.134 25.865 1.00 56.97 718 LYS A C 1
ATOM 5509 O O . LYS A 1 718 ? -15.603 51.018 26.503 1.00 56.97 718 LYS A O 1
ATOM 5514 N N . VAL A 1 719 ? -16.263 50.125 24.537 1.00 49.81 719 VAL A N 1
ATOM 5515 C CA . VAL A 1 719 ? -16.074 51.364 23.781 1.00 49.81 719 VAL A CA 1
ATOM 5516 C C . VAL A 1 719 ? -17.177 52.291 24.271 1.00 49.81 719 VAL A C 1
ATOM 5518 O O . VAL A 1 719 ? -18.361 52.069 24.021 1.00 49.81 719 VAL A O 1
ATOM 5521 N N . VAL A 1 720 ? -16.807 53.227 25.135 1.00 44.16 720 VAL A N 1
ATOM 5522 C CA . VAL A 1 720 ? -17.680 54.329 25.482 1.00 44.16 720 VAL A CA 1
ATOM 5523 C C . VAL A 1 720 ? -17.426 55.335 24.370 1.00 44.16 720 VAL A C 1
ATOM 5525 O O . VAL A 1 720 ? -16.344 55.911 24.333 1.00 44.16 720 VAL A O 1
ATOM 5528 N N . ASP A 1 721 ? -18.404 55.573 23.495 1.00 44.53 721 ASP A N 1
ATOM 5529 C CA . ASP A 1 721 ? -18.407 56.697 22.533 1.00 44.53 721 ASP A CA 1
ATOM 5530 C C . ASP A 1 721 ? -18.435 58.079 23.235 1.00 44.53 721 ASP A C 1
ATOM 5532 O O . ASP A 1 721 ? -18.869 59.086 22.688 1.00 44.53 721 ASP A O 1
ATOM 5536 N N . SER A 1 722 ? -17.972 58.148 24.482 1.00 39.78 722 SER A N 1
ATOM 5537 C CA . SER A 1 722 ? -17.658 59.367 25.199 1.00 39.78 722 SER A CA 1
ATOM 5538 C C . SER A 1 722 ? -16.243 59.228 25.753 1.00 39.78 722 SER A C 1
ATOM 5540 O O . SER A 1 722 ? -16.031 58.930 26.932 1.00 39.78 722 SER A O 1
ATOM 5542 N N . PHE A 1 723 ? -15.253 59.500 24.907 1.00 38.09 723 PHE A N 1
ATOM 5543 C CA . PHE A 1 723 ? -14.192 60.356 25.409 1.00 38.09 723 PHE A CA 1
ATOM 5544 C C . PHE A 1 723 ? -14.893 61.644 25.841 1.00 38.09 723 PHE A C 1
ATOM 5546 O O . PHE A 1 723 ? -15.402 62.375 24.996 1.00 38.09 723 PHE A O 1
ATOM 5553 N N . ASP A 1 724 ? -14.998 61.891 27.149 1.00 36.41 724 ASP A N 1
ATOM 5554 C CA . ASP A 1 724 ? -15.207 63.260 27.607 1.00 36.41 724 ASP A CA 1
ATOM 5555 C C . ASP A 1 724 ? -14.063 64.067 26.978 1.00 36.41 724 ASP A C 1
ATOM 5557 O O . ASP A 1 724 ? -12.897 63.764 27.269 1.00 36.41 724 ASP A O 1
ATOM 5561 N N . PRO A 1 725 ? -14.340 65.024 26.074 1.00 35.72 725 PRO A N 1
ATOM 5562 C CA . PRO A 1 725 ? -13.284 65.842 25.522 1.00 35.72 725 PRO A CA 1
ATOM 5563 C C . PRO A 1 725 ? -12.611 66.526 26.709 1.00 35.72 725 PRO A C 1
ATOM 5565 O O . PRO A 1 725 ? -13.248 67.255 27.476 1.00 35.72 725 PRO A O 1
ATOM 5568 N N . LEU A 1 726 ? -11.316 66.261 26.895 1.00 39.19 726 LEU A N 1
ATOM 5569 C CA . LEU A 1 726 ? -10.497 67.126 27.731 1.00 39.19 726 LEU A CA 1
ATOM 5570 C C . LEU A 1 726 ? -10.741 68.556 27.233 1.00 39.19 726 LEU A C 1
ATOM 5572 O O . LEU A 1 726 ? -10.732 68.767 26.019 1.00 39.19 726 LEU A O 1
ATOM 5576 N N . PRO A 1 727 ? -11.019 69.517 28.131 1.00 32.31 727 PRO A N 1
ATOM 5577 C CA . PRO A 1 727 ? -11.477 70.839 27.738 1.00 32.31 727 PRO A CA 1
ATOM 5578 C C . PRO A 1 727 ? -10.518 71.432 26.713 1.00 32.31 727 PRO A C 1
ATOM 5580 O O . PRO A 1 727 ? -9.321 71.558 26.984 1.00 32.31 727 PRO A O 1
ATOM 5583 N N . GLU A 1 728 ? -11.077 71.764 25.549 1.00 31.97 728 GLU A N 1
ATOM 5584 C CA . GLU A 1 728 ? -10.404 72.407 24.431 1.00 31.97 728 GLU A CA 1
ATOM 5585 C C . GLU A 1 728 ? -9.496 73.531 24.943 1.00 31.97 728 GLU A C 1
ATOM 5587 O O . GLU A 1 728 ? -9.940 74.614 25.338 1.00 31.97 728 GLU A O 1
ATOM 5592 N N . LYS A 1 729 ? -8.185 73.294 24.920 1.00 33.62 729 LYS A N 1
ATOM 5593 C CA . LYS A 1 729 ? -7.242 74.391 24.752 1.00 33.62 729 LYS A CA 1
ATOM 5594 C C . LYS A 1 729 ? -7.166 74.634 23.258 1.00 33.62 729 LYS A C 1
ATOM 5596 O O . LYS A 1 729 ? -6.461 73.926 22.554 1.00 33.62 729 LYS A O 1
ATOM 5601 N N . PHE A 1 730 ? -7.945 75.614 22.815 1.00 28.09 730 PHE A N 1
ATOM 5602 C CA . PHE A 1 730 ? -7.908 76.193 21.480 1.00 28.09 730 PHE A CA 1
ATOM 5603 C C . PHE A 1 730 ? -6.503 76.176 20.860 1.00 28.09 730 PHE A C 1
ATOM 5605 O O . PHE A 1 730 ? -5.620 76.906 21.309 1.00 28.09 730 PHE A O 1
ATOM 5612 N N . CYS A 1 731 ? -6.364 75.444 19.760 1.00 30.39 731 CYS A N 1
ATOM 5613 C CA . CYS A 1 731 ? -5.603 75.881 18.599 1.00 30.39 731 CYS A CA 1
ATOM 5614 C C . CYS A 1 731 ? -6.547 75.753 17.395 1.00 30.39 731 CYS A C 1
ATOM 5616 O O . CYS A 1 731 ? -6.772 74.667 16.889 1.00 30.39 731 CYS A O 1
ATOM 5618 N N . SER A 1 732 ? -7.183 76.888 17.083 1.00 32.47 732 SER A N 1
ATOM 5619 C CA . SER A 1 732 ? -7.826 77.307 15.825 1.00 32.47 732 SER A CA 1
ATOM 5620 C C . SER A 1 732 ? -8.304 76.254 14.815 1.00 32.47 732 SER A C 1
ATOM 5622 O O . SER A 1 732 ? -7.499 75.533 14.239 1.00 32.47 732 SER A O 1
ATOM 5624 N N . HIS A 1 733 ? -9.601 76.350 14.489 1.00 35.03 733 HIS A N 1
ATOM 5625 C CA . HIS A 1 733 ? -10.227 75.964 13.219 1.00 35.03 733 HIS A CA 1
ATOM 5626 C C . HIS A 1 733 ? -9.254 75.879 12.034 1.00 35.03 733 HIS A C 1
ATOM 5628 O O . HIS A 1 733 ? -8.719 76.901 11.595 1.00 35.03 733 HIS A O 1
ATOM 5634 N N . VAL A 1 734 ? -9.134 74.679 11.473 1.00 33.78 734 VAL A N 1
ATOM 5635 C CA . VAL A 1 734 ? -8.754 74.466 10.079 1.00 33.78 734 VAL A CA 1
ATOM 5636 C C . VAL A 1 734 ? -9.904 73.682 9.456 1.00 33.78 734 VAL A C 1
ATOM 5638 O O . VAL A 1 734 ? -10.206 72.575 9.893 1.00 33.78 734 VAL A O 1
ATOM 5641 N N . ASP A 1 735 ? -10.603 74.302 8.507 1.00 37.06 735 ASP A N 1
ATOM 5642 C CA . ASP A 1 735 ? -11.574 73.617 7.657 1.00 37.06 735 ASP A CA 1
ATOM 5643 C C . ASP A 1 735 ? -10.796 72.632 6.771 1.00 37.06 735 ASP A C 1
ATOM 5645 O O . ASP A 1 735 ? -10.032 73.059 5.903 1.00 37.06 735 ASP A O 1
ATOM 5649 N N . LEU A 1 736 ? -10.946 71.329 7.013 1.00 33.56 736 LEU A N 1
ATOM 5650 C CA . LEU A 1 736 ? -10.407 70.297 6.126 1.00 33.56 736 LEU A CA 1
ATOM 5651 C C . LEU A 1 736 ? -11.370 70.113 4.935 1.00 33.56 736 LEU A C 1
ATOM 5653 O O . LEU A 1 736 ? -12.582 70.018 5.154 1.00 33.56 736 LEU A O 1
ATOM 5657 N N . PRO A 1 737 ? -10.876 70.119 3.684 1.00 38.69 737 PRO A N 1
ATOM 5658 C CA . PRO A 1 737 ? -11.704 69.920 2.497 1.00 38.69 737 PRO A CA 1
ATOM 5659 C C . PRO A 1 737 ? -12.223 68.475 2.419 1.00 38.69 737 PRO A C 1
ATOM 5661 O O . PRO A 1 737 ? -11.569 67.553 2.893 1.00 38.69 737 PRO A O 1
ATOM 5664 N N . GLU A 1 738 ? -13.404 68.280 1.826 1.00 43.00 738 GLU A N 1
ATOM 5665 C CA . GLU A 1 738 ? -13.929 66.946 1.507 1.00 43.00 738 GLU A CA 1
ATOM 5666 C C . GLU A 1 738 ? -12.951 66.232 0.560 1.00 43.00 738 GLU A C 1
ATOM 5668 O O . GLU A 1 738 ? -12.676 66.737 -0.532 1.00 43.00 738 GLU A O 1
ATOM 5673 N N . ASP A 1 739 ? -12.419 65.079 0.976 1.00 44.12 739 ASP A N 1
ATOM 5674 C CA . ASP A 1 739 ? -11.574 64.260 0.110 1.00 44.12 739 ASP A CA 1
ATOM 5675 C C . ASP A 1 739 ? -12.374 63.798 -1.120 1.00 44.12 739 ASP A C 1
ATOM 5677 O O . ASP A 1 739 ? -13.514 63.334 -0.977 1.00 44.12 739 ASP A O 1
ATOM 5681 N N . PRO A 1 740 ? -11.804 63.899 -2.335 1.00 45.81 740 PRO A N 1
ATOM 5682 C CA . PRO A 1 740 ? -12.461 63.420 -3.537 1.00 45.81 740 PRO A CA 1
ATOM 5683 C C . PRO A 1 740 ? -12.692 61.914 -3.438 1.00 45.81 740 PRO A C 1
ATOM 5685 O O . PRO A 1 740 ? -11.865 61.153 -2.927 1.00 45.81 740 PRO A O 1
ATOM 5688 N N . THR A 1 741 ? -13.828 61.464 -3.960 1.00 53.47 741 THR A N 1
ATOM 5689 C CA . THR A 1 741 ? -14.117 60.029 -4.031 1.00 53.47 741 THR A CA 1
ATOM 5690 C C . THR A 1 741 ? -13.036 59.310 -4.850 1.00 53.47 741 THR A C 1
ATOM 5692 O O . THR A 1 741 ? -12.418 59.891 -5.742 1.00 53.47 741 THR A O 1
ATOM 5695 N N . LEU A 1 742 ? -12.804 58.020 -4.578 1.00 45.94 742 LEU A N 1
ATOM 5696 C CA . LEU A 1 742 ? -11.803 57.189 -5.277 1.00 45.94 742 LEU A CA 1
ATOM 5697 C C . LEU A 1 742 ? -11.920 57.255 -6.819 1.00 45.94 742 LEU A C 1
ATOM 5699 O O . LEU A 1 742 ? -10.937 57.070 -7.531 1.00 45.94 742 LEU A O 1
ATOM 5703 N N . GLU A 1 743 ? -13.118 57.552 -7.324 1.00 46.72 743 GLU A N 1
ATOM 5704 C CA . GLU A 1 743 ? -13.450 57.715 -8.743 1.00 46.72 743 GLU A CA 1
ATOM 5705 C C . GLU A 1 743 ? -12.932 59.043 -9.336 1.00 46.72 743 GLU A C 1
ATOM 5707 O O . GLU A 1 743 ? -12.535 59.086 -10.502 1.00 46.72 743 GLU A O 1
ATOM 5712 N N . GLU A 1 744 ? -12.864 60.109 -8.534 1.00 49.31 744 GLU A N 1
ATOM 5713 C CA . GLU A 1 744 ? -12.319 61.422 -8.908 1.00 49.31 744 GLU A CA 1
ATOM 5714 C C . GLU A 1 744 ? -10.787 61.459 -8.799 1.00 49.31 744 GLU A C 1
ATOM 5716 O O . GLU A 1 744 ? -10.125 62.064 -9.646 1.00 49.31 744 GLU A O 1
ATOM 5721 N N . ALA A 1 745 ? -10.214 60.756 -7.814 1.00 50.03 745 ALA A N 1
ATOM 5722 C CA . ALA A 1 745 ? -8.765 60.669 -7.606 1.00 50.03 745 ALA A CA 1
ATOM 5723 C C . ALA A 1 745 ? -8.037 59.870 -8.709 1.00 50.03 745 ALA A C 1
ATOM 5725 O O . ALA A 1 745 ? -6.887 60.162 -9.029 1.00 50.03 745 ALA A O 1
ATOM 5726 N N . LEU A 1 746 ? -8.709 58.889 -9.325 1.00 46.28 746 LEU A N 1
ATOM 5727 C CA . LEU A 1 746 ? -8.128 58.012 -10.352 1.00 46.28 746 LEU A CA 1
ATOM 5728 C C . LEU A 1 746 ? -8.397 58.461 -11.801 1.00 46.28 746 LEU A C 1
ATOM 5730 O O . LEU A 1 746 ? -8.006 57.754 -12.727 1.00 46.28 746 LEU A O 1
ATOM 5734 N N . GLN A 1 747 ? -9.065 59.606 -12.015 1.00 40.97 747 GLN A N 1
ATOM 5735 C CA . GLN A 1 747 ? -9.436 60.140 -13.340 1.00 40.97 747 GLN A CA 1
ATOM 5736 C C . GLN A 1 747 ? -9.957 59.074 -14.323 1.00 40.97 747 GLN A C 1
ATOM 5738 O O . GLN A 1 747 ? -9.583 59.050 -15.499 1.00 40.97 747 GLN A O 1
ATOM 5743 N N . VAL A 1 748 ? -10.851 58.191 -13.871 1.00 44.94 748 VAL A N 1
ATOM 5744 C CA . VAL A 1 748 ? -11.469 57.194 -14.755 1.00 44.94 748 VAL A CA 1
ATOM 5745 C C . VAL A 1 748 ? -12.564 57.879 -15.572 1.00 44.94 748 VAL A C 1
ATOM 5747 O O . VAL A 1 748 ? -13.758 57.776 -15.296 1.00 44.94 748 VAL A O 1
ATOM 5750 N N . SER A 1 749 ? -12.162 58.642 -16.587 1.00 42.31 749 SER A N 1
ATOM 5751 C CA . SER A 1 749 ? -13.096 59.198 -17.555 1.00 42.31 749 SER A CA 1
ATOM 5752 C C . SER A 1 749 ? -13.506 58.098 -18.534 1.00 42.31 749 SER A C 1
ATOM 5754 O O . SER A 1 749 ? -12.700 57.665 -19.354 1.00 42.31 749 SER A O 1
ATOM 5756 N N . SER A 1 750 ? -14.775 57.700 -18.447 1.00 42.62 750 SER A N 1
ATOM 5757 C CA . SER A 1 750 ? -15.530 56.841 -19.374 1.00 42.62 750 SER A CA 1
ATOM 5758 C C . SER A 1 750 ? -15.065 55.388 -19.537 1.00 42.62 750 SER A C 1
ATOM 5760 O O . SER A 1 750 ? -14.036 55.092 -20.129 1.00 42.62 750 SER A O 1
ATOM 5762 N N . VAL A 1 751 ? -15.926 54.465 -19.100 1.00 42.03 751 VAL A N 1
ATOM 5763 C CA . VAL A 1 751 ? -15.929 53.068 -19.550 1.00 42.03 751 VAL A CA 1
ATOM 5764 C C . VAL A 1 751 ? -16.355 53.058 -21.021 1.00 42.03 751 VAL A C 1
ATOM 5766 O O . VAL A 1 751 ? -17.512 53.366 -21.321 1.00 42.03 751 VAL A O 1
ATOM 5769 N N . ASP A 1 752 ? -15.445 52.732 -21.938 1.00 40.41 752 ASP A N 1
ATOM 5770 C CA . ASP A 1 752 ? -15.803 52.558 -23.347 1.00 40.41 752 ASP A CA 1
ATOM 5771 C C . ASP A 1 752 ? -16.639 51.282 -23.515 1.00 40.41 752 ASP A C 1
ATOM 5773 O O . ASP A 1 752 ? -16.194 50.160 -23.278 1.00 40.41 752 ASP A O 1
ATOM 5777 N N . MET A 1 753 ? -17.896 51.471 -23.911 1.00 41.81 753 MET A N 1
ATOM 5778 C CA . MET A 1 753 ? -18.856 50.401 -24.166 1.00 41.81 753 MET A CA 1
ATOM 5779 C C . MET A 1 753 ? -18.789 50.020 -25.644 1.00 41.81 753 MET A C 1
ATOM 5781 O O . MET A 1 753 ? -19.327 50.735 -26.490 1.00 41.81 753 MET A O 1
ATOM 5785 N N . ILE A 1 754 ? -18.167 48.886 -25.966 1.00 47.88 754 ILE A N 1
ATOM 5786 C CA . ILE A 1 754 ? -18.173 48.344 -27.330 1.00 47.88 754 ILE A CA 1
ATOM 5787 C C . ILE A 1 754 ? -19.218 47.224 -27.407 1.00 47.88 754 ILE A C 1
ATOM 5789 O O . ILE A 1 754 ? -19.111 46.199 -26.734 1.00 47.88 754 ILE A O 1
ATOM 5793 N N . GLU A 1 755 ? -20.257 47.417 -28.224 1.00 42.59 755 GLU A N 1
ATOM 5794 C CA . GLU A 1 755 ? -21.212 46.357 -28.567 1.00 42.59 755 GLU A CA 1
ATOM 5795 C C . GLU A 1 755 ? -20.600 45.432 -29.625 1.00 42.59 755 GLU A C 1
ATOM 5797 O O . GLU A 1 755 ? -20.196 45.873 -30.701 1.00 42.59 755 GLU A O 1
ATOM 5802 N N . SER A 1 756 ? -20.553 44.129 -29.337 1.00 48.66 756 SER A N 1
ATOM 5803 C CA . SER A 1 756 ? -20.256 43.127 -30.365 1.00 48.66 756 SER A CA 1
ATOM 5804 C C . SER A 1 756 ? -21.420 43.016 -31.360 1.00 48.66 756 SER A C 1
ATOM 5806 O O . SER A 1 756 ? -22.573 43.264 -31.003 1.00 48.66 756 SER A O 1
ATOM 5808 N N . GLU A 1 757 ? -21.153 42.571 -32.594 1.00 48.06 757 GLU A N 1
ATOM 5809 C CA . GLU A 1 757 ? -22.156 42.419 -33.672 1.00 48.06 757 GLU A CA 1
ATOM 5810 C C . GLU A 1 757 ? -23.335 41.469 -33.334 1.00 48.06 757 GLU A C 1
ATOM 5812 O O . GLU A 1 757 ? -24.292 41.368 -34.100 1.00 48.06 757 GLU A O 1
ATOM 5817 N N . LEU A 1 758 ? -23.307 40.797 -32.177 1.00 47.56 758 LEU A N 1
ATOM 5818 C CA . LEU A 1 758 ? -24.373 39.934 -31.651 1.00 47.56 758 LEU A CA 1
ATOM 5819 C C . LEU A 1 758 ? -25.132 40.538 -30.448 1.00 47.56 758 LEU A C 1
ATOM 5821 O O . LEU A 1 758 ? -25.953 39.854 -29.837 1.00 47.56 758 LEU A O 1
ATOM 5825 N N . GLY A 1 759 ? -24.904 41.813 -30.112 1.00 43.31 759 GLY A N 1
ATOM 5826 C CA . GLY A 1 759 ? -25.716 42.575 -29.153 1.00 43.31 759 GLY A CA 1
ATOM 5827 C C . GLY A 1 759 ? -25.506 42.234 -27.672 1.00 43.31 759 GLY A C 1
ATOM 5828 O O . GLY A 1 759 ? -26.328 42.610 -26.836 1.00 43.31 759 GLY A O 1
ATOM 5829 N N . GLN A 1 760 ? -24.430 41.528 -27.316 1.00 46.88 760 GLN A N 1
ATOM 5830 C CA . GLN A 1 760 ? -24.059 41.302 -25.915 1.00 46.88 760 GLN A CA 1
ATOM 5831 C C . GLN A 1 760 ? -23.038 42.339 -25.438 1.00 46.88 760 GLN A C 1
ATOM 5833 O O . GLN A 1 760 ? -22.044 42.604 -26.118 1.00 46.88 760 GLN A O 1
ATOM 5838 N N . ARG A 1 761 ? -23.305 42.906 -24.253 1.00 37.44 761 ARG A N 1
ATOM 5839 C CA . ARG A 1 761 ? -22.454 43.886 -23.565 1.00 37.44 761 ARG A CA 1
ATOM 5840 C C . ARG A 1 761 ? -21.370 43.155 -22.777 1.00 37.44 761 ARG A C 1
ATOM 5842 O O . ARG A 1 761 ? -21.696 42.413 -21.853 1.00 37.44 761 ARG A O 1
ATOM 5849 N N . LEU A 1 762 ? -20.111 43.372 -23.137 1.00 37.62 762 LEU A N 1
ATOM 5850 C CA . LEU A 1 762 ? -18.941 42.853 -22.429 1.00 37.62 762 LEU A CA 1
ATOM 5851 C C . LEU A 1 762 ? -18.197 44.018 -21.769 1.00 37.62 762 LEU A C 1
ATOM 5853 O O . LEU A 1 762 ? -17.984 45.050 -22.396 1.00 37.62 762 LEU A O 1
ATOM 5857 N N . LEU A 1 763 ? -17.844 43.842 -20.496 1.00 38.84 763 LEU A N 1
ATOM 5858 C CA . LEU A 1 763 ? -16.970 44.732 -19.733 1.00 38.84 763 LEU A CA 1
ATOM 5859 C C . LEU A 1 763 ? -15.567 44.129 -19.758 1.00 38.84 763 LEU A C 1
ATOM 5861 O O . LEU A 1 763 ? -15.376 43.020 -19.260 1.00 38.84 763 LEU A O 1
ATOM 5865 N N . GLU A 1 764 ? -14.606 44.839 -20.337 1.00 36.03 764 GLU A N 1
ATOM 5866 C CA . GLU A 1 764 ? -13.204 44.426 -20.360 1.00 36.03 764 GLU A CA 1
ATOM 5867 C C . GLU A 1 764 ? -12.421 45.296 -19.366 1.00 36.03 764 GLU A C 1
ATOM 5869 O O . GLU A 1 764 ? -12.375 46.517 -19.500 1.00 36.03 764 GLU A O 1
ATOM 5874 N N . ILE A 1 765 ? -11.855 44.676 -18.325 1.00 41.69 765 ILE A N 1
ATOM 5875 C CA . ILE A 1 765 ? -10.949 45.338 -17.377 1.00 41.69 765 ILE A CA 1
ATOM 5876 C C . ILE A 1 765 ? -9.525 45.055 -17.873 1.00 41.69 765 ILE A C 1
ATOM 5878 O O . ILE A 1 765 ? -9.164 43.879 -17.978 1.00 41.69 765 ILE A O 1
ATOM 5882 N N . PRO A 1 766 ? -8.714 46.073 -18.212 1.00 35.88 766 PRO A N 1
ATOM 5883 C CA . PRO A 1 766 ? -7.373 45.843 -18.730 1.00 35.88 766 PRO A CA 1
ATOM 5884 C C . PRO A 1 766 ? -6.473 45.241 -17.645 1.00 35.88 766 PRO A C 1
ATOM 5886 O O . PRO A 1 766 ? -6.434 45.715 -16.511 1.00 35.88 766 PRO A O 1
ATOM 5889 N N . ALA A 1 767 ? -5.738 44.192 -18.009 1.00 41.03 767 ALA A N 1
ATOM 5890 C CA . ALA A 1 767 ? -4.734 43.569 -17.157 1.00 41.03 767 ALA A CA 1
ATOM 5891 C C . ALA A 1 767 ? -3.519 44.503 -17.013 1.00 41.03 767 ALA A C 1
ATOM 5893 O O . ALA A 1 767 ? -2.627 44.506 -17.860 1.00 41.03 767 ALA A O 1
ATOM 5894 N N . GLY A 1 768 ? -3.514 45.321 -15.960 1.00 36.88 768 GLY A N 1
ATOM 5895 C CA . GLY A 1 768 ? -2.298 45.918 -15.410 1.00 36.88 768 GLY A CA 1
ATOM 5896 C C . GLY A 1 768 ? -1.636 44.945 -14.434 1.00 36.88 768 GLY A C 1
ATOM 5897 O O . GLY A 1 768 ? -2.326 44.126 -13.827 1.00 36.88 768 GLY A O 1
ATOM 5898 N N . ASP A 1 769 ? -0.312 45.012 -14.301 1.00 35.25 769 ASP A N 1
ATOM 5899 C CA . ASP A 1 769 ? 0.456 44.229 -13.330 1.00 35.25 769 ASP A CA 1
ATOM 5900 C C . ASP A 1 769 ? -0.018 44.550 -11.904 1.00 35.25 769 ASP A C 1
ATOM 5902 O O . ASP A 1 769 ? 0.383 45.533 -11.284 1.00 35.25 769 ASP A O 1
ATOM 5906 N N . TYR A 1 770 ? -0.928 43.724 -11.391 1.00 40.69 770 TYR A N 1
ATOM 5907 C CA . TYR A 1 770 ? -1.359 43.778 -10.005 1.00 40.69 770 TYR A CA 1
ATOM 5908 C C . TYR A 1 770 ? -0.256 43.168 -9.143 1.00 40.69 770 TYR A C 1
ATOM 5910 O O . TYR A 1 770 ? -0.215 41.952 -8.954 1.00 40.69 770 TYR A O 1
ATOM 5918 N N . GLU A 1 771 ? 0.626 43.993 -8.585 1.00 34.75 771 GLU A N 1
ATOM 5919 C CA . GLU A 1 771 ? 1.316 43.589 -7.365 1.00 34.75 771 GLU A CA 1
ATOM 5920 C C . GLU A 1 771 ? 0.294 43.639 -6.223 1.00 34.75 771 GLU A C 1
ATOM 5922 O O . GLU A 1 771 ? -0.215 44.717 -5.895 1.00 34.75 771 GLU A O 1
ATOM 5927 N N . PRO A 1 772 ? -0.077 42.499 -5.612 1.00 32.72 772 PRO A N 1
ATOM 5928 C CA . PRO A 1 772 ? -0.897 42.546 -4.420 1.00 32.72 772 PRO A CA 1
ATOM 5929 C C . PRO A 1 772 ? -0.087 43.278 -3.353 1.00 32.72 772 PRO A C 1
ATOM 5931 O O . PRO A 1 772 ? 0.951 42.786 -2.911 1.00 32.72 772 PRO A O 1
ATOM 5934 N N . VAL A 1 773 ? -0.564 44.443 -2.913 1.00 32.47 773 VAL A N 1
ATOM 5935 C CA . VAL A 1 773 ? -0.058 45.071 -1.692 1.00 32.47 773 VAL A CA 1
ATOM 5936 C C . VAL A 1 773 ? -0.471 44.164 -0.539 1.00 32.47 773 VAL A C 1
ATOM 5938 O O . VAL A 1 773 ? -1.534 44.312 0.066 1.00 32.47 773 VAL A O 1
ATOM 5941 N N . VAL A 1 774 ? 0.364 43.167 -0.259 1.00 34.25 774 VAL A N 1
ATOM 5942 C CA . VAL A 1 774 ? 0.298 42.380 0.962 1.00 34.25 774 VAL A CA 1
ATOM 5943 C C . VAL A 1 774 ? 0.675 43.344 2.074 1.00 34.25 774 VAL A C 1
ATOM 5945 O O . VAL A 1 774 ? 1.853 43.547 2.360 1.00 34.25 774 VAL A O 1
ATOM 5948 N N . ARG A 1 775 ? -0.319 43.977 2.703 1.00 35.69 775 ARG A N 1
ATOM 5949 C CA . ARG A 1 775 ? -0.069 44.568 4.016 1.00 35.69 775 ARG A CA 1
ATOM 5950 C C . ARG A 1 775 ? 0.223 43.390 4.944 1.00 35.69 775 ARG A C 1
ATOM 5952 O O . ARG A 1 775 ? -0.651 42.532 5.090 1.00 35.69 775 ARG A O 1
ATOM 5959 N N . PRO A 1 776 ? 1.426 43.289 5.533 1.00 38.03 776 PRO A N 1
ATOM 5960 C CA . PRO A 1 776 ? 1.654 42.279 6.550 1.00 38.03 776 PRO A CA 1
ATOM 5961 C C . PRO A 1 776 ? 0.611 42.485 7.659 1.00 38.03 776 PRO A C 1
ATOM 5963 O O . PRO A 1 776 ? 0.254 43.637 7.935 1.00 38.03 776 PRO A O 1
ATOM 5966 N N . PRO A 1 777 ? 0.086 41.414 8.281 1.00 37.97 777 PRO A N 1
ATOM 5967 C CA . PRO A 1 777 ? -0.810 41.565 9.417 1.00 37.97 777 PRO A CA 1
ATOM 5968 C C . PRO A 1 777 ? -0.099 42.433 10.456 1.00 37.97 777 PRO A C 1
ATOM 5970 O O . PRO A 1 777 ? 0.978 42.076 10.939 1.00 37.97 777 PRO A O 1
ATOM 5973 N N . GLN A 1 778 ? -0.655 43.613 10.735 1.00 42.22 778 GLN A N 1
ATOM 5974 C CA . GLN A 1 778 ? -0.060 44.519 11.705 1.00 42.22 778 GLN A CA 1
ATOM 5975 C C . GLN A 1 778 ? -0.101 43.836 13.069 1.00 42.22 778 GLN A C 1
ATOM 5977 O O . GLN A 1 778 ? -1.163 43.496 13.593 1.00 42.22 778 GLN A O 1
ATOM 5982 N N . VAL A 1 779 ? 1.086 43.592 13.616 1.00 39.19 779 VAL A N 1
ATOM 5983 C CA . VAL A 1 779 ? 1.250 43.075 14.970 1.00 39.19 779 VAL A CA 1
ATOM 5984 C C . VAL A 1 779 ? 0.643 44.118 15.913 1.00 39.19 779 VAL A C 1
ATOM 5986 O O . VAL A 1 779 ? 0.981 45.295 15.774 1.00 39.19 779 VAL A O 1
ATOM 5989 N N . PRO A 1 780 ? -0.250 43.747 16.849 1.00 43.22 780 PRO A N 1
ATOM 5990 C CA . PRO A 1 780 ? -0.807 44.710 17.790 1.00 43.22 780 PRO A CA 1
ATOM 5991 C C . PRO A 1 780 ? 0.343 45.374 18.557 1.00 43.22 780 PRO A C 1
ATOM 5993 O O . PRO A 1 780 ? 1.099 44.700 19.259 1.00 43.22 780 PRO A O 1
ATOM 5996 N N . MET A 1 781 ? 0.512 46.688 18.385 1.00 41.06 781 MET A N 1
ATOM 5997 C CA . MET A 1 781 ? 1.524 47.439 19.120 1.00 41.06 781 MET A CA 1
ATOM 5998 C C . MET A 1 781 ? 1.002 47.771 20.513 1.00 41.06 781 MET A C 1
ATOM 6000 O O . MET A 1 781 ? -0.127 48.228 20.694 1.00 41.06 781 MET A O 1
ATOM 6004 N N . ILE A 1 782 ? 1.859 47.543 21.505 1.00 48.69 782 ILE A N 1
ATOM 6005 C CA . ILE A 1 782 ? 1.618 47.968 22.878 1.00 48.69 782 ILE A CA 1
ATOM 6006 C C . ILE A 1 782 ? 1.625 49.494 22.907 1.00 48.69 782 ILE A C 1
ATOM 6008 O O . ILE A 1 782 ? 2.674 50.112 22.735 1.00 48.69 782 ILE A O 1
ATOM 6012 N N . THR A 1 783 ? 0.459 50.099 23.126 1.00 49.59 783 THR A N 1
ATOM 6013 C CA . THR A 1 783 ? 0.321 51.560 23.178 1.00 49.59 783 THR A CA 1
ATOM 6014 C C . THR A 1 783 ? 0.803 52.124 24.510 1.00 49.59 783 THR A C 1
ATOM 6016 O O . THR A 1 783 ? 1.295 53.250 24.561 1.00 49.59 783 THR A O 1
ATOM 6019 N N . SER A 1 784 ? 0.738 51.342 25.594 1.00 44.12 784 SER A N 1
ATOM 6020 C CA . SER A 1 784 ? 1.404 51.678 26.854 1.00 44.12 784 SER A CA 1
ATOM 6021 C C . SER A 1 784 ? 1.694 50.446 27.724 1.00 44.12 784 SER A C 1
ATOM 6023 O O . SER A 1 784 ? 0.916 49.492 27.769 1.00 44.12 784 SER A O 1
ATOM 6025 N N . ILE A 1 785 ? 2.828 50.477 28.439 1.00 46.06 785 ILE A N 1
ATOM 6026 C CA . ILE A 1 785 ? 3.152 49.555 29.539 1.00 46.06 785 ILE A CA 1
ATOM 6027 C C . ILE A 1 785 ? 3.212 50.386 30.815 1.00 46.06 785 ILE A C 1
ATOM 6029 O O . ILE A 1 785 ? 4.119 51.204 30.991 1.00 46.06 785 ILE A O 1
ATOM 6033 N N . THR A 1 786 ? 2.269 50.182 31.731 1.00 57.91 786 THR A N 1
ATOM 6034 C CA . THR A 1 786 ? 2.327 50.839 33.042 1.00 57.91 786 THR A CA 1
ATOM 6035 C C . THR A 1 786 ? 3.011 49.935 34.063 1.00 57.91 786 THR A C 1
ATOM 6037 O O . THR A 1 786 ? 2.540 48.846 34.385 1.00 57.91 786 THR A O 1
ATOM 6040 N N . ASN A 1 787 ? 4.133 50.397 34.626 1.00 47.59 787 ASN A N 1
ATOM 6041 C CA . ASN A 1 787 ? 4.757 49.745 35.776 1.00 47.59 787 ASN A CA 1
ATOM 6042 C C . ASN A 1 787 ? 3.887 49.987 37.013 1.00 47.59 787 ASN A C 1
ATOM 6044 O O . ASN A 1 787 ? 3.864 51.091 37.562 1.00 47.59 787 ASN A O 1
ATOM 6048 N N . GLY A 1 788 ? 3.167 48.958 37.453 1.00 45.72 788 GLY A N 1
ATOM 6049 C CA . GLY A 1 788 ? 2.324 49.027 38.639 1.00 45.72 788 GLY A CA 1
ATOM 6050 C C . GLY A 1 788 ? 3.118 49.452 39.881 1.00 45.72 788 GLY A C 1
ATOM 6051 O O . GLY A 1 788 ? 3.914 48.688 40.423 1.00 45.72 788 GLY A O 1
ATOM 6052 N N . LYS A 1 789 ? 2.912 50.686 40.356 1.00 47.94 789 LYS A N 1
ATOM 6053 C CA . LYS A 1 789 ? 3.371 51.138 41.681 1.00 47.94 789 LYS A CA 1
ATOM 6054 C C . LYS A 1 789 ? 2.233 50.999 42.696 1.00 47.94 789 LYS A C 1
ATOM 6056 O O . LYS A 1 789 ? 1.067 51.165 42.355 1.00 47.94 789 LYS A O 1
ATOM 6061 N N . PHE A 1 790 ? 2.593 50.729 43.955 1.00 44.50 790 PHE A N 1
ATOM 6062 C CA . PHE A 1 790 ? 1.679 50.550 45.100 1.00 44.50 790 PHE A CA 1
ATOM 6063 C C . PHE A 1 790 ? 0.782 49.298 45.050 1.00 44.50 790 PHE A C 1
ATOM 6065 O O . PHE A 1 790 ? -0.403 49.358 45.362 1.00 44.50 790 PHE A O 1
ATOM 6072 N N . GLY A 1 791 ? 1.348 48.142 44.686 1.00 47.81 791 GLY A N 1
ATOM 6073 C CA . GLY A 1 791 ? 0.662 46.847 44.816 1.00 47.81 791 GLY A CA 1
ATOM 6074 C C . GLY A 1 791 ? -0.387 46.545 43.740 1.00 47.81 791 GLY A C 1
ATOM 6075 O O . GLY A 1 791 ? -1.095 45.547 43.855 1.00 47.81 791 GLY A O 1
ATOM 6076 N N . LYS A 1 792 ? -0.482 47.369 42.690 1.00 48.12 792 LYS A N 1
ATOM 6077 C CA . LYS A 1 792 ? -1.255 47.064 41.479 1.00 48.12 792 LYS A CA 1
ATOM 6078 C C . LYS A 1 792 ? -0.376 46.351 40.451 1.00 48.12 792 LYS A C 1
ATOM 6080 O O . LYS A 1 792 ? 0.819 46.629 40.375 1.00 48.12 792 LYS A O 1
ATOM 6085 N N . LYS A 1 793 ? -0.962 45.420 39.696 1.00 43.66 793 LYS A N 1
ATOM 6086 C CA . LYS A 1 793 ? -0.275 44.687 38.624 1.00 43.66 793 LYS A CA 1
ATOM 6087 C C . LYS A 1 793 ? -0.035 45.608 37.417 1.00 43.66 793 LYS A C 1
ATOM 6089 O O . LYS A 1 793 ? -0.796 46.559 37.244 1.00 43.66 793 LYS A O 1
ATOM 6094 N N . PRO A 1 794 ? 1.016 45.369 36.618 1.00 53.38 794 PRO A N 1
ATOM 6095 C CA . PRO A 1 794 ? 1.237 46.113 35.385 1.00 53.38 794 PRO A CA 1
ATOM 6096 C C . PRO A 1 794 ? 0.100 45.873 34.377 1.00 53.38 794 PRO A C 1
ATOM 6098 O O . PRO A 1 794 ? -0.366 44.742 34.210 1.00 53.38 794 PRO A O 1
ATOM 6101 N N . GLN A 1 795 ? -0.354 46.946 33.728 1.00 52.38 795 GLN A N 1
ATOM 6102 C CA . GLN A 1 795 ? -1.404 46.922 32.704 1.00 52.38 795 GLN A CA 1
ATOM 6103 C C . GLN A 1 795 ? -0.790 47.208 31.331 1.00 52.38 795 GLN A C 1
ATOM 6105 O O . GLN A 1 795 ? 0.082 48.076 31.209 1.00 52.38 795 GLN A O 1
ATOM 6110 N N . ILE A 1 796 ? -1.243 46.455 30.324 1.00 50.50 796 ILE A N 1
ATOM 6111 C CA . ILE A 1 796 ? -0.875 46.623 28.915 1.00 50.50 796 ILE A CA 1
ATOM 6112 C C . ILE A 1 796 ? -2.150 46.913 28.131 1.00 50.50 796 ILE A C 1
ATOM 6114 O O . ILE A 1 796 ? -3.084 46.111 28.151 1.00 50.50 796 ILE A O 1
ATOM 6118 N N . GLU A 1 797 ? -2.164 48.046 27.439 1.00 49.25 797 GLU A N 1
ATOM 6119 C CA . GLU A 1 797 ? -3.223 48.419 26.503 1.00 49.25 797 GLU A CA 1
ATOM 6120 C C . GLU A 1 797 ? -2.745 48.171 25.064 1.00 49.25 797 GLU A C 1
ATOM 6122 O O . GLU A 1 797 ? -1.581 48.406 24.727 1.00 49.25 797 GLU A O 1
ATOM 6127 N N . LEU A 1 798 ? -3.642 47.645 24.226 1.00 38.97 798 LEU A N 1
ATOM 6128 C CA . LEU A 1 798 ? -3.405 47.352 22.811 1.00 38.97 798 LEU A CA 1
ATOM 6129 C C . LEU A 1 798 ? -4.474 48.080 21.991 1.00 38.97 798 LEU A C 1
ATOM 6131 O O . LEU A 1 798 ? -5.662 47.937 22.285 1.00 38.97 798 LEU A O 1
ATOM 6135 N N . ALA A 1 799 ? -4.066 48.831 20.968 1.00 42.28 799 ALA A N 1
ATOM 6136 C CA . ALA A 1 799 ? -4.970 49.456 20.000 1.00 42.28 799 ALA A CA 1
ATOM 6137 C C . ALA A 1 799 ? -4.713 48.899 18.592 1.00 42.28 799 ALA A C 1
ATOM 6139 O O . ALA A 1 799 ? -3.596 48.484 18.283 1.00 42.28 799 ALA A O 1
ATOM 6140 N N . GLN A 1 800 ? -5.751 48.875 17.751 1.00 41.41 800 GLN A N 1
ATOM 6141 C CA . GLN A 1 800 ? -5.692 48.352 16.379 1.00 41.41 800 GLN A CA 1
ATOM 6142 C C . GLN A 1 800 ? -5.531 49.427 15.291 1.00 41.41 800 GLN A C 1
ATOM 6144 O O . GLN A 1 800 ? -5.498 49.070 14.119 1.00 41.41 800 GLN A O 1
ATOM 6149 N N . GLU A 1 801 ? -5.381 50.709 15.637 1.00 37.66 801 GLU A N 1
ATOM 6150 C CA . GLU A 1 801 ? -5.233 51.783 14.644 1.00 37.66 801 GLU A CA 1
ATOM 6151 C C . GLU A 1 801 ? -4.068 52.728 14.963 1.00 37.66 801 GLU A C 1
ATOM 6153 O O . GLU A 1 801 ? -3.753 53.006 16.122 1.00 37.66 801 GLU A O 1
ATOM 6158 N N . SER A 1 802 ? -3.411 53.194 13.900 1.00 30.81 802 SER A N 1
ATOM 6159 C CA . SER A 1 802 ? -2.289 54.129 13.918 1.00 30.81 802 SER A CA 1
ATOM 6160 C C . SER A 1 802 ? -2.756 55.570 14.127 1.00 30.81 802 SER A C 1
ATOM 6162 O O . SER A 1 802 ? -3.533 56.085 13.330 1.00 30.81 802 SER A O 1
ATOM 6164 N N . LEU A 1 803 ? -2.201 56.249 15.131 1.00 39.50 803 LEU A N 1
ATOM 6165 C CA . LEU A 1 803 ? -2.113 57.710 15.170 1.00 39.50 803 LEU A CA 1
ATOM 6166 C C . LEU A 1 803 ? -0.897 58.131 14.337 1.00 39.50 803 LEU A C 1
ATOM 6168 O O . LEU A 1 803 ? 0.232 58.019 14.817 1.00 39.50 803 LEU A O 1
ATOM 6172 N N . ILE A 1 804 ? -1.115 58.570 13.099 1.00 33.00 804 ILE A N 1
ATOM 6173 C CA . ILE A 1 804 ? -0.116 59.299 12.307 1.00 33.00 804 ILE A CA 1
ATOM 6174 C C . ILE A 1 804 ? -0.836 60.483 11.656 1.00 33.00 804 ILE A C 1
ATOM 6176 O O . ILE A 1 804 ? -1.733 60.280 10.845 1.00 33.00 804 ILE A O 1
ATOM 6180 N N . ASP A 1 805 ? -0.441 61.688 12.074 1.00 30.08 805 ASP A N 1
ATOM 6181 C CA . ASP A 1 805 ? -0.700 62.957 11.393 1.00 30.08 805 ASP A CA 1
ATOM 6182 C C . ASP A 1 805 ? 0.118 63.033 10.089 1.00 30.08 805 ASP A C 1
ATOM 6184 O O . ASP A 1 805 ? 1.237 62.513 10.012 1.00 30.08 805 ASP A O 1
ATOM 6188 N N . ASP A 1 806 ? -0.452 63.714 9.098 1.00 31.06 806 ASP A N 1
ATOM 6189 C CA . ASP A 1 806 ? 0.048 63.924 7.737 1.00 31.06 806 ASP A CA 1
ATOM 6190 C C . ASP A 1 806 ? 1.506 64.411 7.645 1.00 31.06 806 ASP A C 1
ATOM 6192 O O . ASP A 1 806 ? 1.890 65.412 8.259 1.00 31.06 806 ASP A O 1
ATOM 6196 N N . ILE A 1 807 ? 2.299 63.767 6.779 1.00 29.67 807 ILE A N 1
ATOM 6197 C CA . ILE A 1 807 ? 3.463 64.384 6.127 1.00 29.67 807 ILE A CA 1
ATOM 6198 C C . ILE A 1 807 ? 3.425 64.016 4.639 1.00 29.67 807 ILE A C 1
ATOM 6200 O O . ILE A 1 807 ? 3.482 62.842 4.277 1.00 29.67 807 ILE A O 1
ATOM 6204 N N . ASP A 1 808 ? 3.329 65.062 3.819 1.00 30.28 808 ASP A N 1
ATOM 6205 C CA . ASP A 1 808 ? 3.240 65.087 2.360 1.00 30.28 808 ASP A CA 1
ATOM 6206 C C . ASP A 1 808 ? 4.311 64.260 1.620 1.00 30.28 808 ASP A C 1
ATOM 6208 O O . ASP A 1 808 ? 5.498 64.260 1.965 1.00 30.28 808 ASP A O 1
ATOM 6212 N N . GLU A 1 809 ? 3.894 63.640 0.513 1.00 29.05 809 GLU A N 1
ATOM 6213 C CA . GLU A 1 809 ? 4.778 63.139 -0.544 1.00 29.05 809 GLU A CA 1
ATOM 6214 C C . GLU A 1 809 ? 5.480 64.294 -1.286 1.00 29.05 809 GLU A C 1
ATOM 6216 O O . GLU A 1 809 ? 4.833 65.287 -1.634 1.00 29.05 809 GLU A O 1
ATOM 6221 N N . PRO A 1 810 ? 6.765 64.160 -1.666 1.00 31.17 810 PRO A N 1
ATOM 6222 C CA . PRO A 1 810 ? 7.334 64.953 -2.739 1.00 31.17 810 PRO A CA 1
ATOM 6223 C C . PRO A 1 810 ? 7.301 64.184 -4.069 1.00 31.17 810 PRO A C 1
ATOM 6225 O O . PRO A 1 810 ? 7.851 63.095 -4.215 1.00 31.17 810 PRO A O 1
ATOM 6228 N N . THR A 1 811 ? 6.684 64.831 -5.053 1.00 29.88 811 THR A N 1
ATOM 6229 C CA . THR A 1 811 ? 6.653 64.511 -6.484 1.00 29.88 811 THR A CA 1
ATOM 6230 C C . THR A 1 811 ? 8.039 64.461 -7.138 1.00 29.88 811 THR A C 1
ATOM 6232 O O . THR A 1 811 ? 8.874 65.336 -6.901 1.00 29.88 811 THR A O 1
ATOM 6235 N N . ASP A 1 812 ? 8.225 63.516 -8.062 1.00 31.69 812 ASP A N 1
ATOM 6236 C CA . ASP A 1 812 ? 9.361 63.443 -8.987 1.00 31.69 812 ASP A CA 1
ATOM 6237 C C . ASP A 1 812 ? 9.408 64.633 -9.965 1.00 31.69 812 ASP A C 1
ATOM 6239 O O . ASP A 1 812 ? 8.476 64.855 -10.741 1.00 31.69 812 ASP A O 1
ATOM 6243 N N . SER A 1 813 ? 10.551 65.327 -10.038 1.00 28.31 813 SER A N 1
ATOM 6244 C CA . SER A 1 813 ? 10.983 66.005 -11.269 1.00 28.31 813 SER A CA 1
ATOM 6245 C C . SER A 1 813 ? 12.493 66.284 -11.301 1.00 28.31 813 SER A C 1
ATOM 6247 O O . SER A 1 813 ? 13.011 67.034 -10.483 1.00 28.31 813 SER A O 1
ATOM 6249 N N . GLN A 1 814 ? 13.144 65.679 -12.297 1.00 27.44 814 GLN A N 1
ATOM 6250 C CA . GLN A 1 814 ? 14.251 66.156 -13.142 1.00 27.44 814 GLN A CA 1
ATOM 6251 C C . GLN A 1 814 ? 15.345 67.102 -12.589 1.00 27.44 814 GLN A C 1
ATOM 6253 O O . GLN A 1 814 ? 15.115 68.260 -12.269 1.00 27.44 814 GLN A O 1
ATOM 6258 N N . ASP A 1 815 ? 16.573 66.611 -12.788 1.00 27.77 815 ASP A N 1
ATOM 6259 C CA . ASP A 1 815 ? 17.760 67.305 -13.303 1.00 27.77 815 ASP A CA 1
ATOM 6260 C C . ASP A 1 815 ? 18.543 68.330 -12.454 1.00 27.77 815 ASP A C 1
ATOM 6262 O O . ASP A 1 815 ? 18.052 69.325 -11.936 1.00 27.77 815 ASP A O 1
ATOM 6266 N N . THR A 1 816 ? 19.865 68.139 -12.563 1.00 26.52 816 THR A N 1
ATOM 6267 C CA . THR A 1 816 ? 20.992 69.084 -12.450 1.00 26.52 816 THR A CA 1
ATOM 6268 C C . THR A 1 816 ? 21.712 69.337 -11.109 1.00 26.52 816 THR A C 1
ATOM 6270 O O . THR A 1 816 ? 21.198 69.930 -10.175 1.00 26.52 816 THR A O 1
ATOM 6273 N N . LEU A 1 817 ? 23.023 69.033 -11.180 1.00 27.33 817 LEU A N 1
ATOM 6274 C CA . LEU A 1 817 ? 24.185 69.748 -10.617 1.00 27.33 817 LEU A CA 1
ATOM 6275 C C . LEU A 1 817 ? 24.591 69.523 -9.138 1.00 27.33 817 LEU A C 1
ATOM 6277 O O . LEU A 1 817 ? 23.980 69.996 -8.192 1.00 27.33 817 LEU A O 1
ATOM 6281 N N . GLN A 1 818 ? 25.770 68.901 -8.988 1.00 22.02 818 GLN A N 1
ATOM 6282 C CA . GLN A 1 818 ? 26.771 69.146 -7.927 1.00 22.02 818 GLN A CA 1
ATOM 6283 C C . GLN A 1 818 ? 27.164 70.649 -7.833 1.00 22.02 818 GLN A C 1
ATOM 6285 O O . GLN A 1 818 ? 26.917 71.359 -8.811 1.00 22.02 818 GLN A O 1
ATOM 6290 N N . PRO A 1 819 ? 27.973 71.134 -6.850 1.00 42.91 819 PRO A N 1
ATOM 6291 C CA . PRO A 1 819 ? 28.400 70.597 -5.538 1.00 42.91 819 PRO A CA 1
ATOM 6292 C C . PRO A 1 819 ? 28.332 71.655 -4.384 1.00 42.91 819 PRO A C 1
ATOM 6294 O O . PRO A 1 819 ? 27.999 72.810 -4.612 1.00 42.91 819 PRO A O 1
ATOM 6297 N N . GLN A 1 820 ? 28.835 71.271 -3.196 1.00 25.91 820 GLN A N 1
ATOM 6298 C CA . GLN A 1 820 ? 29.503 72.093 -2.151 1.00 25.91 820 GLN A CA 1
ATOM 6299 C C . GLN A 1 820 ? 28.742 72.427 -0.850 1.00 25.91 820 GLN A C 1
ATOM 6301 O O . GLN A 1 820 ? 27.787 73.190 -0.852 1.00 25.91 820 GLN A O 1
ATOM 6306 N N . GLY A 1 821 ? 29.347 71.984 0.266 1.00 26.84 821 GLY A N 1
ATOM 6307 C CA . GLY A 1 821 ? 29.626 72.832 1.435 1.00 26.84 821 GLY A CA 1
ATOM 6308 C C . GLY A 1 821 ? 28.720 72.685 2.662 1.00 26.84 821 GLY A C 1
ATOM 6309 O O . GLY A 1 821 ? 27.630 73.230 2.653 1.00 26.84 821 GLY A O 1
ATOM 6310 N N . GLU A 1 822 ? 29.239 71.985 3.687 1.00 28.36 822 GLU A N 1
ATOM 6311 C CA . GLU A 1 822 ? 29.296 72.332 5.136 1.00 28.36 822 GLU A CA 1
ATOM 6312 C C . GLU A 1 822 ? 28.098 73.111 5.749 1.00 28.36 822 GLU A C 1
ATOM 6314 O O . GLU A 1 822 ? 27.700 74.151 5.249 1.00 28.36 822 GLU A O 1
ATOM 6319 N N . ASP A 1 823 ? 27.506 72.772 6.899 1.00 28.69 823 ASP A N 1
ATOM 6320 C CA . ASP A 1 823 ? 28.087 72.278 8.151 1.00 28.69 823 ASP A CA 1
ATOM 6321 C C . ASP A 1 823 ? 26.937 71.886 9.130 1.00 28.69 823 ASP A C 1
ATOM 6323 O O . ASP A 1 823 ? 25.907 72.556 9.172 1.00 28.69 823 ASP A O 1
ATOM 6327 N N . LYS A 1 824 ? 27.166 70.827 9.924 1.00 28.03 824 LYS A N 1
ATOM 6328 C CA . LYS A 1 824 ? 26.749 70.574 11.330 1.00 28.03 824 LYS A CA 1
ATOM 6329 C C . LYS A 1 824 ? 25.308 70.859 11.797 1.00 28.03 824 LYS A C 1
ATOM 6331 O O . LYS A 1 824 ? 24.964 71.979 12.150 1.00 28.03 824 LYS A O 1
ATOM 6336 N N . ASP A 1 825 ? 24.526 69.796 11.994 1.00 29.58 825 ASP A N 1
ATOM 6337 C CA . ASP A 1 825 ? 24.309 69.137 13.301 1.00 29.58 825 ASP A CA 1
ATOM 6338 C C . ASP A 1 825 ? 23.161 68.108 13.186 1.00 29.58 825 ASP A C 1
ATOM 6340 O O . ASP A 1 825 ? 22.210 68.316 12.443 1.00 29.58 825 ASP A O 1
ATOM 6344 N N . GLN A 1 826 ? 23.230 67.039 13.994 1.00 31.08 826 GLN A N 1
ATOM 6345 C CA . GLN A 1 826 ? 22.175 66.035 14.271 1.00 31.08 826 GLN A CA 1
ATOM 6346 C C . GLN A 1 826 ? 22.148 64.742 13.426 1.00 31.08 826 GLN A C 1
ATOM 6348 O O . GLN A 1 826 ? 21.144 64.370 12.828 1.00 31.08 826 GLN A O 1
ATOM 6353 N N . GLN A 1 827 ? 23.222 63.956 13.521 1.00 26.61 827 GLN A N 1
ATOM 6354 C CA . GLN A 1 827 ? 23.108 62.497 13.665 1.00 26.61 827 GLN A CA 1
ATOM 6355 C C . GLN A 1 827 ? 23.340 62.176 15.143 1.00 26.61 827 GLN A C 1
ATOM 6357 O O . GLN A 1 827 ? 24.389 62.547 15.654 1.00 26.61 827 GLN A O 1
ATOM 6362 N N . ASN A 1 828 ? 22.353 61.579 15.824 1.00 31.06 828 ASN A N 1
ATOM 6363 C CA . ASN A 1 828 ? 22.502 60.871 17.108 1.00 31.06 828 ASN A CA 1
ATOM 6364 C C . ASN A 1 828 ? 21.156 60.259 17.549 1.00 31.06 828 ASN A C 1
ATOM 6366 O O . ASN A 1 828 ? 20.554 60.770 18.482 1.00 31.06 828 ASN A O 1
ATOM 6370 N N . VAL A 1 829 ? 20.673 59.182 16.909 1.00 30.11 829 VAL A N 1
ATOM 6371 C CA . VAL A 1 829 ? 19.791 58.176 17.567 1.00 30.11 829 VAL A CA 1
ATOM 6372 C C . VAL A 1 829 ? 19.904 56.789 16.889 1.00 30.11 829 VAL A C 1
ATOM 6374 O O . VAL A 1 829 ? 18.925 56.065 16.759 1.00 30.11 829 VAL A O 1
ATOM 6377 N N . PHE A 1 830 ? 21.099 56.394 16.442 1.00 30.06 830 PHE A N 1
ATOM 6378 C CA . PHE A 1 830 ? 21.396 54.988 16.096 1.00 30.06 830 PHE A CA 1
ATOM 6379 C C . PHE A 1 830 ? 22.452 54.373 17.040 1.00 30.06 830 PHE A C 1
ATOM 6381 O O . PHE A 1 830 ? 23.005 53.318 16.762 1.00 30.06 830 PHE A O 1
ATOM 6388 N N . ASP A 1 831 ? 22.648 54.992 18.212 1.00 34.38 831 ASP A N 1
ATOM 6389 C CA . ASP A 1 831 ? 23.722 54.715 19.182 1.00 34.38 831 ASP A CA 1
ATOM 6390 C C . ASP A 1 831 ? 23.254 53.963 20.451 1.00 34.38 831 ASP A C 1
ATOM 6392 O O . ASP A 1 831 ? 23.703 54.253 21.560 1.00 34.38 831 ASP A O 1
ATOM 6396 N N . PHE A 1 832 ? 22.336 52.990 20.355 1.00 31.39 832 PHE A N 1
ATOM 6397 C CA . PHE A 1 832 ? 21.931 52.231 21.561 1.00 31.39 832 PHE A CA 1
ATOM 6398 C C . PHE A 1 832 ? 21.881 50.703 21.447 1.00 31.39 832 PHE A C 1
ATOM 6400 O O . PHE A 1 832 ? 21.517 50.047 22.419 1.00 31.39 832 PHE A O 1
ATOM 6407 N N . ILE A 1 833 ? 22.297 50.102 20.326 1.00 30.72 833 ILE A N 1
ATOM 6408 C CA . ILE A 1 833 ? 22.397 48.627 20.211 1.00 30.72 833 ILE A CA 1
ATOM 6409 C C . ILE A 1 833 ? 23.838 48.154 19.920 1.00 30.72 833 ILE A C 1
ATOM 6411 O O . ILE A 1 833 ? 24.058 46.983 19.659 1.00 30.72 833 ILE A O 1
ATOM 6415 N N . ASP A 1 834 ? 24.843 49.018 20.102 1.00 30.03 834 ASP A N 1
ATOM 6416 C CA . ASP A 1 834 ? 26.269 48.642 19.991 1.00 30.03 834 ASP A CA 1
ATOM 6417 C C . ASP A 1 834 ? 27.048 48.675 21.324 1.00 30.03 834 ASP A C 1
ATOM 6419 O O . ASP A 1 834 ? 28.271 48.588 21.343 1.00 30.03 834 ASP A O 1
ATOM 6423 N N . SER A 1 835 ? 26.374 48.748 22.480 1.00 33.66 835 SER A N 1
ATOM 6424 C CA . SER A 1 835 ? 27.053 48.942 23.778 1.00 33.66 835 SER A CA 1
ATOM 6425 C C . SER A 1 835 ? 27.126 47.731 24.719 1.00 33.66 835 SER A C 1
ATOM 6427 O O . SER A 1 835 ? 27.476 47.913 25.884 1.00 33.66 835 SER A O 1
ATOM 6429 N N . VAL A 1 836 ? 26.854 46.493 24.275 1.00 35.03 836 VAL A N 1
ATOM 6430 C CA . VAL A 1 836 ? 26.998 45.314 25.173 1.00 35.03 836 VAL A CA 1
ATOM 6431 C C . VAL A 1 836 ? 27.881 44.177 24.641 1.00 35.03 836 VAL A C 1
ATOM 6433 O O . VAL A 1 836 ? 28.195 43.264 25.398 1.00 35.03 836 VAL A O 1
ATOM 6436 N N . THR A 1 837 ? 28.413 44.231 23.420 1.00 30.56 837 THR A N 1
ATOM 6437 C CA . THR A 1 837 ? 29.323 43.165 22.950 1.00 30.56 837 THR A CA 1
ATOM 6438 C C . THR A 1 837 ? 30.468 43.683 22.091 1.00 30.56 837 THR A C 1
ATOM 6440 O O . THR A 1 837 ? 30.567 43.353 20.916 1.00 30.56 837 THR A O 1
ATOM 6443 N N . ALA A 1 838 ? 31.367 44.451 22.707 1.00 30.41 838 ALA A N 1
ATOM 6444 C CA . ALA A 1 838 ? 32.762 44.548 22.283 1.00 30.41 838 ALA A CA 1
ATOM 6445 C C . ALA A 1 838 ? 33.643 44.970 23.471 1.00 30.41 838 ALA A C 1
ATOM 6447 O O . ALA A 1 838 ? 33.934 46.141 23.663 1.00 30.41 838 ALA A O 1
ATOM 6448 N N . ASP A 1 839 ? 34.065 43.984 24.259 1.00 31.45 839 ASP A N 1
ATOM 6449 C CA . ASP A 1 839 ? 35.422 43.947 24.800 1.00 31.45 839 ASP A CA 1
ATOM 6450 C C . ASP A 1 839 ? 35.957 42.556 24.449 1.00 31.45 839 ASP A C 1
ATOM 6452 O O . ASP A 1 839 ? 35.641 41.567 25.114 1.00 31.45 839 ASP A O 1
ATOM 6456 N N . LEU A 1 840 ? 36.673 42.466 23.327 1.00 27.95 840 LEU A N 1
ATOM 6457 C CA . LEU A 1 840 ? 38.048 41.958 23.247 1.00 27.95 840 LEU A CA 1
ATOM 6458 C C . LEU A 1 840 ? 38.428 41.661 21.788 1.00 27.95 840 LEU A C 1
ATOM 6460 O O . LEU A 1 840 ? 37.808 40.855 21.096 1.00 27.95 840 LEU A O 1
ATOM 6464 N N . ASP A 1 841 ? 39.487 42.352 21.379 1.00 28.80 841 ASP A N 1
ATOM 6465 C CA . ASP A 1 841 ? 40.197 42.316 20.105 1.00 28.80 841 ASP A CA 1
ATOM 6466 C C . ASP A 1 841 ? 40.632 40.909 19.650 1.00 28.80 841 ASP A C 1
ATOM 6468 O O . ASP A 1 841 ? 40.993 40.063 20.468 1.00 28.80 841 ASP A O 1
ATOM 6472 N N . PHE A 1 842 ? 40.691 40.680 18.331 1.00 27.70 842 PHE A N 1
ATOM 6473 C CA . PHE A 1 842 ? 41.951 40.646 17.559 1.00 27.70 842 PHE A CA 1
ATOM 6474 C C . PHE A 1 842 ? 41.684 40.273 16.087 1.00 27.70 842 PHE A C 1
ATOM 6476 O O . PHE A 1 842 ? 41.176 39.196 15.775 1.00 27.70 842 PHE A O 1
ATOM 6483 N N . GLU A 1 843 ? 42.078 41.168 15.178 1.00 28.53 843 GLU A N 1
ATOM 6484 C CA . GLU A 1 843 ? 42.086 40.962 13.726 1.00 28.53 843 GLU A CA 1
ATOM 6485 C C . GLU A 1 843 ? 43.336 40.189 13.223 1.00 28.53 843 GLU A C 1
ATOM 6487 O O . GLU A 1 843 ? 44.341 40.080 13.933 1.00 28.53 843 GLU A O 1
ATOM 6492 N N . PRO A 1 844 ? 43.282 39.641 11.989 1.00 33.91 844 PRO A N 1
ATOM 6493 C CA . PRO A 1 844 ? 44.228 38.677 11.422 1.00 33.91 844 PRO A CA 1
ATOM 6494 C C . PRO A 1 844 ? 45.332 39.346 10.576 1.00 33.91 844 PRO A C 1
ATOM 6496 O O . PRO A 1 844 ? 45.224 40.523 10.243 1.00 33.91 844 PRO A O 1
ATOM 6499 N N . PRO A 1 845 ? 46.335 38.594 10.074 1.00 29.23 845 PRO A N 1
ATOM 6500 C CA . PRO A 1 845 ? 47.113 39.051 8.930 1.00 29.23 845 PRO A CA 1
ATOM 6501 C C . PRO A 1 845 ? 46.916 38.166 7.684 1.00 29.23 845 PRO A C 1
ATOM 6503 O O . PRO A 1 845 ? 47.178 36.963 7.689 1.00 29.23 845 PRO A O 1
ATOM 6506 N N . LYS A 1 846 ? 46.536 38.808 6.574 1.00 28.64 846 LYS A N 1
ATOM 6507 C CA . LYS A 1 846 ? 47.004 38.503 5.205 1.00 28.64 846 LYS A CA 1
ATOM 6508 C C . LYS A 1 846 ? 47.975 39.650 4.873 1.00 28.64 846 LYS A C 1
ATOM 6510 O O . LYS A 1 846 ? 47.627 40.794 5.121 1.00 28.64 846 LYS A O 1
ATOM 6515 N N . GLY A 1 847 ? 49.237 39.460 4.500 1.00 30.39 847 GLY A N 1
ATOM 6516 C CA . GLY A 1 847 ? 49.751 38.762 3.323 1.00 30.39 847 GLY A CA 1
ATOM 6517 C C . GLY A 1 847 ? 50.236 39.818 2.313 1.00 30.39 847 GLY A C 1
ATOM 6518 O O . GLY A 1 847 ? 49.435 40.646 1.897 1.00 30.39 847 GLY A O 1
ATOM 6519 N N . SER A 1 848 ? 51.515 39.805 1.919 1.00 26.19 848 SER A N 1
ATOM 6520 C CA . SER A 1 848 ? 52.001 40.451 0.685 1.00 26.19 848 SER A CA 1
ATOM 6521 C C . SER A 1 848 ? 53.378 39.916 0.255 1.00 26.19 848 SER A C 1
ATOM 6523 O O . SER A 1 848 ? 54.160 39.428 1.067 1.00 26.19 848 SER A O 1
ATOM 6525 N N . GLU A 1 849 ? 53.589 39.935 -1.062 1.00 27.91 849 GLU A N 1
ATOM 6526 C CA . GLU A 1 849 ? 54.552 39.171 -1.867 1.00 27.91 849 GLU A CA 1
ATOM 6527 C C . GLU A 1 849 ? 55.910 39.870 -2.129 1.00 27.91 849 GLU A C 1
ATOM 6529 O O . GLU A 1 849 ? 56.128 41.015 -1.734 1.00 27.91 849 GLU A O 1
ATOM 6534 N N . SER A 1 850 ? 56.733 39.177 -2.944 1.00 25.56 850 SER A N 1
ATOM 6535 C CA . SER A 1 850 ? 57.972 39.550 -3.671 1.00 25.56 850 SER A CA 1
ATOM 6536 C C . SER A 1 850 ? 59.272 39.118 -2.955 1.00 25.56 850 SER A C 1
ATOM 6538 O O . SER A 1 850 ? 59.382 39.248 -1.746 1.00 25.56 850 SER A O 1
ATOM 6540 N N . GLU A 1 851 ? 60.322 38.556 -3.568 1.00 25.42 851 GLU A N 1
ATOM 6541 C CA . GLU A 1 851 ? 60.677 38.224 -4.955 1.00 25.42 851 GLU A CA 1
ATOM 6542 C C . GLU A 1 851 ? 62.032 37.438 -4.936 1.00 25.42 851 GLU A C 1
ATOM 6544 O O . GLU A 1 851 ? 62.808 37.581 -3.995 1.00 25.42 851 GLU A O 1
ATOM 6549 N N . VAL A 1 852 ? 62.360 36.707 -6.018 1.00 25.06 852 VAL A N 1
ATOM 6550 C CA . VAL A 1 852 ? 63.732 36.465 -6.561 1.00 25.06 852 VAL A CA 1
ATOM 6551 C C . VAL A 1 852 ? 64.612 35.261 -6.098 1.00 25.06 852 VAL A C 1
ATOM 6553 O O . VAL A 1 852 ? 65.111 35.158 -4.985 1.00 25.06 852 VAL A O 1
ATOM 6556 N N . SER A 1 853 ? 64.988 34.483 -7.134 1.00 24.31 853 SER A N 1
ATOM 6557 C CA . SER A 1 853 ? 66.273 33.792 -7.434 1.00 24.31 853 SER A CA 1
ATOM 6558 C C . SER A 1 853 ? 66.480 32.285 -7.171 1.00 24.31 853 SER A C 1
ATOM 6560 O O . SER A 1 853 ? 66.749 31.819 -6.075 1.00 24.31 853 SER A O 1
ATOM 6562 N N . ARG A 1 854 ? 66.459 31.552 -8.300 1.00 24.23 854 ARG A N 1
ATOM 6563 C CA . ARG A 1 854 ? 67.444 30.572 -8.821 1.00 24.23 854 ARG A CA 1
ATOM 6564 C C . ARG A 1 854 ? 68.560 30.073 -7.882 1.00 24.23 854 ARG A C 1
ATOM 6566 O O . ARG A 1 854 ? 69.394 30.860 -7.452 1.00 24.23 854 ARG A O 1
ATOM 6573 N N . GLY A 1 855 ? 68.753 28.749 -7.860 1.00 24.83 855 GLY A N 1
ATOM 6574 C CA . GLY A 1 855 ? 70.057 28.140 -7.570 1.00 24.83 855 GLY A CA 1
ATOM 6575 C C . GLY A 1 855 ? 70.028 26.618 -7.412 1.00 24.83 855 GLY A C 1
ATOM 6576 O O . GLY A 1 855 ? 69.562 26.122 -6.399 1.00 24.83 855 GLY A O 1
ATOM 6577 N N . ASN A 1 856 ? 70.551 25.903 -8.414 1.00 23.70 856 ASN A N 1
ATOM 6578 C CA . ASN A 1 856 ? 70.911 24.474 -8.406 1.00 23.70 856 ASN A CA 1
ATOM 6579 C C . ASN A 1 856 ? 71.740 24.098 -7.146 1.00 23.70 856 ASN A C 1
ATOM 6581 O O . ASN A 1 856 ? 72.391 24.967 -6.574 1.00 23.70 856 ASN A O 1
ATOM 6585 N N . VAL A 1 857 ? 71.822 22.834 -6.708 1.00 25.89 857 VAL A N 1
ATOM 6586 C CA . VAL A 1 857 ? 72.847 21.877 -7.185 1.00 25.89 857 VAL A CA 1
ATOM 6587 C C . VAL A 1 857 ? 72.618 20.472 -6.567 1.00 25.89 857 VAL A C 1
ATOM 6589 O O . VAL A 1 857 ? 72.542 20.333 -5.354 1.00 25.89 857 VAL A O 1
ATOM 6592 N N . SER A 1 858 ? 72.504 19.489 -7.482 1.00 25.55 858 SER A N 1
ATOM 6593 C CA . SER A 1 858 ? 72.985 18.081 -7.521 1.00 25.55 858 SER A CA 1
ATOM 6594 C C . SER A 1 858 ? 72.675 17.070 -6.394 1.00 25.55 858 SER A C 1
ATOM 6596 O O . SER A 1 858 ? 72.992 17.296 -5.236 1.00 25.55 858 SER A O 1
ATOM 6598 N N . GLN A 1 859 ? 71.998 15.956 -6.719 1.00 27.14 859 GLN A N 1
ATOM 6599 C CA . GLN A 1 859 ? 72.562 14.626 -7.074 1.00 27.14 859 GLN A CA 1
ATOM 6600 C C . GLN A 1 859 ? 73.312 13.926 -5.929 1.00 27.14 859 GLN A C 1
ATOM 6602 O O . GLN A 1 859 ? 74.375 14.379 -5.537 1.00 27.14 859 GLN A O 1
ATOM 6607 N N . GLU A 1 860 ? 72.823 12.756 -5.503 1.00 25.39 860 GLU A N 1
ATOM 6608 C CA . GLU A 1 860 ? 73.451 11.470 -5.848 1.00 25.39 860 GLU A CA 1
ATOM 6609 C C . GLU A 1 860 ? 72.587 10.275 -5.406 1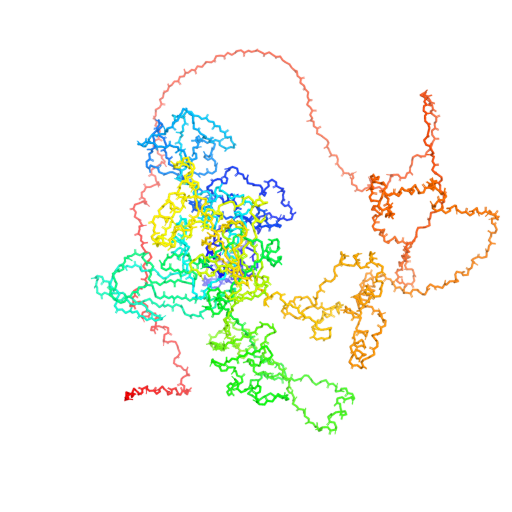.00 25.39 860 GLU A C 1
ATOM 6611 O O . GLU A 1 860 ? 72.068 10.214 -4.294 1.00 25.39 860 GLU A O 1
ATOM 6616 N N . ASN A 1 861 ? 72.434 9.327 -6.334 1.00 29.25 861 ASN A N 1
ATOM 6617 C CA . ASN A 1 861 ? 71.994 7.957 -6.097 1.00 29.25 861 ASN A CA 1
ATOM 6618 C C . ASN A 1 861 ? 73.139 7.182 -5.439 1.00 29.25 861 ASN A C 1
ATOM 6620 O O . ASN A 1 861 ? 74.217 7.196 -6.021 1.00 29.25 861 ASN A O 1
ATOM 6624 N N . VAL A 1 862 ? 72.885 6.383 -4.397 1.00 27.06 862 VAL A N 1
ATOM 6625 C CA . VAL A 1 862 ? 73.552 5.078 -4.221 1.00 27.06 862 VAL A CA 1
ATOM 6626 C C . VAL A 1 862 ? 72.595 4.093 -3.545 1.00 27.06 862 VAL A C 1
ATOM 6628 O O . VAL A 1 862 ? 71.918 4.392 -2.567 1.00 27.06 862 VAL A O 1
ATOM 6631 N N . SER A 1 863 ? 72.546 2.916 -4.148 1.00 26.73 863 SER A N 1
ATOM 6632 C CA . SER A 1 863 ? 71.811 1.702 -3.827 1.00 26.73 863 SER A CA 1
ATOM 6633 C C . SER A 1 863 ? 72.567 0.762 -2.871 1.00 26.73 863 SER A C 1
ATOM 6635 O O . SER A 1 863 ? 73.788 0.717 -2.929 1.00 26.73 863 SER A O 1
ATOM 6637 N N . GLN A 1 864 ? 71.796 -0.103 -2.192 1.00 28.55 864 GLN A N 1
ATOM 6638 C CA . GLN A 1 864 ? 72.132 -1.449 -1.668 1.00 28.55 864 GLN A CA 1
ATOM 6639 C C . GLN A 1 864 ? 72.992 -1.606 -0.395 1.00 28.55 864 GLN A C 1
ATOM 6641 O O . GLN A 1 864 ? 74.135 -1.179 -0.357 1.00 28.55 864 GLN A O 1
ATOM 6646 N N . GLU A 1 865 ? 72.402 -2.311 0.589 1.00 24.70 865 GLU A N 1
ATOM 6647 C CA . GLU A 1 865 ? 72.895 -3.441 1.433 1.00 24.70 865 GLU A CA 1
ATOM 6648 C C . GLU A 1 865 ? 72.018 -3.473 2.713 1.00 24.70 865 GLU A C 1
ATOM 6650 O O . GLU A 1 865 ? 71.897 -2.469 3.405 1.00 24.70 865 GLU A O 1
ATOM 6655 N N . SER A 1 866 ? 71.095 -4.425 2.911 1.00 25.66 866 SER A N 1
ATOM 6656 C CA . SER A 1 866 ? 71.218 -5.831 3.355 1.00 25.66 866 SER A CA 1
ATOM 6657 C C . SER A 1 866 ? 71.803 -6.044 4.762 1.00 25.66 866 SER A C 1
ATOM 6659 O O . SER A 1 866 ? 72.986 -5.827 4.990 1.00 25.66 866 SER A O 1
ATOM 6661 N N . ASP A 1 867 ? 70.935 -6.585 5.624 1.00 26.41 867 ASP A N 1
ATOM 6662 C CA . ASP A 1 867 ? 71.166 -7.558 6.701 1.00 26.41 867 ASP A CA 1
ATOM 6663 C C . ASP A 1 867 ? 72.051 -7.217 7.912 1.00 26.41 867 ASP A C 1
ATOM 6665 O O . ASP A 1 867 ? 73.274 -7.299 7.897 1.00 26.41 867 ASP A O 1
ATOM 6669 N N . THR A 1 868 ? 71.382 -7.001 9.048 1.00 24.42 868 THR A N 1
ATOM 6670 C CA . THR A 1 868 ? 71.304 -7.903 10.224 1.00 24.42 868 THR A CA 1
ATOM 6671 C C . THR A 1 868 ? 71.017 -7.031 11.452 1.00 24.42 868 THR A C 1
ATOM 6673 O O . THR A 1 868 ? 71.767 -6.133 11.812 1.00 24.42 868 THR A O 1
ATOM 6676 N N . THR A 1 869 ? 69.877 -7.190 12.111 1.00 26.12 869 THR A N 1
ATOM 6677 C CA . THR A 1 869 ? 69.845 -8.059 13.287 1.00 26.12 869 THR A CA 1
ATOM 6678 C C . THR A 1 869 ? 68.405 -8.442 13.589 1.00 26.12 869 THR A C 1
ATOM 6680 O O . THR A 1 869 ? 67.577 -7.655 14.041 1.00 26.12 869 THR A O 1
ATOM 6683 N N . SER A 1 870 ? 68.143 -9.711 13.304 1.00 32.78 870 SER A N 1
ATOM 6684 C CA . SER A 1 870 ? 67.160 -10.544 13.963 1.00 32.78 870 SER A CA 1
ATOM 6685 C C . SER A 1 870 ? 67.489 -10.621 15.451 1.00 32.78 870 SER A C 1
ATOM 6687 O O . SER A 1 870 ? 68.520 -11.181 15.805 1.00 32.78 870 SER A O 1
ATOM 6689 N N . GLU A 1 871 ? 66.631 -10.065 16.293 1.00 32.97 871 GLU A N 1
ATOM 6690 C CA . GLU A 1 871 ? 66.404 -10.468 17.686 1.00 32.97 871 GLU A CA 1
ATOM 6691 C C . GLU A 1 871 ? 65.327 -9.520 18.219 1.00 32.97 871 GLU A C 1
ATOM 6693 O O . GLU A 1 871 ? 65.661 -8.509 18.816 1.00 32.97 871 GLU A O 1
ATOM 6698 N N . LEU A 1 872 ? 64.050 -9.768 17.879 1.00 30.75 872 LEU A N 1
ATOM 6699 C CA . LEU A 1 872 ? 62.860 -9.247 18.595 1.00 30.75 872 LEU A CA 1
ATOM 6700 C C . LEU A 1 872 ? 61.513 -9.605 17.933 1.00 30.75 872 LEU A C 1
ATOM 6702 O O . LEU A 1 872 ? 60.475 -9.390 18.546 1.00 30.75 872 LEU A O 1
ATOM 6706 N N . SER A 1 873 ? 61.484 -10.196 16.732 1.00 28.95 873 SER A N 1
ATOM 6707 C CA . SER A 1 873 ? 60.228 -10.545 16.038 1.00 28.95 873 SER A CA 1
ATOM 6708 C C . SER A 1 873 ? 59.800 -12.018 16.141 1.00 28.95 873 SER A C 1
ATOM 6710 O O . SER A 1 873 ? 58.835 -12.413 15.496 1.00 28.95 873 SER A O 1
ATOM 6712 N N . SER A 1 874 ? 60.460 -12.842 16.963 1.00 32.28 874 SER A N 1
ATOM 6713 C CA . SER A 1 874 ? 60.171 -14.283 17.088 1.00 32.28 874 SER A CA 1
ATOM 6714 C C . SER A 1 874 ? 59.465 -14.699 18.388 1.00 32.28 874 SER A C 1
ATOM 6716 O O . SER A 1 874 ? 59.591 -15.848 18.801 1.00 32.28 874 SER A O 1
ATOM 6718 N N . LEU A 1 875 ? 58.714 -13.802 19.040 1.00 34.69 875 LEU A N 1
ATOM 6719 C CA . LEU A 1 875 ? 57.961 -14.128 20.266 1.00 34.69 875 LEU A CA 1
ATOM 6720 C C . LEU A 1 875 ? 56.440 -13.929 20.183 1.00 34.69 875 LEU A C 1
ATOM 6722 O O . LEU A 1 875 ? 55.764 -14.099 21.191 1.00 34.69 875 LEU A O 1
ATOM 6726 N N . ILE A 1 876 ? 55.875 -13.627 19.009 1.00 33.00 876 ILE A N 1
ATOM 6727 C CA . ILE A 1 876 ? 54.416 -13.497 18.845 1.00 33.00 876 ILE A CA 1
ATOM 6728 C C . ILE A 1 876 ? 53.979 -14.123 17.511 1.00 33.00 876 ILE A C 1
ATOM 6730 O O . ILE A 1 876 ? 53.774 -13.418 16.530 1.00 33.00 876 ILE A O 1
ATOM 6734 N N . ALA A 1 877 ? 53.939 -15.460 17.482 1.00 26.91 877 ALA A N 1
ATOM 6735 C CA . ALA A 1 877 ? 53.079 -16.340 16.667 1.00 26.91 877 ALA A CA 1
ATOM 6736 C C . ALA A 1 877 ? 53.701 -17.752 16.675 1.00 26.91 877 ALA A C 1
ATOM 6738 O O . ALA A 1 877 ? 54.771 -17.953 16.095 1.00 26.91 877 ALA A O 1
ATOM 6739 N N . PRO A 1 878 ? 53.069 -18.724 17.360 1.00 31.66 878 PRO A N 1
ATOM 6740 C CA . PRO A 1 878 ? 52.191 -19.616 16.605 1.00 31.66 878 PRO A CA 1
ATOM 6741 C C . PRO A 1 878 ? 50.996 -20.120 17.438 1.00 31.66 878 PRO A C 1
ATOM 6743 O O . PRO A 1 878 ? 51.085 -21.177 18.046 1.00 31.66 878 PRO A O 1
ATOM 6746 N N . GLU A 1 879 ? 49.867 -19.410 17.430 1.00 29.45 879 GLU A N 1
ATOM 6747 C CA . GLU A 1 879 ? 48.576 -19.927 17.936 1.00 29.45 879 GLU A CA 1
ATOM 6748 C C . GLU A 1 879 ? 47.405 -19.380 17.098 1.00 29.45 879 GLU A C 1
ATOM 6750 O O . GLU A 1 879 ? 46.462 -18.798 17.613 1.00 29.45 879 GLU A O 1
ATOM 6755 N N . LEU A 1 880 ? 47.484 -19.514 15.770 1.00 31.09 880 LEU A N 1
ATOM 6756 C CA . LEU A 1 880 ? 46.395 -19.131 14.852 1.00 31.09 880 LEU A CA 1
ATOM 6757 C C . LEU A 1 880 ? 46.031 -20.246 13.857 1.00 31.09 880 LEU A C 1
ATOM 6759 O O . LEU A 1 880 ? 45.483 -19.982 12.797 1.00 31.09 880 LEU A O 1
ATOM 6763 N N . ASP A 1 881 ? 46.296 -21.498 14.239 1.00 32.03 881 ASP A N 1
ATOM 6764 C CA . ASP A 1 881 ? 45.824 -22.707 13.553 1.00 32.03 881 ASP A CA 1
ATOM 6765 C C . ASP A 1 881 ? 45.306 -23.711 14.600 1.00 32.03 881 ASP A C 1
ATOM 6767 O O . ASP A 1 881 ? 45.921 -24.750 14.845 1.00 32.03 881 ASP A O 1
ATOM 6771 N N . ARG A 1 882 ? 44.215 -23.345 15.288 1.00 35.47 882 ARG A N 1
ATOM 6772 C CA . ARG A 1 882 ? 43.261 -24.212 16.017 1.00 35.47 882 ARG A CA 1
ATOM 6773 C C . ARG A 1 882 ? 42.288 -23.321 16.789 1.00 35.47 882 ARG A C 1
ATOM 6775 O O . ARG A 1 882 ? 42.678 -22.801 17.817 1.00 35.47 882 ARG A O 1
ATOM 6782 N N . GLU A 1 883 ? 41.073 -23.155 16.268 1.00 29.41 883 GLU A N 1
ATOM 6783 C CA . GLU A 1 883 ? 39.814 -22.979 17.021 1.00 29.41 883 GLU A CA 1
ATOM 6784 C C . GLU A 1 883 ? 38.668 -22.719 16.022 1.00 29.41 883 GLU A C 1
ATOM 6786 O O . GLU A 1 883 ? 38.153 -21.619 15.862 1.00 29.41 883 GLU A O 1
ATOM 6791 N N . GLU A 1 884 ? 38.276 -23.772 15.300 1.00 37.38 884 GLU A N 1
ATOM 6792 C CA . GLU A 1 884 ? 36.865 -23.974 14.960 1.00 37.38 884 GLU A CA 1
ATOM 6793 C C . GLU A 1 884 ? 36.290 -24.866 16.070 1.00 37.38 884 GLU A C 1
ATOM 6795 O O . GLU A 1 884 ? 36.230 -26.086 15.924 1.00 37.38 884 GLU A O 1
ATOM 6800 N N . GLU A 1 885 ? 35.923 -24.280 17.211 1.00 28.75 885 GLU A N 1
ATOM 6801 C CA . GLU A 1 885 ? 35.042 -24.945 18.174 1.00 28.75 885 GLU A CA 1
ATOM 6802 C C . GLU A 1 885 ? 33.639 -24.358 18.043 1.00 28.75 885 GLU A C 1
ATOM 6804 O O . GLU A 1 885 ? 33.377 -23.175 18.260 1.00 28.75 885 GLU A O 1
ATOM 6809 N N . MET A 1 886 ? 32.735 -25.227 17.601 1.00 31.78 886 MET A N 1
ATOM 6810 C CA . MET A 1 886 ? 31.305 -24.999 17.627 1.00 31.78 886 MET A CA 1
ATOM 6811 C C . MET A 1 886 ? 30.860 -24.718 19.064 1.00 31.78 886 MET A C 1
ATOM 6813 O O . MET A 1 886 ? 31.264 -25.407 19.995 1.00 31.78 886 MET A O 1
ATOM 6817 N N . LEU A 1 887 ? 29.962 -23.749 19.232 1.00 29.67 887 LEU A N 1
ATOM 6818 C CA . LEU A 1 887 ? 29.114 -23.661 20.416 1.00 29.67 887 LEU A CA 1
ATOM 6819 C C . LEU A 1 887 ? 28.259 -24.936 20.486 1.00 29.67 887 LEU A C 1
ATOM 6821 O O . LEU A 1 887 ? 27.222 -25.032 19.822 1.00 29.67 887 LEU A O 1
ATOM 6825 N N . ASP A 1 888 ? 28.715 -25.921 21.256 1.00 36.97 888 ASP A N 1
ATOM 6826 C CA . ASP A 1 888 ? 27.943 -27.116 21.573 1.00 36.97 888 ASP A CA 1
ATOM 6827 C C . ASP A 1 888 ? 26.708 -26.711 22.389 1.00 36.97 888 ASP A C 1
ATOM 6829 O O . ASP A 1 888 ? 26.784 -26.181 23.498 1.00 36.97 888 ASP A O 1
ATOM 6833 N N . PHE A 1 889 ? 25.533 -26.947 21.804 1.00 38.09 889 PHE A N 1
ATOM 6834 C CA . PHE A 1 889 ? 24.271 -26.938 22.535 1.00 38.09 889 PHE A CA 1
ATOM 6835 C C . PHE A 1 889 ? 24.297 -28.051 23.594 1.00 38.09 889 PHE A C 1
ATOM 6837 O O . PHE A 1 889 ? 24.779 -29.146 23.292 1.00 38.09 889 PHE A O 1
ATOM 6844 N N . PRO A 1 890 ? 23.726 -27.829 24.795 1.00 47.66 890 PRO A N 1
ATOM 6845 C CA . PRO A 1 890 ? 23.692 -28.853 25.829 1.00 47.66 890 PRO A CA 1
ATOM 6846 C C . PRO A 1 890 ? 22.987 -30.105 25.306 1.00 47.66 890 PRO A C 1
ATOM 6848 O O . PRO A 1 890 ? 21.941 -30.040 24.646 1.00 47.66 890 PRO A O 1
ATOM 6851 N N . SER A 1 891 ? 23.573 -31.259 25.600 1.00 60.22 891 SER A N 1
ATOM 6852 C CA . SER A 1 891 ? 23.008 -32.552 25.245 1.00 60.22 891 SER A CA 1
ATOM 6853 C C . SER A 1 891 ? 21.630 -32.732 25.892 1.00 60.22 891 SER A C 1
ATOM 6855 O O . SER A 1 891 ? 21.317 -32.183 26.950 1.00 60.22 891 SER A O 1
ATOM 6857 N N . LEU A 1 892 ? 20.777 -33.548 25.273 1.00 42.97 892 LEU A N 1
ATOM 6858 C CA . LEU A 1 892 ? 19.422 -33.831 25.768 1.00 42.97 892 LEU A CA 1
ATOM 6859 C C . LEU A 1 892 ? 19.422 -34.389 27.208 1.00 42.97 892 LEU A C 1
ATOM 6861 O O . LEU A 1 892 ? 18.465 -34.179 27.947 1.00 42.97 892 LEU A O 1
ATOM 6865 N N . SER A 1 893 ? 20.513 -35.043 27.616 1.00 51.69 893 SER A N 1
ATOM 6866 C CA . SER A 1 893 ? 20.765 -35.499 28.987 1.00 51.69 893 SER A CA 1
ATOM 6867 C C . SER A 1 893 ? 21.055 -34.364 29.972 1.00 51.69 893 SER A C 1
ATOM 6869 O O . SER A 1 893 ? 20.585 -34.422 31.104 1.00 51.69 893 SER A O 1
ATOM 6871 N N . GLU A 1 894 ? 21.775 -33.322 29.552 1.00 54.31 894 GLU A N 1
ATOM 6872 C CA . GLU A 1 894 ? 22.092 -32.152 30.388 1.00 54.31 894 GLU A CA 1
ATOM 6873 C C . GLU A 1 894 ? 20.876 -31.234 30.540 1.00 54.31 894 GLU A C 1
ATOM 6875 O O . GLU A 1 894 ? 20.613 -30.713 31.620 1.00 54.31 894 GLU A O 1
ATOM 6880 N N . LEU A 1 895 ? 20.053 -31.110 29.495 1.00 52.62 895 LEU A N 1
ATOM 6881 C CA . LEU A 1 895 ? 18.757 -30.433 29.596 1.00 52.62 895 LEU A CA 1
ATOM 6882 C C . LEU A 1 895 ? 17.771 -31.203 30.489 1.00 52.62 895 LEU A C 1
ATOM 6884 O O . LEU A 1 895 ? 16.958 -30.589 31.178 1.00 52.62 895 LEU A O 1
ATOM 6888 N N . GLN A 1 896 ? 17.849 -32.538 30.519 1.00 48.88 896 GLN A N 1
ATOM 6889 C CA . GLN A 1 896 ? 17.040 -33.366 31.418 1.00 48.88 896 GLN A CA 1
ATOM 6890 C C . GLN A 1 896 ? 17.498 -33.284 32.878 1.00 48.88 896 GLN A C 1
ATOM 6892 O O . GLN A 1 896 ? 16.638 -33.253 33.760 1.00 48.88 896 GLN A O 1
ATOM 6897 N N . SER A 1 897 ? 18.805 -33.203 33.149 1.00 52.16 897 SER A N 1
ATOM 6898 C CA . SER A 1 897 ? 19.302 -32.994 34.515 1.00 52.16 897 SER A CA 1
ATOM 6899 C C . SER A 1 897 ? 18.964 -31.593 35.022 1.00 52.16 897 SER A C 1
ATOM 6901 O O . SER A 1 897 ? 18.501 -31.460 36.151 1.00 52.16 897 SER A O 1
ATOM 6903 N N . LEU A 1 898 ? 19.074 -30.573 34.163 1.00 47.38 898 LEU A N 1
ATOM 6904 C CA . LEU A 1 898 ? 18.688 -29.197 34.483 1.00 47.38 898 LEU A CA 1
ATOM 6905 C C . LEU A 1 898 ? 17.175 -29.081 34.746 1.00 47.38 898 LEU A C 1
ATOM 6907 O O . LEU A 1 898 ? 16.748 -28.406 35.679 1.00 47.38 898 LEU A O 1
ATOM 6911 N N . ALA A 1 899 ? 16.349 -29.793 33.971 1.00 44.91 899 ALA A N 1
ATOM 6912 C CA . ALA A 1 899 ? 14.907 -29.873 34.203 1.00 44.91 899 ALA A CA 1
ATOM 6913 C C . ALA A 1 899 ? 14.555 -30.629 35.499 1.00 44.91 899 ALA A C 1
ATOM 6915 O O . ALA A 1 899 ? 13.587 -30.271 36.169 1.00 44.91 899 ALA A O 1
ATOM 6916 N N . GLN A 1 900 ? 15.328 -31.651 35.884 1.00 48.34 900 GLN A N 1
ATOM 6917 C CA . GLN A 1 900 ? 15.155 -32.353 37.163 1.00 48.34 900 GLN A CA 1
ATOM 6918 C C . GLN A 1 900 ? 15.593 -31.509 38.366 1.00 48.34 900 GLN A C 1
ATOM 6920 O O . GLN A 1 900 ? 14.909 -31.542 39.387 1.00 48.34 900 GLN A O 1
ATOM 6925 N N . GLU A 1 901 ? 16.662 -30.720 38.243 1.00 49.16 901 GLU A N 1
ATOM 6926 C CA . GLU A 1 901 ? 17.075 -29.748 39.265 1.00 49.16 901 GLU A CA 1
ATOM 6927 C C . GLU A 1 901 ? 16.044 -28.627 39.437 1.00 49.16 901 GLU A C 1
ATOM 6929 O O . GLU A 1 901 ? 15.685 -28.290 40.565 1.00 49.16 901 GLU A O 1
ATOM 6934 N N . LEU A 1 902 ? 15.481 -28.116 38.337 1.00 41.72 902 LEU A N 1
ATOM 6935 C CA . LEU A 1 902 ? 14.423 -27.100 38.372 1.00 41.72 902 LEU A CA 1
ATOM 6936 C C . LEU A 1 902 ? 13.105 -27.626 38.964 1.00 41.72 902 LEU A C 1
ATOM 6938 O O . LEU A 1 902 ? 12.358 -26.863 39.571 1.00 41.72 902 LEU A O 1
ATOM 6942 N N . MET A 1 903 ? 12.828 -28.928 38.847 1.00 45.03 903 MET A N 1
ATOM 6943 C CA . MET A 1 903 ? 11.675 -29.572 39.493 1.00 45.03 903 MET A CA 1
ATOM 6944 C C . MET A 1 903 ? 11.925 -29.984 40.957 1.00 45.03 903 MET A C 1
ATOM 6946 O O . MET A 1 903 ? 11.008 -30.489 41.609 1.00 45.03 903 MET A O 1
ATOM 6950 N N . GLY A 1 904 ? 13.135 -29.770 41.486 1.00 43.03 904 GLY A N 1
ATOM 6951 C CA . GLY A 1 904 ? 13.535 -30.132 42.849 1.00 43.03 904 GLY A CA 1
ATOM 6952 C C . GLY A 1 904 ? 13.325 -29.050 43.916 1.00 43.03 904 GLY A C 1
ATOM 6953 O O . GLY A 1 904 ? 13.590 -29.313 45.089 1.00 43.03 904 GLY A O 1
ATOM 6954 N N . ILE A 1 905 ? 12.852 -27.851 43.558 1.00 39.69 905 ILE A N 1
ATOM 6955 C CA . ILE A 1 905 ? 12.713 -26.731 44.502 1.00 39.69 905 ILE A CA 1
ATOM 6956 C C . ILE A 1 905 ? 11.249 -26.585 44.964 1.00 39.69 905 ILE A C 1
ATOM 6958 O O . ILE A 1 905 ? 10.340 -26.348 44.175 1.00 39.69 905 ILE A O 1
ATOM 6962 N N . SER A 1 906 ? 11.080 -26.768 46.280 1.00 34.59 906 SER A N 1
ATOM 6963 C CA . SER A 1 906 ? 9.882 -26.724 47.140 1.00 34.59 906 SER A CA 1
ATOM 6964 C C . SER A 1 906 ? 8.763 -27.752 46.879 1.00 34.59 906 SER A C 1
ATOM 6966 O O . SER A 1 906 ? 7.737 -27.482 46.254 1.00 34.59 906 SER A O 1
ATOM 6968 N N . GLN A 1 907 ? 8.912 -28.926 47.498 1.00 35.31 907 GLN A N 1
ATOM 6969 C CA . GLN A 1 907 ? 7.785 -29.667 48.069 1.00 35.31 907 GLN A CA 1
ATOM 6970 C C . GLN A 1 907 ? 7.293 -28.965 49.345 1.00 35.31 907 GLN A C 1
ATOM 6972 O O . GLN A 1 907 ? 7.685 -29.346 50.438 1.00 35.31 907 GLN A O 1
ATOM 6977 N N . GLU A 1 908 ? 6.442 -27.957 49.212 1.00 39.12 908 GLU A N 1
ATOM 6978 C CA . GLU A 1 908 ? 5.475 -27.525 50.230 1.00 39.12 908 GLU A CA 1
ATOM 6979 C C . GLU A 1 908 ? 4.424 -26.688 49.473 1.00 39.12 908 GLU A C 1
ATOM 6981 O O . GLU A 1 908 ? 4.778 -25.917 48.592 1.00 39.12 908 GLU A O 1
ATOM 6986 N N . ASP A 1 909 ? 3.134 -26.937 49.723 1.00 36.91 909 ASP A N 1
ATOM 6987 C CA . ASP A 1 909 ? 1.952 -26.342 49.057 1.00 36.91 909 ASP A CA 1
ATOM 6988 C C . ASP A 1 909 ? 1.448 -26.938 47.724 1.00 36.91 909 ASP A C 1
ATOM 6990 O O . ASP A 1 909 ? 1.074 -26.240 46.782 1.00 36.91 909 ASP A O 1
ATOM 6994 N N . LYS A 1 910 ? 1.249 -28.265 47.688 1.00 31.09 910 LYS A N 1
ATOM 6995 C CA . LYS A 1 910 ? 0.258 -28.894 46.787 1.00 31.09 910 LYS A CA 1
ATOM 6996 C C . LYS A 1 910 ? -0.857 -29.589 47.568 1.00 31.09 910 LYS A C 1
ATOM 6998 O O . LYS A 1 910 ? -0.811 -30.796 47.787 1.00 31.09 910 LYS A O 1
ATOM 7003 N N . THR A 1 911 ? -1.919 -28.851 47.891 1.00 35.97 911 THR A N 1
ATOM 7004 C CA . THR A 1 911 ? -3.247 -29.443 48.136 1.00 35.97 911 THR A CA 1
ATOM 7005 C C . THR A 1 911 ? -4.363 -28.574 47.554 1.00 35.97 911 THR A C 1
ATOM 7007 O O . THR A 1 911 ? -4.493 -27.421 47.946 1.00 35.97 911 THR A O 1
ATOM 7010 N N . LYS A 1 912 ? -5.214 -29.210 46.721 1.00 33.75 912 LYS A N 1
ATOM 7011 C CA . LYS A 1 912 ? -6.419 -28.712 46.004 1.00 33.75 912 LYS A CA 1
ATOM 7012 C C . LYS A 1 912 ? -6.053 -27.838 44.793 1.00 33.75 912 LYS A C 1
ATOM 7014 O O . LYS A 1 912 ? -5.456 -26.795 44.957 1.00 33.75 912 LYS A O 1
ATOM 7019 N N . VAL A 1 913 ? -6.295 -28.237 43.542 1.00 27.34 913 VAL A N 1
ATOM 7020 C CA . VAL A 1 913 ? -7.605 -28.452 42.901 1.00 27.34 913 VAL A CA 1
ATOM 7021 C C . VAL A 1 913 ? -7.481 -29.494 41.773 1.00 27.34 913 VAL A C 1
ATOM 7023 O O . VAL A 1 913 ? -6.502 -29.528 41.035 1.00 27.34 913 VAL A O 1
ATOM 7026 N N . SER A 1 914 ? -8.485 -30.361 41.652 1.00 26.62 914 SER A N 1
ATOM 7027 C CA . SER A 1 914 ? -8.634 -31.379 40.607 1.00 26.62 914 SER A CA 1
ATOM 7028 C C . SER A 1 914 ? -9.119 -30.774 39.284 1.00 26.62 914 SER A C 1
ATOM 7030 O O . SER A 1 914 ? -10.225 -30.239 39.240 1.00 26.62 914 SER A O 1
ATOM 7032 N N . VAL A 1 915 ? -8.355 -30.933 38.200 1.00 26.03 915 VAL A N 1
ATOM 7033 C CA . VAL A 1 915 ? -8.840 -30.725 36.825 1.00 26.03 915 VAL A CA 1
ATOM 7034 C C . VAL A 1 915 ? -9.184 -32.088 36.229 1.00 26.03 915 VAL A C 1
ATOM 7036 O O . VAL A 1 915 ? -8.312 -32.920 35.985 1.00 26.03 915 VAL A O 1
ATOM 7039 N N . THR A 1 916 ? -10.476 -32.338 36.037 1.00 24.39 916 THR A N 1
ATOM 7040 C CA . THR A 1 916 ? -10.989 -33.514 35.331 1.00 24.39 916 THR A CA 1
ATOM 7041 C C . THR A 1 916 ? -10.890 -33.261 33.830 1.00 24.39 916 THR A C 1
ATOM 7043 O O . THR A 1 916 ? -11.690 -32.517 33.274 1.00 24.39 916 THR A O 1
ATOM 7046 N N . ILE A 1 917 ? -9.921 -33.890 33.166 1.00 28.03 917 ILE A N 1
ATOM 7047 C CA . ILE A 1 917 ? -9.908 -34.016 31.705 1.00 28.03 917 ILE A CA 1
ATOM 7048 C C . ILE A 1 917 ? -10.728 -35.266 31.370 1.00 28.03 917 ILE A C 1
ATOM 7050 O O . ILE A 1 917 ? -10.329 -36.377 31.722 1.00 28.03 917 ILE A O 1
ATOM 7054 N N . MET A 1 918 ? -11.894 -35.096 30.742 1.00 25.25 918 MET A N 1
ATOM 7055 C CA . MET A 1 918 ? -12.641 -36.223 30.175 1.00 25.25 918 MET A CA 1
ATOM 7056 C C . MET A 1 918 ? -12.122 -36.550 28.765 1.00 25.25 918 MET A C 1
ATOM 7058 O O . MET A 1 918 ? -11.907 -35.626 27.983 1.00 25.25 918 MET A O 1
ATOM 7062 N N . PRO A 1 919 ? -11.927 -37.837 28.422 1.00 30.36 919 PRO A N 1
ATOM 7063 C CA . PRO A 1 919 ? -11.502 -38.249 27.091 1.00 30.36 919 PRO A CA 1
ATOM 7064 C C . PRO A 1 919 ? -12.677 -38.254 26.102 1.00 30.36 919 PRO A C 1
ATOM 7066 O O . PRO A 1 919 ? -13.761 -38.764 26.397 1.00 30.36 919 PRO A O 1
ATOM 7069 N N . GLU A 1 920 ? -12.429 -37.714 24.910 1.00 29.48 920 GLU A N 1
ATOM 7070 C CA . GLU A 1 920 ? -13.323 -37.769 23.753 1.00 29.48 920 GLU A CA 1
ATOM 7071 C C . GLU A 1 920 ? -13.721 -39.213 23.423 1.00 29.48 920 GLU A C 1
ATOM 7073 O O . GLU A 1 920 ? -12.880 -40.103 23.281 1.00 29.48 920 GLU A O 1
ATOM 7078 N N . THR A 1 921 ? -15.024 -39.444 23.257 1.00 27.59 921 THR A N 1
ATOM 7079 C CA . THR A 1 921 ? -15.546 -40.673 22.655 1.00 27.59 921 THR A CA 1
ATOM 7080 C C . THR A 1 921 ? -15.988 -40.367 21.232 1.00 27.59 921 THR A C 1
ATOM 7082 O O . THR A 1 921 ? -16.999 -39.709 21.002 1.00 27.59 921 THR A O 1
ATOM 7085 N N . ILE A 1 922 ? -15.216 -40.881 20.278 1.00 34.50 922 ILE A N 1
ATOM 7086 C CA . ILE A 1 922 ? -15.588 -41.012 18.872 1.00 34.50 922 ILE A CA 1
ATOM 7087 C C . ILE A 1 922 ? -16.861 -41.865 18.791 1.00 34.50 922 ILE A C 1
ATOM 7089 O O . ILE A 1 922 ? -16.882 -43.004 19.262 1.00 34.50 922 ILE A O 1
ATOM 7093 N N . LYS A 1 923 ? -17.905 -41.338 18.148 1.00 25.22 923 LYS A N 1
ATOM 7094 C CA . LYS A 1 923 ? -18.972 -42.146 17.553 1.00 25.22 923 LYS A CA 1
ATOM 7095 C C . LYS A 1 923 ? -19.138 -41.758 16.092 1.00 25.22 923 LYS A C 1
ATOM 7097 O O . LYS A 1 923 ? -19.634 -40.687 15.767 1.00 25.22 923 LYS A O 1
ATOM 7102 N N . THR A 1 924 ? -18.697 -42.668 15.236 1.00 35.06 924 THR A N 1
ATOM 7103 C CA . THR A 1 924 ? -19.236 -42.875 13.895 1.00 35.06 924 THR A CA 1
ATOM 7104 C C . THR A 1 924 ? -20.710 -43.266 14.000 1.00 35.06 924 THR A C 1
ATOM 7106 O O . THR A 1 924 ? -21.028 -44.101 14.844 1.00 35.06 924 THR A O 1
ATOM 7109 N N . ASP A 1 925 ? -21.577 -42.694 13.162 1.00 30.20 925 ASP A N 1
ATOM 7110 C CA . ASP A 1 925 ? -22.534 -43.462 12.349 1.00 30.20 925 ASP A CA 1
ATOM 7111 C C . ASP A 1 925 ? -23.311 -42.569 11.357 1.00 30.20 925 ASP A C 1
ATOM 7113 O O . ASP A 1 925 ? -23.797 -41.500 11.720 1.00 30.20 925 ASP A O 1
ATOM 7117 N N . SER A 1 926 ? -23.402 -43.110 10.129 1.00 33.88 926 SER A N 1
ATOM 7118 C CA . SER A 1 926 ? -24.157 -42.749 8.905 1.00 33.88 926 SER A CA 1
ATOM 7119 C C . SER A 1 926 ? -23.913 -41.405 8.225 1.00 33.88 926 SER A C 1
ATOM 7121 O O . SER A 1 926 ? -24.447 -40.386 8.716 1.00 33.88 926 SER A O 1
#

Sequence (926 aa):
MRLELNEDEEIGSPNDLIDTRPFANAINKYFAGNPLVQYLDQQNPLSELSHRRRITSFGPGGIDPAAAPVEMRDVHPSQIGRVCLVESPEGKNCGMVSYLATYCRIDDDGFLTVPYRKVKDGILTDAVQYLTPSDDKKYTLAPPDTKVKDGKIVGPLVAARRGELFFEVPPEAIDMIGITPQGFFSVGSGLIPFLEHDDANRALMGGGMMRQTLPLVRPERPRVGTGMEKIVARSSGHSVIARRGGIVTHVDGNRIEIQQASGEIRTYNLTRFDRTNQNTILDQRPAVAKGDRVEAGQIIADGPASDKGELALGRNLLTAFLSWNGYNFEDAIIIRQGIVRDDVITHIEIEKHSIGVYQTLRGPEILTPELPNVAGKDIEHLDERGIAKIGSYVEPGDVLVSKLTPKEHRALSSEEELLQAIFGKVAEEMADSSLRVPHGAGGRVIDVRIFTPETTPEMKAGVICEIEVLTARLCKLEVGDKLAGRHGNKGIVATIVPDEDMPYLPDGTPVDIVLNPLGVPSRMNVGQVMDTQLGYYASVLNRFYRIHQFDESLAKDASYNLVKEALEEVRKTPGYEWLGEDGKVTLYDGRTGEAINSPVLVGRQYMLKLNQLVLHKINARSGLGGPYAAVTQQPVGGKANHGGQRMGEMEVWAIQAYGCAHMLNEMMTIKADDIQGRHQAYADMVQGKNPPTGGRTAAFDGLCCEIRGLGLEMTLGKVVDSFDPLPEKFCSHVDLPEDPTLEEALQVSSVDMIESELGQRLLEIPAGDYEPVVRPPQVPMITSITNGKFGKKPQIELAQESLIDDIDEPTDSQDTLQPQGEDKDQQNVFDFIDSVTADLDFEPPKGSESEVSRGNVSQENVSQESDTTSELSSLIAPELDREEEMLDFPSLSELQSLAQELMGISQEDKTKVSVTIMPETIKTDS

pLDDT: mean 78.14, std 24.22, range [22.02, 97.5]

Secondary structure (DSSP, 8-state):
---PPPTTS----HHHH---HHHHHHHHHHHHH-TTS-----SSHHHHHHHHTEEES-STTS--TTT--HHHHSPPGGGTTTB-SS---SSTTTTTEEEB-TT-EE-TTS-EEEEEEEEETTEEEEEEEEE-GGGGGTS-EEPTT--EETTEE-SSSEEEEETTEEEEE-GGG--EEES-GGGGS-TTGGG-TTGGGB-HHHHHHHHHHHHTBPPBSS-B--SEE-SHHHHHHHHTS-SEE-SS-EEEEEE-SSEEEEEETTS-EEEEEPP-SEEPTTSBEE--EE-S-TT-EE-TT-EEEE-TTEETTEE--EEEEEEEE---TTTTSTTEEEEEHHHHHTTTT-EEEEEEEEEEEEEETTEE-EE-S--TT--GGGGTTB-TTSBBPTT-EE-TT-EEE-EEEEPP-PPPPHHHHHHHHHH-----SEEE--EEPPTT--EEEEEEEEE-TTT-TTSPTTEEEEEEEEEEEEE---TT-EEEETTS-EEEEEEEE-TTTS-B-TTSPBPSEEE-GGGTGGGTBTHHHHHHHHHHHHHHTT--EEPPTTGGGTSTTHHHHHHHHHHHHHHTSTT-TTS-TTSEE--B-TTT-PBPSS-EEEEEEEEEEBS--HHHH-----GGGS-B-TTT-PBPPSGGGTPPPP--HHHHHHHHHTT-HHHHHHHHTTTTT-HHHHHHHHHHHHTTPPPPPP---HHHHHHHHHHHHTT-B-------S---PPP--------PPPPPPHHHHTT------PBPTT--B-------------PPPPPPEEEEEE---SSPPPEEEEESS------PPPPP----------------SS-SSSSSS----------------------------------SSSSS-S--S------PPPPHHHHHHHHHHHTTS------------PPP------

Foldseek 3Di:
DDDDDDPDDDPPDVVVVDDCVVVVVVVCCCCVPWPLNDAALPQDLLLRVQNVQKDAQDTVVGDDLVPDDPVQLADFPLLQLAWANQADDPDSCRSRMTGGFDQWDQDPVGFTWHWWFFDAQQFTDPDIDTDGSVCLQVFWEAEQLQDDDPRGGDDQWGWTGRNRDIDIDGSRRHGIYHNAPSSRHHLLLSWQFQSVLFDSNLSNLLSVQLSQFHQAPDFDDALETQVSQLVSQLPSPLFDFAQAKAFWADDDQFWTWGQHPVRDIDIDGWDDQDAGPQQFGWGKGALDDHGDTDHRGAGGIGTGCDDNSGRGRFDWFKEWADDDPCLQPQQAKEFAPVCLVVSRAKGKGKDKDKDFWFQDPVGTKAFALDDPPDDNVLSVQADRRQAGDAFDWADFFRFHTWIWDQDDPDPQDPVRVVVCVVVPPPDPSTDTPTDGAHPLDIAGFHDKDKAACVNPVPDDPGTGIMIMTMGMDMGGDDQQFKKAFSSNRIHGHSYHDYQLQAWAAPVRHGGGMYHHPVNPPVRSSCSQLLSFLSSALCVQVVHGHNRHHPCCSVDPCRSVVVSQVSQVVSCPDPPRVQQDSVRFHFIAGSVPRHTDPDTIRIGTGTMGGGPRDPSQVDADADQPPFDADPQQRFFDDDRSRSGDDDCDPVNLVVCVVVVVVQVSQCVVFLSTAPPVQVVQQVVCVVVVHHGDGGDDGSNVVSVCVVCVVVLEHDDDDDPDPDPPPPPDPDDDDDDDDDDDDPCVVVVPDDQDWDADPVGDTDRDDDDDPDPPPPPDQDDFDFPDWDDDDPPRTIYTDTDDDDDDDDDDDDDDDDDDDDDDDDDDDDDDDVPDPPPPDDDDDDDDDDDDDDDDDDDDDDDDDDDDDDDDDDDDPPPDDDDPPDDPDDPDDDDPVRVVVVVVVVVPPDPDDDDDDDDDDDDDDDDDDD

Radius of gyration: 39.75 Å; chains: 1; bounding box: 114×121×90 Å